Protein AF-A0A1F8QD53-F1 (afdb_monomer)

Secondary structure (DSSP, 8-state):
-PPP------TTTHHHHHHHHHHHHHHHHHHHHHHHHS-TTT-HHHHHHHHHHHHHHHHHHHHHTSSS--GGGHHHHHHHHHHHHHHHHHHHHHHS-TTS---BHHHHHHHHHHHHHHTT--GGG---HHHHHHHHTTT-B--BBTTS-B--S--S-SHHHHHHHHHHTTT---HHHHHHHHHHHHHHHHHHHS-TTTHHHHTSHHHH-HHHHHHHHTT--HHHHHHHHHHHHHTTTSHHHHHHHHHHHHHH-SGGGGGHHHHHHHHHTSSS-HHHHHHHHHHHHHHHHHHHHHHHHHHHHH-HHHHHHHHHGGGTSPPBS---STHHHHHTTSS---HHHHHHHHHHHHHHHHHHHHH-HHHHTTGGGHHHHHHHHSSTT--HHHHHTTHHHHHHHHHH-SSS---PPP---S--HHHHHHHHHHHHHHHHHHHHHHHHHTT-PPPEEEE-PPP-PBPSSS-EE-EEEEEEE--SSS-B-EEEEEESSTTSPPEE-EEEES-S-B-TT-EEEEEEE-SSGGG-EETTT-EEEEEEETT--TTSEEEEEE---GGG--SS----TT-----TT-SS-TTPEEEESSSS--EEEEEEETTEEEEEEEE-TT-S-EEEEEEEE--SEEEEEEE-----S-GGGEEEEEEEE-SS-EEEEEEESSTTSPPPSSSEEEEEE--TTS-EEEEEEHHHHHHHTTPPPPPSEEE-TTS-EEE--EEEEEEEEEE--SS-EEEEEEEEEE---TT-HHHHHHHHHH-HHHHHHHHHHHHHHTT-HHHHHHHHHHHHHH-TT-HHHHHHHHHHHHHTT-HHHHHHHHHHHHHTT-S-HHHHHHHHHHHHHHTT-HHHHHHHHHHHHHH-TT-HHHHHHHHHHHHHTT-HHHHHHHHHHHHHH-TT-HHHHHHHHHHHHHSPP-----

Radius of gyration: 37.76 Å; Cα contacts (8 Å, |Δi|>4): 1613; chains: 1; bounding box: 95×82×130 Å

Solvent-accessible surface area (backbone atoms only — not comparable to full-atom values): 48159 Å² total; per-residue (Å²): 135,84,78,80,79,77,80,71,76,53,74,78,46,46,42,45,32,52,17,24,41,54,39,14,55,49,24,39,52,47,18,52,51,34,46,74,72,40,47,37,91,84,30,63,65,35,39,53,50,19,54,49,30,37,55,50,14,51,52,31,42,56,58,46,68,49,87,73,77,60,72,74,57,36,54,57,32,51,50,46,50,53,53,44,43,50,50,53,40,48,52,51,50,70,70,44,41,92,86,54,52,57,47,27,44,69,40,52,48,46,51,51,32,29,56,29,46,79,70,76,38,70,42,45,75,48,72,41,54,72,60,51,54,66,42,43,74,55,58,38,46,68,54,43,24,48,38,67,48,57,74,36,59,46,54,52,42,46,44,53,43,52,52,46,42,59,35,38,78,73,75,44,84,48,62,33,57,58,20,48,52,28,42,52,49,30,52,52,49,53,42,71,50,34,54,74,67,47,30,25,49,70,57,49,67,71,57,74,43,56,61,70,49,49,37,16,65,58,40,43,53,58,38,46,40,30,31,28,43,35,49,16,58,77,34,55,91,39,65,66,55,24,14,39,27,46,10,49,17,42,22,41,33,70,74,57,56,63,47,47,68,58,50,52,52,52,49,62,69,47,90,72,54,73,67,54,32,51,50,53,49,50,52,31,50,51,42,15,50,48,43,28,42,72,61,34,40,67,51,38,72,73,37,51,64,37,39,47,53,20,45,45,32,83,80,70,55,68,50,44,49,57,32,35,53,62,20,29,41,39,73,68,45,76,43,61,62,40,68,64,57,28,52,51,52,26,52,49,48,50,52,48,53,52,52,48,43,68,75,36,46,77,76,43,62,62,59,60,50,50,50,50,27,52,42,41,34,39,23,52,61,8,46,64,64,60,42,57,48,36,45,59,38,32,52,44,42,67,64,57,38,102,57,97,73,74,68,74,69,74,84,63,75,87,75,45,76,68,46,55,56,49,51,49,50,49,50,51,47,50,49,55,48,50,53,55,46,53,62,56,57,77,72,54,48,47,33,47,63,46,84,47,81,60,88,76,68,61,91,65,84,42,55,36,46,45,57,45,24,37,37,40,34,32,60,24,92,53,77,38,30,76,31,47,24,43,20,50,48,97,88,52,64,40,42,77,38,46,75,78,44,57,67,72,62,36,50,55,69,32,71,42,60,31,33,36,30,47,86,44,77,91,67,41,26,44,40,34,70,12,32,34,41,38,39,24,18,45,85,58,47,58,32,43,33,29,56,40,78,43,70,50,38,62,94,44,57,67,82,88,60,65,75,54,91,66,58,54,64,82,58,98,92,55,70,65,44,70,65,54,47,80,48,62,79,44,101,61,89,62,51,57,43,68,45,78,52,96,94,37,68,28,41,35,44,40,35,51,55,74,27,64,43,32,35,43,32,33,80,36,69,70,60,61,34,36,26,36,32,39,30,48,55,82,79,64,99,53,63,52,52,29,35,40,36,39,39,40,34,60,87,86,53,39,42,37,41,34,55,31,84,56,90,58,45,30,84,75,86,86,62,48,82,44,79,43,85,31,57,69,74,37,84,37,78,46,79,44,54,46,52,60,51,33,57,75,71,71,45,81,77,80,62,64,55,47,70,46,99,85,72,50,70,41,82,31,50,69,20,35,42,26,48,38,45,26,31,75,35,94,50,71,41,64,41,37,36,37,65,44,44,62,68,70,57,94,80,47,62,71,63,53,44,55,46,35,70,78,37,45,29,60,38,24,33,52,52,11,50,51,28,42,74,70,66,39,30,69,64,9,29,56,25,12,55,51,9,37,74,72,35,78,69,45,19,64,26,30,39,49,32,12,53,24,28,43,80,70,66,38,32,69,62,12,39,53,26,26,52,52,8,52,75,51,64,33,94,56,55,24,60,39,29,32,52,35,13,54,27,30,43,77,70,69,37,43,73,60,13,45,54,27,18,53,49,10,34,75,64,33,81,74,48,27,70,29,30,28,46,41,15,53,42,24,47,78,70,70,34,43,82,71,10,45,65,30,18,54,50,12,36,66,66,34,76,77,49,65,68,25,57,51,51,43,53,56,39,56,72,70,48,78,82,82,79,84,80,128

Sequence (918 aa):
MNRPTETHLDWQDLPLRIGLLSTAMILFYAGVNLWNQGQPFSQPLSLLVSFGTWLFGMALAVLATLPRLKARLAWLVLVGVVVTQLVYAGLSWLSYSPLTASHSDNEMIAQFAVQALERGQNPYTWNFSDVLRVYRDRGLNLTPFLDGSTQNRVTYPALPTLMLLALDTFGIDQVRVMSLLFQIVLLILIFKGTPEHLRALVVIPLFILRDIVVAPVGGVQDAVWSALLVAMVLAWKRPWARAVLFGLAGSFRQQPWFVLPFLLIYLWNQPGTLRDRLQQIAQFVAISVGTFLLINLPFIVWDPMAWFLGVFEPAYAAFNMYSHGLGALSQFGIVPFPREFYSALQFSFLILALVVHWRHPHVIGQAFWIFPGIFFWLYYRGLANYWIYWLPPLLIALTRGFGKDVQLPQASPFFNRRWISTLGIAAALVAANLIFQVQLLQHAAPVQANLRLPINTLDYGEPMVHRLRISVTNQSDAVLTPRFAVQRDPGIQALPWNIDSGQQVLQPRESGDYVISASVPSRFFPASTGGQVVVTDAGGNYALRAVLTIPPDETFAKPDLILNPTYAFWRAGENAPEGWSLQTNSRTIASAEIREFAGRVALGIHSPPGSFVTRLEQDITFPDSFSIWVYPTSSATDPSENAYGVEIDDGERRLWILFGESDKWGKLDNGAFVYLNAPLNMWSKQNIDLRGLYAQLGWPLPVSSLRGRNGLEVAAPQAQISLLVAGNTKTDTVQWFGPIEQTINPGDPSVLLAQVFAHPDSYYVTRGDEYRRARNYQLAEESYQRALRYNDLNAAAYFGIAESRFWRGDYSGAIEAYNTSLAFSYPSAGSAQKGIAWSEYNLGRFAQAQHHFEQAIRANPELADAYNGLGWTAIQQHDCPAALPNLEIASRFDPTLANAKTGLQLCQSAVPPVSSSR

pLDDT: mean 78.0, std 16.45, range [31.23, 98.62]

Foldseek 3Di:
DDDPPPLPQDPLCVLVLCLLQLLLVLLLVLLVLLVVQVPCVVPVVSVVLSVVSNVLSVVSNVQSPDSDDDLVCLVSSLVSLLSSLVSLLVSLVSVQDPQQNQAEPLFVLLLVCLVCVVVVHQQLVDFQQVVVVVCVLSNHHFFAFLLRDTDGGQAAFQLSSVVCNVCVVVVNNGLLVQQSVLLSLLLVLLLVLFDSSNSSPRCSVCRVPSCNSCVSSNNDRLSNLLSLLSVLLVCVVPLLSVLLSLLSSVNGAVLSVLCLLLVLLLLCPDDDDPVNSVVSSCSSCCSSVVNNCVRRVVSCVVPVVSSCCRNCVVVDPGFGLAAAAPLVCLNQVVDLDFQVLLVLVLVLLSVLLSLCCNLCVLQCPLVSLQSSLVSLNSHNNRDPSSNVSSVSSSSSCVRNVPDPDPPPPPCDPCDDPSNVVSVVSNVVSVVVSVVVRVVRVVQFDEKDKDWDADDDFDDDLFGWDFKTKMKIFQQHQDKAQKWKFKFQDVNDRTHTWAWPDKDRIAHHGGMMMTMTGDSHPVRIHGLQQWIKMKIHGSVSRSSHIDIDTNHHFNVRDDPDAPDPAQLDQDDPPDAGRPRKDKDWPDPDDWGWGWDQDPNATKIKTKDAAQTQKIKTKHWYADAQKKKWKWAAAPPDPDQLQKFFFKWKAQPPAIETETEEQDPNHYDDPGHHYDYDYDDHRDIDMDIGRVNVVCVVVVHDDRDQWDQGPVRDTDGDDTIMMIGMIGGNDNGMDIIIIHGMGGPDPVPDVVVLVVCCVVQVLVSLLVVLVVCVVVVVLVSSLVSLVSSCVVPVLPLSSLQSNLSSCVSVLVLVSSLVSLVSSVVSPPVQNLVSLQSNLVSCVSVVNLVSSLVSLVVSCVSPVLPLSSLLSQLVSCVSVVNLVRNQVSLVSSCVSPVPPPSSVVSNVVSVVVDPDDPDDD

Nearest PDB structures (foldseek):
  7kdt-assembly1_A  TM=7.016E-01  e=2.820E-03  Homo sapiens
  5a31-assembly1_C  TM=6.140E-01  e=1.467E-03  Homo sapiens
  7dhg-assembly1_C  TM=5.883E-01  e=2.119E-03  Homo sapiens
  4hnw-assembly1_A  TM=7.060E-01  e=1.447E-02  Saccharomyces cerevisiae S288C
  6qdl-assembly1_A  TM=9.080E-01  e=1.212E-01  Caenorhabditis elegans

Mean predicted aligned error: 18.85 Å

Structure (mmCIF, N/CA/C/O backbone):
data_AF-A0A1F8QD53-F1
#
_entry.id   AF-A0A1F8QD53-F1
#
loop_
_atom_site.group_PDB
_atom_site.id
_atom_site.type_symbol
_atom_site.label_atom_id
_atom_site.label_alt_id
_atom_site.label_comp_id
_atom_site.label_asym_id
_atom_site.label_entity_id
_atom_site.label_seq_id
_atom_site.pdbx_PDB_ins_code
_atom_site.Cartn_x
_atom_site.Cartn_y
_atom_site.Cartn_z
_atom_site.occupancy
_atom_site.B_iso_or_equiv
_atom_site.auth_seq_id
_atom_site.auth_comp_id
_atom_site.auth_asym_id
_atom_site.auth_atom_id
_atom_site.pdbx_PDB_model_num
ATOM 1 N N . MET A 1 1 ? 18.073 44.159 49.680 1.00 38.97 1 MET A N 1
ATOM 2 C CA . MET A 1 1 ? 18.541 42.907 49.047 1.00 38.97 1 MET A CA 1
ATOM 3 C C . MET A 1 1 ? 17.354 42.249 48.361 1.00 38.97 1 MET A C 1
ATOM 5 O O . MET A 1 1 ? 16.484 41.721 49.042 1.00 38.97 1 MET A O 1
ATOM 9 N N . ASN A 1 2 ? 17.281 42.370 47.034 1.00 41.22 2 ASN A N 1
ATOM 10 C CA . ASN A 1 2 ? 16.282 41.699 46.202 1.00 41.22 2 ASN A CA 1
ATOM 11 C C . ASN A 1 2 ? 16.566 40.193 46.216 1.00 41.22 2 ASN A C 1
ATOM 13 O O . ASN A 1 2 ? 17.652 39.781 45.815 1.00 41.22 2 ASN A O 1
ATOM 17 N N . ARG A 1 3 ? 15.614 39.376 46.682 1.00 39.75 3 ARG A N 1
ATOM 18 C CA . ARG A 1 3 ? 15.672 37.927 46.448 1.00 39.75 3 ARG A CA 1
ATOM 19 C C . ARG A 1 3 ? 15.496 37.686 44.943 1.00 39.75 3 ARG A C 1
ATOM 21 O O . ARG A 1 3 ? 14.566 38.261 44.374 1.00 39.75 3 ARG A O 1
ATOM 28 N N . PRO A 1 4 ? 16.346 36.877 44.293 1.00 46.50 4 PRO A N 1
ATOM 29 C CA . PRO A 1 4 ? 16.109 36.478 42.917 1.00 46.50 4 PRO A CA 1
ATOM 30 C C . PRO A 1 4 ? 14.819 35.654 42.888 1.00 46.50 4 PRO A C 1
ATOM 32 O O . PRO A 1 4 ? 14.661 34.694 43.640 1.00 46.50 4 PRO A O 1
ATOM 35 N N . THR A 1 5 ? 13.863 36.065 42.062 1.00 46.47 5 THR A N 1
ATOM 36 C CA . THR A 1 5 ? 12.703 35.249 41.708 1.00 46.47 5 THR A CA 1
ATOM 37 C C . THR A 1 5 ? 13.214 34.027 40.959 1.00 46.47 5 THR A C 1
ATOM 39 O O . THR A 1 5 ? 13.490 34.114 39.762 1.00 46.47 5 THR A O 1
ATOM 42 N N . GLU A 1 6 ? 13.383 32.911 41.664 1.00 49.91 6 GLU A N 1
ATOM 43 C CA . GLU A 1 6 ? 13.547 31.606 41.034 1.00 49.91 6 GLU A CA 1
ATOM 44 C C . GLU A 1 6 ? 12.356 31.391 40.096 1.00 49.91 6 GLU A C 1
ATOM 46 O O . GLU A 1 6 ? 11.194 31.318 40.506 1.00 49.91 6 GLU A O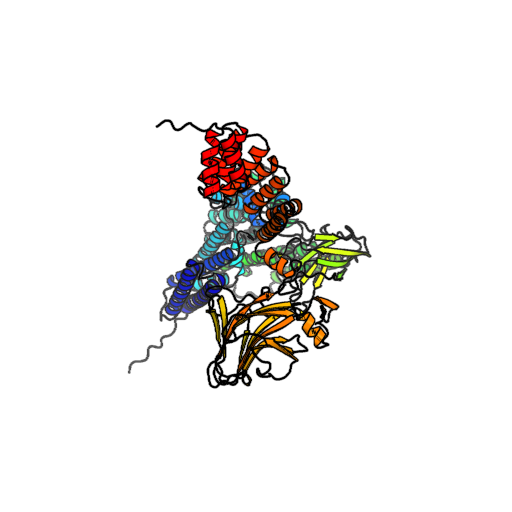 1
ATOM 51 N N . THR A 1 7 ? 12.644 31.382 38.799 1.00 51.84 7 THR A N 1
ATOM 52 C CA . THR A 1 7 ? 11.697 31.079 37.732 1.00 51.84 7 THR A CA 1
ATOM 53 C C . THR A 1 7 ? 11.434 29.579 37.759 1.00 51.84 7 THR A C 1
ATOM 55 O O . THR A 1 7 ? 11.949 28.820 36.945 1.00 51.84 7 THR A O 1
ATOM 58 N N . HIS A 1 8 ? 10.655 29.120 38.739 1.00 56.47 8 HIS A N 1
ATOM 59 C CA . HIS A 1 8 ? 10.190 27.740 38.755 1.00 56.47 8 HIS A CA 1
ATOM 60 C C . HIS A 1 8 ? 9.318 27.501 37.519 1.00 56.47 8 HIS A C 1
ATOM 62 O O . HIS A 1 8 ? 8.250 28.096 37.367 1.00 56.47 8 HIS A O 1
ATOM 68 N N . LEU A 1 9 ? 9.802 26.638 36.626 1.00 58.75 9 LEU A N 1
ATOM 69 C CA . LEU A 1 9 ? 9.001 26.027 35.573 1.00 58.75 9 LEU A CA 1
ATOM 70 C C . LEU A 1 9 ? 7.789 25.357 36.225 1.00 58.75 9 LEU A C 1
ATOM 72 O O . LEU A 1 9 ? 7.941 24.438 37.028 1.00 58.75 9 LEU A O 1
ATOM 76 N N . ASP A 1 10 ? 6.592 25.839 35.896 1.00 66.88 10 ASP A N 1
ATOM 77 C CA . ASP A 1 10 ? 5.355 25.235 36.374 1.00 66.88 10 ASP A CA 1
ATOM 78 C C . ASP A 1 10 ? 5.211 23.836 35.759 1.00 66.88 10 ASP A C 1
ATOM 80 O O . ASP A 1 10 ? 5.129 23.682 34.536 1.00 66.88 10 ASP A O 1
ATOM 84 N N . TRP A 1 11 ? 5.179 22.807 36.608 1.00 70.81 11 TRP A N 1
ATOM 85 C CA . TRP A 1 11 ? 4.978 21.417 36.194 1.00 70.81 11 TRP A CA 1
ATOM 86 C C . TRP A 1 11 ? 3.663 21.220 35.422 1.00 70.81 11 TRP A C 1
ATOM 88 O O . TRP A 1 11 ? 3.557 20.276 34.640 1.00 70.81 11 TRP A O 1
ATOM 98 N N . GLN A 1 12 ? 2.686 22.121 35.578 1.00 75.69 12 GLN A N 1
ATOM 99 C CA . GLN A 1 12 ? 1.434 22.103 34.816 1.00 75.69 12 GLN A CA 1
ATOM 100 C C . GLN A 1 12 ? 1.624 22.454 33.330 1.00 75.69 12 GLN A C 1
ATOM 102 O O . GLN A 1 12 ? 0.876 21.956 32.488 1.00 75.69 12 GLN A O 1
ATOM 107 N N . ASP A 1 13 ? 2.645 23.249 32.989 1.00 84.56 13 ASP A N 1
ATOM 108 C CA . ASP A 1 13 ? 2.956 23.643 31.608 1.00 84.56 13 ASP A CA 1
ATOM 109 C C . ASP A 1 13 ? 3.849 22.621 30.888 1.00 84.56 13 ASP A C 1
ATOM 111 O O . ASP A 1 13 ? 3.978 22.661 29.660 1.00 84.56 13 ASP A O 1
ATOM 115 N N . LEU A 1 14 ? 4.477 21.701 31.627 1.00 87.94 14 LEU A N 1
ATOM 116 C CA . LEU A 1 14 ? 5.452 20.754 31.085 1.00 87.94 14 LEU A CA 1
ATOM 117 C C . LEU A 1 14 ? 4.904 19.908 29.915 1.00 87.94 14 LEU A C 1
ATOM 119 O O . LEU A 1 14 ? 5.586 19.842 28.889 1.00 87.94 14 LEU A O 1
ATOM 123 N N . PRO A 1 15 ? 3.685 19.328 29.971 1.00 90.25 15 PRO A N 1
ATOM 124 C CA . PRO A 1 15 ? 3.120 18.590 28.838 1.00 90.25 15 PRO A CA 1
ATOM 125 C C . PRO A 1 15 ? 2.989 19.432 27.565 1.00 90.25 15 PRO A C 1
ATOM 127 O O . PRO A 1 15 ? 3.236 18.947 26.462 1.00 90.25 15 PRO A O 1
ATOM 130 N N . LEU A 1 16 ? 2.614 20.705 27.710 1.00 92.00 16 LEU A N 1
ATOM 131 C CA . LEU A 1 16 ? 2.462 21.623 26.587 1.00 92.00 16 LEU A CA 1
ATOM 132 C C . LEU A 1 16 ? 3.823 22.048 26.023 1.00 92.00 16 LEU A C 1
ATOM 134 O O . LEU A 1 16 ? 3.962 22.132 24.806 1.00 92.00 16 LEU A O 1
ATOM 138 N N . ARG A 1 17 ? 4.836 22.253 26.876 1.00 92.50 17 ARG A N 1
ATOM 139 C CA . ARG A 1 17 ? 6.222 22.523 26.448 1.00 92.50 17 ARG A CA 1
ATOM 140 C C . ARG A 1 17 ? 6.792 21.371 25.635 1.00 92.50 17 ARG A C 1
ATOM 142 O O . ARG A 1 17 ? 7.282 21.601 24.534 1.00 92.50 17 ARG A O 1
ATOM 149 N N . ILE A 1 18 ? 6.674 20.146 26.153 1.00 92.44 18 ILE A N 1
ATOM 150 C CA . ILE A 1 18 ? 7.078 18.928 25.439 1.00 92.44 18 ILE A CA 1
ATOM 151 C C . ILE A 1 18 ? 6.311 18.843 24.116 1.00 92.44 18 ILE A C 1
ATOM 153 O O . ILE A 1 18 ? 6.920 18.686 23.065 1.00 92.44 18 ILE A O 1
ATOM 157 N N . GLY A 1 19 ? 4.996 19.072 24.159 1.00 92.12 19 GLY A N 1
ATOM 158 C CA . GLY A 1 19 ? 4.125 19.182 22.993 1.00 92.12 19 GLY A CA 1
ATOM 159 C C . GLY A 1 19 ? 4.672 20.072 21.872 1.00 92.12 19 GLY A C 1
ATOM 160 O O . GLY A 1 19 ? 4.820 19.645 20.725 1.00 92.12 19 GLY A O 1
ATOM 161 N N . LEU A 1 20 ? 4.976 21.324 22.217 1.00 94.00 20 LEU A N 1
ATOM 162 C CA . LEU A 1 20 ? 5.485 22.340 21.296 1.00 94.00 20 LEU A CA 1
ATOM 163 C C . LEU A 1 20 ? 6.870 21.976 20.748 1.00 94.00 20 LEU A C 1
ATOM 165 O O . LEU A 1 20 ? 7.076 22.073 19.541 1.00 94.00 20 LEU A O 1
ATOM 169 N N . LEU A 1 21 ? 7.792 21.523 21.604 1.00 94.19 21 LEU A N 1
ATOM 170 C CA . LEU A 1 21 ? 9.155 21.159 21.201 1.00 94.19 21 LEU A CA 1
ATOM 171 C C . LEU A 1 21 ? 9.182 19.924 20.299 1.00 94.19 21 LEU A C 1
ATOM 173 O O . LEU A 1 21 ? 9.833 19.945 19.258 1.00 94.19 21 LEU A O 1
ATOM 177 N N . SER A 1 22 ? 8.436 18.871 20.643 1.00 92.62 22 SER A N 1
ATOM 178 C CA . SER A 1 22 ? 8.328 17.682 19.795 1.00 92.62 22 SER A CA 1
ATOM 179 C C . SER A 1 22 ? 7.724 18.028 18.435 1.00 92.62 22 SER A C 1
ATOM 181 O O . SER A 1 22 ? 8.233 17.589 17.409 1.00 92.62 22 SER A O 1
ATOM 183 N N . THR A 1 23 ? 6.688 18.871 18.405 1.00 91.69 23 THR A N 1
ATOM 184 C CA . THR A 1 23 ? 6.082 19.322 17.142 1.00 91.69 23 THR A CA 1
ATOM 185 C C . THR A 1 23 ? 7.050 20.168 16.320 1.00 91.69 23 THR A C 1
ATOM 187 O O . THR A 1 23 ? 7.124 19.996 15.106 1.00 91.69 23 THR A O 1
ATOM 190 N N . ALA A 1 24 ? 7.829 21.042 16.965 1.00 94.50 24 ALA A N 1
ATOM 191 C CA . ALA A 1 24 ? 8.873 21.811 16.301 1.00 94.50 24 ALA A CA 1
ATOM 192 C C . ALA A 1 24 ? 9.892 20.887 15.621 1.00 94.50 24 ALA A C 1
ATOM 194 O O . ALA A 1 24 ? 10.123 21.023 14.422 1.00 94.50 24 ALA A O 1
ATOM 195 N N . MET A 1 25 ? 10.438 19.905 16.351 1.00 92.19 25 MET A N 1
ATOM 196 C CA . MET A 1 25 ? 11.386 18.923 15.804 1.00 92.19 25 MET A CA 1
ATOM 197 C C . MET A 1 25 ? 10.808 18.173 14.598 1.00 92.19 25 MET A C 1
ATOM 199 O O . MET A 1 25 ? 11.486 18.008 13.585 1.00 92.19 25 MET A O 1
ATOM 203 N N . ILE A 1 26 ? 9.543 17.757 14.684 1.00 89.19 26 ILE A N 1
ATOM 204 C CA . ILE A 1 26 ? 8.860 17.039 13.605 1.00 89.19 26 ILE A CA 1
ATOM 205 C C . ILE A 1 26 ? 8.666 17.931 12.370 1.00 89.19 26 ILE A C 1
ATOM 207 O O . ILE A 1 26 ? 8.901 17.473 11.253 1.00 89.19 26 ILE A O 1
ATOM 211 N N . LEU A 1 27 ? 8.271 19.196 12.545 1.00 91.81 27 LEU A N 1
ATOM 212 C CA . LEU A 1 27 ? 8.131 20.152 11.440 1.00 91.81 27 LEU A CA 1
ATOM 213 C C . LEU A 1 27 ? 9.470 20.430 10.753 1.00 91.81 27 LEU A C 1
ATOM 215 O O . LEU A 1 27 ? 9.514 20.496 9.527 1.00 91.81 27 LEU A O 1
ATOM 219 N N . PHE A 1 28 ? 10.563 20.529 11.517 1.00 92.94 28 PHE A N 1
ATOM 220 C CA . PHE A 1 28 ? 11.905 20.642 10.946 1.00 92.94 28 PHE A CA 1
ATOM 221 C C . PHE A 1 28 ? 12.264 19.434 10.085 1.00 92.94 28 PHE A C 1
ATOM 223 O O . PHE A 1 28 ? 12.663 19.602 8.933 1.00 92.94 28 PHE A O 1
ATOM 230 N N . TYR A 1 29 ? 12.067 18.228 10.620 1.00 89.88 29 TYR A N 1
ATOM 231 C CA . TYR A 1 29 ? 12.344 16.989 9.898 1.00 89.88 29 TYR A CA 1
ATOM 232 C C . TYR A 1 29 ? 11.475 16.846 8.637 1.00 89.88 29 TYR A C 1
ATOM 234 O O . TYR A 1 29 ? 11.984 16.514 7.568 1.00 89.88 29 TYR A O 1
ATOM 242 N N . ALA A 1 30 ? 10.182 17.173 8.723 1.00 88.25 30 ALA A N 1
ATOM 243 C CA . ALA A 1 30 ? 9.274 17.169 7.577 1.00 88.25 30 ALA A CA 1
ATOM 244 C C . ALA A 1 30 ? 9.700 18.174 6.493 1.00 88.25 30 ALA A C 1
ATOM 246 O O . ALA A 1 30 ? 9.693 17.828 5.315 1.00 88.25 30 ALA A O 1
ATOM 247 N N . GLY A 1 31 ? 10.119 19.383 6.883 1.00 90.12 31 GLY A N 1
ATOM 248 C CA . GLY A 1 31 ? 10.626 20.390 5.951 1.00 90.12 31 GLY A CA 1
ATOM 249 C C . GLY A 1 31 ? 11.930 19.974 5.268 1.00 90.12 31 GLY A C 1
ATOM 250 O O . GLY A 1 31 ? 12.081 20.198 4.074 1.00 90.12 31 GLY A O 1
ATOM 251 N N . VAL A 1 32 ? 12.846 19.301 5.979 1.00 89.62 32 VAL A N 1
ATOM 252 C CA . VAL A 1 32 ? 14.077 18.742 5.378 1.00 89.62 32 VAL A CA 1
ATOM 253 C C . VAL A 1 32 ? 13.749 17.631 4.382 1.00 89.62 32 VAL A C 1
ATOM 255 O O . VAL A 1 32 ? 14.287 17.620 3.279 1.00 89.62 32 VAL A O 1
ATOM 258 N N . ASN A 1 33 ? 12.836 16.720 4.726 1.00 85.50 33 ASN A N 1
ATOM 259 C CA . ASN A 1 33 ? 12.394 15.687 3.788 1.00 85.50 33 ASN A CA 1
ATOM 260 C C . ASN A 1 33 ? 11.738 16.295 2.543 1.00 85.50 33 ASN A C 1
ATOM 262 O O . ASN A 1 33 ? 12.018 15.847 1.433 1.00 85.50 33 ASN A O 1
ATOM 266 N N . LEU A 1 34 ? 10.907 17.330 2.716 1.00 84.56 34 LEU A N 1
ATOM 267 C CA . LEU A 1 34 ? 10.281 18.033 1.599 1.00 84.56 34 LEU A CA 1
ATOM 268 C C . LEU A 1 34 ? 11.302 18.756 0.725 1.00 84.56 34 LEU A C 1
ATOM 270 O O . LEU A 1 34 ? 11.196 18.697 -0.494 1.00 84.56 34 LEU A O 1
ATOM 274 N N . TRP A 1 35 ? 12.312 19.371 1.331 1.00 85.06 35 TRP A N 1
ATOM 275 C CA . TRP A 1 35 ? 13.422 19.976 0.608 1.00 85.06 35 TRP A CA 1
ATOM 276 C C . TRP A 1 35 ? 14.189 18.943 -0.224 1.00 85.06 35 TRP A C 1
ATOM 278 O O . TRP A 1 35 ? 14.432 19.157 -1.407 1.00 85.06 35 TRP A O 1
ATOM 288 N N . ASN A 1 36 ? 14.534 17.804 0.379 1.00 82.44 36 ASN A N 1
ATOM 289 C CA . ASN A 1 36 ? 15.345 16.779 -0.275 1.00 82.44 36 ASN A CA 1
ATOM 290 C C . ASN A 1 36 ? 14.585 16.051 -1.395 1.00 82.44 36 ASN A C 1
ATOM 292 O O . ASN A 1 36 ? 15.167 15.747 -2.429 1.00 82.44 36 ASN A O 1
ATOM 296 N N . GLN A 1 37 ? 13.295 15.760 -1.199 1.00 77.56 37 GLN A N 1
ATOM 297 C CA . GLN A 1 37 ? 12.506 14.934 -2.127 1.00 77.56 37 GLN A CA 1
ATOM 298 C C . GLN A 1 37 ? 11.601 15.752 -3.059 1.00 77.56 37 GLN A C 1
ATOM 300 O O . GLN A 1 37 ? 11.231 15.285 -4.131 1.00 77.56 37 GLN A O 1
ATOM 305 N N . GLY A 1 38 ? 11.229 16.972 -2.675 1.00 69.00 38 GLY A N 1
ATOM 306 C CA . GLY A 1 38 ? 10.242 17.796 -3.378 1.00 69.00 38 GLY A CA 1
ATOM 307 C C . GLY A 1 38 ? 10.786 18.602 -4.556 1.00 69.00 38 GLY A C 1
ATOM 308 O O . GLY A 1 38 ? 10.061 19.453 -5.061 1.00 69.00 38 GLY A O 1
ATOM 309 N N . GLN A 1 39 ? 12.042 18.382 -4.964 1.00 74.06 39 GLN A N 1
ATOM 310 C CA . GLN A 1 39 ? 12.712 19.074 -6.076 1.00 74.06 39 GLN A CA 1
ATOM 311 C C . GLN A 1 39 ? 12.486 20.607 -6.070 1.00 74.06 39 GLN A C 1
ATOM 313 O O . GLN A 1 39 ? 11.863 21.159 -6.978 1.00 74.06 39 GLN A O 1
ATOM 318 N N . PRO A 1 40 ? 12.973 21.332 -5.049 1.00 69.00 40 PRO A N 1
ATOM 319 C CA . PRO A 1 40 ? 12.609 22.731 -4.793 1.00 69.00 40 PRO A CA 1
ATOM 320 C C . PRO A 1 40 ? 12.934 23.707 -5.933 1.00 69.00 40 PRO A C 1
ATOM 322 O O . PRO A 1 40 ? 12.314 24.765 -6.029 1.00 69.00 40 PRO A O 1
ATOM 325 N N . PHE A 1 41 ? 13.875 23.353 -6.811 1.00 71.88 41 PHE A N 1
ATOM 326 C CA . PHE A 1 41 ? 14.251 24.161 -7.973 1.00 71.88 41 PHE A CA 1
ATOM 327 C C . PHE A 1 41 ? 13.296 24.007 -9.163 1.00 71.88 41 PHE A C 1
ATOM 329 O O . PHE A 1 41 ? 13.143 24.946 -9.938 1.00 71.88 41 PHE A O 1
ATOM 336 N N . SER A 1 42 ? 12.630 22.856 -9.301 1.00 72.62 42 SER A N 1
ATOM 337 C CA . SER A 1 42 ? 11.615 22.620 -10.336 1.00 72.62 42 SER A CA 1
ATOM 338 C C . SER A 1 42 ? 10.192 22.851 -9.817 1.00 72.62 42 SER A C 1
ATOM 340 O O . SER A 1 42 ? 9.291 23.145 -10.602 1.00 72.62 42 SER A O 1
ATOM 342 N N . GLN A 1 43 ? 9.979 22.772 -8.498 1.00 77.44 43 GLN A N 1
ATOM 343 C CA . GLN A 1 43 ? 8.679 22.956 -7.852 1.00 77.44 43 GLN A CA 1
ATOM 344 C C . GLN A 1 43 ? 8.721 24.069 -6.792 1.00 77.44 43 GLN A C 1
ATOM 346 O O . GLN A 1 43 ? 8.909 23.799 -5.606 1.00 77.44 43 GLN A O 1
ATOM 351 N N . PRO A 1 44 ? 8.462 25.339 -7.156 1.00 81.75 44 PRO A N 1
ATOM 352 C CA . PRO A 1 44 ? 8.550 26.462 -6.214 1.00 81.75 44 PRO A CA 1
ATOM 353 C C . PRO A 1 44 ? 7.587 26.345 -5.017 1.00 81.75 44 PRO A C 1
ATOM 355 O O . PRO A 1 44 ? 7.829 26.931 -3.961 1.00 81.75 44 PRO A O 1
ATOM 358 N N . LEU A 1 45 ? 6.510 25.560 -5.138 1.00 81.12 45 LEU A N 1
ATOM 359 C CA . LEU A 1 45 ? 5.614 25.271 -4.019 1.00 81.12 45 LEU A CA 1
ATOM 360 C C . LEU A 1 45 ? 6.299 24.436 -2.923 1.00 81.12 45 LEU A C 1
ATOM 362 O O . LEU A 1 45 ? 6.090 24.719 -1.744 1.00 81.12 45 LEU A O 1
ATOM 366 N N . SER A 1 46 ? 7.131 23.447 -3.270 1.00 83.25 46 SER A N 1
ATOM 367 C CA . SER A 1 46 ? 7.825 22.623 -2.270 1.00 83.25 46 SER A CA 1
ATOM 368 C C . SER A 1 46 ? 8.863 23.444 -1.503 1.00 83.25 46 SER A C 1
ATOM 370 O O . SER A 1 46 ? 8.980 23.295 -0.285 1.00 83.25 46 SER A O 1
ATOM 372 N N . LEU A 1 47 ? 9.521 24.396 -2.175 1.00 85.25 47 LEU A N 1
ATOM 373 C CA . LEU A 1 47 ? 10.389 25.399 -1.558 1.00 85.25 47 LEU A CA 1
ATOM 374 C C . LEU A 1 47 ? 9.621 26.229 -0.513 1.00 85.25 47 LEU A C 1
ATOM 376 O O . LEU A 1 47 ? 10.009 26.276 0.656 1.00 85.25 47 LEU A O 1
ATOM 380 N N . LEU A 1 48 ? 8.504 26.850 -0.917 1.00 89.19 48 LEU A N 1
ATOM 381 C CA . LEU A 1 48 ? 7.682 27.694 -0.040 1.00 89.19 48 LEU A CA 1
ATOM 382 C C . LEU A 1 48 ? 7.153 26.926 1.175 1.00 89.19 48 LEU A C 1
ATOM 384 O O . LEU A 1 48 ? 7.206 27.428 2.300 1.00 89.19 48 LEU A O 1
ATOM 388 N N . VAL A 1 49 ? 6.668 25.700 0.966 1.00 89.75 49 VAL A N 1
ATOM 389 C CA . VAL A 1 49 ? 6.151 24.855 2.048 1.00 89.75 49 VAL A CA 1
ATOM 390 C C . VAL A 1 49 ? 7.281 24.422 2.987 1.00 89.75 49 VAL A C 1
ATOM 392 O O . VAL A 1 49 ? 7.090 24.466 4.201 1.00 89.75 49 VAL A O 1
ATOM 395 N N . SER A 1 50 ? 8.473 24.102 2.473 1.00 90.12 50 SER A N 1
ATOM 396 C CA . SER A 1 50 ? 9.635 23.745 3.304 1.00 90.12 50 SER A CA 1
ATOM 397 C C . SER A 1 50 ? 10.020 24.893 4.241 1.00 90.12 50 SER A C 1
ATOM 399 O O . SER A 1 50 ? 10.033 24.715 5.462 1.00 90.12 50 SER A O 1
ATOM 401 N N . PHE A 1 51 ? 10.199 26.109 3.712 1.00 93.44 51 PHE A N 1
ATOM 402 C CA . PHE A 1 51 ? 10.468 27.288 4.544 1.00 93.44 51 PHE A CA 1
ATOM 403 C C . PHE A 1 51 ? 9.331 27.584 5.525 1.00 93.44 51 PHE A C 1
ATOM 405 O O . PHE A 1 51 ? 9.590 27.874 6.694 1.00 93.44 51 PHE A O 1
ATOM 412 N N . GLY A 1 52 ? 8.076 27.464 5.086 1.00 94.56 52 GLY A N 1
ATOM 413 C CA . GLY A 1 52 ? 6.908 27.630 5.950 1.00 94.56 52 GLY A CA 1
ATOM 414 C C . GLY A 1 52 ? 6.911 26.663 7.137 1.00 94.56 52 GLY A C 1
ATOM 415 O O . GLY A 1 52 ? 6.676 27.081 8.272 1.00 94.56 52 GLY A O 1
ATOM 416 N N . THR A 1 53 ? 7.240 25.387 6.909 1.00 93.56 53 THR A N 1
ATOM 417 C CA . THR A 1 53 ? 7.339 24.389 7.987 1.00 93.56 53 THR A CA 1
ATOM 418 C C . THR A 1 53 ? 8.477 24.676 8.962 1.00 93.56 53 THR A C 1
ATOM 420 O O . THR A 1 53 ? 8.266 24.570 10.170 1.00 93.56 53 THR A O 1
ATOM 423 N N . TRP A 1 54 ? 9.646 25.114 8.482 1.00 96.88 54 TRP A N 1
ATOM 424 C CA . TRP A 1 54 ? 10.768 25.500 9.344 1.00 96.88 54 TRP A CA 1
ATOM 425 C C . TRP A 1 54 ? 10.461 26.736 10.182 1.00 96.88 54 TRP A C 1
ATOM 427 O O . TRP A 1 54 ? 10.668 26.716 11.394 1.00 96.88 54 TRP A O 1
ATOM 437 N N . LEU A 1 55 ? 9.909 27.788 9.570 1.00 97.38 55 LEU A N 1
ATOM 438 C CA . LEU A 1 55 ? 9.504 29.001 10.284 1.00 97.38 55 LEU A CA 1
ATOM 439 C C . LEU A 1 55 ? 8.443 28.693 11.341 1.00 97.38 55 LEU A C 1
ATOM 441 O O . LEU A 1 55 ? 8.508 29.209 12.460 1.00 97.38 55 LEU A O 1
ATOM 445 N N . PHE A 1 56 ? 7.492 27.813 11.022 1.00 97.25 56 PHE A N 1
ATOM 446 C CA . PHE A 1 56 ? 6.498 27.385 11.993 1.00 97.25 56 PHE A CA 1
ATOM 447 C C . PHE A 1 56 ? 7.133 26.587 13.141 1.00 97.25 56 PHE A C 1
ATOM 449 O O . PHE A 1 56 ? 6.867 26.885 14.305 1.00 97.25 56 PHE A O 1
ATOM 456 N N . GLY A 1 57 ? 8.034 25.647 12.839 1.00 96.06 57 GLY A N 1
ATOM 457 C CA . GLY A 1 57 ? 8.800 24.906 13.843 1.00 96.06 57 GLY A CA 1
ATOM 458 C C . GLY A 1 57 ? 9.617 25.821 14.764 1.00 96.06 57 GLY A C 1
ATOM 459 O O . GLY A 1 57 ? 9.539 25.686 15.986 1.00 96.06 57 GLY A O 1
ATOM 460 N N . MET A 1 58 ? 10.322 26.813 14.206 1.00 97.38 58 MET A N 1
ATOM 461 C CA . MET A 1 58 ? 11.040 27.845 14.968 1.00 97.38 58 MET A CA 1
ATOM 462 C C . MET A 1 58 ? 10.108 28.605 15.912 1.00 97.38 58 MET A C 1
ATOM 464 O O . MET A 1 58 ? 10.418 28.762 17.094 1.00 97.38 58 MET A O 1
ATOM 468 N N . ALA A 1 59 ? 8.945 29.041 15.420 1.00 97.12 59 ALA A N 1
ATOM 469 C CA . ALA A 1 59 ? 7.971 29.758 16.233 1.00 97.12 59 ALA A CA 1
ATOM 470 C C . ALA A 1 59 ? 7.475 28.908 17.416 1.00 97.12 59 ALA A C 1
ATOM 472 O O . ALA A 1 59 ? 7.385 29.415 18.535 1.00 97.12 59 ALA A O 1
ATOM 473 N N . LEU A 1 60 ? 7.203 27.612 17.209 1.00 96.38 60 LEU A N 1
ATOM 474 C CA . LEU A 1 60 ? 6.812 26.701 18.292 1.00 96.38 60 LEU A CA 1
ATOM 475 C C . LEU A 1 60 ? 7.933 26.505 19.321 1.00 96.38 60 LEU A C 1
ATOM 477 O O . LEU A 1 60 ? 7.659 26.522 20.523 1.00 96.38 60 LEU A O 1
ATOM 481 N N . ALA A 1 61 ? 9.183 26.366 18.869 1.00 96.44 61 ALA A N 1
ATOM 482 C CA . ALA A 1 61 ? 10.341 26.235 19.750 1.00 96.44 61 ALA A CA 1
ATOM 483 C C . ALA A 1 61 ? 10.541 27.490 20.615 1.00 96.44 61 ALA A C 1
ATOM 485 O O . ALA A 1 61 ? 10.714 27.378 21.828 1.00 96.44 61 ALA A O 1
ATOM 486 N N . VAL A 1 62 ? 10.426 28.685 20.024 1.00 96.00 62 VAL A N 1
ATOM 487 C CA . VAL A 1 62 ? 10.486 29.957 20.764 1.00 96.00 62 VAL A CA 1
ATOM 488 C C . VAL A 1 62 ? 9.336 30.054 21.765 1.00 96.00 62 VAL A C 1
ATOM 490 O O . VAL A 1 62 ? 9.571 30.364 22.934 1.00 96.00 62 VAL A O 1
ATOM 493 N N . LEU A 1 63 ? 8.102 29.731 21.358 1.00 94.31 63 LEU A N 1
ATOM 494 C CA . LEU A 1 63 ? 6.942 29.745 22.254 1.00 94.31 63 LEU A CA 1
ATOM 495 C C . LEU A 1 63 ? 7.147 28.835 23.469 1.00 94.31 63 LEU A C 1
ATOM 497 O O . LEU A 1 63 ? 6.775 29.221 24.574 1.00 94.31 63 LEU A O 1
ATOM 501 N N . ALA A 1 64 ? 7.777 27.671 23.296 1.00 92.50 64 ALA A N 1
ATOM 502 C CA . ALA A 1 64 ? 8.052 26.738 24.386 1.00 92.50 64 ALA A CA 1
ATOM 503 C C . ALA A 1 64 ? 9.003 27.293 25.466 1.00 92.50 64 ALA A C 1
ATOM 505 O O . ALA A 1 64 ? 9.014 26.764 26.580 1.00 92.50 64 ALA A O 1
ATOM 506 N N . THR A 1 65 ? 9.758 28.363 25.180 1.00 91.19 65 THR A N 1
ATOM 507 C CA . THR A 1 65 ? 10.661 29.022 26.147 1.00 91.19 65 THR A CA 1
ATOM 508 C C . THR A 1 65 ? 9.962 30.054 27.037 1.00 91.19 65 THR A C 1
ATOM 510 O O . THR A 1 65 ? 10.528 30.482 28.042 1.00 91.19 65 THR A O 1
ATOM 513 N N . LEU A 1 66 ? 8.717 30.439 26.724 1.00 89.88 66 LEU A N 1
ATOM 514 C CA . LEU A 1 66 ? 7.998 31.455 27.494 1.00 89.88 66 LEU A CA 1
ATOM 515 C C . LEU A 1 66 ? 7.785 31.011 28.950 1.00 89.88 66 LEU A C 1
ATOM 517 O O . LEU A 1 66 ? 7.456 29.850 29.192 1.00 89.88 66 LEU A O 1
ATOM 521 N N . PRO A 1 67 ? 7.891 31.912 29.940 1.00 83.25 67 PRO A N 1
ATOM 522 C CA . PRO A 1 67 ? 7.810 31.545 31.356 1.00 83.25 67 PRO A CA 1
ATOM 523 C C . PRO A 1 67 ? 6.431 31.016 31.779 1.00 83.25 67 PRO A C 1
ATOM 525 O O . PRO A 1 67 ? 6.343 30.250 32.732 1.00 83.25 67 PRO A O 1
ATOM 528 N N . ARG A 1 68 ? 5.360 31.369 31.058 1.00 84.69 68 ARG A N 1
ATOM 529 C CA . ARG A 1 68 ? 4.002 30.839 31.261 1.00 84.69 68 ARG A CA 1
ATOM 530 C C . ARG A 1 68 ? 3.340 30.551 29.925 1.00 84.69 68 ARG A C 1
ATOM 532 O O . ARG A 1 68 ? 3.359 31.411 29.039 1.00 84.69 68 ARG A O 1
ATOM 539 N N . LEU A 1 69 ? 2.708 29.390 29.798 1.00 88.56 69 LEU A N 1
ATOM 540 C CA . LEU A 1 69 ? 1.978 29.007 28.595 1.00 88.56 69 LEU A CA 1
ATOM 541 C C . LEU A 1 69 ? 0.470 29.053 28.823 1.00 88.56 69 LEU A C 1
ATOM 543 O O . LEU A 1 69 ? -0.052 28.767 29.892 1.00 88.56 69 LEU A O 1
ATOM 547 N N . LYS A 1 70 ? -0.270 29.434 27.779 1.00 90.00 70 LYS A N 1
ATOM 548 C CA . LYS A 1 70 ? -1.733 29.333 27.788 1.00 90.00 70 LYS A CA 1
ATOM 549 C C . LYS A 1 70 ? -2.122 27.984 27.197 1.00 90.00 70 LYS A C 1
ATOM 551 O O . LYS A 1 70 ? -1.689 27.684 26.088 1.00 90.00 70 LYS A O 1
ATOM 556 N N . ALA A 1 71 ? -3.029 27.248 27.843 1.00 86.12 71 ALA A N 1
ATOM 557 C CA . ALA A 1 71 ? -3.523 25.950 27.358 1.00 86.12 71 ALA A CA 1
ATOM 558 C C . ALA A 1 71 ? -4.012 25.979 25.892 1.00 86.12 71 ALA A C 1
ATOM 560 O O . ALA A 1 71 ? -3.848 25.011 25.152 1.00 86.12 71 ALA A O 1
ATOM 561 N N . ARG A 1 72 ? -4.536 27.124 25.422 1.00 90.69 72 ARG A N 1
ATOM 562 C CA . ARG A 1 72 ? -4.938 27.327 24.017 1.00 90.69 72 ARG A CA 1
ATOM 563 C C . ARG A 1 72 ? -3.801 27.146 23.000 1.00 90.69 72 ARG A C 1
ATOM 565 O O . ARG A 1 72 ? -4.087 26.883 21.840 1.00 90.69 72 ARG A O 1
ATOM 572 N N . LEU A 1 73 ? -2.534 27.273 23.402 1.00 92.31 73 LEU A N 1
ATOM 573 C CA . LEU A 1 73 ? -1.385 27.048 22.516 1.00 92.31 73 LEU A CA 1
ATOM 574 C C . LEU A 1 73 ? -1.265 25.578 22.084 1.00 92.31 73 LEU A C 1
ATOM 576 O O . LEU A 1 73 ? -0.639 25.307 21.066 1.00 92.31 73 LEU A O 1
ATOM 580 N N . ALA A 1 74 ? -1.938 24.642 22.767 1.00 90.81 74 ALA A N 1
ATOM 581 C CA . ALA A 1 74 ? -2.043 23.254 22.315 1.00 90.81 74 ALA A CA 1
ATOM 582 C C . ALA A 1 74 ? -2.680 23.135 20.915 1.00 90.81 74 ALA A C 1
ATOM 584 O O . ALA A 1 74 ? -2.419 22.171 20.204 1.00 90.81 74 ALA A O 1
ATOM 585 N N . TRP A 1 75 ? -3.490 24.109 20.479 1.00 93.25 75 TRP A N 1
ATOM 586 C CA . TRP A 1 75 ? -4.024 24.122 19.113 1.00 93.25 75 TRP A CA 1
ATOM 587 C C . TRP A 1 75 ? -2.931 24.283 18.056 1.00 93.25 75 TRP A C 1
ATOM 589 O O . TRP A 1 75 ? -3.059 23.722 16.975 1.00 93.25 75 TRP A O 1
ATOM 599 N N . LEU A 1 76 ? -1.842 24.992 18.369 1.00 93.62 76 LEU A N 1
ATOM 600 C CA . LEU A 1 76 ? -0.708 25.119 17.454 1.00 93.62 76 LEU A CA 1
ATOM 601 C C . LEU A 1 76 ? 0.031 23.787 17.289 1.00 93.62 76 LEU A C 1
ATOM 603 O O . LEU A 1 76 ? 0.485 23.487 16.191 1.00 93.62 76 LEU A O 1
ATOM 607 N N . VAL A 1 77 ? 0.071 22.960 18.342 1.00 92.44 77 VAL A N 1
ATOM 608 C CA . VAL A 1 77 ? 0.547 21.571 18.251 1.00 92.44 77 VAL A CA 1
ATOM 609 C C . VAL A 1 77 ? -0.325 20.784 17.273 1.00 92.44 77 VAL A C 1
ATOM 611 O O . VAL A 1 77 ? 0.208 20.179 16.351 1.00 92.44 77 VAL A O 1
ATOM 614 N N . LEU A 1 78 ? -1.658 20.864 17.393 1.00 92.12 78 LEU A N 1
ATOM 615 C CA . LEU A 1 78 ? -2.569 20.205 16.448 1.00 92.12 78 LEU A CA 1
ATOM 616 C C . LEU A 1 78 ? -2.365 20.675 15.000 1.00 92.12 78 LEU A C 1
ATOM 618 O O . LEU A 1 78 ? -2.325 19.852 14.091 1.00 92.12 78 LEU A O 1
ATOM 622 N N . VAL A 1 79 ? -2.226 21.985 14.782 1.00 92.69 79 VAL A N 1
ATOM 623 C CA . VAL A 1 79 ? -1.963 22.544 13.447 1.00 92.69 79 VAL A CA 1
ATOM 624 C C . VAL A 1 79 ? -0.633 22.027 12.900 1.00 92.69 79 VAL A C 1
ATOM 626 O O . VAL A 1 79 ? -0.592 21.603 11.750 1.00 92.69 79 VAL A O 1
ATOM 629 N N . GLY A 1 80 ? 0.419 21.976 13.723 1.00 90.31 80 GLY A N 1
ATOM 630 C CA . GLY A 1 80 ? 1.688 21.342 13.360 1.00 90.31 80 GLY A CA 1
ATOM 631 C C . GLY A 1 80 ? 1.510 19.890 12.922 1.00 90.31 80 GLY A C 1
ATOM 632 O O . GLY A 1 80 ? 2.065 19.504 11.898 1.00 90.31 80 GLY A O 1
ATOM 633 N N . VAL A 1 81 ? 0.647 19.130 13.613 1.00 87.50 81 VAL A N 1
ATOM 634 C CA . VAL A 1 81 ? 0.267 17.762 13.205 1.00 87.50 81 VAL A CA 1
ATOM 635 C C . VAL A 1 81 ? -0.293 17.705 11.814 1.00 87.50 81 VAL A C 1
ATOM 637 O O . VAL A 1 81 ? 0.195 16.951 10.973 1.00 87.50 81 VAL A O 1
ATOM 640 N N . VAL A 1 82 ? -1.323 18.499 11.575 1.00 88.25 82 VAL A N 1
ATOM 641 C CA . VAL A 1 82 ? -2.024 18.476 10.301 1.00 88.25 82 VAL A CA 1
ATOM 642 C C . VAL A 1 82 ? -1.086 18.910 9.176 1.00 88.25 82 VAL A C 1
ATOM 644 O O . VAL A 1 82 ? -1.040 18.244 8.148 1.00 88.25 82 VAL A O 1
ATOM 647 N N . VAL A 1 83 ? -0.279 19.955 9.385 1.00 89.12 83 VAL A N 1
ATOM 648 C CA . VAL A 1 83 ? 0.696 20.428 8.392 1.00 89.12 83 VAL A CA 1
ATOM 649 C C . VAL A 1 83 ? 1.703 19.335 8.042 1.00 89.12 83 VAL A C 1
ATOM 651 O O . VAL A 1 83 ? 1.895 19.048 6.865 1.00 89.12 83 VAL A O 1
ATOM 654 N N . THR A 1 84 ? 2.304 18.672 9.030 1.00 86.12 84 THR A N 1
ATOM 655 C CA . THR A 1 84 ? 3.245 17.576 8.764 1.00 86.12 84 THR A CA 1
ATOM 656 C C . THR A 1 84 ? 2.594 16.419 8.003 1.00 86.12 84 THR A C 1
ATOM 658 O O . THR A 1 84 ? 3.196 15.894 7.070 1.00 86.12 84 THR A O 1
ATOM 661 N N . GLN A 1 85 ? 1.374 16.022 8.375 1.00 83.56 85 GLN A N 1
ATOM 662 C CA . GLN A 1 85 ? 0.641 14.950 7.690 1.00 83.56 85 GLN A CA 1
ATOM 663 C C . GLN A 1 85 ? 0.386 15.309 6.220 1.00 83.56 85 GLN A C 1
ATOM 665 O O . GLN A 1 85 ? 0.606 14.482 5.339 1.00 83.56 85 GLN A O 1
ATOM 670 N N . LEU A 1 86 ? -0.008 16.557 5.946 1.00 84.88 86 LEU A N 1
ATOM 671 C CA . LEU A 1 86 ? -0.207 17.057 4.584 1.00 84.88 86 LEU A CA 1
ATOM 672 C C . LEU A 1 86 ? 1.101 17.111 3.787 1.00 84.88 86 LEU A C 1
ATOM 674 O O . LEU A 1 86 ? 1.094 16.774 2.607 1.00 84.88 86 LEU A O 1
ATOM 678 N N . VAL A 1 87 ? 2.222 17.474 4.418 1.00 85.31 87 VAL A N 1
ATOM 679 C CA . VAL A 1 87 ? 3.547 17.451 3.776 1.00 85.31 87 VAL A CA 1
ATOM 680 C C . VAL A 1 87 ? 3.939 16.034 3.376 1.00 85.31 87 VAL A C 1
ATOM 682 O O . VAL A 1 87 ? 4.309 15.814 2.228 1.00 85.31 87 VAL A O 1
ATOM 685 N N . TYR A 1 88 ? 3.813 15.055 4.276 1.00 81.69 88 TYR A N 1
ATOM 686 C CA . TYR A 1 88 ? 4.110 13.660 3.940 1.00 81.69 88 TYR A CA 1
ATOM 687 C C . TYR A 1 88 ? 3.146 13.082 2.905 1.00 81.69 88 TYR A C 1
ATOM 689 O O . TYR A 1 88 ? 3.573 12.309 2.046 1.00 81.69 88 TYR A O 1
ATOM 697 N N . ALA A 1 89 ? 1.868 13.466 2.951 1.00 79.44 89 ALA A N 1
ATOM 698 C CA . ALA A 1 89 ? 0.902 13.083 1.932 1.00 79.44 89 ALA A CA 1
ATOM 699 C C . ALA A 1 89 ? 1.269 13.667 0.561 1.00 79.44 89 ALA A C 1
ATOM 701 O O . ALA A 1 89 ? 1.274 12.935 -0.425 1.00 79.44 89 ALA A O 1
ATOM 702 N N . GLY A 1 90 ? 1.656 14.945 0.511 1.00 78.00 90 GLY A N 1
ATOM 703 C CA . GLY A 1 90 ? 2.143 15.607 -0.698 1.00 78.00 90 GLY A CA 1
ATOM 704 C C . GLY A 1 90 ? 3.435 14.988 -1.233 1.00 78.00 90 GLY A C 1
ATOM 705 O O . GLY A 1 90 ? 3.524 14.706 -2.419 1.00 78.00 90 GLY A O 1
ATOM 706 N N . LEU A 1 91 ? 4.406 14.688 -0.368 1.00 75.56 91 LEU A N 1
ATOM 707 C CA . LEU A 1 91 ? 5.638 13.983 -0.744 1.00 75.56 91 LEU A CA 1
ATOM 708 C C . LEU A 1 91 ? 5.381 12.595 -1.316 1.00 75.56 91 LEU A C 1
ATOM 710 O O . LEU A 1 91 ? 5.984 12.208 -2.315 1.00 75.56 91 LEU A O 1
ATOM 714 N N . SER A 1 92 ? 4.468 11.860 -0.683 1.00 73.31 92 SER A N 1
ATOM 715 C CA . SER A 1 92 ? 4.048 10.552 -1.171 1.00 73.31 92 SER A CA 1
ATOM 716 C C . SER A 1 92 ? 3.403 10.708 -2.546 1.00 73.31 92 SE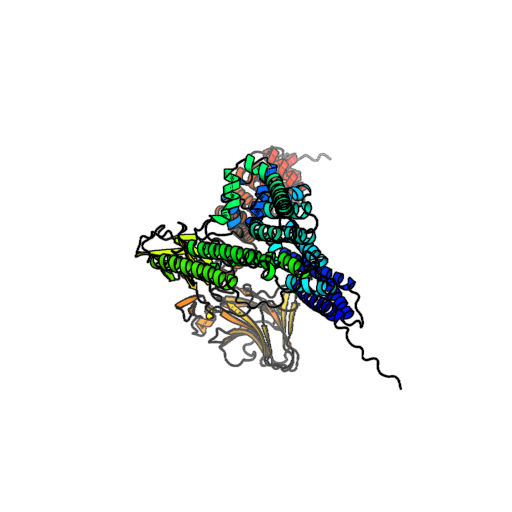R A C 1
ATOM 718 O O . SER A 1 92 ? 3.765 9.993 -3.468 1.00 73.31 92 SER A O 1
ATOM 720 N N . TRP A 1 93 ? 2.524 11.696 -2.720 1.00 71.44 93 TRP A N 1
ATOM 721 C CA . TRP A 1 93 ? 1.885 11.998 -3.999 1.00 71.44 93 TRP A CA 1
ATOM 722 C C . TRP A 1 93 ? 2.882 12.357 -5.105 1.00 71.44 93 TRP A C 1
ATOM 724 O O . TRP A 1 93 ? 2.774 11.836 -6.206 1.00 71.44 93 TRP A O 1
ATOM 734 N N . LEU A 1 94 ? 3.869 13.207 -4.812 1.00 64.94 94 LEU A N 1
ATOM 735 C CA . LEU A 1 94 ? 4.921 13.594 -5.758 1.00 64.94 94 LEU A CA 1
ATOM 736 C C . LEU A 1 94 ? 5.817 12.410 -6.141 1.00 64.94 94 LEU A C 1
ATOM 738 O O . LEU A 1 94 ? 6.239 12.304 -7.289 1.00 64.94 94 LEU A O 1
ATOM 742 N N . SER A 1 95 ? 6.072 11.507 -5.192 1.00 59.00 95 SER A N 1
ATOM 743 C CA . SER A 1 95 ? 6.812 10.263 -5.432 1.00 59.00 95 SER A CA 1
ATOM 744 C C . SER A 1 95 ? 6.022 9.247 -6.275 1.00 59.00 95 SER A C 1
ATOM 746 O O . SER A 1 95 ? 6.621 8.369 -6.894 1.00 59.00 95 SER A O 1
ATOM 748 N N . TYR A 1 96 ? 4.690 9.352 -6.337 1.00 56.66 96 TYR A N 1
ATOM 749 C CA . TYR A 1 96 ? 3.839 8.516 -7.187 1.00 56.66 96 TYR A CA 1
ATOM 750 C C . TYR A 1 96 ? 3.626 9.191 -8.556 1.00 56.66 96 TYR A C 1
ATOM 752 O O . TYR A 1 96 ? 2.667 9.930 -8.759 1.00 56.66 96 TYR A O 1
ATOM 760 N N . SER A 1 97 ? 4.520 8.932 -9.518 1.00 42.34 97 SER A N 1
ATOM 761 C CA . SER A 1 97 ? 4.375 9.412 -10.906 1.00 42.34 97 SER A CA 1
ATOM 762 C C . SER A 1 97 ? 3.058 8.927 -11.551 1.00 42.34 97 SER A C 1
ATOM 764 O O . SER A 1 97 ? 2.681 7.772 -11.339 1.00 42.34 97 SER A O 1
ATOM 766 N N . PRO A 1 98 ? 2.384 9.733 -12.403 1.00 38.34 98 PRO A N 1
ATOM 767 C CA . PRO A 1 98 ? 1.186 9.325 -13.151 1.00 38.34 98 PRO A CA 1
ATOM 768 C C . PRO A 1 98 ? 1.376 8.070 -14.022 1.00 38.34 98 PRO A C 1
ATOM 770 O O . PRO A 1 98 ? 0.409 7.373 -14.313 1.00 38.34 98 PRO A O 1
ATOM 773 N N . LEU A 1 99 ? 2.616 7.763 -14.419 1.00 35.25 99 LEU A N 1
ATOM 774 C CA . LEU A 1 99 ? 2.964 6.597 -15.244 1.00 35.25 99 LEU A CA 1
ATOM 775 C C . LEU A 1 99 ? 3.283 5.336 -14.417 1.00 35.25 99 LEU A C 1
ATOM 777 O O . LEU A 1 99 ? 3.313 4.238 -14.962 1.00 35.25 99 LEU A O 1
ATOM 781 N N . THR A 1 100 ? 3.486 5.478 -13.103 1.00 41.31 100 THR A N 1
ATOM 782 C CA . THR A 1 100 ? 3.788 4.385 -12.158 1.00 41.31 100 THR A CA 1
ATOM 783 C C . THR A 1 100 ? 2.867 4.419 -10.940 1.00 41.31 100 THR A C 1
ATOM 785 O O . THR A 1 100 ? 3.241 3.925 -9.873 1.00 41.31 100 THR A O 1
ATOM 788 N N . ALA A 1 101 ? 1.699 5.058 -11.059 1.00 43.62 101 ALA A N 1
ATOM 789 C CA . ALA A 1 101 ? 0.765 5.232 -9.961 1.00 43.62 101 ALA A CA 1
ATOM 790 C C . ALA A 1 101 ? 0.309 3.847 -9.494 1.00 43.62 101 ALA A C 1
ATOM 792 O O . ALA A 1 101 ? -0.577 3.218 -10.077 1.00 43.62 101 ALA A O 1
ATOM 793 N N . SER A 1 102 ? 0.964 3.365 -8.444 1.00 50.31 102 SER A N 1
ATOM 794 C CA . SER A 1 102 ? 0.638 2.148 -7.722 1.00 50.31 102 SER A CA 1
ATOM 795 C C . SER A 1 102 ? -0.650 2.409 -6.962 1.00 50.31 102 SER A C 1
ATOM 797 O O . SER A 1 102 ? -0.684 2.700 -5.767 1.00 50.31 102 SER A O 1
ATOM 799 N N . HIS A 1 103 ? -1.745 2.357 -7.706 1.00 60.97 103 HIS A N 1
ATOM 800 C CA . HIS A 1 103 ? -3.059 2.198 -7.130 1.00 60.97 103 HIS A CA 1
ATOM 801 C C . HIS A 1 103 ? -3.048 0.863 -6.371 1.00 60.97 103 HIS A C 1
ATOM 803 O O . HIS A 1 103 ? -2.413 -0.114 -6.790 1.00 60.97 103 HIS A O 1
ATOM 809 N N . SER A 1 104 ? -3.682 0.830 -5.204 1.00 72.25 104 SER A N 1
ATOM 810 C CA . SER A 1 104 ? -3.978 -0.450 -4.571 1.00 72.25 104 SER A CA 1
ATOM 811 C C . SER A 1 104 ? -5.190 -1.061 -5.264 1.00 72.25 104 SER A C 1
ATOM 813 O O . SER A 1 104 ? -6.082 -0.350 -5.737 1.00 72.25 104 SER A O 1
ATOM 815 N N . ASP A 1 105 ? -5.254 -2.387 -5.312 1.00 77.00 105 ASP A N 1
ATOM 816 C CA . ASP A 1 105 ? -6.476 -3.086 -5.714 1.00 77.00 105 ASP A CA 1
ATOM 817 C C . ASP A 1 105 ? -7.704 -2.615 -4.917 1.00 77.00 105 ASP A C 1
ATOM 819 O O . ASP A 1 105 ? -8.778 -2.440 -5.485 1.00 77.00 105 ASP A O 1
ATOM 823 N N . ASN A 1 106 ? -7.532 -2.310 -3.630 1.00 79.56 106 ASN A N 1
ATOM 824 C CA . ASN A 1 106 ? -8.565 -1.755 -2.763 1.00 79.56 106 ASN A CA 1
ATOM 825 C C . ASN A 1 106 ? -9.107 -0.400 -3.257 1.00 79.56 106 ASN A C 1
ATOM 827 O O . ASN A 1 106 ? -10.315 -0.172 -3.206 1.00 79.56 106 ASN A O 1
ATOM 831 N N . GLU A 1 107 ? -8.235 0.494 -3.731 1.00 78.31 107 GLU A N 1
ATOM 832 C CA . GLU A 1 107 ? -8.627 1.784 -4.313 1.00 78.31 107 GLU A CA 1
ATOM 833 C C . GLU A 1 107 ? -9.405 1.587 -5.619 1.00 78.31 107 GLU A C 1
ATOM 835 O O . GLU A 1 107 ? -10.505 2.124 -5.764 1.00 78.31 107 GLU A O 1
ATOM 840 N N . MET A 1 108 ? -8.889 0.749 -6.523 1.00 80.50 108 MET A N 1
ATOM 841 C CA . MET A 1 108 ? -9.540 0.478 -7.806 1.00 80.50 108 MET A CA 1
ATOM 842 C C . MET A 1 108 ? -10.899 -0.204 -7.638 1.00 80.50 108 MET A C 1
ATOM 844 O O . MET A 1 108 ? -11.878 0.217 -8.246 1.00 80.50 108 MET A O 1
ATOM 848 N N . ILE A 1 109 ? -10.990 -1.239 -6.796 1.00 86.31 109 ILE A N 1
ATOM 849 C CA . ILE A 1 109 ? -12.250 -1.947 -6.522 1.00 86.31 109 ILE A CA 1
ATOM 850 C C . ILE A 1 109 ? -13.293 -0.975 -5.958 1.00 86.31 109 ILE A C 1
ATOM 852 O O . ILE A 1 109 ? -14.460 -1.039 -6.342 1.00 86.31 109 ILE A O 1
ATOM 856 N N . ALA A 1 110 ? -12.890 -0.059 -5.072 1.00 85.12 110 ALA A N 1
ATOM 857 C CA . ALA A 1 110 ? -13.798 0.932 -4.508 1.00 85.12 110 ALA A CA 1
ATOM 858 C C . ALA A 1 110 ? -14.319 1.917 -5.571 1.00 85.12 110 ALA A C 1
ATOM 860 O O . ALA A 1 110 ? -15.517 2.191 -5.594 1.00 85.12 110 ALA A O 1
ATOM 861 N N . GLN A 1 111 ? -13.457 2.395 -6.475 1.00 83.06 111 GLN A N 1
ATOM 862 C CA . GLN A 1 111 ? -13.859 3.259 -7.593 1.00 83.06 111 GLN A CA 1
ATOM 863 C C . GLN A 1 111 ? -14.771 2.529 -8.587 1.00 83.06 111 GLN A C 1
ATOM 865 O O . GLN A 1 111 ? -15.819 3.050 -8.964 1.00 83.06 111 GLN A O 1
ATOM 870 N N . PHE A 1 112 ? -14.444 1.291 -8.963 1.00 86.12 112 PHE A N 1
ATOM 871 C CA . PHE A 1 112 ? -15.313 0.510 -9.844 1.00 86.12 112 PHE A CA 1
ATOM 872 C C . PHE A 1 112 ? -16.667 0.193 -9.207 1.00 86.12 112 PHE A C 1
ATOM 874 O O . PHE A 1 112 ? -17.674 0.146 -9.911 1.00 86.12 112 PHE A O 1
ATOM 881 N N . ALA A 1 113 ? -16.725 0.010 -7.887 1.00 89.81 113 ALA A N 1
ATOM 882 C CA . ALA A 1 113 ? -17.9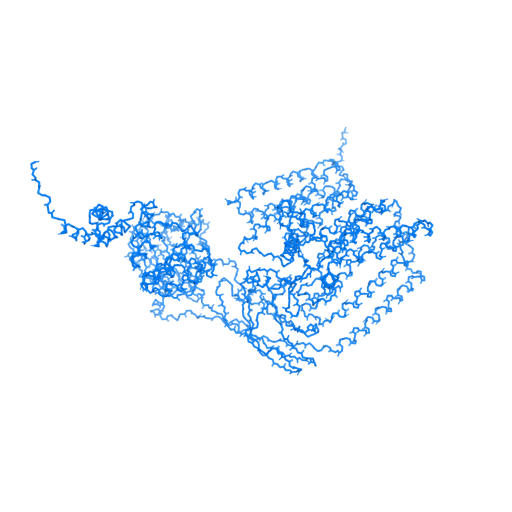88 -0.160 -7.179 1.00 89.81 113 ALA A CA 1
ATOM 883 C C . ALA A 1 113 ? -18.883 1.091 -7.272 1.00 89.81 113 ALA A C 1
ATOM 885 O O . ALA A 1 113 ? -20.100 0.951 -7.396 1.00 89.81 113 ALA A O 1
ATOM 886 N N . VAL A 1 114 ? -18.299 2.296 -7.248 1.00 90.12 114 VAL A N 1
ATOM 887 C CA . VAL A 1 114 ? -19.030 3.555 -7.482 1.00 90.12 114 VAL A CA 1
ATOM 888 C C . VAL A 1 114 ? -19.561 3.598 -8.914 1.00 90.12 114 VAL A C 1
ATOM 890 O O . VAL A 1 114 ? -20.767 3.724 -9.101 1.00 90.12 114 VAL A O 1
ATOM 893 N N . GLN A 1 115 ? -18.705 3.358 -9.910 1.00 87.75 115 GLN A N 1
ATOM 894 C CA . GLN A 1 115 ? -19.108 3.353 -11.324 1.00 87.75 115 GLN A CA 1
ATOM 895 C C . GLN A 1 115 ? -20.194 2.310 -11.634 1.00 87.75 115 GLN A C 1
ATOM 897 O O . GLN A 1 115 ? -21.080 2.546 -12.456 1.00 87.75 115 GLN A O 1
ATOM 902 N N . ALA A 1 116 ? -20.145 1.142 -10.984 1.00 90.19 116 ALA A N 1
ATOM 903 C CA . ALA A 1 116 ? -21.196 0.135 -11.095 1.00 90.19 116 ALA A CA 1
ATOM 904 C C . ALA A 1 116 ? -22.539 0.689 -10.592 1.00 90.19 116 ALA A C 1
ATOM 906 O O . ALA A 1 116 ? -23.551 0.558 -11.282 1.00 90.19 116 ALA A O 1
ATOM 907 N N . LEU A 1 117 ? -22.549 1.367 -9.440 1.00 92.62 117 LEU A N 1
ATOM 908 C CA . LEU A 1 117 ? -23.761 1.981 -8.896 1.00 92.62 117 LEU A CA 1
ATOM 909 C C . LEU A 1 117 ? -24.317 3.095 -9.779 1.00 92.62 117 LEU A C 1
ATOM 911 O O . LEU A 1 117 ? -25.528 3.135 -9.990 1.00 92.62 117 LEU A O 1
ATOM 915 N N . GLU A 1 118 ? -23.464 3.953 -10.336 1.00 90.44 118 GLU A N 1
ATOM 916 C CA . GLU A 1 118 ? -23.886 5.004 -11.274 1.00 90.44 118 GLU A CA 1
ATOM 917 C C . GLU A 1 118 ? -24.579 4.433 -12.518 1.00 90.44 118 GLU A C 1
ATOM 919 O O . GLU A 1 118 ? -25.508 5.030 -13.059 1.00 90.44 118 GLU A O 1
ATOM 924 N N . ARG A 1 119 ? -24.174 3.231 -12.943 1.00 92.56 119 ARG A N 1
ATOM 925 C CA . ARG A 1 119 ? -24.781 2.488 -14.059 1.00 92.56 119 ARG A CA 1
ATOM 926 C C . ARG A 1 119 ? -25.996 1.653 -13.647 1.00 92.56 119 ARG A C 1
ATOM 928 O O . ARG A 1 119 ? -26.502 0.879 -14.459 1.00 92.56 119 ARG A O 1
ATOM 935 N N . GLY A 1 120 ? -26.455 1.768 -12.401 1.00 93.56 120 GLY A N 1
ATOM 936 C CA . GLY A 1 120 ? -27.573 0.987 -11.873 1.00 93.56 120 GLY A CA 1
ATOM 937 C C . GLY A 1 120 ? -27.256 -0.504 -11.725 1.00 93.56 120 GLY A C 1
ATOM 938 O O . GLY A 1 120 ? -28.152 -1.336 -11.848 1.00 93.56 120 GLY A O 1
ATOM 939 N N . GLN A 1 121 ? -25.991 -0.857 -11.493 1.00 93.38 121 GLN A N 1
ATOM 940 C CA . GLN A 1 121 ? -25.525 -2.233 -11.325 1.00 93.38 121 GLN A CA 1
ATOM 941 C C . GLN A 1 121 ? -25.129 -2.497 -9.870 1.00 93.38 121 GLN A C 1
ATOM 943 O O . GLN A 1 121 ? -24.588 -1.629 -9.186 1.00 93.38 121 GLN A O 1
ATOM 948 N N . ASN A 1 122 ? -25.365 -3.722 -9.396 1.00 92.75 122 ASN A N 1
ATOM 949 C CA . ASN A 1 122 ? -24.989 -4.112 -8.041 1.00 92.75 122 ASN A CA 1
ATOM 950 C C . ASN A 1 122 ? -23.459 -4.278 -7.947 1.00 92.75 122 ASN A C 1
ATOM 952 O O . ASN A 1 122 ? -22.912 -5.155 -8.613 1.00 92.75 122 ASN A O 1
ATOM 956 N N . PRO A 1 123 ? -22.740 -3.508 -7.110 1.00 93.44 123 PRO A N 1
ATOM 957 C CA . PRO A 1 123 ? -21.284 -3.608 -7.021 1.00 93.44 123 PRO A CA 1
ATOM 958 C C . PRO A 1 123 ? -20.794 -4.955 -6.466 1.00 93.44 123 PRO A C 1
ATOM 960 O O . PRO A 1 123 ? -19.681 -5.372 -6.774 1.00 93.44 123 PRO A O 1
ATOM 963 N N . TYR A 1 124 ? -21.611 -5.670 -5.684 1.00 94.06 124 TYR A N 1
ATOM 964 C CA . TYR A 1 124 ? -21.221 -6.943 -5.065 1.00 94.06 124 TYR A CA 1
ATOM 965 C C . TYR A 1 124 ? -21.237 -8.135 -6.033 1.00 94.06 124 TYR A C 1
ATOM 967 O O . TYR A 1 124 ? -20.646 -9.172 -5.731 1.00 94.06 124 TYR A O 1
ATOM 975 N N . THR A 1 125 ? -21.883 -8.014 -7.199 1.00 91.88 125 THR A N 1
ATOM 976 C CA . THR A 1 125 ? -21.930 -9.090 -8.207 1.00 91.88 125 THR A CA 1
ATOM 977 C C . THR A 1 125 ? -20.712 -9.094 -9.132 1.00 91.88 125 THR A C 1
ATOM 979 O O . THR A 1 125 ? -20.522 -10.039 -9.896 1.00 91.88 125 THR A O 1
ATOM 982 N N . TRP A 1 126 ? -19.882 -8.050 -9.083 1.00 86.62 126 TRP A N 1
ATOM 983 C CA . TRP A 1 126 ? -18.718 -7.909 -9.952 1.00 86.62 126 TRP A CA 1
ATOM 984 C C . TRP A 1 126 ? -17.512 -8.703 -9.451 1.00 86.62 126 TRP A C 1
ATOM 986 O O . TRP A 1 126 ? -17.191 -8.724 -8.263 1.00 86.62 126 TRP A O 1
ATOM 996 N N . ASN A 1 127 ? -16.808 -9.321 -10.400 1.00 86.12 127 ASN A N 1
ATOM 997 C CA . ASN A 1 127 ? -15.478 -9.880 -10.203 1.00 86.12 127 ASN A CA 1
ATOM 998 C C . ASN A 1 127 ? -14.485 -9.030 -11.003 1.00 86.12 127 ASN A C 1
ATOM 1000 O O . ASN A 1 127 ? -14.505 -9.029 -12.230 1.00 86.12 127 ASN A O 1
ATOM 1004 N N . PHE A 1 128 ? -13.610 -8.318 -10.304 1.00 83.19 128 PHE A N 1
ATOM 1005 C CA . PHE A 1 128 ? -12.663 -7.372 -10.887 1.00 83.19 128 PHE A CA 1
ATOM 1006 C C . PHE A 1 128 ? -11.364 -8.027 -11.375 1.00 83.19 128 PHE A C 1
ATOM 1008 O O . PHE A 1 128 ? -10.439 -7.318 -11.750 1.00 83.19 128 PHE A O 1
ATOM 1015 N N . SER A 1 129 ? -11.266 -9.361 -11.396 1.00 77.88 129 SER A N 1
ATOM 1016 C CA . SER A 1 129 ? -10.037 -10.075 -11.783 1.00 77.88 129 SER A CA 1
ATOM 1017 C C . SER A 1 129 ? -9.525 -9.718 -13.181 1.00 77.88 129 SER A C 1
ATOM 1019 O O . SER A 1 129 ? -8.331 -9.461 -13.326 1.00 77.88 129 SER A O 1
ATOM 1021 N N . ASP A 1 130 ? -10.396 -9.650 -14.193 1.00 68.88 130 ASP A N 1
ATOM 1022 C CA . ASP A 1 130 ? -9.987 -9.301 -15.561 1.00 68.88 130 ASP A CA 1
ATOM 1023 C C . ASP A 1 130 ? -9.472 -7.865 -15.662 1.00 68.88 130 ASP A C 1
ATOM 1025 O O . ASP A 1 130 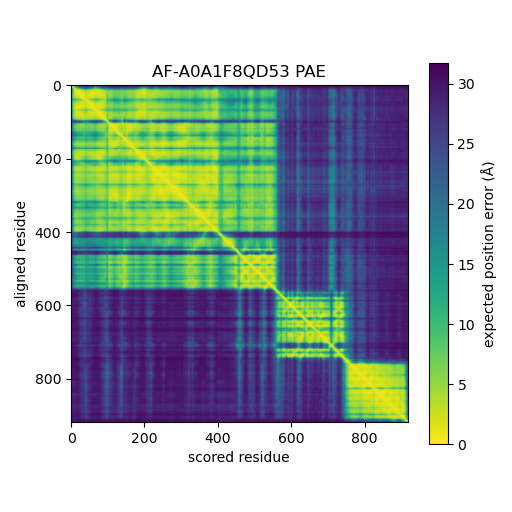? -8.474 -7.610 -16.335 1.00 68.88 130 ASP A O 1
ATOM 1029 N N . VAL A 1 131 ? -10.109 -6.938 -14.945 1.00 68.19 131 VAL A N 1
ATOM 1030 C CA . VAL A 1 131 ? -9.705 -5.530 -14.916 1.00 68.19 131 VAL A CA 1
ATOM 1031 C C . VAL A 1 131 ? -8.376 -5.384 -14.182 1.00 68.19 131 VAL A C 1
ATOM 1033 O O . VAL A 1 131 ? -7.422 -4.833 -14.722 1.00 68.19 131 VAL A O 1
ATOM 1036 N N . LEU A 1 132 ? -8.268 -5.962 -12.985 1.00 71.25 132 LEU A N 1
ATOM 1037 C CA . LEU A 1 132 ? -7.047 -5.951 -12.184 1.00 71.25 132 LEU A CA 1
ATOM 1038 C C . LEU A 1 132 ? -5.875 -6.621 -12.914 1.00 71.25 132 LEU A C 1
ATOM 1040 O O . LEU A 1 132 ? -4.741 -6.183 -12.738 1.00 71.25 132 LEU A O 1
ATOM 1044 N N . ARG A 1 133 ? -6.120 -7.619 -13.780 1.00 66.62 133 ARG A N 1
ATOM 1045 C CA . ARG A 1 133 ? -5.086 -8.223 -14.640 1.00 66.62 133 ARG A CA 1
ATOM 1046 C C . ARG A 1 133 ? -4.489 -7.211 -15.621 1.00 66.62 133 ARG A C 1
ATOM 1048 O O . ARG A 1 133 ? -3.277 -7.204 -15.782 1.00 66.62 133 ARG A O 1
ATOM 1055 N N . VAL A 1 134 ? -5.297 -6.342 -16.232 1.00 63.34 134 VAL A N 1
ATOM 1056 C CA . VAL A 1 134 ? -4.802 -5.311 -17.169 1.00 63.34 134 VAL A CA 1
ATOM 1057 C C . VAL A 1 134 ? -3.885 -4.310 -16.461 1.00 63.34 134 VAL A C 1
ATOM 1059 O O . VAL A 1 134 ? -2.851 -3.917 -16.999 1.00 63.34 134 VAL A O 1
ATOM 1062 N N . TYR A 1 135 ? -4.231 -3.919 -15.234 1.00 60.47 135 TYR A N 1
ATOM 1063 C CA . TYR A 1 135 ? -3.430 -2.973 -14.451 1.00 60.47 135 TYR A CA 1
ATOM 1064 C C . TYR A 1 135 ? -2.258 -3.640 -13.714 1.00 60.47 135 TYR A C 1
ATOM 1066 O O . TYR A 1 135 ? -1.262 -2.976 -13.422 1.00 60.47 135 TYR A O 1
ATOM 1074 N N . ARG A 1 136 ? -2.316 -4.958 -13.470 1.00 61.34 136 ARG A N 1
ATOM 1075 C CA . ARG A 1 136 ? -1.226 -5.758 -12.883 1.00 61.34 136 ARG A CA 1
ATOM 1076 C C . ARG A 1 136 ? 0.091 -5.555 -13.624 1.00 61.34 136 ARG A C 1
ATOM 1078 O O . ARG A 1 136 ? 1.121 -5.347 -12.985 1.00 61.34 136 ARG A O 1
ATOM 1085 N N . ASP A 1 137 ? 0.042 -5.599 -14.952 1.00 54.91 137 ASP A N 1
ATOM 1086 C CA . ASP A 1 137 ? 1.225 -5.493 -15.813 1.00 54.91 137 ASP A CA 1
ATOM 1087 C C . ASP A 1 137 ? 1.739 -4.047 -15.929 1.00 54.91 137 ASP A C 1
ATOM 1089 O O . ASP A 1 137 ? 2.819 -3.804 -16.460 1.00 54.91 137 ASP A O 1
ATOM 1093 N N . ARG A 1 138 ? 1.003 -3.084 -15.356 1.00 54.22 138 ARG A N 1
ATOM 1094 C CA . ARG A 1 138 ? 1.368 -1.664 -15.247 1.00 54.22 138 ARG A CA 1
ATOM 1095 C C . ARG A 1 138 ? 1.845 -1.267 -13.842 1.00 54.22 138 ARG A C 1
ATOM 1097 O O . ARG A 1 138 ? 1.914 -0.085 -13.528 1.00 54.22 138 ARG A O 1
ATOM 1104 N N . GLY A 1 139 ? 2.173 -2.241 -12.987 1.00 55.09 139 GLY A N 1
ATOM 1105 C CA . GLY A 1 139 ? 2.731 -1.985 -11.652 1.00 55.09 139 GLY A CA 1
ATOM 1106 C C . GLY A 1 139 ? 1.699 -1.781 -10.537 1.00 55.09 139 GLY A C 1
ATOM 1107 O O . GLY A 1 139 ? 2.040 -1.220 -9.498 1.00 55.09 139 GLY A O 1
ATOM 1108 N N . LEU A 1 140 ? 0.456 -2.243 -10.722 1.00 65.75 140 LEU A N 1
ATOM 1109 C CA . LEU A 1 140 ? -0.568 -2.227 -9.672 1.00 65.75 140 LEU A CA 1
ATOM 1110 C C . LEU A 1 140 ? -0.170 -3.098 -8.467 1.00 65.75 140 LEU A C 1
ATOM 1112 O O . LEU A 1 140 ? 0.218 -4.263 -8.628 1.00 65.75 140 LEU A O 1
ATOM 1116 N N . ASN A 1 141 ? -0.350 -2.558 -7.258 1.00 70.31 141 ASN A N 1
ATOM 1117 C CA . ASN A 1 141 ? -0.174 -3.300 -6.013 1.00 70.31 141 ASN A CA 1
ATOM 1118 C C . ASN A 1 141 ? -1.425 -4.141 -5.740 1.00 70.31 141 ASN A C 1
ATOM 1120 O O . ASN A 1 141 ? -2.409 -3.671 -5.168 1.00 70.31 141 ASN A O 1
ATOM 1124 N N . LEU A 1 142 ? -1.382 -5.391 -6.195 1.00 75.44 142 LEU A N 1
ATOM 1125 C CA . LEU A 1 142 ? -2.389 -6.397 -5.871 1.00 75.44 142 LEU A CA 1
ATOM 1126 C C . LEU A 1 142 ? -2.147 -6.944 -4.466 1.00 75.44 142 LEU A C 1
ATOM 1128 O O . LEU A 1 142 ? -1.000 -7.062 -4.044 1.00 75.44 142 LEU A O 1
ATOM 1132 N N . THR A 1 143 ? -3.219 -7.365 -3.807 1.00 79.25 143 THR A N 1
ATOM 1133 C CA . THR A 1 143 ? -3.222 -8.135 -2.566 1.00 79.25 143 THR A CA 1
ATOM 1134 C C . THR A 1 143 ? -3.277 -9.627 -2.923 1.00 79.25 143 THR A C 1
ATOM 1136 O O . THR A 1 143 ? -4.373 -10.172 -3.102 1.00 79.25 143 THR A O 1
ATOM 1139 N N . PRO A 1 144 ? -2.127 -10.312 -3.091 1.00 77.69 144 PRO A N 1
ATOM 1140 C CA . PRO A 1 144 ? -2.078 -11.744 -3.342 1.00 77.69 144 PRO A CA 1
ATOM 1141 C C . PRO A 1 144 ? -2.479 -12.572 -2.128 1.00 77.69 144 PRO A C 1
ATOM 1143 O O . PRO A 1 144 ? -2.097 -12.304 -0.981 1.00 77.69 144 PRO A O 1
ATOM 1146 N N . PHE A 1 145 ? -3.191 -13.648 -2.424 1.00 79.69 145 PHE A N 1
ATOM 1147 C CA . PHE A 1 145 ? -3.471 -14.726 -1.501 1.00 79.69 145 PHE A CA 1
ATOM 1148 C C . PHE A 1 145 ? -2.488 -15.887 -1.688 1.00 79.69 145 PHE A C 1
ATOM 1150 O O . PHE A 1 145 ? -1.898 -16.050 -2.756 1.00 79.69 145 PHE A O 1
ATOM 1157 N N . LEU A 1 146 ? -2.312 -16.715 -0.648 1.00 74.62 146 LEU A N 1
ATOM 1158 C CA . LEU A 1 146 ? -1.395 -17.867 -0.675 1.00 74.62 146 LEU A CA 1
ATOM 1159 C C . LEU A 1 146 ? -1.725 -18.888 -1.778 1.00 74.62 146 LEU A C 1
ATOM 1161 O O . LEU A 1 146 ? -0.824 -19.589 -2.225 1.00 74.62 146 LEU A O 1
ATOM 1165 N N . ASP A 1 147 ? -2.967 -18.953 -2.252 1.00 77.06 147 ASP A N 1
ATOM 1166 C CA . ASP A 1 147 ? -3.383 -19.835 -3.353 1.00 77.06 147 ASP A CA 1
ATOM 1167 C C . ASP A 1 147 ? -2.998 -19.303 -4.756 1.00 77.06 147 ASP A C 1
ATOM 1169 O O . ASP A 1 147 ? -3.227 -19.961 -5.777 1.00 77.06 147 ASP A O 1
ATOM 1173 N N . GLY A 1 148 ? -2.381 -18.117 -4.819 1.00 73.75 148 GLY A N 1
ATOM 1174 C CA . GLY A 1 148 ? -1.985 -17.431 -6.049 1.00 73.75 148 GLY A CA 1
ATOM 1175 C C . GLY A 1 148 ? -3.087 -16.569 -6.671 1.00 73.75 148 GLY A C 1
ATOM 1176 O O . GLY A 1 148 ? -2.837 -15.917 -7.687 1.00 73.75 148 GLY A O 1
ATOM 1177 N N . SER A 1 149 ? -4.285 -16.542 -6.082 1.00 78.75 149 SER A N 1
ATOM 1178 C CA . SER A 1 149 ? -5.336 -15.596 -6.453 1.00 78.75 149 SER A CA 1
ATOM 1179 C C . SER A 1 149 ? -5.103 -14.226 -5.800 1.00 78.75 149 SER A C 1
ATOM 1181 O O . SER A 1 149 ? -4.145 -14.022 -5.052 1.00 78.75 149 SER A O 1
ATOM 1183 N N . THR A 1 150 ? -5.933 -13.240 -6.132 1.00 80.88 150 THR A N 1
ATOM 1184 C CA . THR A 1 150 ? -5.822 -11.870 -5.612 1.00 80.88 150 THR A CA 1
ATOM 1185 C C . THR A 1 150 ? -7.188 -11.350 -5.203 1.00 80.88 150 THR A C 1
ATOM 1187 O O . THR A 1 150 ? -8.203 -11.768 -5.768 1.00 80.88 150 THR A O 1
ATOM 1190 N N . GLN A 1 151 ? -7.211 -10.389 -4.279 1.00 85.31 151 GLN A N 1
ATOM 1191 C CA . GLN A 1 151 ? -8.426 -9.659 -3.920 1.00 85.31 151 GLN A CA 1
ATOM 1192 C C . GLN A 1 151 ? -9.072 -9.063 -5.181 1.00 85.31 151 GLN A C 1
ATOM 1194 O O . GLN A 1 151 ? -8.431 -8.334 -5.934 1.00 85.31 151 GLN A O 1
ATOM 1199 N N . ASN A 1 152 ? -10.331 -9.416 -5.450 1.00 86.25 152 ASN A N 1
ATOM 1200 C CA . ASN A 1 152 ? -10.996 -9.081 -6.716 1.00 86.25 152 ASN A CA 1
ATOM 1201 C C . ASN A 1 152 ? -12.490 -8.757 -6.578 1.00 86.25 152 ASN A C 1
ATOM 1203 O O . ASN A 1 152 ? -13.197 -8.688 -7.580 1.00 86.25 152 ASN A O 1
ATOM 1207 N N . ARG A 1 153 ? -12.991 -8.570 -5.356 1.00 88.44 153 ARG A N 1
ATOM 1208 C CA . ARG A 1 153 ? -14.398 -8.260 -5.060 1.00 88.44 153 ARG A CA 1
ATOM 1209 C C . ARG A 1 153 ? -14.505 -7.160 -4.016 1.00 88.44 153 ARG A C 1
ATOM 1211 O O . ARG A 1 153 ? -13.547 -6.891 -3.290 1.00 88.44 153 ARG A O 1
ATOM 1218 N N . VAL A 1 154 ? -15.690 -6.556 -3.926 1.00 90.75 154 VAL A N 1
ATOM 1219 C CA . VAL A 1 154 ? -16.039 -5.626 -2.845 1.00 90.75 154 VAL A CA 1
ATOM 1220 C C . VAL A 1 154 ? -16.184 -6.398 -1.536 1.00 90.75 154 VAL A C 1
ATOM 1222 O O . VAL A 1 154 ? -17.076 -7.233 -1.402 1.00 90.75 154 VAL A O 1
ATOM 1225 N N . THR A 1 155 ? -15.336 -6.083 -0.555 1.00 90.31 155 THR A N 1
ATOM 1226 C CA . THR A 1 155 ? -15.272 -6.814 0.723 1.00 90.31 155 THR A CA 1
ATOM 1227 C C . THR A 1 155 ? -15.856 -6.094 1.918 1.00 90.31 155 THR A C 1
ATOM 1229 O O . THR A 1 155 ? -15.750 -6.583 3.039 1.00 90.31 155 THR A O 1
ATOM 1232 N N . TYR A 1 156 ? -16.406 -4.899 1.737 1.00 92.56 156 TYR A N 1
ATOM 1233 C CA . TYR A 1 156 ? -16.882 -4.075 2.847 1.00 92.56 156 TYR A CA 1
ATOM 1234 C C . TYR A 1 156 ? -18.390 -3.875 2.766 1.00 92.56 156 TYR A C 1
ATOM 1236 O O . TYR A 1 156 ? -18.954 -3.984 1.674 1.00 92.56 156 TYR A O 1
ATOM 1244 N N . PRO A 1 157 ? -19.064 -3.588 3.897 1.00 96.12 157 PRO A N 1
ATOM 1245 C CA . PRO A 1 157 ? -20.461 -3.174 3.862 1.00 96.12 157 PRO A CA 1
ATOM 1246 C C . PRO A 1 157 ? -20.607 -1.845 3.097 1.00 96.12 157 PRO A C 1
ATOM 1248 O O . PRO A 1 157 ? -19.617 -1.248 2.694 1.00 96.12 157 PRO A O 1
ATOM 1251 N N . ALA A 1 158 ? -21.830 -1.391 2.840 1.00 96.38 158 ALA A N 1
ATOM 1252 C CA . ALA A 1 158 ? -22.100 -0.431 1.767 1.00 96.38 158 ALA A CA 1
ATOM 1253 C C . ALA A 1 158 ? -21.637 1.018 2.028 1.00 96.38 158 ALA A C 1
ATOM 1255 O O . ALA A 1 158 ? -21.544 1.810 1.088 1.00 96.38 158 ALA A O 1
ATOM 1256 N N . LEU A 1 159 ? -21.348 1.403 3.278 1.00 95.75 159 LEU A N 1
ATOM 1257 C CA . LEU A 1 159 ? -21.070 2.806 3.614 1.00 95.75 159 LEU A CA 1
ATOM 1258 C C . LEU A 1 159 ? -19.845 3.409 2.896 1.00 95.75 159 LEU A C 1
ATOM 1260 O O . LEU A 1 159 ? -19.975 4.540 2.437 1.00 95.75 159 LEU A O 1
ATOM 1264 N N . PRO A 1 160 ? -18.684 2.733 2.755 1.00 93.06 160 PRO A N 1
ATOM 1265 C CA . PRO A 1 160 ? -17.540 3.286 2.036 1.00 93.06 160 PRO A CA 1
ATOM 1266 C C . PRO A 1 160 ? -17.888 3.591 0.577 1.00 93.06 160 PRO A C 1
ATOM 1268 O O . PRO A 1 160 ? -17.586 4.679 0.104 1.00 93.06 160 PRO A O 1
ATOM 1271 N N . THR A 1 161 ? -18.584 2.681 -0.115 1.00 92.31 161 THR A N 1
ATOM 1272 C CA . THR A 1 161 ? -19.010 2.891 -1.506 1.00 92.31 161 THR A CA 1
ATOM 1273 C C . THR A 1 161 ? -19.984 4.062 -1.621 1.00 92.31 161 THR A C 1
ATOM 1275 O O . THR A 1 161 ? -19.822 4.897 -2.500 1.00 92.31 161 THR A O 1
ATOM 1278 N N . LEU A 1 162 ? -20.952 4.182 -0.707 1.00 93.62 162 LEU A N 1
ATOM 1279 C CA . LEU A 1 162 ? -21.899 5.304 -0.700 1.00 93.62 162 LEU A CA 1
ATOM 1280 C C . LEU A 1 162 ? -21.235 6.648 -0.371 1.00 93.62 162 LEU A C 1
ATOM 1282 O O . LEU A 1 162 ? -21.610 7.673 -0.934 1.00 93.62 162 LEU A O 1
ATOM 1286 N N . MET A 1 163 ? -20.253 6.662 0.533 1.00 92.38 163 MET A N 1
ATOM 1287 C CA . MET A 1 163 ? -19.477 7.866 0.840 1.00 92.38 163 MET A CA 1
ATOM 1288 C C . MET A 1 163 ? -18.641 8.311 -0.360 1.00 92.38 163 MET A C 1
ATOM 1290 O O . MET A 1 163 ? -18.572 9.506 -0.634 1.00 92.38 163 MET A O 1
ATOM 1294 N N . LEU A 1 164 ? -18.032 7.365 -1.076 1.00 90.25 164 LEU A N 1
ATOM 1295 C CA . LEU A 1 164 ? -17.283 7.659 -2.295 1.00 90.25 164 LEU A CA 1
ATOM 1296 C C . LEU A 1 164 ? -18.204 8.130 -3.415 1.00 90.25 164 LEU A C 1
ATOM 1298 O O . LEU A 1 164 ? -17.902 9.144 -4.022 1.00 90.25 164 LEU A O 1
ATOM 1302 N N . LEU A 1 165 ? -19.357 7.485 -3.611 1.00 91.56 165 LEU A N 1
ATOM 1303 C CA . LEU A 1 165 ? -20.382 7.946 -4.549 1.00 91.56 165 LEU A CA 1
ATOM 1304 C C . LEU A 1 165 ? -20.806 9.389 -4.240 1.00 91.56 165 LEU A C 1
ATOM 1306 O O . LEU A 1 165 ? -20.898 10.214 -5.139 1.00 91.56 165 LEU A O 1
ATOM 1310 N N . ALA A 1 166 ? -21.010 9.730 -2.964 1.00 90.56 166 ALA A N 1
ATOM 1311 C CA . ALA A 1 166 ? -21.323 11.102 -2.579 1.00 90.56 166 ALA A CA 1
ATOM 1312 C C . ALA A 1 166 ? -20.188 12.081 -2.927 1.00 90.56 166 ALA A C 1
ATOM 1314 O O . ALA A 1 166 ? -20.469 13.170 -3.410 1.00 90.56 166 ALA A O 1
ATOM 1315 N N . LEU A 1 167 ? -18.920 11.720 -2.713 1.00 87.88 167 LEU A N 1
ATOM 1316 C CA . LEU A 1 167 ? -17.777 12.564 -3.089 1.00 87.88 167 LEU A CA 1
ATOM 1317 C C . LEU A 1 167 ? -17.638 12.718 -4.609 1.00 87.88 167 LEU A C 1
ATOM 1319 O O . LEU A 1 167 ? -17.367 13.820 -5.088 1.00 87.88 167 LEU A O 1
ATOM 1323 N N . ASP A 1 168 ? -17.902 11.649 -5.350 1.00 84.88 168 ASP A N 1
ATOM 1324 C CA . ASP A 1 168 ? -17.848 11.617 -6.807 1.00 84.88 168 ASP A CA 1
ATOM 1325 C C . ASP A 1 168 ? -18.885 12.566 -7.430 1.00 84.88 168 ASP A C 1
ATOM 1327 O O . ASP A 1 168 ? -18.568 13.318 -8.349 1.00 84.88 168 ASP A O 1
ATOM 1331 N N . THR A 1 169 ? -20.076 12.699 -6.821 1.00 84.81 169 THR A N 1
ATOM 1332 C CA . THR A 1 169 ? -21.070 13.712 -7.246 1.00 84.81 169 THR A CA 1
ATOM 1333 C C . THR A 1 169 ? -20.589 15.165 -7.117 1.00 84.81 169 THR A C 1
ATOM 1335 O O . THR A 1 169 ? -21.156 16.055 -7.750 1.00 84.81 169 THR A O 1
ATOM 1338 N N . PHE A 1 170 ? -19.537 15.423 -6.331 1.00 83.75 170 PHE A N 1
ATOM 1339 C CA . PHE A 1 170 ? -18.874 16.729 -6.225 1.00 83.75 170 PHE A CA 1
ATOM 1340 C C . PHE A 1 170 ? -17.586 16.820 -7.063 1.00 83.75 170 PHE A C 1
ATOM 1342 O O . PHE A 1 170 ? -16.845 17.794 -6.925 1.00 83.75 170 PHE A O 1
ATOM 1349 N N . GLY A 1 171 ? -17.304 15.828 -7.914 1.00 77.75 171 GLY A N 1
ATOM 1350 C CA . GLY A 1 171 ? -16.088 15.750 -8.728 1.00 77.75 171 GLY A CA 1
ATOM 1351 C C . GLY A 1 171 ? -14.835 15.371 -7.934 1.00 77.75 171 GLY A C 1
ATOM 1352 O O . GLY A 1 171 ? -13.732 15.748 -8.323 1.00 77.75 171 GLY A O 1
ATOM 1353 N N . ILE A 1 172 ? -14.993 14.685 -6.795 1.00 75.31 172 ILE A N 1
ATOM 1354 C CA . ILE A 1 172 ? -13.890 14.201 -5.956 1.00 75.31 172 ILE A CA 1
ATOM 1355 C C . ILE A 1 172 ? -13.846 12.670 -6.065 1.00 75.31 172 ILE A C 1
ATOM 1357 O O . ILE A 1 172 ? -14.409 11.957 -5.237 1.00 75.31 172 ILE A O 1
ATOM 1361 N N . ASP A 1 173 ? -13.139 12.162 -7.071 1.00 59.81 173 ASP A N 1
ATOM 1362 C CA . ASP A 1 173 ? -13.095 10.744 -7.471 1.00 59.81 173 ASP A CA 1
ATOM 1363 C C . ASP A 1 173 ? -12.076 9.890 -6.678 1.00 59.81 173 ASP A C 1
ATOM 1365 O O . ASP A 1 173 ? -11.734 8.760 -7.046 1.00 59.81 173 ASP A O 1
ATOM 1369 N N . GLN A 1 174 ? -11.567 10.410 -5.552 1.00 71.38 174 GLN A N 1
ATOM 1370 C CA . GLN A 1 174 ? -10.383 9.860 -4.890 1.00 71.38 174 GLN A CA 1
ATOM 1371 C C . GLN A 1 174 ? -10.619 9.334 -3.473 1.00 71.38 174 GLN A C 1
ATOM 1373 O O . GLN A 1 174 ? -10.817 10.083 -2.509 1.00 71.38 174 GLN A O 1
ATOM 1378 N N . VAL A 1 175 ? -10.420 8.022 -3.314 1.00 74.75 175 VAL A N 1
ATOM 1379 C CA . VAL A 1 175 ? -10.405 7.315 -2.020 1.00 74.75 175 VAL A CA 1
ATOM 1380 C C . VAL A 1 175 ? -9.421 7.937 -1.022 1.00 74.75 175 VAL A C 1
ATOM 1382 O O . VAL A 1 175 ? -9.670 7.973 0.191 1.00 74.75 175 VAL A O 1
ATOM 1385 N N . ARG A 1 176 ? -8.302 8.453 -1.533 1.00 79.06 176 ARG A N 1
ATOM 1386 C CA . ARG A 1 176 ? -7.232 9.085 -0.752 1.00 79.06 176 ARG A CA 1
ATOM 1387 C C . ARG A 1 176 ? -7.727 10.334 -0.031 1.00 79.06 176 ARG A C 1
ATOM 1389 O O . ARG A 1 176 ? -7.426 10.518 1.146 1.00 79.06 176 ARG A O 1
ATOM 1396 N N . VAL A 1 177 ? -8.553 11.148 -0.694 1.00 79.62 177 VAL A N 1
ATOM 1397 C CA . VAL A 1 177 ? -9.111 12.380 -0.115 1.00 79.62 177 VAL A CA 1
ATOM 1398 C C . VAL A 1 177 ? -10.020 12.047 1.062 1.00 79.62 177 VAL A C 1
ATOM 1400 O O . VAL A 1 177 ? -9.840 12.603 2.144 1.00 79.62 177 VAL A O 1
ATOM 1403 N N . MET A 1 178 ? -10.932 11.081 0.903 1.00 85.94 178 MET A N 1
ATOM 1404 C CA . MET A 1 178 ? -11.787 10.618 2.003 1.00 85.94 178 MET A CA 1
ATOM 1405 C C . MET A 1 178 ? -10.953 10.156 3.207 1.00 85.94 178 MET A C 1
ATOM 1407 O O . MET A 1 178 ? -11.230 10.537 4.347 1.00 85.94 178 MET A O 1
ATOM 1411 N N . SER A 1 179 ? -9.916 9.357 2.949 1.00 84.00 179 SER A N 1
ATOM 1412 C CA . SER A 1 179 ? -9.060 8.779 3.989 1.00 84.00 179 SER A CA 1
ATOM 1413 C C . SER A 1 179 ? -8.273 9.861 4.739 1.00 84.00 179 SER A C 1
ATOM 1415 O O . SER A 1 179 ? -8.261 9.869 5.971 1.00 84.00 179 SER A O 1
ATOM 1417 N N . LEU A 1 180 ? -7.693 10.829 4.019 1.00 83.56 180 LEU A N 1
ATOM 1418 C CA . LEU A 1 180 ? -6.980 11.973 4.598 1.00 83.56 180 LEU A CA 1
ATOM 1419 C C . LEU A 1 180 ? -7.910 12.896 5.399 1.00 83.56 180 LEU A C 1
ATOM 1421 O O . LEU A 1 180 ? -7.567 13.307 6.510 1.00 83.56 180 LEU A O 1
ATOM 1425 N N . LEU A 1 181 ? -9.109 13.185 4.886 1.00 87.12 181 LEU A N 1
ATOM 1426 C CA . LEU A 1 181 ? -10.101 13.998 5.594 1.00 87.12 181 LEU A CA 1
ATOM 1427 C C . LEU A 1 181 ? -10.484 13.357 6.930 1.00 87.12 181 LEU A C 1
ATOM 1429 O O . LEU A 1 181 ? -10.451 14.019 7.970 1.00 87.12 181 LEU A O 1
ATOM 1433 N N . PHE A 1 182 ? -10.801 12.061 6.932 1.00 89.94 182 PHE A N 1
ATOM 1434 C CA . PHE A 1 182 ? -11.164 11.366 8.165 1.00 89.94 182 PHE A CA 1
ATOM 1435 C C . PHE A 1 182 ? -9.984 11.163 9.115 1.00 89.94 182 PHE A C 1
ATOM 1437 O O . PHE A 1 182 ? -10.193 11.157 10.327 1.00 89.94 182 PHE A O 1
ATOM 1444 N N . GLN A 1 183 ? -8.751 11.090 8.610 1.00 87.56 183 GLN A N 1
ATOM 1445 C CA . GLN A 1 183 ? -7.550 11.128 9.443 1.00 87.56 183 GLN A CA 1
ATOM 1446 C C . GLN A 1 183 ? -7.445 12.462 10.204 1.00 87.56 183 GLN A C 1
ATOM 1448 O O . GLN A 1 183 ? -7.212 12.471 11.414 1.00 87.56 183 GLN A O 1
ATOM 1453 N N . ILE A 1 184 ? -7.700 13.596 9.541 1.00 88.31 184 ILE A N 1
ATOM 1454 C CA . ILE A 1 184 ? -7.734 14.917 10.192 1.00 88.31 184 ILE A CA 1
ATOM 1455 C C . ILE A 1 184 ? -8.894 15.004 11.195 1.00 88.31 184 ILE A C 1
ATOM 1457 O O . ILE A 1 184 ? -8.710 15.480 12.319 1.00 88.31 184 ILE A O 1
ATOM 1461 N N . VAL A 1 185 ? -10.082 14.507 10.834 1.00 92.56 185 VAL A N 1
ATOM 1462 C CA . VAL A 1 185 ? -11.236 14.447 11.748 1.00 92.56 185 VAL A CA 1
ATOM 1463 C C . VAL A 1 185 ? -10.898 13.623 12.990 1.00 92.56 185 VAL A C 1
ATOM 1465 O O . VAL A 1 185 ? -11.157 14.078 14.104 1.00 92.56 185 VAL A O 1
ATOM 1468 N N . LEU A 1 186 ? -10.276 12.454 12.827 1.00 91.38 186 LEU A N 1
ATOM 1469 C CA . LEU A 1 186 ? -9.835 11.601 13.928 1.00 91.38 186 LEU A CA 1
ATOM 1470 C C . LEU A 1 186 ? -8.897 12.362 14.876 1.00 91.38 186 LEU A C 1
ATOM 1472 O O . LEU A 1 186 ? -9.137 12.372 16.084 1.00 91.38 186 LEU A O 1
ATOM 1476 N N . LEU A 1 187 ? -7.895 13.071 14.344 1.00 89.62 187 LEU A N 1
ATOM 1477 C CA . LEU A 1 187 ? -6.980 13.898 15.140 1.00 89.62 187 LEU A CA 1
ATOM 1478 C C . LEU A 1 187 ? -7.719 14.992 15.924 1.00 89.62 187 LEU A C 1
ATOM 1480 O O . LEU A 1 187 ? -7.482 15.163 17.121 1.00 89.62 187 LEU A O 1
ATOM 1484 N N . ILE A 1 188 ? -8.657 15.700 15.287 1.00 92.12 188 ILE A N 1
ATOM 1485 C CA . ILE A 1 188 ? -9.467 16.739 15.942 1.00 92.12 188 ILE A CA 1
ATOM 1486 C C . ILE A 1 188 ? -10.325 16.140 17.063 1.00 92.12 188 ILE A C 1
ATOM 1488 O O . ILE A 1 188 ? -10.436 16.733 18.141 1.00 92.12 188 ILE A O 1
ATOM 1492 N N . LEU A 1 189 ? -10.941 14.979 16.828 1.00 92.69 189 LEU A N 1
ATOM 1493 C CA . LEU A 1 189 ? -11.770 14.297 17.820 1.00 92.69 189 LEU A CA 1
ATOM 1494 C C . LEU A 1 189 ? -10.937 13.835 19.016 1.00 92.69 189 LEU A C 1
ATOM 1496 O O . LEU A 1 189 ? -11.333 14.088 20.153 1.00 92.69 189 LEU A O 1
ATOM 1500 N N . ILE A 1 190 ? -9.770 13.233 18.781 1.00 90.75 190 ILE A N 1
ATOM 1501 C CA . ILE A 1 190 ? -8.836 12.825 19.839 1.00 90.75 190 ILE A CA 1
ATOM 1502 C C . ILE A 1 190 ? -8.390 14.046 20.654 1.00 90.75 190 ILE A C 1
ATOM 1504 O O . ILE A 1 190 ? -8.456 14.046 21.887 1.00 90.75 190 ILE A O 1
ATOM 1508 N N . PHE A 1 191 ? -8.009 15.126 19.970 1.00 90.94 191 PHE A N 1
ATOM 1509 C CA . PHE A 1 191 ? -7.563 16.366 20.596 1.00 90.94 191 PHE A CA 1
ATOM 1510 C C . PHE A 1 191 ? -8.661 17.008 21.460 1.00 90.94 191 PHE A C 1
ATOM 1512 O O . PHE A 1 191 ? -8.435 17.326 22.627 1.00 90.94 191 PHE A O 1
ATOM 1519 N N . LYS A 1 192 ? -9.887 17.153 20.936 1.00 89.56 192 LYS A N 1
ATOM 1520 C CA . LYS A 1 192 ? -11.035 17.676 21.706 1.00 89.56 192 LYS A CA 1
ATOM 1521 C C . LYS A 1 192 ? -11.491 16.718 22.809 1.00 89.56 192 LYS A C 1
ATOM 1523 O O . LYS A 1 192 ? -12.045 17.148 23.826 1.00 89.56 192 LYS A O 1
ATOM 1528 N N . GLY A 1 193 ? -11.296 15.422 22.595 1.00 87.38 193 GLY A N 1
ATOM 1529 C CA . GLY A 1 193 ? -11.623 14.364 23.536 1.00 87.38 193 GLY A CA 1
ATOM 1530 C C . GLY A 1 193 ? -10.746 14.369 24.775 1.00 87.38 193 GLY A C 1
ATOM 1531 O O . GLY A 1 193 ? -11.237 14.112 25.870 1.00 87.38 193 GLY A O 1
ATOM 1532 N N . THR A 1 194 ? -9.488 14.747 24.619 1.00 87.62 194 THR A N 1
ATOM 1533 C CA . THR A 1 194 ? -8.479 14.658 25.673 1.00 87.62 194 THR A CA 1
ATOM 1534 C C . THR A 1 194 ? -8.540 15.858 26.639 1.00 87.62 194 THR A C 1
ATOM 1536 O O . THR A 1 194 ? -8.818 16.985 26.199 1.00 87.62 194 THR A O 1
ATOM 1539 N N . PRO A 1 195 ? -8.290 15.658 27.955 1.00 85.88 195 PRO A N 1
ATOM 1540 C CA . PRO A 1 195 ? -8.162 16.746 28.929 1.00 85.88 195 PRO A CA 1
ATOM 1541 C C . PRO A 1 195 ? -7.151 17.814 28.496 1.00 85.88 195 PRO A C 1
ATOM 1543 O O . PRO A 1 195 ? -6.111 17.484 27.931 1.00 85.88 195 PRO A O 1
ATOM 1546 N N . GLU A 1 196 ? -7.434 19.093 28.782 1.00 84.69 196 GLU A N 1
ATOM 1547 C CA . GLU A 1 196 ? -6.696 20.232 28.199 1.00 84.69 196 GLU A CA 1
ATOM 1548 C C . GLU A 1 196 ? -5.180 20.170 28.418 1.00 84.69 196 GLU A C 1
ATOM 1550 O O . GLU A 1 196 ? -4.422 20.458 27.496 1.00 84.69 196 GLU A O 1
ATOM 1555 N N . HIS A 1 197 ? -4.753 19.728 29.602 1.00 83.62 197 HIS A N 1
ATOM 1556 C CA . HIS A 1 197 ? -3.345 19.613 29.981 1.00 83.62 197 HIS A CA 1
ATOM 1557 C C . HIS A 1 197 ? -2.608 18.454 29.284 1.00 83.62 197 HIS A C 1
ATOM 1559 O O . HIS A 1 197 ? -1.386 18.462 29.249 1.00 83.62 197 HIS A O 1
ATOM 1565 N N . LEU A 1 198 ? -3.313 17.477 28.695 1.00 86.25 198 LEU A N 1
ATOM 1566 C CA . LEU A 1 198 ? -2.708 16.337 27.981 1.00 86.25 198 LEU A CA 1
ATOM 1567 C C . LEU A 1 198 ? -2.829 16.433 26.457 1.00 86.25 198 LEU A C 1
ATOM 1569 O O . LEU A 1 198 ? -2.180 15.666 25.745 1.00 86.25 198 LEU A O 1
ATOM 1573 N N . ARG A 1 199 ? -3.640 17.366 25.937 1.00 88.56 199 ARG A N 1
ATOM 1574 C CA . ARG A 1 199 ? -3.935 17.479 24.496 1.00 88.56 199 ARG A CA 1
ATOM 1575 C C . ARG A 1 199 ? -2.684 17.518 23.624 1.00 88.56 199 ARG A C 1
ATOM 1577 O O . ARG A 1 199 ? -2.658 16.890 22.571 1.00 88.56 199 ARG A O 1
ATOM 1584 N N . ALA A 1 200 ? -1.665 18.246 24.073 1.00 87.00 200 ALA A N 1
ATOM 1585 C CA . ALA A 1 200 ? -0.427 18.440 23.331 1.00 87.00 200 ALA A CA 1
ATOM 1586 C C . ALA A 1 200 ? 0.439 17.169 23.246 1.00 87.00 200 ALA A C 1
ATOM 1588 O O . ALA A 1 200 ? 1.174 17.010 22.281 1.00 87.00 200 ALA A O 1
ATOM 1589 N N . LEU A 1 201 ? 0.326 16.250 24.212 1.00 85.12 201 LEU A N 1
ATOM 1590 C CA . LEU A 1 201 ? 1.076 14.991 24.215 1.00 85.12 201 LEU A CA 1
ATOM 1591 C C . LEU A 1 201 ? 0.375 13.896 23.416 1.00 85.12 201 LEU A C 1
ATOM 1593 O O . LEU A 1 201 ? 1.020 13.106 22.738 1.00 85.12 201 LEU A O 1
ATOM 1597 N N . VAL A 1 202 ? -0.953 13.847 23.488 1.00 83.25 202 VAL A N 1
ATOM 1598 C CA . VAL A 1 202 ? -1.721 12.703 22.986 1.00 83.25 202 VAL A CA 1
ATOM 1599 C C . VAL A 1 202 ? -1.663 12.551 21.464 1.00 83.25 202 VAL A C 1
ATOM 1601 O O . VAL A 1 202 ? -1.799 11.446 20.944 1.00 83.25 202 VAL A O 1
ATOM 1604 N N . VAL A 1 203 ? -1.476 13.661 20.748 1.00 79.25 203 VAL A N 1
ATOM 1605 C CA . VAL A 1 203 ? -1.417 13.673 19.283 1.00 79.25 203 VAL A CA 1
ATOM 1606 C C . VAL A 1 203 ? -0.017 13.360 18.749 1.00 79.25 203 VAL A C 1
ATOM 1608 O O . VAL A 1 203 ? 0.096 13.003 17.584 1.00 79.25 203 VAL A O 1
ATOM 1611 N N . ILE A 1 204 ? 1.034 13.425 19.583 1.00 74.81 204 ILE A N 1
ATOM 1612 C CA . ILE A 1 204 ? 2.431 13.203 19.164 1.00 74.81 204 ILE A CA 1
ATOM 1613 C C . ILE A 1 204 ? 2.691 11.760 18.705 1.00 74.81 204 ILE A C 1
ATOM 1615 O O . ILE A 1 204 ? 3.229 11.590 17.613 1.00 74.81 204 ILE A O 1
ATOM 1619 N N . PRO A 1 205 ? 2.302 10.699 19.442 1.00 69.75 205 PRO A N 1
ATOM 1620 C CA . PRO A 1 205 ? 2.521 9.325 18.979 1.00 69.75 205 PRO A CA 1
ATOM 1621 C C . PRO A 1 205 ? 1.849 9.017 17.634 1.00 69.75 205 PRO A C 1
ATOM 1623 O O . PRO A 1 205 ? 2.345 8.194 16.870 1.00 69.75 205 PRO A O 1
ATOM 1626 N N . LEU A 1 206 ? 0.755 9.720 17.315 1.00 63.88 206 LEU A N 1
ATOM 1627 C CA . LEU A 1 206 ? 0.035 9.595 16.043 1.00 63.88 206 LEU A CA 1
ATOM 1628 C C . LEU A 1 206 ? 0.771 10.260 14.859 1.00 63.88 206 LEU A C 1
ATOM 1630 O O . LEU A 1 206 ? 0.339 10.095 13.721 1.00 63.88 206 LEU A O 1
ATOM 1634 N N . PHE A 1 207 ? 1.875 10.978 15.108 1.00 62.12 207 PHE A N 1
ATOM 1635 C CA . PHE A 1 207 ? 2.830 11.425 14.083 1.00 62.12 207 PHE A CA 1
ATOM 1636 C C . PHE A 1 207 ? 3.996 10.470 13.854 1.00 62.12 207 PHE A C 1
ATOM 1638 O O . PHE A 1 207 ? 4.476 10.377 12.730 1.00 62.12 207 PHE A O 1
ATOM 1645 N N . ILE A 1 208 ? 4.535 9.870 14.924 1.00 58.34 208 ILE A N 1
ATOM 1646 C CA . ILE A 1 208 ? 5.819 9.143 14.859 1.00 58.34 208 ILE A CA 1
ATOM 1647 C C . ILE A 1 208 ? 5.681 7.902 13.976 1.00 58.34 208 ILE A C 1
ATOM 1649 O O . ILE A 1 208 ? 6.618 7.486 13.299 1.00 58.34 208 ILE A O 1
ATOM 1653 N N . LEU A 1 209 ? 4.482 7.332 13.942 1.00 64.50 209 LEU A N 1
ATOM 1654 C CA . LEU A 1 209 ? 4.164 6.196 13.101 1.00 64.50 209 LEU A CA 1
ATOM 1655 C C . LEU A 1 209 ? 3.916 6.690 11.671 1.00 64.50 209 LEU A C 1
ATOM 1657 O O . LEU A 1 209 ? 2.770 6.908 11.280 1.00 64.50 209 LEU A O 1
ATOM 1661 N N . ARG A 1 210 ? 5.001 6.862 10.901 1.00 63.81 210 ARG A N 1
ATOM 1662 C CA . ARG A 1 210 ? 5.001 7.174 9.456 1.00 63.81 210 ARG A CA 1
ATOM 1663 C C . ARG A 1 210 ? 3.909 6.405 8.704 1.00 63.81 210 ARG A C 1
ATOM 1665 O O . ARG A 1 210 ? 3.223 6.979 7.865 1.00 63.81 210 ARG A O 1
ATOM 1672 N N . ASP A 1 211 ? 3.689 5.145 9.060 1.00 63.03 211 ASP A N 1
ATOM 1673 C CA . ASP A 1 211 ? 2.708 4.275 8.408 1.00 63.03 211 ASP A CA 1
ATOM 1674 C C . ASP A 1 211 ? 1.256 4.734 8.604 1.00 63.03 211 ASP A C 1
ATOM 1676 O O . ASP A 1 211 ? 0.449 4.565 7.700 1.00 63.03 211 ASP A O 1
ATOM 1680 N N . ILE A 1 212 ? 0.907 5.392 9.718 1.00 66.62 212 ILE A N 1
ATOM 1681 C CA . ILE A 1 212 ? -0.429 5.995 9.918 1.00 66.62 212 ILE A CA 1
ATOM 1682 C C . ILE A 1 212 ? -0.662 7.158 8.948 1.00 66.62 212 ILE A C 1
ATOM 1684 O O . ILE A 1 212 ? -1.799 7.441 8.577 1.00 66.62 212 ILE A O 1
ATOM 1688 N N . VAL A 1 213 ? 0.412 7.844 8.559 1.00 66.06 213 VAL A N 1
ATOM 1689 C CA . VAL A 1 213 ? 0.377 9.018 7.678 1.00 66.06 213 VAL A CA 1
ATOM 1690 C C . VAL A 1 213 ? 0.364 8.602 6.212 1.00 66.06 213 VAL A C 1
ATOM 1692 O O . VAL A 1 213 ? -0.378 9.159 5.407 1.00 66.06 213 VAL A O 1
ATOM 1695 N N . VAL A 1 214 ? 1.172 7.599 5.866 1.00 65.75 214 VAL A N 1
ATOM 1696 C CA . VAL A 1 214 ? 1.339 7.122 4.488 1.00 65.75 214 VAL A CA 1
ATOM 1697 C C . VAL A 1 214 ? 0.219 6.159 4.082 1.00 65.75 214 VAL A C 1
ATOM 1699 O O . VAL A 1 214 ? -0.214 6.183 2.931 1.00 65.75 214 VAL A O 1
ATOM 1702 N N . ALA A 1 215 ? -0.320 5.352 5.003 1.00 70.81 215 ALA A N 1
ATOM 1703 C CA . ALA A 1 215 ? -1.363 4.377 4.676 1.00 70.81 215 ALA A CA 1
ATOM 1704 C C . ALA A 1 215 ? -2.644 5.003 4.073 1.00 70.81 215 ALA A C 1
ATOM 1706 O O . ALA A 1 215 ? -3.127 4.470 3.071 1.00 70.81 215 ALA A O 1
ATOM 1707 N N . PRO A 1 216 ? -3.181 6.140 4.571 1.00 73.44 216 PRO A N 1
ATOM 1708 C CA . PRO A 1 216 ? -4.301 6.836 3.930 1.00 73.44 216 PRO A CA 1
ATOM 1709 C C . PRO A 1 216 ? -4.023 7.260 2.484 1.00 73.44 216 PRO A C 1
ATOM 1711 O O . PRO A 1 216 ? -4.925 7.206 1.648 1.00 73.44 216 PRO A O 1
ATOM 1714 N N . VAL A 1 217 ? -2.775 7.631 2.172 1.00 68.62 217 VAL A N 1
ATOM 1715 C CA . VAL A 1 217 ? -2.346 7.958 0.801 1.00 68.62 217 VAL A CA 1
ATOM 1716 C C . VAL A 1 217 ? -2.347 6.711 -0.085 1.00 68.62 217 VAL A C 1
ATOM 1718 O O . VAL A 1 217 ? -2.679 6.803 -1.259 1.00 68.62 217 VAL A O 1
ATOM 1721 N N . GLY A 1 218 ? -2.045 5.540 0.483 1.00 66.56 218 GLY A N 1
ATOM 1722 C CA . GLY A 1 218 ? -2.162 4.235 -0.183 1.00 66.56 218 GLY A CA 1
ATOM 1723 C C . GLY A 1 218 ? -3.593 3.680 -0.274 1.00 66.56 218 GLY A C 1
ATOM 1724 O O . GLY A 1 218 ? -3.782 2.541 -0.704 1.00 66.56 218 GLY A O 1
ATOM 1725 N N . GLY A 1 219 ? -4.608 4.446 0.145 1.00 72.12 219 GLY A N 1
ATOM 1726 C CA . GLY A 1 219 ? -6.016 4.042 0.089 1.00 72.12 219 GLY A CA 1
ATOM 1727 C C . GLY A 1 219 ? -6.512 3.244 1.302 1.00 72.12 219 GLY A C 1
ATOM 1728 O O . GLY A 1 219 ? -7.570 2.614 1.230 1.00 72.12 219 GLY A O 1
ATOM 1729 N N . VAL A 1 220 ? -5.781 3.257 2.423 1.00 79.44 220 VAL A N 1
ATOM 1730 C CA . VAL A 1 220 ? -6.217 2.639 3.687 1.00 79.44 220 VAL A CA 1
ATOM 1731 C C . VAL A 1 220 ? -7.211 3.552 4.409 1.00 79.44 220 VAL A C 1
ATOM 1733 O O . VAL A 1 220 ? -6.900 4.679 4.779 1.00 79.44 220 VAL A O 1
ATOM 1736 N N . GLN A 1 221 ? -8.420 3.045 4.651 1.00 86.62 221 GLN A N 1
ATOM 1737 C CA . GLN A 1 221 ? -9.563 3.848 5.107 1.00 86.62 221 GLN A CA 1
ATOM 1738 C C . GLN A 1 221 ? -9.890 3.692 6.608 1.00 86.62 221 GLN A C 1
ATOM 1740 O O . GLN A 1 221 ? -10.957 4.111 7.063 1.00 86.62 221 GLN A O 1
ATOM 1745 N N . ASP A 1 222 ? -9.021 3.064 7.406 1.00 88.62 222 ASP A N 1
ATOM 1746 C CA . ASP A 1 222 ? -9.334 2.702 8.800 1.00 88.62 222 ASP A CA 1
ATOM 1747 C C . ASP A 1 222 ? -9.566 3.900 9.736 1.00 88.62 222 ASP A C 1
ATOM 1749 O O . ASP A 1 222 ? -10.272 3.793 10.745 1.00 88.62 222 ASP A O 1
ATOM 1753 N N . ALA A 1 223 ? -9.057 5.074 9.358 1.00 89.75 223 ALA A N 1
ATOM 1754 C CA . ALA A 1 223 ? -9.321 6.328 10.053 1.00 89.75 223 ALA A CA 1
ATOM 1755 C C . ALA A 1 223 ? -10.822 6.635 10.176 1.00 89.75 223 ALA A C 1
ATOM 1757 O O . ALA A 1 223 ? -11.245 7.219 11.173 1.00 89.75 223 ALA A O 1
ATOM 1758 N N . VAL A 1 224 ? -11.636 6.213 9.200 1.00 93.06 224 VAL A N 1
ATOM 1759 C CA . VAL A 1 224 ? -13.074 6.509 9.158 1.00 93.06 224 VAL A CA 1
ATOM 1760 C C . VAL A 1 224 ? -13.818 5.802 10.289 1.00 93.06 224 VAL A C 1
ATOM 1762 O O . VAL A 1 224 ? -14.465 6.454 11.111 1.00 93.06 224 VAL A O 1
ATOM 1765 N N . TRP A 1 225 ? -13.709 4.472 10.385 1.00 94.88 225 TRP A N 1
ATOM 1766 C CA . TRP A 1 225 ? -14.402 3.727 11.440 1.00 94.88 225 TRP A CA 1
ATOM 1767 C C . TRP A 1 225 ? -13.830 4.046 12.823 1.00 94.88 225 TRP A C 1
ATOM 1769 O O . TRP A 1 225 ? -14.589 4.129 13.790 1.00 94.88 225 TRP A O 1
ATOM 1779 N N . SER A 1 226 ? -12.520 4.298 12.926 1.00 94.00 226 SER A N 1
ATOM 1780 C CA . SER A 1 226 ? -11.894 4.713 14.184 1.00 94.00 226 SER A CA 1
ATOM 1781 C C . SER A 1 226 ? -12.422 6.077 14.643 1.00 94.00 226 SER A C 1
ATOM 1783 O O . SER A 1 226 ? -12.810 6.228 15.803 1.00 94.00 226 SER A O 1
ATOM 1785 N N . ALA A 1 227 ? -12.560 7.049 13.731 1.00 95.00 227 ALA A N 1
ATOM 1786 C CA . ALA A 1 227 ? -13.161 8.352 14.023 1.00 95.00 227 ALA A CA 1
ATOM 1787 C C . ALA A 1 227 ? -14.617 8.226 14.478 1.00 95.00 227 ALA A C 1
ATOM 1789 O O . ALA A 1 227 ? -15.011 8.884 15.441 1.00 95.00 227 ALA A O 1
ATOM 1790 N N . LEU A 1 228 ? -15.406 7.356 13.840 1.00 97.50 228 LEU A N 1
ATOM 1791 C CA . LEU A 1 228 ? -16.792 7.089 14.236 1.00 97.50 228 LEU A CA 1
ATOM 1792 C C . LEU A 1 228 ? -16.877 6.487 15.646 1.00 97.50 228 LEU A C 1
ATOM 1794 O O . LEU A 1 228 ? -17.719 6.908 16.441 1.00 97.50 228 LEU A O 1
ATOM 1798 N N . LEU A 1 229 ? -15.974 5.570 16.006 1.00 96.19 229 LEU A N 1
ATOM 1799 C CA . LEU A 1 229 ? -15.915 5.010 17.359 1.00 96.19 229 LEU A CA 1
ATOM 1800 C C . LEU A 1 229 ? -15.411 6.014 18.398 1.00 96.19 229 LEU A C 1
ATOM 1802 O O . LEU A 1 229 ? -15.964 6.069 19.495 1.00 96.19 229 LEU A O 1
ATOM 1806 N N . VAL A 1 230 ? -14.427 6.855 18.068 1.00 94.75 230 VAL A N 1
ATOM 1807 C CA . VAL A 1 230 ? -14.014 7.964 18.940 1.00 94.75 230 VAL A CA 1
ATOM 1808 C C . VAL A 1 230 ? -15.171 8.946 19.126 1.00 94.75 230 VAL A C 1
ATOM 1810 O O . VAL A 1 230 ? -15.454 9.349 20.251 1.00 94.75 230 VAL A O 1
ATOM 1813 N N . ALA A 1 231 ? -15.897 9.302 18.066 1.00 96.19 231 ALA A N 1
ATOM 1814 C CA . ALA A 1 231 ? -17.082 10.147 18.163 1.00 96.19 231 ALA A CA 1
ATOM 1815 C C . ALA A 1 231 ? -18.172 9.496 19.030 1.00 96.19 231 ALA A C 1
ATOM 1817 O O . ALA A 1 231 ? -18.780 10.182 19.853 1.00 96.19 231 ALA A O 1
ATOM 1818 N N . MET A 1 232 ? -18.391 8.182 18.898 1.00 95.44 232 MET A N 1
ATOM 1819 C CA . MET A 1 232 ? -19.331 7.415 19.724 1.00 95.44 232 MET A CA 1
ATOM 1820 C C . MET A 1 232 ? -18.974 7.526 21.204 1.00 95.44 232 MET A C 1
ATOM 1822 O O . MET A 1 232 ? -19.825 7.839 22.038 1.00 95.44 232 MET A O 1
ATOM 1826 N N . VAL A 1 233 ? -17.701 7.286 21.503 1.00 92.31 233 VAL A N 1
ATOM 1827 C CA . VAL A 1 233 ? -17.060 7.469 22.800 1.00 92.31 233 VAL A CA 1
ATOM 1828 C C . VAL A 1 233 ? -17.348 8.909 23.268 1.00 92.31 233 VAL A C 1
ATOM 1830 O O . VAL A 1 233 ? -18.054 9.106 24.247 1.00 92.31 233 VAL A O 1
ATOM 1833 N N . LEU A 1 234 ? -17.005 9.960 22.528 1.00 91.56 234 LEU A N 1
ATOM 1834 C CA . LEU A 1 234 ? -17.289 11.349 22.938 1.00 91.56 234 LEU A CA 1
ATOM 1835 C C . LEU A 1 234 ? -18.780 11.672 23.153 1.00 91.56 234 LEU A C 1
ATOM 1837 O O . LEU A 1 234 ? -19.106 12.510 24.000 1.00 91.56 234 LEU A O 1
ATOM 1841 N N . ALA A 1 235 ? -19.673 11.008 22.422 1.00 92.69 235 ALA A N 1
ATOM 1842 C CA . ALA A 1 235 ? -21.121 11.160 22.499 1.00 92.69 235 ALA A CA 1
ATOM 1843 C C . ALA A 1 235 ? -21.800 10.183 23.478 1.00 92.69 235 ALA A C 1
ATOM 1845 O O . ALA A 1 235 ? -23.029 10.128 23.511 1.00 92.69 235 ALA A O 1
ATOM 1846 N N . TRP A 1 236 ? -21.049 9.451 24.311 1.00 90.50 236 TRP A N 1
ATOM 1847 C CA . TRP A 1 236 ? -21.557 8.340 25.132 1.00 90.50 236 TRP A CA 1
ATOM 1848 C C . TRP A 1 236 ? -22.791 8.661 25.988 1.00 90.50 236 TRP A C 1
ATOM 1850 O O . TRP A 1 236 ? -23.655 7.808 26.193 1.00 90.50 236 TRP A O 1
ATOM 1860 N N . LYS A 1 237 ? -22.898 9.905 26.477 1.00 89.00 237 LYS A N 1
ATOM 1861 C CA . LYS A 1 237 ? -24.032 10.376 27.291 1.00 89.00 237 LYS A CA 1
ATOM 1862 C C . LYS A 1 237 ? -25.343 10.522 26.510 1.00 89.00 237 LYS A C 1
ATOM 1864 O O . LYS A 1 237 ? -26.385 10.682 27.132 1.00 89.00 237 LYS A O 1
ATOM 1869 N N . ARG A 1 238 ? -25.307 10.513 25.174 1.00 93.38 238 ARG A N 1
ATOM 1870 C CA . ARG A 1 238 ? -26.474 10.623 24.288 1.00 93.38 238 ARG A CA 1
ATOM 1871 C C . ARG A 1 238 ? -26.807 9.224 23.745 1.00 93.38 238 ARG A C 1
ATOM 1873 O O . ARG A 1 238 ? -26.143 8.788 22.804 1.00 93.38 238 ARG A O 1
ATOM 1880 N N . PRO A 1 239 ? -27.815 8.514 24.297 1.00 91.75 239 PRO A N 1
ATOM 1881 C CA . PRO A 1 239 ? -28.046 7.096 23.998 1.00 91.75 239 PRO A CA 1
ATOM 1882 C C . PRO A 1 239 ? -28.280 6.794 22.516 1.00 91.75 239 PRO A C 1
ATOM 1884 O O . PRO A 1 239 ? -27.769 5.799 22.009 1.00 91.75 239 PRO A O 1
ATOM 1887 N N . TRP A 1 240 ? -29.001 7.671 21.816 1.00 95.19 240 TRP A N 1
ATOM 1888 C CA . TRP A 1 240 ? -29.243 7.531 20.381 1.00 95.19 240 TRP A CA 1
ATOM 1889 C C . TRP A 1 240 ? -27.972 7.785 19.561 1.00 95.19 240 TRP A C 1
ATOM 1891 O O . TRP A 1 240 ? -27.657 7.004 18.671 1.00 95.19 240 TRP A O 1
ATOM 1901 N N . ALA A 1 241 ? -27.197 8.824 19.893 1.00 96.56 241 ALA A N 1
ATOM 1902 C CA . ALA A 1 241 ? -26.023 9.216 19.114 1.00 96.56 241 ALA A CA 1
ATOM 1903 C C . ALA A 1 241 ? -24.926 8.150 19.178 1.00 96.56 241 ALA A C 1
ATOM 1905 O O . ALA A 1 241 ? -24.344 7.816 18.150 1.00 96.56 241 ALA A O 1
ATOM 1906 N N . ARG A 1 242 ? -24.680 7.562 20.362 1.00 94.88 242 ARG A N 1
ATOM 1907 C CA . ARG A 1 242 ? -23.716 6.456 20.484 1.00 94.88 242 ARG A CA 1
ATOM 1908 C C . ARG A 1 242 ? -24.131 5.235 19.652 1.00 94.88 242 ARG A C 1
ATOM 1910 O O . ARG A 1 242 ? -23.283 4.592 19.051 1.00 94.88 242 ARG A O 1
ATOM 1917 N N . ALA A 1 243 ? -25.425 4.934 19.578 1.00 97.75 243 ALA A N 1
ATOM 1918 C CA . ALA A 1 243 ? -25.912 3.794 18.811 1.00 97.75 243 ALA A CA 1
ATOM 1919 C C . ALA A 1 243 ? -25.832 4.043 17.294 1.00 97.75 243 ALA A C 1
ATOM 1921 O O . ALA A 1 243 ? -25.346 3.191 16.559 1.00 97.75 243 ALA A O 1
ATOM 1922 N N . VAL A 1 244 ? -26.204 5.242 16.826 1.00 98.62 244 VAL A N 1
ATOM 1923 C CA . VAL A 1 244 ? -26.056 5.629 15.409 1.00 98.62 244 VAL A CA 1
ATOM 1924 C C . VAL A 1 244 ? -24.589 5.587 14.980 1.00 98.62 244 VAL A C 1
ATOM 1926 O O . VAL A 1 244 ? -24.265 4.998 13.955 1.00 98.62 244 VAL A O 1
ATOM 1929 N N . LEU A 1 245 ? -23.681 6.163 15.773 1.00 98.38 245 LEU A N 1
ATOM 1930 C CA . LEU A 1 245 ? -22.248 6.178 15.456 1.00 98.38 245 LEU A CA 1
ATOM 1931 C C . LEU A 1 245 ? -21.646 4.767 15.432 1.00 98.38 245 LEU A C 1
ATOM 1933 O O . LEU A 1 245 ? -20.812 4.479 14.574 1.00 98.38 245 LEU A O 1
ATOM 1937 N N . PHE A 1 246 ? -22.104 3.872 16.314 1.00 98.25 246 PHE A N 1
ATOM 1938 C CA . PHE A 1 246 ? -21.728 2.460 16.267 1.00 98.25 246 PHE A CA 1
ATOM 1939 C C . PHE A 1 246 ? -22.241 1.767 14.996 1.00 98.25 246 PHE A C 1
ATOM 1941 O O . PHE A 1 246 ? -21.472 1.095 14.311 1.00 98.25 246 PHE A O 1
ATOM 1948 N N . GLY A 1 247 ? -23.517 1.967 14.648 1.00 98.31 247 GLY A N 1
ATOM 1949 C CA . GLY A 1 247 ? -24.118 1.422 13.428 1.00 98.31 247 GLY A CA 1
ATOM 1950 C C . GLY A 1 247 ? -23.436 1.921 12.149 1.00 98.31 247 GLY A C 1
ATOM 1951 O O . GLY A 1 247 ? -23.194 1.130 11.239 1.00 98.31 247 GLY A O 1
ATOM 1952 N N . LEU A 1 248 ? -23.046 3.200 12.101 1.00 98.44 248 LEU A N 1
ATOM 1953 C CA . LEU A 1 248 ? -22.246 3.772 11.011 1.00 98.44 248 LEU A CA 1
ATOM 1954 C C . LEU A 1 248 ? -20.863 3.120 10.930 1.00 98.44 248 LEU A C 1
ATOM 1956 O O . LEU A 1 248 ? -20.465 2.680 9.856 1.00 98.44 248 LEU A O 1
ATOM 1960 N N . ALA A 1 249 ? -20.154 2.993 12.058 1.00 98.06 249 ALA A N 1
ATOM 1961 C CA . ALA A 1 249 ? -18.844 2.343 12.085 1.00 98.06 249 ALA A CA 1
ATOM 1962 C C . ALA A 1 249 ? -18.935 0.897 11.569 1.00 98.06 249 ALA A C 1
ATOM 1964 O O . ALA A 1 249 ? -18.151 0.495 10.710 1.00 98.06 249 ALA A O 1
ATOM 1965 N N . GLY A 1 250 ? -19.941 0.144 12.026 1.00 97.44 250 GLY A N 1
ATOM 1966 C CA . GLY A 1 250 ? -20.205 -1.218 11.565 1.00 97.44 250 GLY A CA 1
ATOM 1967 C C . GLY A 1 250 ? -20.667 -1.314 10.107 1.00 97.44 250 GLY A C 1
ATOM 1968 O O . GLY A 1 250 ? -20.491 -2.361 9.498 1.00 97.44 250 GLY A O 1
ATOM 1969 N N . SER A 1 251 ? -21.231 -0.248 9.534 1.00 98.06 251 SER A N 1
ATOM 1970 C CA . SER A 1 251 ? -21.591 -0.183 8.107 1.00 98.06 251 SER A CA 1
ATOM 1971 C C . SER A 1 251 ? -20.411 0.196 7.219 1.00 98.06 251 SER A C 1
ATOM 1973 O O . SER A 1 251 ? -20.476 0.018 6.007 1.00 98.06 251 SER A O 1
ATOM 1975 N N . PHE A 1 252 ? -19.346 0.738 7.809 1.00 95.75 252 PHE A N 1
ATOM 1976 C CA . PHE A 1 252 ? -18.114 1.062 7.107 1.00 95.75 252 PHE A CA 1
ATOM 1977 C C . PHE A 1 252 ? -17.215 -0.169 6.964 1.00 95.75 252 PHE A C 1
ATOM 1979 O O . PHE A 1 252 ? -16.669 -0.432 5.897 1.00 95.75 252 PHE A O 1
ATOM 1986 N N . ARG A 1 253 ? -17.052 -0.922 8.056 1.00 93.19 253 ARG A N 1
ATOM 1987 C CA . ARG A 1 253 ? -16.084 -2.017 8.194 1.00 93.19 253 ARG A CA 1
ATOM 1988 C C . ARG A 1 253 ? -16.572 -3.045 9.219 1.00 93.19 253 ARG A C 1
ATOM 1990 O O . ARG A 1 253 ? -17.402 -2.735 10.069 1.00 93.19 253 ARG A O 1
ATOM 1997 N N . GLN A 1 254 ? -16.021 -4.255 9.172 1.00 92.88 254 GLN A N 1
ATOM 1998 C CA . GLN A 1 254 ? -16.366 -5.366 10.067 1.00 92.88 254 GLN A CA 1
ATOM 1999 C C . GLN A 1 254 ? -15.696 -5.252 11.444 1.00 92.88 254 GLN A C 1
ATOM 2001 O O . GLN A 1 254 ? -16.206 -5.760 12.440 1.00 92.88 254 GLN A O 1
ATOM 2006 N N . GLN A 1 255 ? -14.548 -4.575 11.528 1.00 92.25 255 GLN A N 1
ATOM 2007 C CA . GLN A 1 255 ? -13.732 -4.458 12.739 1.00 92.25 255 GLN A CA 1
ATOM 2008 C C . GLN A 1 255 ? -14.525 -3.939 13.957 1.00 92.25 255 GLN A C 1
ATOM 2010 O O . GLN A 1 255 ? -14.410 -4.538 15.031 1.00 92.25 255 GLN A O 1
ATOM 2015 N N . PRO A 1 256 ? -15.386 -2.907 13.833 1.00 95.69 256 PRO A N 1
ATOM 2016 C CA . PRO A 1 256 ? -16.233 -2.440 14.930 1.00 95.69 256 PRO A CA 1
ATOM 2017 C C . PRO A 1 256 ? -17.196 -3.491 15.497 1.00 95.69 256 PRO A C 1
ATOM 2019 O O . PRO A 1 256 ? -17.573 -3.392 16.663 1.00 95.69 256 PRO A O 1
ATOM 2022 N N . TRP A 1 257 ? -17.588 -4.523 14.741 1.00 94.94 257 TRP A N 1
ATOM 2023 C CA . TRP A 1 257 ? -18.523 -5.544 15.235 1.00 94.94 257 TRP A CA 1
ATOM 2024 C C . TRP A 1 257 ? -17.965 -6.292 16.450 1.00 94.94 257 TRP A C 1
ATOM 2026 O O . TRP A 1 257 ? -18.712 -6.670 17.351 1.00 94.94 257 TRP A O 1
ATOM 2036 N N . PHE A 1 258 ? -16.641 -6.435 16.525 1.00 93.19 258 PHE A N 1
ATOM 2037 C CA . PHE A 1 258 ? -15.965 -7.193 17.576 1.00 93.19 258 PHE A CA 1
ATOM 2038 C C . PHE A 1 258 ? -15.957 -6.496 18.936 1.00 93.19 258 PHE A C 1
ATOM 2040 O O . PHE A 1 258 ? -15.754 -7.162 19.949 1.00 93.19 258 PHE A O 1
ATOM 2047 N N . VAL A 1 259 ? -16.226 -5.186 18.999 1.00 95.25 259 VAL A N 1
ATOM 2048 C CA . VAL A 1 259 ? -16.382 -4.502 20.291 1.00 95.25 259 VAL A CA 1
ATOM 2049 C C . VAL A 1 259 ? -17.809 -4.601 20.845 1.00 95.25 259 VAL A C 1
ATOM 2051 O O . VAL A 1 259 ? -18.010 -4.400 22.043 1.00 95.25 259 VAL A O 1
ATOM 2054 N N . LEU A 1 260 ? -18.801 -4.971 20.019 1.00 96.00 260 LEU A N 1
ATOM 2055 C CA . LEU A 1 260 ? -20.211 -5.032 20.422 1.00 96.00 260 LEU A CA 1
ATOM 2056 C C . LEU A 1 260 ? -20.438 -5.885 21.680 1.00 96.00 260 LEU A C 1
ATOM 2058 O O . LEU A 1 260 ? -21.023 -5.358 22.626 1.00 96.00 260 LEU A O 1
ATOM 2062 N N . PRO A 1 261 ? -19.959 -7.142 21.777 1.00 95.69 261 PRO A N 1
ATOM 2063 C CA . PRO A 1 261 ? -20.223 -7.958 22.961 1.00 95.69 261 PRO A CA 1
ATOM 2064 C C . PRO A 1 261 ? -19.667 -7.323 24.244 1.00 95.69 261 PRO A C 1
ATOM 2066 O O . PRO A 1 261 ? -20.315 -7.350 25.288 1.00 95.69 261 PRO A O 1
ATOM 2069 N N . PHE A 1 262 ? -18.506 -6.668 24.162 1.00 94.56 262 PHE A N 1
ATOM 2070 C CA . PHE A 1 262 ? -17.899 -5.975 25.298 1.00 94.56 262 PHE A CA 1
ATOM 2071 C C . PHE A 1 262 ? -18.675 -4.718 25.702 1.00 94.56 262 PHE A C 1
ATOM 2073 O O . PHE A 1 262 ? -18.827 -4.455 26.898 1.00 94.56 262 PHE A O 1
ATOM 2080 N N . LEU A 1 263 ? -19.221 -3.978 24.729 1.00 93.38 263 LEU A N 1
ATOM 2081 C CA . LEU A 1 263 ? -20.115 -2.844 24.978 1.00 93.38 263 LEU A CA 1
ATOM 2082 C C . LEU A 1 263 ? -21.414 -3.291 25.650 1.00 93.38 263 LEU A C 1
ATOM 2084 O O . LEU A 1 263 ? -21.871 -2.628 26.578 1.00 93.38 263 LEU A O 1
ATOM 2088 N N . LEU A 1 264 ? -21.992 -4.420 25.233 1.00 94.50 264 LEU A N 1
ATOM 2089 C CA . LEU A 1 264 ? -23.210 -4.959 25.844 1.00 94.50 264 LEU A CA 1
ATOM 2090 C C . LEU A 1 264 ? -22.972 -5.384 27.297 1.00 94.50 264 LEU A C 1
ATOM 2092 O O . LEU A 1 264 ? -23.758 -5.020 28.170 1.00 94.50 264 LEU A O 1
ATOM 2096 N N . ILE A 1 265 ? -21.859 -6.071 27.580 1.00 92.75 265 ILE A N 1
ATOM 2097 C CA . ILE A 1 265 ? -21.446 -6.406 28.955 1.00 92.75 265 ILE A CA 1
ATOM 2098 C C . ILE A 1 265 ? -21.207 -5.130 29.772 1.00 92.75 265 ILE A C 1
ATOM 2100 O O . ILE A 1 265 ? -21.584 -5.050 30.941 1.00 92.75 265 ILE A O 1
ATOM 2104 N N . TYR A 1 266 ? -20.604 -4.108 29.168 1.00 89.81 266 TYR A N 1
ATOM 2105 C CA . TYR A 1 266 ? -20.375 -2.832 29.837 1.00 89.81 266 TYR A CA 1
ATOM 2106 C C . TYR A 1 266 ? -21.693 -2.113 30.175 1.00 89.81 266 TYR A C 1
ATOM 2108 O O . TYR A 1 266 ? -21.854 -1.647 31.301 1.00 89.81 266 TYR A O 1
ATOM 2116 N N . LEU A 1 267 ? -22.659 -2.068 29.249 1.00 89.81 267 LEU A N 1
ATOM 2117 C CA . LEU A 1 267 ? -23.997 -1.507 29.481 1.00 89.81 267 LEU A CA 1
ATOM 2118 C C . LEU A 1 267 ? -24.787 -2.305 30.529 1.00 89.81 267 LEU A C 1
ATOM 2120 O O . LEU A 1 267 ? -25.470 -1.713 31.361 1.00 89.81 267 LEU A O 1
ATOM 2124 N N . TRP A 1 268 ? -24.652 -3.632 30.535 1.00 90.94 268 TRP A N 1
ATOM 2125 C CA . TRP A 1 268 ? -25.269 -4.511 31.532 1.00 90.94 268 TRP A CA 1
ATOM 2126 C C . TRP A 1 268 ? -24.794 -4.220 32.963 1.00 90.94 268 TRP A C 1
ATOM 2128 O O . TRP A 1 268 ? -25.557 -4.342 33.925 1.00 90.94 268 TRP A O 1
ATOM 2138 N N . ASN A 1 269 ? -23.534 -3.811 33.105 1.00 87.31 269 ASN A N 1
ATOM 2139 C CA . ASN A 1 269 ? -22.910 -3.513 34.392 1.00 87.31 269 ASN A CA 1
ATOM 2140 C C . ASN A 1 269 ? -23.060 -2.044 34.829 1.00 87.31 269 ASN A C 1
ATOM 2142 O O . ASN A 1 269 ? -22.521 -1.666 35.868 1.00 87.31 269 ASN A O 1
ATOM 2146 N N . GLN A 1 270 ? -23.802 -1.220 34.081 1.00 84.00 270 GLN A N 1
ATOM 2147 C CA . GLN A 1 270 ? -24.110 0.149 34.500 1.00 84.00 270 GLN A CA 1
ATOM 2148 C C . GLN A 1 270 ? -25.026 0.165 35.739 1.00 84.00 270 GLN A C 1
ATOM 2150 O O . GLN A 1 270 ? -25.884 -0.713 35.893 1.00 84.00 270 GLN A O 1
ATOM 2155 N N . PRO A 1 271 ? -24.882 1.168 36.626 1.00 81.94 271 PRO A N 1
ATOM 2156 C CA . PRO A 1 271 ? -25.800 1.356 37.741 1.00 81.94 271 PRO A CA 1
ATOM 2157 C C . PRO A 1 271 ? -27.221 1.644 37.227 1.00 81.94 271 PRO A C 1
ATOM 2159 O O . PRO A 1 271 ? -27.409 2.375 36.256 1.00 81.94 271 PRO A O 1
ATOM 2162 N N . GLY A 1 272 ? -28.226 1.054 37.877 1.00 86.69 272 GLY A N 1
ATOM 2163 C CA . GLY A 1 272 ? -29.637 1.150 37.482 1.00 86.69 272 GLY A CA 1
ATOM 2164 C C . GLY A 1 272 ? -30.410 -0.145 37.731 1.00 86.69 272 GLY A C 1
ATOM 2165 O O . GLY A 1 272 ? -29.809 -1.182 38.056 1.00 86.69 272 GLY A O 1
ATOM 2166 N N . THR A 1 273 ? -31.736 -0.091 37.578 1.00 93.88 273 THR A N 1
ATOM 2167 C CA . THR A 1 273 ? -32.609 -1.267 37.714 1.00 93.88 273 THR A CA 1
ATOM 2168 C C . THR A 1 273 ? -32.417 -2.238 36.544 1.00 93.88 273 THR A C 1
ATOM 2170 O O . THR A 1 273 ? -31.872 -1.878 35.498 1.00 93.88 273 THR A O 1
ATOM 2173 N N . LEU A 1 274 ? -32.885 -3.484 36.686 1.00 93.06 274 LEU A N 1
ATOM 2174 C CA . LEU A 1 274 ? -32.863 -4.462 35.589 1.00 93.06 274 LEU A CA 1
ATOM 2175 C C . LEU A 1 274 ? -33.574 -3.923 34.336 1.00 93.06 274 LEU A C 1
ATOM 2177 O O . LEU A 1 274 ? -33.071 -4.081 33.224 1.00 93.06 274 LEU A O 1
ATOM 2181 N N . ARG A 1 275 ? -34.717 -3.251 34.525 1.00 94.62 275 ARG A N 1
ATOM 2182 C CA . ARG A 1 275 ? -35.494 -2.646 33.439 1.00 94.62 275 ARG A CA 1
ATOM 2183 C C . ARG A 1 275 ? -34.692 -1.569 32.713 1.00 94.62 275 ARG A C 1
ATOM 2185 O O . ARG A 1 275 ? -34.662 -1.586 31.487 1.00 94.62 275 ARG A O 1
ATOM 2192 N N . ASP A 1 276 ? -34.003 -0.696 33.448 1.00 91.06 276 ASP A N 1
ATOM 2193 C CA . ASP A 1 276 ? -33.192 0.375 32.853 1.00 91.06 276 ASP A CA 1
ATOM 2194 C C . ASP A 1 276 ? -32.048 -0.195 32.011 1.00 91.06 276 ASP A C 1
ATOM 2196 O O . ASP A 1 276 ? -31.809 0.257 30.892 1.00 91.06 276 ASP A O 1
ATOM 2200 N N . ARG A 1 277 ? -31.360 -1.224 32.523 1.00 91.81 277 ARG A N 1
ATOM 2201 C CA . ARG A 1 277 ? -30.259 -1.892 31.811 1.00 91.81 277 ARG A CA 1
ATOM 2202 C C . ARG A 1 277 ? -30.749 -2.551 30.526 1.00 91.81 277 ARG A C 1
ATOM 2204 O O . ARG A 1 277 ? -30.160 -2.341 29.468 1.00 91.81 277 ARG A O 1
ATOM 2211 N N . LEU A 1 278 ? -31.848 -3.305 30.605 1.00 95.56 278 LEU A N 1
ATOM 2212 C CA . LEU A 1 278 ? -32.457 -3.953 29.442 1.00 95.56 278 LEU A CA 1
ATOM 2213 C C . LEU A 1 278 ? -32.935 -2.930 28.412 1.00 95.56 278 LEU A C 1
ATOM 2215 O O . LEU A 1 278 ? -32.680 -3.108 27.225 1.00 95.56 278 LEU A O 1
ATOM 2219 N N . GLN A 1 279 ? -33.565 -1.837 28.847 1.00 95.00 279 GLN A N 1
ATOM 2220 C CA . GLN A 1 279 ? -34.016 -0.775 27.953 1.00 95.00 279 GLN A CA 1
ATOM 2221 C C . GLN A 1 279 ? -32.839 -0.081 27.258 1.00 95.00 279 GLN A C 1
ATOM 2223 O O . GLN A 1 279 ? -32.898 0.149 26.053 1.00 95.00 279 GLN A O 1
ATOM 2228 N N . GLN A 1 280 ? -31.753 0.214 27.978 1.00 93.12 280 GLN A N 1
ATOM 2229 C CA . GLN A 1 280 ? -30.553 0.809 27.384 1.00 93.12 280 GLN A CA 1
ATOM 2230 C C . GLN A 1 280 ? -29.894 -0.111 26.354 1.00 93.12 280 GLN A C 1
ATOM 2232 O O . GLN A 1 280 ? -29.484 0.364 25.294 1.00 93.12 280 GLN A O 1
ATOM 2237 N N . ILE A 1 281 ? -29.797 -1.409 26.655 1.00 96.44 281 ILE A N 1
ATOM 2238 C CA . ILE A 1 281 ? -29.262 -2.415 25.731 1.00 96.44 281 ILE A CA 1
ATOM 2239 C C . ILE A 1 281 ? -30.165 -2.539 24.504 1.00 96.44 281 ILE A C 1
ATOM 2241 O O . ILE A 1 281 ? -29.676 -2.428 23.384 1.00 96.44 281 ILE A O 1
ATOM 2245 N N . ALA A 1 282 ? -31.475 -2.702 24.700 1.00 96.75 282 ALA A N 1
ATOM 2246 C CA . ALA A 1 282 ? -32.439 -2.826 23.613 1.00 96.75 282 ALA A CA 1
ATOM 2247 C C . ALA A 1 282 ? -32.431 -1.586 22.713 1.00 96.75 282 ALA A C 1
ATOM 2249 O O . ALA A 1 282 ? -32.377 -1.719 21.495 1.00 96.75 282 ALA A O 1
ATOM 2250 N N . GLN A 1 283 ? -32.403 -0.383 23.294 1.00 96.38 283 GLN A N 1
ATOM 2251 C CA . GLN A 1 283 ? -32.308 0.865 22.541 1.00 96.38 283 GLN A CA 1
ATOM 2252 C C . GLN A 1 283 ? -30.993 0.954 21.757 1.00 96.38 283 GLN A C 1
ATOM 2254 O O . GLN A 1 283 ? -31.004 1.324 20.585 1.00 96.38 283 GLN A O 1
ATOM 2259 N N . PHE A 1 284 ? -29.863 0.611 22.385 1.00 97.62 284 PHE A N 1
ATOM 2260 C CA . PHE A 1 284 ? -28.563 0.635 21.720 1.00 97.62 284 PHE A CA 1
ATOM 2261 C C . PHE A 1 284 ? -28.522 -0.337 20.537 1.00 97.62 284 PHE A C 1
ATOM 2263 O O . PHE A 1 284 ? -28.129 0.059 19.441 1.00 97.62 284 PHE A O 1
ATOM 2270 N N . VAL A 1 285 ? -28.971 -1.578 20.737 1.00 97.94 285 VAL A N 1
ATOM 2271 C CA . VAL A 1 285 ? -29.014 -2.606 19.691 1.00 97.94 285 VAL A CA 1
ATOM 2272 C C . VAL A 1 285 ? -29.985 -2.211 18.582 1.00 97.94 285 VAL A C 1
ATOM 2274 O O . VAL A 1 285 ? -29.586 -2.201 17.424 1.00 97.94 285 VAL A O 1
ATOM 2277 N N . ALA A 1 286 ? -31.219 -1.821 18.912 1.00 98.12 286 ALA A N 1
ATOM 2278 C CA . ALA A 1 286 ? -32.237 -1.476 17.922 1.00 98.12 286 ALA A CA 1
ATOM 2279 C C . ALA A 1 286 ? -31.808 -0.304 17.030 1.00 98.12 286 ALA A C 1
ATOM 2281 O O . ALA A 1 286 ? -31.939 -0.387 15.813 1.00 98.12 286 ALA A O 1
ATOM 2282 N N . ILE A 1 287 ? -31.248 0.763 17.611 1.00 98.50 287 ILE A N 1
ATOM 2283 C CA . ILE A 1 287 ? -30.777 1.914 16.830 1.00 98.50 287 ILE A CA 1
ATOM 2284 C C . ILE A 1 287 ? -29.537 1.537 16.011 1.00 98.50 287 ILE A C 1
ATOM 2286 O O . ILE A 1 287 ? -29.481 1.871 14.833 1.00 98.50 287 ILE A O 1
ATOM 2290 N N . SER A 1 288 ? -28.572 0.812 16.588 1.00 98.31 288 SER A N 1
ATOM 2291 C CA . SER A 1 288 ? -27.350 0.423 15.866 1.00 98.31 288 SER A CA 1
ATOM 2292 C C . SER A 1 288 ? -27.648 -0.495 14.680 1.00 98.31 288 SER A C 1
ATOM 2294 O O . SER A 1 288 ? -27.157 -0.260 13.577 1.00 98.31 288 SER A O 1
ATOM 2296 N N . VAL A 1 289 ? -28.482 -1.518 14.894 1.00 98.06 289 VAL A N 1
ATOM 2297 C CA . VAL A 1 289 ? -28.940 -2.441 13.847 1.00 98.06 289 VAL A CA 1
ATOM 2298 C C . VAL A 1 289 ? -29.806 -1.700 12.835 1.00 98.06 289 VAL A C 1
ATOM 2300 O O . VAL A 1 289 ? -29.623 -1.889 11.639 1.00 98.06 289 VAL A O 1
ATOM 2303 N N . GLY A 1 290 ? -30.692 -0.807 13.284 1.00 98.44 290 GLY A N 1
ATOM 2304 C CA . GLY A 1 290 ? -31.497 0.036 12.401 1.00 98.44 290 GLY A CA 1
ATOM 2305 C C . GLY A 1 290 ? -30.643 0.916 11.487 1.00 98.44 290 GLY A C 1
ATOM 2306 O O . GLY A 1 290 ? -30.889 0.959 10.289 1.00 98.44 290 GLY A O 1
ATOM 2307 N N . THR A 1 291 ? -29.597 1.560 12.015 1.00 98.56 291 THR A N 1
ATOM 2308 C CA . THR A 1 291 ? -28.627 2.322 11.210 1.00 98.56 291 THR A CA 1
ATOM 2309 C C . THR A 1 291 ? -27.871 1.420 10.234 1.00 98.56 291 THR A C 1
ATOM 2311 O O . THR A 1 291 ? -27.732 1.778 9.068 1.00 98.56 291 THR A O 1
ATOM 2314 N N . PHE A 1 292 ? -27.425 0.242 10.679 1.00 98.38 292 PHE A N 1
ATOM 2315 C CA . PHE A 1 292 ? -26.733 -0.711 9.811 1.00 98.38 292 PHE A CA 1
ATOM 2316 C C . PHE A 1 292 ? -27.610 -1.188 8.651 1.00 98.38 292 PHE A C 1
ATOM 2318 O O . PHE A 1 292 ? -27.180 -1.172 7.497 1.00 98.38 292 PHE A O 1
ATOM 2325 N N . LEU A 1 293 ? -28.853 -1.573 8.945 1.00 98.12 293 LEU A N 1
ATOM 2326 C CA . LEU A 1 293 ? -29.815 -2.013 7.942 1.00 98.12 293 LEU A CA 1
ATOM 2327 C C . LEU A 1 293 ? -30.223 -0.866 7.023 1.00 98.12 293 LEU A C 1
ATOM 2329 O O . LEU A 1 293 ? -30.281 -1.076 5.824 1.00 98.12 293 LEU A O 1
ATOM 2333 N N . LEU A 1 294 ? -30.423 0.354 7.520 1.00 98.06 294 LEU A N 1
ATOM 2334 C CA . LEU A 1 294 ? -30.755 1.494 6.660 1.00 98.06 294 LEU A CA 1
ATOM 2335 C C . LEU A 1 294 ? -29.735 1.686 5.523 1.00 98.06 294 LEU A C 1
ATOM 2337 O O . LEU A 1 294 ? -30.111 2.043 4.412 1.00 98.06 294 LEU A O 1
ATOM 2341 N N . ILE A 1 295 ? -28.459 1.417 5.801 1.00 98.19 295 ILE A N 1
ATOM 2342 C CA . ILE A 1 295 ? -27.361 1.571 4.843 1.00 98.19 295 ILE A CA 1
ATOM 2343 C C . ILE A 1 295 ? -27.193 0.329 3.958 1.00 98.19 295 ILE A C 1
ATOM 2345 O O . ILE A 1 295 ? -26.978 0.451 2.755 1.00 98.19 295 ILE A O 1
ATOM 2349 N N . ASN A 1 296 ? -27.274 -0.869 4.541 1.00 98.19 296 ASN A N 1
ATOM 2350 C CA . ASN A 1 296 ? -26.921 -2.113 3.848 1.00 98.19 296 ASN A CA 1
ATOM 2351 C C . ASN A 1 296 ? -28.121 -2.845 3.237 1.00 98.19 296 ASN A C 1
ATOM 2353 O O . ASN A 1 296 ? -27.948 -3.584 2.272 1.00 98.19 296 ASN A O 1
ATOM 2357 N N . LEU A 1 297 ? -29.332 -2.649 3.765 1.00 97.50 297 LEU A N 1
ATOM 2358 C CA . LEU A 1 297 ? -30.532 -3.368 3.337 1.00 97.50 297 LEU A CA 1
ATOM 2359 C C . LEU A 1 297 ? -30.832 -3.215 1.840 1.00 97.50 297 LEU A C 1
ATOM 2361 O O . LEU A 1 297 ? -31.183 -4.232 1.252 1.00 97.50 297 LEU A O 1
ATOM 2365 N N . PRO A 1 298 ? -30.648 -2.046 1.187 1.00 97.19 298 PRO A N 1
ATOM 2366 C CA . PRO A 1 298 ? -30.838 -1.950 -0.261 1.00 97.19 298 PRO A CA 1
ATOM 2367 C C . PRO A 1 298 ? -29.977 -2.950 -1.043 1.00 97.19 298 PRO A C 1
ATOM 2369 O O . PRO A 1 298 ? -30.467 -3.591 -1.963 1.00 97.19 298 PRO A O 1
ATOM 2372 N N . PHE A 1 299 ? -28.725 -3.151 -0.630 1.00 97.25 299 PHE A N 1
ATOM 2373 C CA . PHE A 1 299 ? -27.783 -4.071 -1.275 1.00 97.25 299 PHE A CA 1
ATOM 2374 C C . PHE A 1 299 ? -28.058 -5.532 -0.910 1.00 97.25 299 PHE A C 1
ATOM 2376 O O . PHE A 1 299 ? -27.962 -6.405 -1.768 1.00 97.25 299 PHE A O 1
ATOM 2383 N N . ILE A 1 300 ? -28.454 -5.785 0.343 1.00 97.38 300 ILE A N 1
ATOM 2384 C CA . ILE A 1 300 ? -28.881 -7.112 0.807 1.00 97.38 300 ILE A CA 1
ATOM 2385 C C . ILE A 1 300 ? -30.132 -7.563 0.049 1.00 97.38 300 ILE A C 1
ATOM 2387 O O . ILE A 1 300 ? -30.213 -8.716 -0.345 1.00 97.38 300 ILE A O 1
ATOM 2391 N N . VAL A 1 301 ? -31.109 -6.678 -0.162 1.00 97.75 301 VAL A N 1
ATOM 2392 C CA . VAL A 1 301 ? -32.329 -6.994 -0.922 1.00 97.75 301 VAL A CA 1
ATOM 2393 C C . VAL A 1 301 ? -32.019 -7.168 -2.408 1.00 97.75 301 VAL A C 1
ATOM 2395 O O . VAL A 1 301 ? -32.631 -8.019 -3.047 1.00 97.75 301 VAL A O 1
ATOM 2398 N N . TRP A 1 302 ? -31.072 -6.394 -2.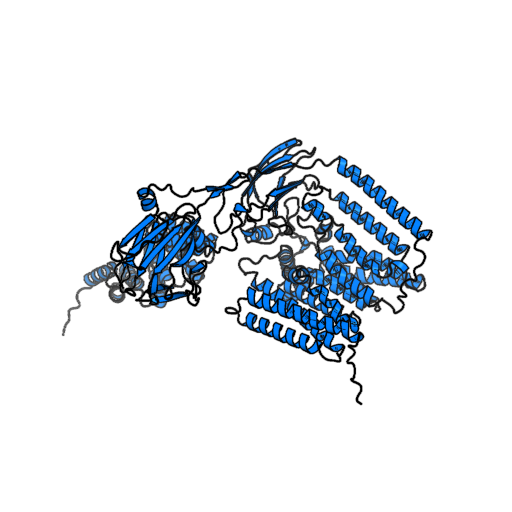950 1.00 97.44 302 TRP A N 1
ATOM 2399 C CA . TRP A 1 302 ? -30.676 -6.490 -4.355 1.00 97.44 302 TRP A CA 1
ATOM 2400 C C . TRP A 1 302 ? -30.077 -7.861 -4.689 1.00 97.44 302 TRP A C 1
ATOM 2402 O O . TRP A 1 302 ? -30.504 -8.492 -5.652 1.00 97.44 302 TRP A O 1
ATOM 2412 N N . ASP A 1 303 ? -29.119 -8.335 -3.892 1.00 97.31 303 ASP A N 1
ATOM 2413 C CA . ASP A 1 303 ? -28.607 -9.707 -3.971 1.00 97.31 303 ASP A CA 1
ATOM 2414 C C . ASP A 1 303 ? -28.031 -10.133 -2.603 1.00 97.31 303 ASP A C 1
ATOM 2416 O O . ASP A 1 303 ? -26.902 -9.755 -2.257 1.00 97.31 303 ASP A O 1
ATOM 2420 N N . PRO A 1 304 ? -28.779 -10.931 -1.813 1.00 96.75 304 PRO A N 1
ATOM 2421 C CA . PRO A 1 304 ? -28.355 -11.319 -0.472 1.00 96.75 304 PRO A CA 1
ATOM 2422 C C . PRO A 1 304 ? -27.067 -12.142 -0.470 1.00 96.75 304 PRO A C 1
ATOM 2424 O O . PRO A 1 304 ? -26.249 -12.009 0.442 1.00 96.75 304 PRO A O 1
ATOM 2427 N N . MET A 1 305 ? -26.890 -13.003 -1.476 1.00 96.31 305 MET A N 1
ATOM 2428 C CA . MET A 1 305 ? -25.757 -13.918 -1.538 1.00 96.31 305 MET A CA 1
ATOM 2429 C C . MET A 1 305 ? -24.497 -13.175 -1.969 1.00 96.31 305 MET A C 1
ATOM 2431 O O . MET A 1 305 ? -23.453 -13.348 -1.344 1.00 96.31 305 MET A O 1
ATOM 2435 N N . ALA A 1 306 ? -24.586 -12.309 -2.980 1.00 94.56 306 ALA A N 1
ATOM 2436 C CA . ALA A 1 306 ? -23.449 -11.504 -3.417 1.00 94.56 306 ALA A CA 1
ATOM 2437 C C . ALA A 1 306 ? -22.958 -10.569 -2.302 1.00 94.56 306 ALA A C 1
ATOM 2439 O O . ALA A 1 306 ? -21.756 -10.518 -2.030 1.00 94.56 306 ALA A O 1
ATOM 2440 N N . TRP A 1 307 ? -23.878 -9.890 -1.603 1.00 96.00 307 TRP A N 1
ATOM 2441 C CA . TRP A 1 307 ? -23.527 -9.049 -0.455 1.00 96.00 307 TRP A CA 1
ATOM 2442 C C . TRP A 1 307 ? -22.875 -9.869 0.664 1.00 96.00 307 TRP A C 1
ATOM 2444 O O . TRP A 1 307 ? -21.832 -9.477 1.184 1.00 96.00 307 TRP A O 1
ATOM 2454 N N . PHE A 1 308 ? -23.444 -11.031 1.009 1.00 95.06 308 PHE A N 1
ATOM 2455 C CA . PHE A 1 308 ? -22.896 -11.897 2.054 1.00 95.06 308 PHE A CA 1
ATOM 2456 C C . PHE A 1 308 ? -21.492 -12.399 1.703 1.00 95.06 308 PHE A C 1
ATOM 2458 O O . PHE A 1 308 ? -20.576 -12.261 2.512 1.00 95.06 308 PHE A O 1
ATOM 2465 N N . LEU A 1 309 ? -21.302 -12.938 0.496 1.00 91.31 309 LEU A N 1
ATOM 2466 C CA . LEU A 1 309 ? -20.005 -13.435 0.039 1.00 91.31 309 LEU A CA 1
ATOM 2467 C C . LEU A 1 309 ? -18.963 -12.311 -0.010 1.00 91.31 309 LEU A C 1
ATOM 2469 O O . LEU A 1 309 ? -17.851 -12.502 0.463 1.00 91.31 309 LEU A O 1
ATOM 2473 N N . GLY A 1 310 ? -19.319 -11.117 -0.488 1.00 91.88 310 GLY A N 1
ATOM 2474 C CA . GLY A 1 310 ? -18.412 -9.968 -0.456 1.00 91.88 310 GLY A CA 1
ATOM 2475 C C . GLY A 1 310 ? -18.033 -9.568 0.973 1.00 91.88 310 GLY A C 1
ATOM 2476 O O . GLY A 1 310 ? -16.869 -9.623 1.367 1.00 91.88 310 GLY A O 1
ATOM 2477 N N . VAL A 1 311 ? -19.018 -9.216 1.801 1.00 94.00 311 VAL A N 1
ATOM 2478 C CA . VAL A 1 311 ? -18.779 -8.676 3.151 1.00 94.00 311 VAL A CA 1
ATOM 2479 C C . VAL A 1 311 ? -18.123 -9.691 4.094 1.00 94.00 311 VAL A C 1
ATOM 2481 O O . VAL A 1 311 ? -17.362 -9.299 4.978 1.00 94.00 311 VAL A O 1
ATOM 2484 N N . PHE A 1 312 ? -18.373 -10.990 3.932 1.00 91.94 312 PHE A N 1
ATOM 2485 C CA . PHE A 1 312 ? -17.754 -12.028 4.761 1.00 91.94 312 PHE A CA 1
ATOM 2486 C C . PHE A 1 312 ? -16.532 -12.685 4.112 1.00 91.94 312 PHE A C 1
ATOM 2488 O O . PHE A 1 312 ? -15.928 -13.548 4.748 1.00 91.94 312 PHE A O 1
ATOM 2495 N N . GLU A 1 313 ? -16.099 -12.242 2.925 1.00 87.38 313 GLU A N 1
ATOM 2496 C CA . GLU A 1 313 ? -14.896 -12.751 2.254 1.00 87.38 313 GLU A CA 1
ATOM 2497 C C . GLU A 1 313 ? -13.673 -12.803 3.183 1.00 87.38 313 GLU A C 1
ATOM 2499 O O . GLU A 1 313 ? -13.027 -13.853 3.244 1.00 87.38 313 GLU A O 1
ATOM 2504 N N . PRO A 1 314 ? -13.368 -11.766 3.999 1.00 84.06 314 PRO A N 1
ATOM 2505 C CA . PRO A 1 314 ? -12.232 -11.829 4.915 1.00 84.06 314 PRO A CA 1
ATOM 2506 C C . PRO A 1 314 ? -12.278 -13.043 5.852 1.00 84.06 314 PRO A C 1
ATOM 2508 O O . PRO A 1 314 ? -11.241 -13.616 6.179 1.00 84.06 314 PRO A O 1
ATOM 2511 N N . ALA A 1 315 ? -13.477 -13.479 6.242 1.00 80.50 315 ALA A N 1
ATOM 2512 C CA . ALA A 1 315 ? -13.678 -14.596 7.150 1.00 80.50 315 ALA A CA 1
ATOM 2513 C C . ALA A 1 315 ? -13.480 -15.970 6.500 1.00 80.50 315 ALA A C 1
ATOM 2515 O O . ALA A 1 315 ? -13.418 -16.942 7.246 1.00 80.50 315 ALA A O 1
ATOM 2516 N N . TYR A 1 316 ? -13.384 -16.101 5.171 1.00 79.81 316 TYR A N 1
ATOM 2517 C CA . TYR A 1 316 ? -13.202 -17.406 4.521 1.00 79.81 316 TYR A CA 1
ATOM 2518 C C . TYR A 1 316 ? -12.163 -17.453 3.394 1.00 79.81 316 TYR A C 1
ATOM 2520 O O . TYR A 1 316 ? -11.660 -18.547 3.143 1.00 79.81 316 TYR A O 1
ATOM 2528 N N . ALA A 1 317 ? -11.805 -16.329 2.765 1.00 76.25 317 ALA A N 1
ATOM 2529 C CA . ALA A 1 317 ? -10.793 -16.281 1.712 1.00 76.25 317 ALA A CA 1
ATOM 2530 C C . ALA A 1 317 ? -9.404 -16.710 2.194 1.00 76.25 317 ALA A C 1
ATOM 2532 O O . ALA A 1 317 ? -9.098 -16.724 3.399 1.00 76.25 317 ALA A O 1
ATOM 2533 N N . ALA A 1 318 ? -8.573 -17.047 1.209 1.00 73.00 318 ALA A N 1
ATOM 2534 C CA . ALA A 1 318 ? -7.218 -17.505 1.414 1.00 73.00 318 ALA A CA 1
ATOM 2535 C C . ALA A 1 318 ? -6.350 -16.482 2.166 1.00 73.00 318 ALA A C 1
ATOM 2537 O O . ALA A 1 318 ? -6.638 -15.285 2.246 1.00 73.00 318 ALA A O 1
ATOM 2538 N N . PHE A 1 319 ? -5.301 -16.990 2.811 1.00 69.69 319 PHE A N 1
ATOM 2539 C CA . PHE A 1 319 ? -4.344 -16.190 3.574 1.00 69.69 319 PHE A CA 1
ATOM 2540 C C . PHE A 1 319 ? -3.763 -15.063 2.721 1.00 69.69 319 PHE A C 1
ATOM 2542 O O . PHE A 1 319 ? -3.287 -15.310 1.618 1.00 69.69 319 PHE A O 1
ATOM 2549 N N . ASN A 1 320 ? -3.714 -13.856 3.277 1.00 72.94 320 ASN A N 1
ATOM 2550 C CA . ASN A 1 320 ? -2.955 -12.763 2.687 1.00 72.94 320 ASN A CA 1
ATOM 2551 C C . ASN A 1 320 ? -1.452 -13.069 2.813 1.00 72.94 320 ASN A C 1
ATOM 2553 O O . ASN A 1 320 ? -0.993 -13.387 3.910 1.00 72.94 320 ASN A O 1
ATOM 2557 N N . MET A 1 321 ? -0.684 -12.918 1.728 1.00 68.81 321 MET A N 1
ATOM 2558 C CA . MET A 1 321 ? 0.791 -13.009 1.742 1.00 68.81 321 MET A CA 1
ATOM 2559 C C . MET A 1 321 ? 1.471 -11.831 2.476 1.00 68.81 321 MET A C 1
ATOM 2561 O O . MET A 1 321 ? 2.687 -11.658 2.407 1.00 68.81 321 MET A O 1
ATOM 2565 N N . TYR A 1 322 ? 0.681 -11.014 3.171 1.00 72.69 322 TYR A N 1
ATOM 2566 C CA . TYR A 1 322 ? 1.099 -9.899 4.004 1.00 72.69 322 TYR A CA 1
ATOM 2567 C C . TYR A 1 322 ? 0.323 -9.936 5.325 1.00 72.69 322 TYR A C 1
ATOM 2569 O O . TYR A 1 322 ? -0.844 -9.542 5.388 1.00 72.69 322 TYR A O 1
ATOM 2577 N N . SER A 1 323 ? 0.952 -10.456 6.378 1.00 74.56 323 SER A N 1
ATOM 2578 C CA . SER A 1 323 ? 0.399 -10.518 7.727 1.00 74.56 323 SER A CA 1
ATOM 2579 C C . SER A 1 323 ? 1.368 -9.940 8.756 1.00 74.56 323 SER A C 1
ATOM 2581 O O . SER A 1 323 ? 2.551 -10.259 8.799 1.00 74.56 323 SER A O 1
ATOM 2583 N N . HIS A 1 324 ? 0.820 -9.116 9.642 1.00 75.56 324 HIS A N 1
ATOM 2584 C CA . HIS A 1 324 ? 1.446 -8.605 10.849 1.00 75.56 324 HIS A CA 1
ATOM 2585 C C . HIS A 1 324 ? 0.838 -9.296 12.077 1.00 75.56 324 HIS A C 1
ATOM 2587 O O . HIS A 1 324 ? -0.383 -9.422 12.184 1.00 75.56 324 HIS A O 1
ATOM 2593 N N . GLY A 1 325 ? 1.681 -9.710 13.025 1.00 77.75 325 GLY A N 1
ATOM 2594 C CA . GLY A 1 325 ? 1.270 -10.450 14.225 1.00 77.75 325 GLY A CA 1
ATOM 2595 C C . GLY A 1 325 ? 1.701 -11.913 14.178 1.00 77.75 325 GLY A C 1
ATOM 2596 O O . GLY A 1 325 ? 2.725 -12.232 13.577 1.00 77.75 325 GLY A O 1
ATOM 2597 N N . LEU A 1 326 ? 0.941 -12.825 14.795 1.00 78.69 326 LEU A N 1
ATOM 2598 C CA . LEU A 1 326 ? 1.322 -14.249 14.806 1.00 78.69 326 LEU A CA 1
ATOM 2599 C C . LEU A 1 326 ? 1.250 -14.904 13.419 1.00 78.69 326 LEU A C 1
ATOM 2601 O O . LEU A 1 326 ? 1.941 -15.897 13.177 1.00 78.69 326 LEU A O 1
ATOM 2605 N N . GLY A 1 327 ? 0.438 -14.364 12.504 1.00 76.69 327 GLY A N 1
ATOM 2606 C CA . GLY A 1 327 ? 0.390 -14.802 11.106 1.00 76.69 327 GLY A CA 1
ATOM 2607 C C . GLY A 1 327 ? 1.719 -14.600 10.368 1.00 76.69 327 GLY A C 1
ATOM 2608 O O . GLY A 1 327 ? 2.042 -15.377 9.473 1.00 76.69 327 GLY A O 1
ATOM 2609 N N . ALA A 1 328 ? 2.555 -13.650 10.805 1.00 76.75 328 ALA A N 1
ATOM 2610 C CA . ALA A 1 328 ? 3.878 -13.419 10.224 1.00 76.75 328 ALA A CA 1
ATOM 2611 C C . ALA A 1 328 ? 4.804 -14.638 10.382 1.00 76.75 328 ALA A C 1
ATOM 2613 O O . ALA A 1 328 ? 5.553 -14.964 9.466 1.00 76.75 328 ALA A O 1
ATOM 2614 N N . LEU A 1 329 ? 4.703 -15.377 11.498 1.00 76.06 329 LEU A N 1
ATOM 2615 C CA . LEU A 1 329 ? 5.455 -16.628 11.699 1.00 76.06 329 LEU A CA 1
ATOM 2616 C C . LEU A 1 329 ? 5.159 -17.643 10.595 1.00 76.06 329 LEU A C 1
ATOM 2618 O O . LEU A 1 329 ? 6.032 -18.414 10.196 1.00 76.06 329 LEU A O 1
ATOM 2622 N N . SER A 1 330 ? 3.916 -17.617 10.110 1.00 73.19 330 SER A N 1
ATOM 2623 C CA . SER A 1 330 ? 3.486 -18.450 9.007 1.00 73.19 330 SER A CA 1
ATOM 2624 C C . SER A 1 330 ? 3.994 -17.957 7.662 1.00 73.19 330 SER A C 1
ATOM 2626 O O . SER A 1 330 ? 4.524 -18.751 6.887 1.00 73.19 330 SER A O 1
ATOM 2628 N N . GLN A 1 331 ? 3.862 -16.654 7.416 1.00 72.62 331 GLN A N 1
ATOM 2629 C CA . GLN A 1 331 ? 4.324 -15.995 6.196 1.00 72.62 331 GLN A CA 1
ATOM 2630 C C . GLN A 1 331 ? 5.825 -16.209 5.956 1.00 72.62 331 GLN A C 1
ATOM 2632 O O . GLN A 1 331 ? 6.212 -16.569 4.851 1.00 72.62 331 GLN A O 1
ATOM 2637 N N . PHE A 1 332 ? 6.656 -16.040 6.987 1.00 68.19 332 PHE A N 1
ATOM 2638 C CA . PHE A 1 332 ? 8.115 -16.178 6.894 1.00 68.19 332 PHE A CA 1
ATOM 2639 C C . PHE A 1 332 ? 8.606 -17.630 6.979 1.00 68.19 332 PHE A C 1
ATOM 2641 O O . PHE A 1 332 ? 9.805 -17.872 7.076 1.00 68.19 332 PHE A O 1
ATOM 2648 N N . GLY A 1 333 ? 7.695 -18.610 6.988 1.00 64.94 333 GLY A N 1
ATOM 2649 C CA . GLY A 1 333 ? 8.062 -20.026 7.031 1.00 64.94 333 GLY A CA 1
ATOM 2650 C C . GLY A 1 333 ? 8.757 -20.460 8.322 1.00 64.94 333 GLY A C 1
ATOM 2651 O O . GLY A 1 333 ? 9.317 -21.550 8.353 1.00 64.94 333 GLY A O 1
ATOM 2652 N N . ILE A 1 334 ? 8.700 -19.646 9.386 1.00 70.06 334 ILE A N 1
ATOM 2653 C CA . ILE A 1 334 ? 9.283 -19.975 10.696 1.00 70.06 334 ILE A CA 1
ATOM 2654 C C . ILE A 1 334 ? 8.533 -21.166 11.294 1.00 70.06 334 ILE A C 1
ATOM 2656 O O . ILE A 1 334 ? 9.152 -22.118 11.759 1.00 70.06 334 ILE A O 1
ATOM 2660 N N . VAL A 1 335 ? 7.194 -21.125 11.265 1.00 72.06 335 VAL A N 1
ATOM 2661 C CA . VAL A 1 335 ? 6.360 -22.260 11.681 1.00 72.06 335 VAL A CA 1
ATOM 2662 C C . VAL A 1 335 ? 5.185 -22.439 10.718 1.00 72.06 335 VAL A C 1
ATOM 2664 O O . VAL A 1 335 ? 4.417 -21.489 10.549 1.00 72.06 335 VAL A O 1
ATOM 2667 N N . PRO A 1 336 ? 5.002 -23.621 10.086 1.00 70.62 336 PRO A N 1
ATOM 2668 C CA . PRO A 1 336 ? 3.983 -23.896 9.076 1.00 70.62 336 PRO A CA 1
ATOM 2669 C C . PRO A 1 336 ? 2.536 -24.038 9.623 1.00 70.62 336 PRO A C 1
ATOM 2671 O O . PRO A 1 336 ? 1.815 -24.947 9.226 1.00 70.62 336 PRO A O 1
ATOM 2674 N N . PHE A 1 337 ? 2.087 -23.193 10.564 1.00 75.88 337 PHE A N 1
ATOM 2675 C CA . PHE A 1 337 ? 0.767 -23.370 11.180 1.00 75.88 337 PHE A CA 1
ATOM 2676 C C . PHE A 1 337 ? -0.389 -23.287 10.161 1.00 75.88 337 PHE A C 1
ATOM 2678 O O . PHE A 1 337 ? -0.397 -22.384 9.309 1.00 75.88 337 PHE A O 1
ATOM 2685 N N . PRO A 1 338 ? -1.383 -24.190 10.270 1.00 76.12 338 PRO A N 1
ATOM 2686 C CA . PRO A 1 338 ? -2.592 -24.150 9.460 1.00 76.12 338 PRO A CA 1
ATOM 2687 C C . PRO A 1 338 ? -3.540 -23.040 9.945 1.00 76.12 338 PRO A C 1
ATOM 2689 O O . PRO A 1 338 ? -3.395 -22.503 11.044 1.00 76.12 338 PRO A O 1
ATOM 2692 N N . ARG A 1 339 ? -4.538 -22.673 9.140 1.00 78.69 339 ARG A N 1
ATOM 2693 C CA . ARG A 1 339 ? -5.483 -21.589 9.464 1.00 78.69 339 ARG A CA 1
ATOM 2694 C C . ARG A 1 339 ? -6.242 -21.845 10.767 1.00 78.69 339 ARG A C 1
ATOM 2696 O O . ARG A 1 339 ? -6.462 -20.933 11.565 1.00 78.69 339 ARG A O 1
ATOM 2703 N N . GLU A 1 340 ? -6.620 -23.096 10.976 1.00 81.38 340 GLU A N 1
ATOM 2704 C CA . GLU A 1 340 ? -7.408 -23.594 12.097 1.00 81.38 340 GLU A CA 1
ATOM 2705 C C . GLU A 1 340 ? -6.702 -23.323 13.426 1.00 81.38 340 GLU A C 1
ATOM 2707 O O . GLU A 1 340 ? -7.362 -22.999 14.412 1.00 81.38 340 GLU A O 1
ATOM 2712 N N . PHE A 1 341 ? -5.364 -23.367 13.440 1.00 82.50 341 PHE A N 1
ATOM 2713 C CA . PHE A 1 341 ? -4.544 -23.004 14.597 1.00 82.50 341 PHE A CA 1
ATOM 2714 C C . PHE A 1 341 ? -4.835 -21.569 15.051 1.00 82.50 341 PHE A C 1
ATOM 2716 O O . PHE A 1 341 ? -5.166 -21.319 16.212 1.00 82.50 341 PHE A O 1
ATOM 2723 N N . TYR A 1 342 ? -4.757 -20.621 14.115 1.00 82.75 342 TYR A N 1
ATOM 2724 C CA . TYR A 1 342 ? -4.973 -19.204 14.388 1.00 82.75 342 TYR A CA 1
ATOM 2725 C C . TYR A 1 342 ? -6.418 -18.916 14.769 1.00 82.75 342 TYR A C 1
ATOM 2727 O O . TYR A 1 342 ? -6.670 -18.186 15.727 1.00 82.75 342 TYR A O 1
ATOM 2735 N N . SER A 1 343 ? -7.374 -19.517 14.056 1.00 84.50 343 SER A N 1
ATOM 2736 C CA . SER A 1 343 ? -8.793 -19.382 14.376 1.00 84.50 343 SER A CA 1
ATOM 2737 C C . SER A 1 343 ? -9.099 -19.913 15.776 1.00 84.50 343 SER A C 1
ATOM 2739 O O . SER A 1 343 ? -9.729 -19.209 16.565 1.00 84.50 343 SER A O 1
ATOM 2741 N N . ALA A 1 344 ? -8.601 -21.100 16.136 1.00 86.12 344 ALA A N 1
ATOM 2742 C CA . ALA A 1 344 ? -8.787 -21.656 17.472 1.00 86.12 344 ALA A CA 1
ATOM 2743 C C . ALA A 1 344 ? -8.204 -20.732 18.549 1.00 86.12 344 ALA A C 1
ATOM 2745 O O . ALA A 1 344 ? -8.876 -20.452 19.544 1.00 86.12 344 ALA A O 1
ATOM 2746 N N . LEU A 1 345 ? -6.987 -20.216 18.351 1.00 87.06 345 LEU A N 1
ATOM 2747 C CA . LEU A 1 345 ? -6.341 -19.291 19.285 1.00 87.06 345 LEU A CA 1
ATOM 2748 C C . LEU A 1 345 ? -7.144 -17.994 19.459 1.00 87.06 345 LEU A C 1
ATOM 2750 O O . LEU A 1 345 ? -7.413 -17.566 20.582 1.00 87.06 345 LEU A O 1
ATOM 2754 N N . GLN A 1 346 ? -7.584 -17.407 18.350 1.00 89.06 346 GLN A N 1
ATOM 2755 C CA . GLN A 1 346 ? -8.358 -16.174 18.311 1.00 89.06 346 GLN A CA 1
ATOM 2756 C C . GLN A 1 346 ? -9.724 -16.315 19.011 1.00 89.06 346 GLN A C 1
ATOM 2758 O O . GLN A 1 346 ? -10.085 -15.471 19.836 1.00 89.06 346 GLN A O 1
ATOM 2763 N N . PHE A 1 347 ? -10.473 -17.390 18.742 1.00 88.88 347 PHE A N 1
ATOM 2764 C CA . PHE A 1 347 ? -11.752 -17.649 19.413 1.00 88.88 347 PHE A CA 1
ATOM 2765 C C . PHE A 1 347 ? -11.569 -17.989 20.894 1.00 88.88 347 PHE A C 1
ATOM 2767 O O . PHE A 1 347 ? -12.336 -17.507 21.728 1.00 88.88 347 PHE A O 1
ATOM 2774 N N . SER A 1 348 ? -10.529 -18.754 21.241 1.00 88.81 348 SER A N 1
ATOM 2775 C CA . SER A 1 348 ? -10.194 -19.054 22.642 1.00 88.81 348 SER A CA 1
ATOM 2776 C C . SER A 1 348 ? -9.907 -17.771 23.423 1.00 88.81 348 SER A C 1
ATOM 2778 O O . SER A 1 348 ? -10.431 -17.579 24.523 1.00 88.81 348 SER A O 1
ATOM 2780 N N . PHE A 1 349 ? -9.133 -16.858 22.828 1.00 91.69 349 PHE A N 1
ATOM 2781 C CA . PHE A 1 349 ? -8.875 -15.537 23.392 1.00 91.69 349 PHE A CA 1
ATOM 2782 C C . PHE A 1 349 ? -10.161 -14.715 23.530 1.00 91.69 349 PHE A C 1
ATOM 2784 O O . PHE A 1 349 ? -10.395 -14.146 24.594 1.00 91.69 349 PHE A O 1
ATOM 2791 N N . LEU A 1 350 ? -11.014 -14.671 22.500 1.00 92.38 350 LEU A N 1
ATOM 2792 C CA . LEU A 1 350 ? -12.275 -13.926 22.547 1.00 92.38 350 LEU A CA 1
ATOM 2793 C C . LEU A 1 350 ? -13.173 -14.414 23.690 1.00 92.38 350 LEU A C 1
ATOM 2795 O O . LEU A 1 350 ? -13.671 -13.601 24.469 1.00 92.38 350 LEU A O 1
ATOM 2799 N N . ILE A 1 351 ? -13.345 -15.732 23.826 1.00 91.69 351 ILE A N 1
ATOM 2800 C CA . ILE A 1 351 ? -14.126 -16.340 24.911 1.00 91.69 351 ILE A CA 1
ATOM 2801 C C . ILE A 1 351 ? -13.530 -15.953 26.265 1.00 91.69 351 ILE A C 1
ATOM 2803 O O . ILE A 1 351 ? -14.259 -15.492 27.145 1.00 91.69 351 ILE A O 1
ATOM 2807 N N . LEU A 1 352 ? -12.212 -16.090 26.433 1.00 91.00 352 LEU A N 1
ATOM 2808 C CA . LEU A 1 352 ? -11.540 -15.726 27.678 1.00 91.00 352 LEU A CA 1
ATOM 2809 C C . LEU A 1 352 ? -11.722 -14.239 28.006 1.00 91.00 352 LEU A C 1
ATOM 2811 O O . LEU A 1 352 ? -12.087 -13.908 29.132 1.00 91.00 352 LEU A O 1
ATOM 2815 N N . ALA A 1 353 ? -11.528 -13.351 27.032 1.00 92.19 353 ALA A N 1
ATOM 2816 C CA . ALA A 1 353 ? -11.697 -11.912 27.197 1.00 92.19 353 ALA A CA 1
ATOM 2817 C C . ALA A 1 353 ? -13.132 -11.554 27.615 1.00 92.19 353 ALA A C 1
ATOM 2819 O O . ALA A 1 353 ? -13.327 -10.745 28.523 1.00 92.19 353 ALA A O 1
ATOM 2820 N N . LEU A 1 354 ? -14.142 -12.196 27.016 1.00 93.56 354 LEU A N 1
ATOM 2821 C CA . LEU A 1 354 ? -15.547 -12.009 27.391 1.00 93.56 354 LEU A CA 1
ATOM 2822 C C . LEU A 1 354 ? -15.837 -12.517 28.805 1.00 93.56 354 LEU A C 1
ATOM 2824 O O . LEU A 1 354 ? -16.492 -11.820 29.577 1.00 93.56 354 LEU A O 1
ATOM 2828 N N . VAL A 1 355 ? -15.322 -13.693 29.176 1.00 91.44 355 VAL A N 1
ATOM 2829 C CA . VAL A 1 355 ? -15.478 -14.254 30.528 1.00 91.44 355 VAL A CA 1
ATOM 2830 C C . VAL A 1 355 ? -14.810 -13.362 31.573 1.00 91.44 355 VAL A C 1
ATOM 2832 O O . VAL A 1 355 ? -15.404 -13.100 32.621 1.00 91.44 355 VAL A O 1
ATOM 2835 N N . VAL A 1 356 ? -13.597 -12.878 31.296 1.00 89.06 356 VAL A N 1
ATOM 2836 C CA . VAL A 1 356 ? -12.850 -11.976 32.180 1.00 89.06 356 VAL A CA 1
ATOM 2837 C C . VAL A 1 356 ? -13.607 -10.659 32.354 1.00 89.06 356 VAL A C 1
ATOM 2839 O O . VAL A 1 356 ? -13.828 -10.238 33.489 1.00 89.06 356 VAL A O 1
ATOM 2842 N N . HIS A 1 357 ? -14.077 -10.051 31.261 1.00 90.00 357 HIS A N 1
ATOM 2843 C CA . HIS A 1 357 ? -14.855 -8.809 31.304 1.00 90.00 357 HIS A CA 1
ATOM 2844 C C . HIS A 1 357 ? -16.194 -8.977 32.033 1.00 90.00 357 HIS A C 1
ATOM 2846 O O . HIS A 1 357 ? -16.575 -8.135 32.842 1.00 90.00 357 HIS A O 1
ATOM 2852 N N . TRP A 1 358 ? -16.887 -10.097 31.812 1.00 89.69 358 TRP A N 1
ATOM 2853 C CA . TRP A 1 358 ? -18.145 -10.420 32.487 1.00 89.69 358 TRP A CA 1
ATOM 2854 C C . TRP A 1 358 ? -17.974 -10.636 33.995 1.00 89.69 358 TRP A C 1
ATOM 2856 O O . TRP A 1 358 ? -18.794 -10.172 34.787 1.00 89.69 358 TRP A O 1
ATOM 2866 N N . ARG A 1 359 ? -16.923 -11.355 34.414 1.00 88.19 359 ARG A N 1
ATOM 2867 C CA . ARG A 1 359 ? -16.704 -11.712 35.827 1.00 88.19 359 ARG A CA 1
ATOM 2868 C C . ARG A 1 359 ? -16.042 -10.611 36.643 1.00 88.19 359 ARG A C 1
ATOM 2870 O O . ARG A 1 359 ? -16.304 -10.531 37.846 1.00 88.19 359 ARG A O 1
ATOM 2877 N N . HIS A 1 360 ? -15.211 -9.789 36.005 1.00 84.19 360 HIS A N 1
ATOM 2878 C CA . HIS A 1 360 ? -14.404 -8.755 36.657 1.00 84.19 360 HIS A CA 1
ATOM 2879 C C . HIS A 1 360 ? -14.591 -7.369 36.013 1.00 84.19 360 HIS A C 1
ATOM 2881 O O . HIS A 1 360 ? -13.603 -6.700 35.697 1.00 84.19 360 HIS A O 1
ATOM 2887 N N . PRO A 1 361 ? -15.838 -6.882 35.848 1.00 80.19 361 PRO A N 1
ATOM 2888 C CA . PRO A 1 361 ? -16.112 -5.648 35.110 1.00 80.19 361 PRO A CA 1
ATOM 2889 C C . PRO A 1 361 ? -15.501 -4.409 35.773 1.00 80.19 361 PRO A C 1
ATOM 2891 O O . PRO A 1 361 ? -15.116 -3.474 35.081 1.00 80.19 361 PRO A O 1
ATOM 2894 N N . HIS A 1 362 ? -15.358 -4.402 37.101 1.00 77.19 362 HIS A N 1
ATOM 2895 C CA . HIS A 1 362 ? -14.731 -3.296 37.834 1.00 77.19 362 HIS A CA 1
ATOM 2896 C C . HIS A 1 362 ? -13.206 -3.251 37.675 1.00 77.19 362 HIS A C 1
ATOM 2898 O O . HIS A 1 362 ? -12.622 -2.180 37.785 1.00 77.19 362 HIS A O 1
ATOM 2904 N N . VAL A 1 363 ? -12.565 -4.398 37.416 1.00 75.62 363 VAL A N 1
ATOM 2905 C CA . VAL A 1 363 ? -11.111 -4.475 37.203 1.00 75.62 363 VAL A CA 1
ATOM 2906 C C . VAL A 1 363 ? -10.776 -4.102 35.765 1.00 75.62 363 VAL A C 1
ATOM 2908 O O . VAL A 1 363 ? -9.881 -3.299 35.529 1.00 75.62 363 VAL A O 1
ATOM 2911 N N . ILE A 1 364 ? -11.515 -4.665 34.805 1.00 79.44 364 ILE A N 1
ATOM 2912 C CA . ILE A 1 364 ? -11.311 -4.374 33.383 1.00 79.44 364 ILE A CA 1
ATOM 2913 C C . ILE A 1 364 ? -11.785 -2.960 33.043 1.00 79.44 364 ILE A C 1
ATOM 2915 O O . ILE A 1 364 ? -11.125 -2.256 32.282 1.00 79.44 364 ILE A O 1
ATOM 2919 N N . GLY A 1 365 ? -12.906 -2.513 33.611 1.00 78.69 365 GLY A N 1
ATOM 2920 C CA . GLY A 1 365 ? -13.421 -1.160 33.434 1.00 78.69 365 GLY A CA 1
ATOM 2921 C C . GLY A 1 365 ? -13.593 -0.804 31.959 1.00 78.69 365 GLY A C 1
ATOM 2922 O O . GLY A 1 365 ? -14.442 -1.365 31.275 1.00 78.69 365 GLY A O 1
ATOM 2923 N N . GLN A 1 366 ? -12.788 0.142 31.476 1.00 81.56 366 GLN A N 1
ATOM 2924 C CA . GLN A 1 366 ? -12.757 0.590 30.076 1.00 81.56 366 GLN A CA 1
ATOM 2925 C C . GLN A 1 366 ? -11.587 0.003 29.280 1.00 81.56 366 GLN A C 1
ATOM 2927 O O . GLN A 1 366 ? -11.489 0.231 28.078 1.00 81.56 366 GLN A O 1
ATOM 2932 N N . ALA A 1 367 ? -10.719 -0.788 29.909 1.00 82.31 367 ALA A N 1
ATOM 2933 C CA . ALA A 1 367 ? -9.611 -1.435 29.221 1.00 82.31 367 ALA A CA 1
ATOM 2934 C C . ALA A 1 367 ? -10.082 -2.484 28.199 1.00 82.31 367 ALA A C 1
ATOM 2936 O O . ALA A 1 367 ? -9.297 -2.865 27.340 1.00 82.31 367 ALA A O 1
ATOM 2937 N N . PHE A 1 368 ? -11.358 -2.907 28.214 1.00 88.50 368 PHE A N 1
ATOM 2938 C CA . PHE A 1 368 ? -11.892 -3.877 27.244 1.00 88.50 368 PHE A CA 1
ATOM 2939 C C . PHE A 1 368 ? -11.733 -3.443 25.780 1.00 88.50 368 PHE A C 1
ATOM 2941 O O . PHE A 1 368 ? -11.726 -4.297 24.896 1.00 88.50 368 PHE A O 1
ATOM 2948 N N . TRP A 1 369 ? -11.580 -2.140 25.512 1.00 89.06 369 TRP A N 1
ATOM 2949 C CA . TRP A 1 369 ? -11.304 -1.612 24.173 1.00 89.06 369 TRP A CA 1
ATOM 2950 C C . TRP A 1 369 ? -10.014 -2.177 23.555 1.00 89.06 369 TRP A C 1
ATOM 2952 O O . TRP A 1 369 ? -9.878 -2.159 22.335 1.00 89.06 369 TRP A O 1
ATOM 2962 N N . ILE A 1 370 ? -9.095 -2.730 24.359 1.00 88.88 370 ILE A N 1
ATOM 2963 C CA . ILE A 1 370 ? -7.885 -3.396 23.858 1.00 88.88 370 ILE A CA 1
ATOM 2964 C C . ILE A 1 370 ? -8.161 -4.793 23.280 1.00 88.88 370 ILE A C 1
ATOM 2966 O O . ILE A 1 370 ? -7.406 -5.267 22.431 1.00 88.88 370 ILE A O 1
ATOM 2970 N N . PHE A 1 371 ? -9.228 -5.475 23.718 1.00 92.31 371 PHE A N 1
ATOM 2971 C CA . PHE A 1 371 ? -9.450 -6.881 23.369 1.00 92.31 371 PHE A CA 1
ATOM 2972 C C . PHE A 1 371 ? -9.674 -7.106 21.867 1.00 92.31 371 PHE A C 1
ATOM 2974 O O . PHE A 1 371 ? -9.036 -8.012 21.333 1.00 92.31 371 PHE A O 1
ATOM 2981 N N . PRO A 1 372 ? -10.476 -6.296 21.143 1.00 92.31 372 PRO A N 1
ATOM 2982 C CA . PRO A 1 372 ? -10.559 -6.406 19.687 1.00 92.31 372 PRO A CA 1
ATOM 2983 C C . PRO A 1 372 ? -9.202 -6.237 18.988 1.00 92.31 372 PRO A C 1
ATOM 2985 O O . PRO A 1 372 ? -8.911 -6.962 18.042 1.00 92.31 372 PRO A O 1
ATOM 2988 N N . GLY A 1 373 ? -8.334 -5.344 19.478 1.00 89.81 373 GLY A N 1
ATOM 2989 C CA . GLY A 1 373 ? -6.971 -5.203 18.959 1.00 89.81 373 GLY A CA 1
ATOM 2990 C C . GLY A 1 373 ? -6.179 -6.507 19.077 1.00 89.81 373 GLY A C 1
ATOM 2991 O O . GLY A 1 373 ? -5.624 -6.986 18.088 1.00 89.81 373 GLY A O 1
ATOM 2992 N N . ILE A 1 374 ? -6.179 -7.131 20.262 1.00 89.88 374 ILE A N 1
ATOM 2993 C CA . ILE A 1 374 ? -5.436 -8.384 20.508 1.00 89.88 374 ILE A CA 1
ATOM 2994 C C . ILE A 1 374 ? -6.014 -9.515 19.656 1.00 89.88 374 ILE A C 1
ATOM 2996 O O . ILE A 1 374 ? -5.269 -10.280 19.047 1.00 89.88 374 ILE A O 1
ATOM 3000 N N . PHE A 1 375 ? -7.341 -9.573 19.545 1.00 91.06 375 PHE A N 1
ATOM 3001 C CA . PHE A 1 375 ? -8.039 -10.513 18.676 1.00 91.06 375 PHE A CA 1
ATOM 3002 C C . PHE A 1 375 ? -7.546 -10.435 17.221 1.00 91.06 375 PHE A C 1
ATOM 3004 O O . PHE A 1 375 ? -7.334 -11.476 16.601 1.00 91.06 375 PHE A O 1
ATOM 3011 N N . PHE A 1 376 ? -7.321 -9.232 16.681 1.00 88.25 376 PHE A N 1
ATOM 3012 C CA . PHE A 1 376 ? -6.797 -9.053 15.322 1.00 88.25 376 PHE A CA 1
ATOM 3013 C C . PHE A 1 376 ? -5.287 -9.287 15.197 1.00 88.25 376 PHE A C 1
ATOM 3015 O O . PHE A 1 376 ? -4.829 -9.642 14.117 1.00 88.25 376 PHE A O 1
ATOM 3022 N N . TRP A 1 377 ? -4.512 -9.153 16.274 1.00 87.25 377 TRP A N 1
ATOM 3023 C CA . TRP A 1 377 ? -3.085 -9.504 16.274 1.00 87.25 377 TRP A CA 1
ATOM 3024 C C . TRP A 1 377 ? -2.846 -11.027 16.250 1.00 87.25 377 TRP A C 1
ATOM 3026 O O . TRP A 1 377 ? -1.877 -11.506 15.658 1.00 87.25 377 TRP A O 1
ATOM 3036 N N . LEU A 1 378 ? -3.762 -11.798 16.850 1.00 87.44 378 LEU A N 1
ATOM 3037 C CA . LEU A 1 378 ? -3.788 -13.268 16.783 1.00 87.44 378 LEU A CA 1
ATOM 3038 C C . LEU A 1 378 ? -4.332 -13.798 15.444 1.00 87.44 378 LEU A C 1
ATOM 3040 O O . LEU A 1 378 ? -4.259 -14.997 15.176 1.00 87.44 378 LEU A O 1
ATOM 3044 N N . TYR A 1 379 ? -4.912 -12.923 14.622 1.00 84.44 379 TYR A N 1
ATOM 3045 C CA . TYR A 1 379 ? -5.554 -13.292 13.371 1.00 84.44 379 TYR A CA 1
ATOM 3046 C C . TYR A 1 379 ? -4.529 -13.657 12.297 1.00 84.44 379 TYR A C 1
ATOM 3048 O O . TYR A 1 379 ? -3.498 -13.007 12.138 1.00 84.44 379 TYR A O 1
ATOM 3056 N N . TYR A 1 380 ? -4.860 -14.661 11.492 1.00 77.69 380 TYR A N 1
ATOM 3057 C CA . TYR A 1 380 ? -3.972 -15.171 10.453 1.00 77.69 380 TYR A CA 1
ATOM 3058 C C . TYR A 1 380 ? -3.783 -14.217 9.260 1.00 77.69 380 TYR A C 1
ATOM 3060 O O . TYR A 1 380 ? -2.790 -14.317 8.549 1.00 77.69 380 TYR A O 1
ATOM 3068 N N . ARG A 1 381 ? -4.710 -13.265 9.066 1.00 78.00 381 ARG A N 1
ATOM 3069 C CA . ARG A 1 381 ? -4.561 -12.114 8.150 1.00 78.00 381 ARG A CA 1
ATOM 3070 C C . ARG A 1 381 ? -4.436 -10.804 8.931 1.00 78.00 381 ARG A C 1
ATOM 3072 O O . ARG A 1 381 ? -4.931 -9.773 8.483 1.00 78.00 381 ARG A O 1
ATOM 3079 N N . GLY A 1 382 ? -3.871 -10.847 10.140 1.00 78.62 382 GLY A N 1
ATOM 3080 C CA . GLY A 1 382 ? -3.664 -9.651 10.953 1.00 78.62 382 GLY A CA 1
ATOM 3081 C C . GLY A 1 382 ? -2.863 -8.618 10.168 1.00 78.62 382 GLY A C 1
ATOM 3082 O O . GLY A 1 382 ? -1.903 -8.975 9.493 1.00 78.62 382 GLY A O 1
ATOM 3083 N N . LEU A 1 383 ? -3.271 -7.353 10.212 1.00 79.62 383 LEU A N 1
ATOM 3084 C CA . LEU A 1 383 ? -2.532 -6.236 9.632 1.00 79.62 383 LEU A CA 1
ATOM 3085 C C . LEU A 1 383 ? -2.270 -5.193 10.724 1.00 79.62 383 LEU A C 1
ATOM 3087 O O . LEU A 1 383 ? -3.074 -5.032 11.645 1.00 79.62 383 LEU A O 1
ATOM 3091 N N . ALA A 1 384 ? -1.146 -4.477 10.632 1.00 79.12 384 ALA A N 1
ATOM 3092 C CA . ALA A 1 384 ? -0.720 -3.533 11.665 1.00 79.12 384 ALA A CA 1
ATOM 3093 C C . ALA A 1 384 ? -1.742 -2.402 11.892 1.00 79.12 384 ALA A C 1
ATOM 3095 O O . ALA A 1 384 ? -2.007 -2.019 13.034 1.00 79.12 384 ALA A O 1
ATOM 3096 N N . ASN A 1 385 ? -2.384 -1.920 10.824 1.00 81.06 385 ASN A N 1
ATOM 3097 C CA . ASN A 1 385 ? -3.447 -0.913 10.882 1.00 81.06 385 ASN A CA 1
ATOM 3098 C C . ASN A 1 385 ? -4.628 -1.346 11.768 1.00 81.06 385 ASN A C 1
ATOM 3100 O O . ASN A 1 385 ? -5.189 -0.501 12.462 1.00 81.06 385 ASN A O 1
ATOM 3104 N N . TYR A 1 386 ? -4.979 -2.636 11.829 1.00 85.06 386 TYR A N 1
ATOM 3105 C CA . TYR A 1 386 ? -6.078 -3.101 12.687 1.00 85.06 386 TYR A CA 1
ATOM 3106 C C . TYR A 1 386 ? -5.786 -2.855 14.169 1.00 85.06 386 TYR A C 1
ATOM 3108 O O . TYR A 1 386 ? -6.675 -2.450 14.914 1.00 85.06 386 TYR A O 1
ATOM 3116 N N . TRP A 1 387 ? -4.538 -3.063 14.596 1.00 83.94 387 TRP A N 1
ATOM 3117 C CA . TRP A 1 387 ? -4.101 -2.774 15.961 1.00 83.94 387 TRP A CA 1
ATOM 3118 C C . TRP A 1 387 ? -4.029 -1.268 16.215 1.00 83.94 387 TRP A C 1
ATOM 3120 O O . TRP A 1 387 ? -4.556 -0.758 17.203 1.00 83.94 387 TRP A O 1
ATOM 3130 N N . ILE A 1 388 ? -3.398 -0.545 15.293 1.00 83.44 388 ILE A N 1
ATOM 3131 C CA . ILE A 1 388 ? -3.101 0.875 15.448 1.00 83.44 388 ILE A CA 1
ATOM 3132 C C . ILE A 1 388 ? -4.380 1.717 15.533 1.00 83.44 388 ILE A C 1
ATOM 3134 O O . ILE A 1 388 ? -4.518 2.528 16.448 1.00 83.44 388 ILE A O 1
ATOM 3138 N N . TYR A 1 389 ? -5.347 1.497 14.638 1.00 87.12 389 TYR A N 1
ATOM 3139 C CA . TYR A 1 389 ? -6.602 2.256 14.621 1.00 87.12 389 TYR A CA 1
ATOM 3140 C C . TYR A 1 389 ? -7.580 1.854 15.737 1.00 87.12 389 TYR A C 1
ATOM 3142 O O . TYR A 1 389 ? -8.586 2.539 15.945 1.00 87.12 389 TYR A O 1
ATOM 3150 N N . TRP A 1 390 ? -7.251 0.822 16.522 1.00 88.94 390 TRP A N 1
ATOM 3151 C CA . TRP A 1 390 ? -7.940 0.503 17.773 1.00 88.94 390 TRP A CA 1
ATOM 3152 C C . TRP A 1 390 ? -7.456 1.325 18.977 1.00 88.94 390 TRP A C 1
ATOM 3154 O O . TRP A 1 390 ? -8.197 1.486 19.950 1.00 88.94 390 TRP A O 1
ATOM 3164 N N . LEU A 1 391 ? -6.252 1.900 18.919 1.00 86.69 391 LEU A N 1
ATOM 3165 C CA . LEU A 1 391 ? -5.699 2.690 20.023 1.00 86.69 391 LEU A CA 1
ATOM 3166 C C . LEU A 1 391 ? -6.444 4.017 20.271 1.00 86.69 391 LEU A C 1
ATOM 3168 O O . LEU A 1 391 ? -6.667 4.333 21.440 1.00 86.69 391 LEU A O 1
ATOM 3172 N N . PRO A 1 392 ? -6.887 4.791 19.256 1.00 89.25 392 PRO A N 1
ATOM 3173 C CA . PRO A 1 392 ? -7.630 6.031 19.479 1.00 89.25 392 PRO A CA 1
ATOM 3174 C C . PRO A 1 392 ? -8.900 5.917 20.341 1.00 89.25 392 PRO A C 1
ATOM 3176 O O . PRO A 1 392 ? -9.016 6.674 21.311 1.00 89.25 392 PRO A O 1
ATOM 3179 N N . PRO A 1 393 ? -9.861 5.009 20.069 1.00 90.00 393 PRO A N 1
ATOM 3180 C CA . PRO A 1 393 ? -11.038 4.878 20.928 1.00 90.00 393 PRO A CA 1
ATOM 3181 C C . PRO A 1 393 ? -10.679 4.395 22.341 1.00 90.00 393 PRO A C 1
ATOM 3183 O O . PRO A 1 393 ? -11.269 4.896 23.298 1.00 90.00 393 PRO A O 1
ATOM 3186 N N . LEU A 1 394 ? -9.682 3.510 22.501 1.00 88.62 394 LEU A N 1
ATOM 3187 C CA . LEU A 1 394 ? -9.164 3.094 23.814 1.00 88.62 394 LEU A CA 1
ATOM 3188 C C . LEU A 1 394 ? -8.589 4.286 24.593 1.00 88.62 394 LEU A C 1
ATOM 3190 O O . LEU A 1 394 ? -8.948 4.509 25.747 1.00 88.62 394 LEU A O 1
ATOM 3194 N N . LEU A 1 395 ? -7.731 5.078 23.951 1.00 86.25 395 LEU A N 1
ATOM 3195 C CA . LEU A 1 395 ? -7.101 6.262 24.528 1.00 86.25 395 LEU A CA 1
ATOM 3196 C C . LEU A 1 395 ? -8.146 7.264 25.035 1.00 86.25 395 LEU A C 1
ATOM 3198 O O . LEU A 1 395 ? -8.052 7.759 26.161 1.00 86.25 395 LEU A O 1
ATOM 3202 N N . ILE A 1 396 ? -9.164 7.558 24.224 1.00 86.88 396 ILE A N 1
ATOM 3203 C CA . ILE A 1 396 ? -10.216 8.500 24.618 1.00 86.88 396 ILE A CA 1
ATOM 3204 C C . ILE A 1 396 ? -11.136 7.905 25.682 1.00 86.88 396 ILE A C 1
ATOM 3206 O O . ILE A 1 396 ? -11.548 8.634 26.584 1.00 86.88 396 ILE A O 1
ATOM 3210 N N . ALA A 1 397 ? -11.415 6.601 25.641 1.00 84.69 397 ALA A N 1
ATOM 3211 C CA . ALA A 1 397 ? -12.140 5.941 26.719 1.00 84.69 397 ALA A CA 1
ATOM 3212 C C . ALA A 1 397 ? -11.402 6.125 28.058 1.00 84.69 397 ALA A C 1
ATOM 3214 O O . ALA A 1 397 ? -11.975 6.701 28.981 1.00 84.69 397 ALA A O 1
ATOM 3215 N N . LEU A 1 398 ? -10.115 5.762 28.121 1.00 80.38 398 LEU A N 1
ATOM 3216 C CA . LEU A 1 398 ? -9.300 5.835 29.340 1.00 80.38 398 LEU A CA 1
ATOM 3217 C C . LEU A 1 398 ? -9.105 7.264 29.868 1.00 80.38 398 LEU A C 1
ATOM 3219 O O . LEU A 1 398 ? -9.130 7.480 31.076 1.00 80.38 398 LEU A O 1
ATOM 3223 N N . THR A 1 399 ? -8.913 8.248 28.985 1.00 76.88 399 THR A N 1
ATOM 3224 C CA . THR A 1 399 ? -8.645 9.639 29.398 1.00 76.88 399 THR A CA 1
ATOM 3225 C C . THR A 1 399 ? -9.894 10.409 29.809 1.00 76.88 399 THR A C 1
ATOM 3227 O O . THR A 1 399 ? -9.787 11.358 30.587 1.00 76.88 399 THR A O 1
ATOM 3230 N N . ARG A 1 400 ? -11.079 10.040 29.303 1.00 71.56 400 ARG A N 1
ATOM 3231 C CA . ARG A 1 400 ? -12.326 10.707 29.693 1.00 71.56 400 ARG A CA 1
ATOM 3232 C C . ARG A 1 400 ? -13.047 10.048 30.843 1.00 71.56 400 ARG A C 1
ATOM 3234 O O . ARG A 1 400 ? -13.705 10.800 31.553 1.00 71.56 400 ARG A O 1
ATOM 3241 N N . GLY A 1 401 ? -12.967 8.723 30.996 1.00 63.03 401 GLY A N 1
ATOM 3242 C CA . GLY A 1 401 ? -13.740 7.974 31.983 1.00 63.03 401 GLY A CA 1
ATOM 3243 C C . GLY A 1 401 ? -15.237 8.280 31.855 1.00 63.03 401 GLY A C 1
ATOM 3244 O O . GLY A 1 401 ? -15.699 9.298 32.345 1.00 63.03 401 GLY A O 1
ATOM 3245 N N . PHE A 1 402 ? -16.027 7.460 31.161 1.00 55.50 402 PHE A N 1
ATOM 3246 C CA . PHE A 1 402 ? -17.445 7.736 30.870 1.00 55.50 402 PHE A CA 1
ATOM 3247 C C . PHE A 1 402 ? -18.389 7.922 32.083 1.00 55.50 402 PHE A C 1
ATOM 3249 O O . PHE A 1 402 ? -19.266 7.102 32.324 1.00 55.50 402 PHE A O 1
ATOM 3256 N N . GLY A 1 403 ? -18.271 9.052 32.790 1.00 48.47 403 GLY A N 1
ATOM 3257 C CA . GLY A 1 403 ? -18.881 9.340 34.092 1.00 48.47 403 GLY A CA 1
ATOM 3258 C C . GLY A 1 403 ? -17.795 9.489 35.165 1.00 48.47 403 GLY A C 1
ATOM 3259 O O . GLY A 1 403 ? -16.875 8.686 35.215 1.00 48.47 403 GLY A O 1
ATOM 3260 N N . LYS A 1 404 ? -17.880 10.530 36.000 1.00 43.09 404 LYS A N 1
ATOM 3261 C CA . LYS A 1 404 ? -16.832 11.048 36.908 1.00 43.09 404 LYS A CA 1
ATOM 3262 C C . LYS A 1 404 ? -16.350 10.106 38.037 1.00 43.09 404 LYS A C 1
ATOM 3264 O O . LYS A 1 404 ? -15.617 10.568 38.901 1.00 43.09 404 LYS A O 1
ATOM 3269 N N . ASP A 1 405 ? -16.659 8.815 38.009 1.00 44.03 405 ASP A N 1
ATOM 3270 C CA . ASP A 1 405 ? -16.415 7.893 39.127 1.00 44.03 405 ASP A CA 1
ATOM 3271 C C . ASP A 1 405 ? -15.507 6.716 38.741 1.00 44.03 405 ASP A C 1
ATOM 3273 O O . ASP A 1 405 ? -15.769 5.566 39.088 1.00 44.03 405 ASP A O 1
ATOM 3277 N N . VAL A 1 406 ? -14.409 6.975 38.023 1.00 43.50 406 VAL A N 1
ATOM 3278 C CA . VAL A 1 406 ? -13.309 6.000 37.972 1.00 43.50 406 VAL A CA 1
ATOM 3279 C C . VAL A 1 406 ? -12.469 6.196 39.232 1.00 43.50 406 VAL A C 1
ATOM 3281 O O . VAL A 1 406 ? -11.417 6.830 39.210 1.00 43.50 406 VAL A O 1
ATOM 3284 N N . GLN A 1 407 ? -12.941 5.659 40.359 1.00 41.62 407 GLN A N 1
ATOM 3285 C CA . GLN A 1 407 ? -11.999 5.252 41.395 1.00 41.62 407 GLN A CA 1
ATOM 3286 C C . GLN A 1 407 ? -11.169 4.130 40.772 1.00 41.62 407 GLN A C 1
ATOM 3288 O O . GLN A 1 407 ? -11.711 3.071 40.449 1.00 41.62 407 GLN A O 1
ATOM 3293 N N . LEU A 1 408 ? -9.872 4.377 40.545 1.00 42.81 408 LEU A N 1
ATOM 3294 C CA . LEU A 1 408 ? -8.928 3.289 40.292 1.00 42.81 408 LEU A CA 1
ATOM 3295 C C . LEU A 1 408 ? -9.204 2.224 41.359 1.00 42.81 408 LEU A C 1
ATOM 3297 O O . LEU A 1 408 ? -9.284 2.598 42.535 1.00 42.81 408 LEU A O 1
ATOM 3301 N N . PRO A 1 409 ? -9.420 0.950 40.986 1.00 44.44 409 PRO A N 1
ATOM 3302 C CA . PRO A 1 409 ? -9.736 -0.074 41.963 1.00 44.44 409 PRO A CA 1
ATOM 3303 C C . PRO A 1 409 ? -8.673 -0.019 43.057 1.00 44.44 409 PRO A C 1
ATOM 3305 O O . PRO A 1 409 ? -7.488 -0.201 42.766 1.00 44.44 409 PRO A O 1
ATOM 3308 N N . GLN A 1 410 ? -9.065 0.254 44.308 1.00 45.94 410 GLN A N 1
ATOM 3309 C CA . GLN A 1 410 ? -8.187 -0.090 45.421 1.00 45.94 410 GLN A CA 1
ATOM 3310 C C . GLN A 1 410 ? -7.845 -1.560 45.222 1.00 45.94 410 GLN A C 1
ATOM 3312 O O . GLN A 1 410 ? -8.755 -2.348 44.957 1.00 45.94 410 GLN A O 1
ATOM 3317 N N . ALA A 1 411 ? -6.553 -1.894 45.244 1.00 45.25 411 ALA A N 1
ATOM 3318 C CA . ALA A 1 411 ? -6.057 -3.228 44.950 1.00 45.25 411 ALA A CA 1
ATOM 3319 C C . ALA A 1 411 ? -6.757 -4.254 45.855 1.00 45.25 411 ALA A C 1
ATOM 3321 O O . ALA A 1 411 ? -6.317 -4.535 46.965 1.00 45.25 411 ALA A O 1
ATOM 3322 N N . SER A 1 412 ? -7.888 -4.798 45.400 1.00 53.38 412 SER A N 1
ATOM 3323 C CA . SER A 1 412 ? -8.513 -5.933 46.056 1.00 53.38 412 SER A CA 1
ATOM 3324 C C . SER A 1 412 ? -7.550 -7.099 45.863 1.00 53.38 412 SER A C 1
ATOM 3326 O O . SER A 1 412 ? -6.963 -7.196 44.777 1.00 53.38 412 SER A O 1
ATOM 3328 N N . PRO A 1 413 ? -7.371 -7.979 46.857 1.00 51.78 413 PRO A N 1
ATOM 3329 C CA . PRO A 1 413 ? -6.416 -9.064 46.741 1.00 51.78 413 PRO A CA 1
ATOM 3330 C C . PRO A 1 413 ? -6.744 -9.858 45.475 1.00 51.78 413 PRO A C 1
ATOM 3332 O O . PRO A 1 413 ? -7.853 -10.372 45.323 1.00 51.78 413 PRO A O 1
ATOM 3335 N N . PHE A 1 414 ? -5.773 -9.929 44.561 1.00 53.97 414 PHE A N 1
ATOM 3336 C CA . PHE A 1 414 ? -5.837 -10.550 43.228 1.00 53.97 414 PHE A CA 1
ATOM 3337 C C . PHE A 1 414 ? -6.255 -12.045 43.239 1.00 53.97 414 PHE A C 1
ATOM 3339 O O . PHE A 1 414 ? -6.330 -12.687 42.197 1.00 53.97 414 PHE A O 1
ATOM 3346 N N . PHE A 1 415 ? -6.574 -12.605 44.408 1.00 56.59 415 PHE A N 1
ATOM 3347 C CA . PHE A 1 415 ? -6.824 -14.017 44.678 1.00 56.59 415 PHE A CA 1
ATOM 3348 C C . PHE A 1 415 ? -8.128 -14.245 45.458 1.00 56.59 415 PHE A C 1
ATOM 3350 O O . PHE A 1 415 ? -8.138 -14.832 46.537 1.00 56.59 415 PHE A O 1
ATOM 3357 N N . ASN A 1 416 ? -9.269 -13.811 44.916 1.00 67.06 416 ASN A N 1
ATOM 3358 C CA . ASN A 1 416 ? -10.563 -14.318 45.387 1.00 67.06 416 ASN A CA 1
ATOM 3359 C C . ASN A 1 416 ? -10.975 -15.587 44.606 1.00 67.06 416 ASN A C 1
ATOM 3361 O O . ASN A 1 416 ? -10.450 -15.888 43.531 1.00 67.06 416 ASN A O 1
ATOM 3365 N N . ARG A 1 417 ? -11.970 -16.328 45.109 1.00 72.25 417 ARG A N 1
ATOM 3366 C CA . ARG A 1 417 ? -12.464 -17.572 44.482 1.00 72.25 417 ARG A CA 1
ATOM 3367 C C . ARG A 1 417 ? -12.944 -17.390 43.028 1.00 72.25 417 ARG A C 1
ATOM 3369 O O . ARG A 1 417 ? -12.893 -18.344 42.253 1.00 72.25 417 ARG A O 1
ATOM 3376 N N . ARG A 1 418 ? -13.384 -16.184 42.632 1.00 74.50 418 ARG A N 1
ATOM 3377 C CA . ARG A 1 418 ? -13.765 -15.869 41.238 1.00 74.50 418 ARG A CA 1
ATOM 3378 C C . ARG A 1 418 ? -12.548 -15.742 40.320 1.00 74.50 418 ARG A C 1
ATOM 3380 O O . ARG A 1 418 ? -12.641 -16.125 39.157 1.00 74.50 418 ARG A O 1
ATOM 3387 N N . TRP A 1 419 ? -11.417 -15.235 40.810 1.00 80.31 419 TRP A N 1
ATOM 3388 C CA . TRP A 1 419 ? -10.160 -15.225 40.053 1.00 80.31 419 TRP A CA 1
ATOM 3389 C C . TRP A 1 419 ? -9.630 -16.638 39.837 1.00 80.31 419 TRP A C 1
ATOM 3391 O O . TRP A 1 419 ? -9.329 -16.991 38.703 1.00 80.31 419 TRP A O 1
ATOM 3401 N N . ILE A 1 420 ? -9.649 -17.483 40.872 1.00 77.81 420 ILE A N 1
ATOM 3402 C CA . ILE A 1 420 ? -9.235 -18.893 40.768 1.00 77.81 420 ILE A CA 1
ATOM 3403 C C . ILE A 1 420 ? -10.067 -19.639 39.711 1.00 77.81 420 ILE A C 1
ATOM 3405 O O . ILE A 1 420 ? -9.511 -20.326 38.860 1.00 77.81 420 ILE A O 1
ATOM 3409 N N . SER A 1 421 ? -11.393 -19.463 39.692 1.00 80.38 421 SER A N 1
ATOM 3410 C CA . SER A 1 421 ? -12.237 -20.101 38.669 1.00 80.38 421 SER A CA 1
ATOM 3411 C C . SER A 1 421 ? -12.065 -19.502 37.268 1.00 80.38 421 SER A C 1
ATOM 3413 O O . SER A 1 421 ? -12.294 -20.190 36.277 1.00 80.38 421 SER A O 1
ATOM 3415 N N . THR A 1 422 ? -11.662 -18.234 37.159 1.00 82.56 422 THR A N 1
ATOM 3416 C CA . THR A 1 422 ? -11.342 -17.596 35.870 1.00 82.56 422 THR A CA 1
ATOM 3417 C C . THR A 1 422 ? -10.008 -18.107 35.327 1.00 82.56 422 THR A C 1
ATOM 3419 O O . THR A 1 422 ? -9.931 -18.447 34.151 1.00 82.56 422 THR A O 1
ATOM 3422 N N . LEU A 1 423 ? -8.999 -18.260 36.190 1.00 82.38 423 LEU A N 1
ATOM 3423 C CA . LEU A 1 423 ? -7.731 -18.917 35.865 1.00 82.38 423 LEU A CA 1
ATOM 3424 C C . LEU A 1 423 ? -7.942 -20.385 35.483 1.00 82.38 423 LEU A C 1
ATOM 3426 O O . LEU A 1 423 ? -7.317 -20.853 34.542 1.00 82.38 423 LEU A O 1
ATOM 3430 N N . GLY A 1 424 ? -8.869 -21.089 36.140 1.00 82.94 424 GLY A N 1
ATOM 3431 C CA . GLY A 1 424 ? -9.267 -22.444 35.752 1.00 82.94 424 GLY A CA 1
ATOM 3432 C C . GLY A 1 424 ? -9.853 -22.519 34.336 1.00 82.94 424 GLY A C 1
ATOM 3433 O O . GLY A 1 424 ? -9.478 -23.402 33.573 1.00 82.94 424 GLY A O 1
ATOM 3434 N N . ILE A 1 425 ? -10.715 -21.567 33.946 1.00 83.44 425 ILE A N 1
ATOM 3435 C CA . ILE A 1 425 ? -11.222 -21.472 32.563 1.00 83.44 425 ILE A CA 1
ATOM 3436 C C . ILE A 1 425 ? -10.093 -21.140 31.587 1.00 83.44 425 ILE A C 1
ATOM 3438 O O . ILE A 1 425 ? -10.017 -21.754 30.529 1.00 83.44 425 ILE A O 1
ATOM 3442 N N . ALA A 1 426 ? -9.211 -20.199 31.936 1.00 82.88 426 ALA A N 1
ATOM 3443 C CA . ALA A 1 426 ? -8.057 -19.860 31.108 1.00 82.88 426 ALA A CA 1
ATOM 3444 C C . ALA A 1 426 ? -7.155 -21.084 30.888 1.00 82.88 426 ALA A C 1
ATOM 3446 O O . ALA A 1 426 ? -6.817 -21.392 29.752 1.00 82.88 426 ALA A O 1
ATOM 3447 N N . ALA A 1 427 ? -6.839 -21.826 31.952 1.00 81.38 427 ALA A N 1
ATOM 3448 C CA . ALA A 1 427 ? -6.047 -23.049 31.886 1.00 81.38 427 ALA A CA 1
ATOM 3449 C C . ALA A 1 427 ? -6.739 -24.140 31.058 1.00 81.38 427 ALA A C 1
ATOM 3451 O O . ALA A 1 427 ? -6.083 -24.782 30.246 1.00 81.38 427 ALA A O 1
ATOM 3452 N N . ALA A 1 428 ? -8.056 -24.319 31.205 1.00 84.44 428 ALA A N 1
ATOM 3453 C CA . ALA A 1 428 ? -8.821 -25.274 30.405 1.00 84.44 428 ALA A CA 1
ATOM 3454 C C . ALA A 1 428 ? -8.845 -24.896 28.916 1.00 84.44 428 ALA A C 1
ATOM 3456 O O . ALA A 1 428 ? -8.656 -25.763 28.069 1.00 84.44 428 ALA A O 1
ATOM 3457 N N . LEU A 1 429 ? -9.026 -23.610 28.593 1.00 83.69 429 LEU A N 1
ATOM 3458 C CA . LEU A 1 429 ? -8.956 -23.112 27.218 1.00 83.69 429 LEU A CA 1
ATOM 3459 C C . LEU A 1 429 ? -7.557 -23.305 26.636 1.00 83.69 429 LEU A C 1
ATOM 3461 O O . LEU A 1 429 ? -7.444 -23.811 25.528 1.00 83.69 429 LEU A O 1
ATOM 3465 N N . VAL A 1 430 ? -6.501 -22.967 27.382 1.00 82.94 430 VAL A N 1
ATOM 3466 C CA . VAL A 1 430 ? -5.110 -23.184 26.956 1.00 82.94 430 VAL A CA 1
ATOM 3467 C C . VAL A 1 430 ? -4.828 -24.670 26.749 1.00 82.94 430 VAL A C 1
ATOM 3469 O O . VAL A 1 430 ? -4.257 -25.027 25.728 1.00 82.94 430 VAL A O 1
ATOM 3472 N N . ALA A 1 431 ? -5.261 -25.544 27.660 1.00 81.00 431 ALA A N 1
ATOM 3473 C CA . ALA A 1 431 ? -5.069 -26.987 27.538 1.00 81.00 431 ALA A CA 1
ATOM 3474 C C . ALA A 1 431 ? -5.829 -27.570 26.337 1.00 81.00 431 ALA A C 1
ATOM 3476 O O . ALA A 1 431 ? -5.245 -28.310 25.552 1.00 81.00 431 ALA A O 1
ATOM 3477 N N . ALA A 1 432 ? -7.101 -27.204 26.151 1.00 81.50 432 ALA A N 1
ATOM 3478 C CA . ALA A 1 432 ? -7.891 -27.626 24.994 1.00 81.50 432 ALA A CA 1
ATOM 3479 C C . ALA A 1 432 ? -7.265 -27.137 23.680 1.00 81.50 432 ALA A C 1
ATOM 3481 O O . ALA A 1 432 ? -7.188 -27.890 22.710 1.00 81.50 432 ALA A O 1
ATOM 3482 N N . ASN A 1 433 ? -6.771 -25.897 23.673 1.00 82.88 433 ASN A N 1
ATOM 3483 C CA . ASN A 1 433 ? -6.083 -25.316 22.532 1.00 82.88 433 ASN A CA 1
ATOM 3484 C C . ASN A 1 433 ? -4.776 -26.070 22.245 1.00 82.88 433 ASN A C 1
ATOM 3486 O O . ASN A 1 433 ? -4.584 -26.520 21.125 1.00 82.88 433 ASN A O 1
ATOM 3490 N N . LEU A 1 434 ? -3.945 -26.326 23.258 1.00 80.25 434 LEU A N 1
ATOM 3491 C CA . LEU A 1 434 ? -2.701 -27.087 23.123 1.00 80.25 434 LEU A CA 1
ATOM 3492 C C . LEU A 1 434 ? -2.951 -28.508 22.588 1.00 80.25 434 LEU A C 1
ATOM 3494 O O . LEU A 1 434 ? -2.251 -28.950 21.685 1.00 80.25 434 LEU A O 1
ATOM 3498 N N . ILE A 1 435 ? -3.967 -29.213 23.100 1.00 82.38 435 ILE A N 1
ATOM 3499 C CA . ILE A 1 435 ? -4.334 -30.561 22.632 1.00 82.38 435 ILE A CA 1
ATOM 3500 C C . ILE A 1 435 ? -4.733 -30.526 21.152 1.00 82.38 435 ILE A C 1
ATOM 3502 O O . ILE A 1 435 ? -4.214 -31.311 20.358 1.00 82.38 435 ILE A O 1
ATOM 3506 N N . PHE A 1 436 ? -5.612 -29.596 20.773 1.00 78.88 436 PHE A N 1
ATOM 3507 C CA . PHE A 1 436 ? -6.032 -29.409 19.383 1.00 78.88 436 PHE A CA 1
ATOM 3508 C C . PHE A 1 436 ? -4.842 -29.073 18.468 1.00 78.88 436 PHE A C 1
ATOM 3510 O O . PHE A 1 436 ? -4.711 -29.618 17.373 1.00 78.88 436 PHE A O 1
ATOM 3517 N N . GLN A 1 437 ? -3.927 -28.226 18.940 1.00 75.69 437 GLN A N 1
ATOM 3518 C CA . GLN A 1 437 ? -2.723 -27.839 18.206 1.00 75.69 437 GLN A CA 1
ATOM 3519 C C . GLN A 1 437 ? -1.742 -29.004 18.015 1.00 75.69 437 GLN A C 1
ATOM 3521 O O . GLN A 1 437 ? -1.202 -29.164 16.923 1.00 75.69 437 GLN A O 1
ATOM 3526 N N . VAL A 1 438 ? -1.525 -29.839 19.038 1.00 77.62 438 VAL A N 1
ATOM 3527 C CA . VAL A 1 438 ? -0.670 -31.035 18.929 1.00 77.62 438 VAL A CA 1
ATOM 3528 C C . VAL A 1 438 ? -1.225 -32.004 17.881 1.00 77.62 438 VAL A C 1
ATOM 3530 O O . VAL A 1 438 ? -0.458 -32.525 17.076 1.00 77.62 438 VAL A O 1
ATOM 3533 N N . GLN A 1 439 ? -2.547 -32.195 17.830 1.00 71.38 439 GLN A N 1
ATOM 3534 C CA . GLN A 1 439 ? -3.192 -33.035 16.811 1.00 71.38 439 GLN A CA 1
ATOM 3535 C C . GLN A 1 439 ? -2.997 -32.486 15.388 1.00 71.38 439 GLN A C 1
ATOM 3537 O O . GLN A 1 439 ? -2.696 -33.250 14.471 1.00 71.38 439 GLN A O 1
ATOM 3542 N N . LEU A 1 440 ? -3.109 -31.165 15.207 1.00 68.81 440 LEU A N 1
ATOM 3543 C CA . LEU A 1 440 ? -2.870 -30.500 13.919 1.00 68.81 440 LEU A CA 1
ATOM 3544 C C . LEU A 1 440 ? -1.421 -30.660 13.436 1.00 68.81 440 LEU A C 1
ATOM 3546 O O . LEU A 1 440 ? -1.190 -30.919 12.257 1.00 68.81 440 LEU A O 1
ATOM 3550 N N . LEU A 1 441 ? -0.442 -30.532 14.336 1.00 65.94 441 LEU A N 1
ATOM 3551 C CA . LEU A 1 441 ? 0.982 -30.598 13.986 1.00 65.94 441 LEU A CA 1
ATOM 3552 C C . LEU A 1 441 ? 1.463 -32.011 13.631 1.00 65.94 441 LEU A C 1
ATOM 3554 O O . LEU A 1 441 ? 2.404 -32.148 12.856 1.00 65.94 441 LEU A O 1
ATOM 3558 N N . GLN A 1 442 ? 0.810 -33.059 14.140 1.00 63.47 442 GLN A N 1
ATOM 3559 C CA . GLN A 1 442 ? 1.157 -34.450 13.819 1.00 63.47 442 GLN A CA 1
ATOM 3560 C C . GLN A 1 442 ? 0.925 -34.827 12.343 1.00 63.47 442 GLN A C 1
ATOM 3562 O O . GLN A 1 442 ? 1.438 -35.851 11.902 1.00 63.47 442 GLN A O 1
ATOM 3567 N N . HIS A 1 443 ? 0.191 -34.010 11.579 1.00 55.53 443 HIS A N 1
ATOM 3568 C CA . HIS A 1 443 ? -0.229 -34.313 10.203 1.00 55.53 443 HIS A CA 1
ATOM 3569 C C . HIS A 1 443 ? 0.427 -33.417 9.133 1.00 55.53 443 HIS A C 1
ATOM 3571 O O . HIS A 1 443 ? 0.167 -33.595 7.945 1.00 55.53 443 HIS A O 1
ATOM 3577 N N . ALA A 1 444 ? 1.271 -32.454 9.517 1.00 54.91 444 ALA A N 1
ATOM 3578 C CA . ALA A 1 444 ? 1.847 -31.472 8.598 1.00 54.91 444 ALA A CA 1
ATOM 3579 C C . ALA A 1 444 ? 3.342 -31.739 8.353 1.00 54.91 444 ALA A C 1
ATOM 3581 O O . ALA A 1 444 ? 4.199 -31.182 9.037 1.00 54.91 444 ALA A O 1
ATOM 3582 N N . ALA A 1 445 ? 3.672 -32.576 7.366 1.00 60.41 445 ALA A N 1
ATOM 3583 C CA . ALA A 1 445 ? 5.028 -32.590 6.818 1.00 60.41 445 ALA A CA 1
ATOM 3584 C C . ALA A 1 445 ? 5.189 -31.390 5.858 1.00 60.41 445 ALA A C 1
ATOM 3586 O O . ALA A 1 445 ? 4.371 -31.243 4.944 1.00 60.41 445 ALA A O 1
ATOM 3587 N N . PRO A 1 446 ? 6.187 -30.511 6.063 1.00 69.62 446 PRO A N 1
ATOM 3588 C CA . PRO A 1 446 ? 6.358 -29.312 5.250 1.00 69.62 446 PRO A CA 1
ATOM 3589 C C . PRO A 1 446 ? 6.811 -29.658 3.828 1.00 69.62 446 PRO A C 1
ATOM 3591 O O . PRO A 1 446 ? 7.362 -30.724 3.563 1.00 69.62 446 PRO A O 1
ATOM 3594 N N . VAL A 1 447 ? 6.620 -28.724 2.901 1.00 78.38 447 VAL A N 1
ATOM 3595 C CA . VAL A 1 447 ? 7.244 -28.813 1.577 1.00 78.38 447 VAL A CA 1
ATOM 3596 C C . VAL A 1 447 ? 8.728 -28.476 1.732 1.00 78.38 447 VAL A C 1
ATOM 3598 O O . VAL A 1 447 ? 9.086 -27.595 2.514 1.00 78.38 447 VAL A O 1
ATOM 3601 N N . GLN A 1 448 ? 9.603 -29.147 0.982 1.00 80.75 448 GLN A N 1
ATOM 3602 C CA . GLN A 1 448 ? 11.007 -28.752 0.882 1.00 80.75 448 GLN A CA 1
ATOM 3603 C C . GLN A 1 448 ? 11.242 -28.088 -0.474 1.00 80.75 448 GLN A C 1
ATOM 3605 O O . GLN A 1 448 ? 10.873 -28.640 -1.506 1.00 80.75 448 GLN A O 1
ATOM 3610 N N . ALA A 1 449 ? 11.885 -26.924 -0.487 1.00 76.00 449 ALA A N 1
ATOM 3611 C CA . ALA A 1 449 ? 12.292 -26.246 -1.712 1.00 76.00 449 ALA A CA 1
ATOM 3612 C C . ALA A 1 449 ? 13.795 -25.952 -1.670 1.00 76.00 449 ALA A C 1
ATOM 3614 O O . ALA A 1 449 ? 14.311 -25.509 -0.648 1.00 76.00 449 ALA A O 1
ATOM 3615 N N . ASN A 1 450 ? 14.488 -26.198 -2.780 1.00 76.31 450 ASN A N 1
ATOM 3616 C CA . ASN A 1 450 ? 15.918 -25.961 -2.948 1.00 76.31 450 ASN A CA 1
ATOM 3617 C C . ASN A 1 450 ? 16.156 -25.105 -4.199 1.00 76.31 450 ASN A C 1
ATOM 3619 O O . ASN A 1 450 ? 15.535 -25.322 -5.240 1.00 76.31 450 ASN A O 1
ATOM 3623 N N . LEU A 1 451 ? 17.081 -24.149 -4.124 1.00 63.94 451 LEU A N 1
ATOM 3624 C CA . LEU A 1 451 ? 17.408 -23.276 -5.252 1.00 63.94 451 LEU A CA 1
ATOM 3625 C C . LEU A 1 451 ? 18.354 -23.977 -6.236 1.00 63.94 451 LEU A C 1
ATOM 3627 O O . LEU A 1 451 ? 19.325 -24.610 -5.824 1.00 63.94 451 LEU A O 1
ATOM 3631 N N . ARG A 1 452 ? 18.116 -23.808 -7.539 1.00 59.94 452 ARG A N 1
ATOM 3632 C CA . ARG A 1 452 ? 19.056 -24.162 -8.612 1.00 59.94 452 ARG A CA 1
ATOM 3633 C C . ARG A 1 452 ? 19.122 -22.988 -9.582 1.00 59.94 452 ARG A C 1
ATOM 3635 O O . ARG A 1 452 ? 18.287 -22.888 -10.464 1.00 59.94 452 ARG A O 1
ATOM 3642 N N . LEU A 1 453 ? 20.058 -22.065 -9.399 1.00 49.00 453 LEU A N 1
ATOM 3643 C CA . LEU A 1 453 ? 20.076 -20.800 -10.142 1.00 49.00 453 LEU A CA 1
ATOM 3644 C C . LEU A 1 453 ? 20.376 -20.993 -11.646 1.00 49.00 453 LEU A C 1
ATOM 3646 O O . LEU A 1 453 ? 21.377 -21.624 -11.982 1.00 49.00 453 LEU A O 1
ATOM 3650 N N . PRO A 1 454 ? 19.567 -20.431 -12.562 1.00 40.25 454 PRO A N 1
ATOM 3651 C CA . PRO A 1 454 ? 19.962 -20.169 -13.935 1.00 40.25 454 PRO A CA 1
ATOM 3652 C C . PRO A 1 454 ? 20.574 -18.762 -14.016 1.00 40.25 454 PRO A C 1
ATOM 3654 O O . PRO A 1 454 ? 19.989 -17.791 -13.538 1.00 40.25 454 PRO A O 1
ATOM 3657 N N . ILE A 1 455 ? 21.753 -18.658 -14.623 1.00 36.53 455 ILE A N 1
ATOM 3658 C CA . ILE A 1 455 ? 22.427 -17.387 -14.911 1.00 36.53 455 ILE A CA 1
ATOM 3659 C C . ILE A 1 455 ? 21.586 -16.641 -15.949 1.00 36.53 455 ILE A C 1
ATOM 3661 O O . ILE A 1 455 ? 21.284 -17.231 -16.982 1.00 36.53 455 ILE A O 1
ATOM 3665 N N . ASN A 1 456 ? 21.168 -15.407 -15.647 1.00 41.03 456 ASN A N 1
ATOM 3666 C CA . ASN A 1 456 ? 20.871 -14.324 -16.597 1.00 41.03 456 ASN A CA 1
ATOM 3667 C C . ASN A 1 456 ? 20.502 -13.061 -15.801 1.00 41.03 456 ASN A C 1
ATOM 3669 O O . ASN A 1 456 ? 19.419 -12.973 -15.222 1.00 41.03 456 ASN A O 1
ATOM 3673 N N . THR A 1 457 ? 21.408 -12.088 -15.767 1.00 38.03 457 THR A N 1
ATOM 3674 C CA . THR A 1 457 ? 21.208 -10.750 -15.194 1.00 38.03 457 THR A CA 1
ATOM 3675 C C . THR A 1 457 ? 20.984 -9.749 -16.327 1.00 38.03 457 THR A C 1
ATOM 3677 O O . THR A 1 457 ? 21.648 -9.829 -17.356 1.00 38.03 457 THR A O 1
ATOM 3680 N N . LEU A 1 458 ? 20.044 -8.818 -16.152 1.00 34.75 458 LEU A N 1
ATOM 3681 C CA . LEU A 1 458 ? 19.979 -7.594 -16.955 1.00 34.75 458 LEU A CA 1
ATOM 3682 C C . LEU A 1 458 ? 20.762 -6.524 -16.188 1.00 34.75 458 LEU A C 1
ATOM 3684 O O . LEU A 1 458 ? 20.452 -6.270 -15.023 1.00 34.75 458 LEU A O 1
ATOM 3688 N N . ASP A 1 459 ? 21.800 -5.986 -16.831 1.00 41.00 459 ASP A N 1
ATOM 3689 C CA . ASP A 1 459 ? 22.643 -4.886 -16.352 1.00 41.00 459 ASP A CA 1
ATOM 3690 C C . ASP A 1 459 ? 21.802 -3.699 -15.885 1.00 41.00 459 ASP A C 1
ATOM 3692 O O . ASP A 1 459 ? 20.902 -3.315 -16.620 1.00 41.00 459 ASP A O 1
ATOM 3696 N N . TYR A 1 460 ? 22.094 -3.161 -14.690 1.00 36.97 460 TYR A N 1
ATOM 3697 C CA . TYR A 1 460 ? 22.338 -1.737 -14.369 1.00 36.97 460 TYR A CA 1
ATOM 3698 C C . TYR A 1 460 ? 22.642 -1.598 -12.869 1.00 36.97 460 TYR A C 1
ATOM 3700 O O . TYR A 1 460 ? 21.761 -1.843 -12.052 1.00 36.97 460 TYR A O 1
ATOM 3708 N N . GLY A 1 461 ? 23.851 -1.146 -12.507 1.00 42.19 461 GLY A N 1
ATOM 3709 C CA . GLY A 1 461 ? 24.225 -0.665 -11.159 1.00 42.19 461 GLY A CA 1
ATOM 3710 C C . GLY A 1 461 ? 24.331 -1.727 -10.053 1.00 42.19 461 GLY A C 1
ATOM 3711 O O . GLY A 1 461 ? 25.348 -1.793 -9.373 1.00 42.19 461 GLY A O 1
ATOM 3712 N N . GLU A 1 462 ? 23.330 -2.598 -9.929 1.00 49.78 462 GLU A N 1
ATOM 3713 C CA . GLU A 1 462 ? 23.304 -3.806 -9.103 1.00 49.78 462 GLU A CA 1
ATOM 3714 C C . GLU A 1 462 ? 22.674 -4.957 -9.919 1.00 49.78 462 GLU A C 1
ATOM 3716 O O . GLU A 1 462 ? 21.694 -4.740 -10.636 1.00 49.78 462 GLU A O 1
ATOM 3721 N N . PRO A 1 463 ? 23.178 -6.201 -9.843 1.00 56.19 463 PRO A N 1
ATOM 3722 C CA . PRO A 1 463 ? 22.561 -7.331 -10.532 1.00 56.19 463 PRO A CA 1
ATOM 3723 C C . PRO A 1 463 ? 21.154 -7.607 -9.979 1.00 56.19 463 PRO A C 1
ATOM 3725 O O . PRO A 1 463 ? 20.989 -8.057 -8.845 1.00 56.19 463 PRO A O 1
ATOM 3728 N N . MET A 1 464 ? 20.130 -7.360 -10.801 1.00 64.75 464 MET A N 1
ATOM 3729 C CA . MET A 1 464 ? 18.723 -7.572 -10.447 1.00 64.75 464 MET A CA 1
ATOM 3730 C C . MET A 1 464 ? 18.245 -8.977 -10.831 1.00 64.75 464 MET A C 1
ATOM 3732 O O . MET A 1 464 ? 18.319 -9.406 -11.990 1.00 64.75 464 MET A O 1
ATOM 3736 N N . VAL A 1 465 ? 17.670 -9.686 -9.863 1.00 71.56 465 VAL A N 1
ATOM 3737 C CA . VAL A 1 465 ? 17.105 -11.023 -10.039 1.00 71.56 465 VAL A CA 1
ATOM 3738 C C . VAL A 1 465 ? 15.645 -10.924 -10.482 1.00 71.56 465 VAL A C 1
ATOM 3740 O O . VAL A 1 465 ? 14.795 -10.366 -9.787 1.00 71.56 465 VAL A O 1
ATOM 3743 N N . HIS A 1 466 ? 15.347 -11.501 -11.646 1.00 74.62 466 HIS A N 1
ATOM 3744 C CA . HIS A 1 466 ? 14.018 -11.482 -12.276 1.00 74.62 466 HIS A CA 1
ATOM 3745 C C . HIS A 1 466 ? 13.541 -12.866 -12.745 1.00 74.62 466 HIS A C 1
ATOM 3747 O O . HIS A 1 466 ? 12.390 -13.021 -13.153 1.00 74.62 466 HIS A O 1
ATOM 3753 N N . ARG A 1 467 ? 14.411 -13.880 -12.694 1.00 78.62 467 ARG A N 1
ATOM 3754 C CA . ARG A 1 467 ? 14.109 -15.272 -13.035 1.00 78.62 467 ARG A CA 1
ATOM 3755 C C . ARG A 1 467 ? 14.898 -16.208 -12.123 1.00 78.62 467 ARG A C 1
ATOM 3757 O O . ARG A 1 467 ? 16.050 -15.939 -11.807 1.00 78.62 467 ARG A O 1
ATOM 3764 N N . LEU A 1 468 ? 14.275 -17.303 -11.697 1.00 79.19 468 LEU A N 1
ATOM 3765 C CA . LEU A 1 468 ? 14.855 -18.298 -10.795 1.00 79.19 468 LEU A CA 1
ATOM 3766 C C . LEU A 1 468 ? 14.504 -19.704 -11.271 1.00 79.19 468 LEU A C 1
ATOM 3768 O O . LEU A 1 468 ? 13.460 -19.915 -11.884 1.00 79.19 468 LEU A O 1
ATOM 3772 N N . ARG A 1 469 ? 15.349 -20.681 -10.944 1.00 82.25 469 ARG A N 1
ATOM 3773 C CA . ARG A 1 469 ? 15.026 -22.100 -11.082 1.00 82.25 469 ARG A CA 1
ATOM 3774 C C . ARG A 1 469 ? 15.077 -22.763 -9.710 1.00 82.25 469 ARG A C 1
ATOM 3776 O O . ARG A 1 469 ? 15.947 -22.486 -8.884 1.00 82.25 469 ARG A O 1
ATOM 3783 N N . ILE A 1 470 ? 14.047 -23.546 -9.424 1.00 86.19 470 ILE A N 1
ATOM 3784 C CA . ILE A 1 470 ? 13.709 -24.006 -8.078 1.00 86.19 470 ILE A CA 1
ATOM 3785 C C . ILE A 1 470 ? 13.322 -25.470 -8.163 1.00 86.19 470 ILE A C 1
ATOM 3787 O O . ILE A 1 470 ? 12.479 -25.839 -8.970 1.00 86.19 470 ILE A O 1
ATOM 3791 N N . SER A 1 471 ? 13.926 -26.291 -7.317 1.00 88.69 471 SER A N 1
ATOM 3792 C CA . SER A 1 471 ? 13.539 -27.681 -7.129 1.00 88.69 471 SER A CA 1
ATOM 3793 C C . SER A 1 471 ? 12.603 -27.765 -5.930 1.00 88.69 471 SER A C 1
ATOM 3795 O O . SER A 1 471 ? 12.973 -27.348 -4.832 1.00 88.69 471 SER A O 1
ATOM 3797 N N . VAL A 1 472 ? 11.388 -28.265 -6.123 1.00 91.06 472 VAL A N 1
ATOM 3798 C CA . VAL A 1 472 ? 10.382 -28.421 -5.067 1.00 91.06 472 VAL A CA 1
ATOM 3799 C C . VAL A 1 472 ? 10.131 -29.904 -4.852 1.00 91.06 472 VAL A C 1
ATOM 3801 O O . VAL A 1 472 ? 9.803 -30.613 -5.795 1.00 91.06 472 VAL A O 1
ATOM 3804 N N . THR A 1 473 ? 10.255 -30.362 -3.610 1.00 90.00 473 THR A N 1
ATOM 3805 C CA . THR A 1 473 ? 9.946 -31.728 -3.183 1.00 90.00 473 THR A CA 1
ATOM 3806 C C . THR A 1 473 ? 8.744 -31.706 -2.252 1.00 90.00 473 THR A C 1
ATOM 3808 O O . THR A 1 473 ? 8.788 -31.128 -1.160 1.00 90.00 473 THR A O 1
ATOM 3811 N N . ASN A 1 474 ? 7.670 -32.374 -2.662 1.00 91.12 474 ASN A N 1
ATOM 3812 C CA . ASN A 1 474 ? 6.488 -32.559 -1.839 1.00 91.12 474 ASN A CA 1
ATOM 3813 C C . ASN A 1 474 ? 6.742 -33.667 -0.806 1.00 91.12 474 ASN A C 1
ATOM 3815 O O . ASN A 1 474 ? 6.561 -34.843 -1.095 1.00 91.12 474 ASN A O 1
ATOM 3819 N N . GLN A 1 475 ? 7.165 -33.321 0.411 1.00 86.06 475 GLN A N 1
ATOM 3820 C CA . GLN A 1 475 ? 7.374 -34.320 1.472 1.00 86.06 475 GLN A CA 1
ATOM 3821 C C . GLN A 1 475 ? 6.082 -34.725 2.195 1.00 86.06 475 GLN A C 1
ATOM 3823 O O . GLN A 1 475 ? 6.130 -35.559 3.101 1.00 86.06 475 GLN A O 1
ATOM 3828 N N . SER A 1 476 ? 4.949 -34.129 1.828 1.00 83.38 476 SER A N 1
ATOM 3829 C CA . SER A 1 476 ? 3.664 -34.401 2.457 1.00 83.38 476 SER A CA 1
ATOM 3830 C C . SER A 1 476 ? 2.973 -35.624 1.861 1.00 83.38 476 SER A C 1
ATOM 3832 O O . SER A 1 476 ? 3.368 -36.136 0.811 1.00 83.38 476 SER A O 1
ATOM 3834 N N . ASP A 1 477 ? 1.909 -36.060 2.533 1.00 85.44 477 ASP A N 1
ATOM 3835 C CA . ASP A 1 477 ? 1.019 -37.117 2.049 1.00 85.44 477 ASP A CA 1
ATOM 3836 C C . ASP A 1 477 ? -0.165 -36.549 1.234 1.00 85.44 477 ASP A C 1
ATOM 3838 O O . ASP A 1 477 ? -1.051 -37.287 0.807 1.00 85.44 477 ASP A O 1
ATOM 3842 N N . ALA A 1 478 ? -0.183 -35.231 1.000 1.00 85.69 478 ALA A N 1
ATOM 3843 C CA . ALA A 1 478 ? -1.185 -34.534 0.204 1.00 85.69 478 ALA A CA 1
ATOM 3844 C C . ALA A 1 478 ? -0.635 -34.169 -1.181 1.00 85.69 478 ALA A C 1
ATOM 3846 O O . ALA A 1 478 ? 0.568 -34.014 -1.377 1.00 85.69 478 ALA A O 1
ATOM 3847 N N . VAL A 1 479 ? -1.529 -34.009 -2.155 1.00 89.75 479 VAL A N 1
ATOM 3848 C CA . VAL A 1 479 ? -1.180 -33.487 -3.482 1.00 89.75 479 VAL A CA 1
ATOM 3849 C C . VAL A 1 479 ? -0.863 -31.994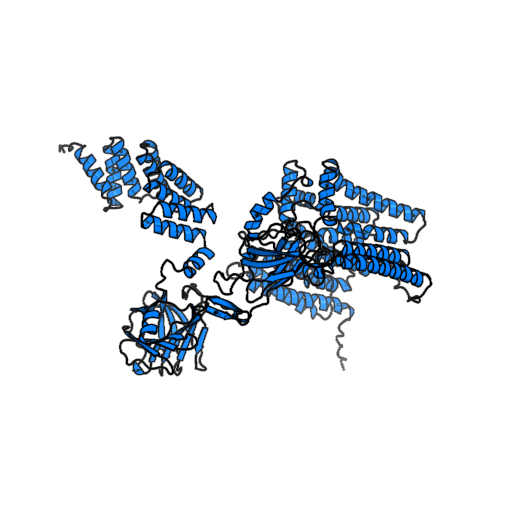 -3.367 1.00 89.75 479 VAL A C 1
ATOM 3851 O O . VAL A 1 479 ? -1.605 -31.262 -2.716 1.00 89.75 479 VAL A O 1
ATOM 3854 N N . LEU A 1 480 ? 0.217 -31.545 -4.008 1.00 89.44 480 LEU A N 1
ATOM 3855 C CA . LEU A 1 480 ? 0.660 -30.151 -4.009 1.00 89.44 480 LEU A CA 1
ATOM 3856 C C . LEU A 1 480 ? 0.495 -29.546 -5.407 1.00 89.44 480 LEU A C 1
ATOM 3858 O O . LEU A 1 480 ? 0.977 -30.112 -6.384 1.00 89.44 480 LEU A O 1
ATOM 3862 N N . THR A 1 481 ? -0.123 -28.369 -5.503 1.00 92.69 481 THR A N 1
ATOM 3863 C CA . THR A 1 481 ? -0.158 -27.547 -6.726 1.00 92.69 481 THR A CA 1
ATOM 3864 C C . THR A 1 481 ? 0.687 -26.288 -6.502 1.00 92.69 481 THR A C 1
ATOM 3866 O O . THR A 1 481 ? 0.168 -25.313 -5.952 1.00 92.69 481 THR A O 1
ATOM 3869 N N . PRO A 1 482 ? 1.983 -26.276 -6.875 1.00 91.44 482 PRO A N 1
ATOM 3870 C CA . PRO A 1 482 ? 2.896 -25.213 -6.465 1.00 91.44 482 PRO A CA 1
ATOM 3871 C C . PRO A 1 482 ? 2.532 -23.834 -7.017 1.00 91.44 482 PRO A C 1
ATOM 3873 O O . PRO A 1 482 ? 2.266 -23.651 -8.208 1.00 91.44 482 PRO A O 1
ATOM 3876 N N . ARG A 1 483 ? 2.603 -22.836 -6.141 1.00 89.62 483 ARG A N 1
ATOM 3877 C CA . ARG A 1 483 ? 2.576 -21.406 -6.451 1.00 89.62 483 ARG A CA 1
ATOM 3878 C C . ARG A 1 483 ? 3.817 -20.749 -5.875 1.00 89.62 483 ARG A C 1
ATOM 3880 O O . ARG A 1 483 ? 4.337 -21.193 -4.856 1.00 89.62 483 ARG A O 1
ATOM 3887 N N . PHE A 1 484 ? 4.279 -19.695 -6.539 1.00 88.06 484 PHE A N 1
ATOM 3888 C CA . PHE A 1 484 ? 5.511 -19.007 -6.179 1.00 88.06 484 PHE A CA 1
ATOM 3889 C C . PHE A 1 484 ? 5.250 -17.520 -5.995 1.00 88.06 484 PHE A C 1
ATOM 3891 O O . PHE A 1 484 ? 4.678 -16.860 -6.866 1.00 88.06 484 PHE A O 1
ATOM 3898 N N . ALA A 1 485 ? 5.715 -16.994 -4.871 1.00 86.12 485 ALA A N 1
ATOM 3899 C CA . ALA A 1 485 ? 5.820 -15.568 -4.632 1.00 86.12 485 ALA A CA 1
ATOM 3900 C C . ALA A 1 485 ? 7.227 -15.229 -4.152 1.00 86.12 485 ALA A C 1
ATOM 3902 O O . ALA A 1 485 ? 7.872 -16.036 -3.489 1.00 86.12 485 ALA A O 1
ATOM 3903 N N . VAL A 1 486 ? 7.705 -14.039 -4.495 1.00 84.12 486 VAL A N 1
ATOM 3904 C CA . VAL A 1 486 ? 9.033 -13.568 -4.109 1.00 84.12 486 VAL A CA 1
ATOM 3905 C C . VAL A 1 486 ? 8.899 -12.276 -3.322 1.00 84.12 486 VAL A C 1
ATOM 3907 O O . VAL A 1 486 ? 8.188 -11.352 -3.721 1.00 84.12 486 VAL A O 1
ATOM 3910 N N . GLN A 1 487 ? 9.572 -12.236 -2.182 1.00 83.38 487 GLN A N 1
ATOM 3911 C CA . GLN A 1 487 ? 9.710 -11.081 -1.315 1.00 83.38 487 GLN A CA 1
ATOM 3912 C C . GLN A 1 487 ? 11.110 -10.498 -1.503 1.00 83.38 487 GLN A C 1
ATOM 3914 O O . GLN A 1 487 ? 12.103 -11.192 -1.295 1.00 83.38 487 GLN A O 1
ATOM 3919 N N . ARG A 1 488 ? 11.172 -9.226 -1.902 1.00 76.44 488 ARG A N 1
ATOM 3920 C CA . ARG A 1 488 ? 12.424 -8.490 -2.115 1.00 76.44 488 ARG A CA 1
ATOM 3921 C C . ARG A 1 488 ? 13.104 -8.117 -0.798 1.00 76.44 488 ARG A C 1
ATOM 3923 O O . ARG A 1 488 ? 14.272 -8.417 -0.625 1.00 76.44 488 ARG A O 1
ATOM 3930 N N . ASP A 1 489 ? 12.355 -7.517 0.127 1.00 68.88 489 ASP A N 1
ATOM 3931 C CA . ASP A 1 489 ? 12.883 -7.016 1.400 1.00 68.88 489 ASP A CA 1
ATOM 3932 C C . ASP A 1 489 ? 12.092 -7.568 2.595 1.00 68.88 489 ASP A C 1
ATOM 3934 O O . ASP A 1 489 ? 10.861 -7.717 2.505 1.00 68.88 489 ASP A O 1
ATOM 3938 N N . PRO A 1 490 ? 12.750 -7.809 3.746 1.00 58.62 490 PRO A N 1
ATOM 3939 C CA . PRO A 1 490 ? 12.067 -8.126 4.993 1.00 58.62 490 PRO A CA 1
ATOM 3940 C C . PRO A 1 490 ? 11.063 -7.019 5.352 1.00 58.62 490 PRO A C 1
ATOM 3942 O O . PRO A 1 490 ? 11.440 -5.889 5.649 1.00 58.62 490 PRO A O 1
ATOM 3945 N N . GLY A 1 491 ? 9.768 -7.341 5.319 1.00 57.72 491 GLY A N 1
ATOM 3946 C CA . GLY A 1 491 ? 8.684 -6.402 5.648 1.00 57.72 491 GLY A CA 1
ATOM 3947 C C . GLY A 1 491 ? 7.883 -5.871 4.454 1.00 57.72 491 GLY A C 1
ATOM 3948 O O . GLY A 1 491 ? 6.839 -5.256 4.666 1.00 57.72 491 GLY A O 1
ATOM 3949 N N . ILE A 1 492 ? 8.294 -6.159 3.216 1.00 67.50 492 ILE A N 1
ATOM 3950 C CA . ILE A 1 492 ? 7.472 -5.924 2.016 1.00 67.50 492 ILE A CA 1
ATOM 3951 C C . ILE A 1 492 ? 6.644 -7.179 1.707 1.00 67.50 492 ILE A C 1
ATOM 3953 O O . ILE A 1 492 ? 7.070 -8.293 1.994 1.00 67.50 492 ILE A O 1
ATOM 3957 N N . GLN A 1 493 ? 5.443 -7.031 1.149 1.00 74.31 493 GLN A N 1
ATOM 3958 C CA . GLN A 1 493 ? 4.614 -8.165 0.731 1.00 74.31 493 GLN A CA 1
ATOM 3959 C C . GLN A 1 493 ? 5.322 -9.040 -0.317 1.00 74.31 493 GLN A C 1
ATOM 3961 O O . GLN A 1 493 ? 5.903 -8.523 -1.270 1.00 74.31 493 GLN A O 1
ATOM 3966 N N . ALA A 1 494 ? 5.240 -10.368 -0.169 1.00 79.50 494 ALA A N 1
ATOM 3967 C CA . ALA A 1 494 ? 5.677 -11.291 -1.214 1.00 79.50 494 ALA A CA 1
ATOM 3968 C C . ALA A 1 494 ? 4.733 -11.184 -2.421 1.00 79.50 494 ALA A C 1
ATOM 3970 O O . ALA A 1 494 ? 3.512 -11.251 -2.265 1.00 79.50 494 ALA A O 1
ATOM 3971 N N . LEU A 1 495 ? 5.288 -11.021 -3.623 1.00 79.44 495 LEU A N 1
ATOM 3972 C CA . LEU A 1 495 ? 4.511 -10.825 -4.846 1.00 79.44 495 LEU A CA 1
ATOM 3973 C C . LEU A 1 495 ? 4.582 -12.057 -5.753 1.00 79.44 495 LEU A C 1
ATOM 3975 O O . LEU A 1 495 ? 5.653 -12.645 -5.895 1.00 79.44 495 LEU A O 1
ATOM 3979 N N . PRO A 1 496 ? 3.474 -12.440 -6.414 1.00 81.00 496 PRO A N 1
ATOM 3980 C CA . PRO A 1 496 ? 3.426 -13.653 -7.218 1.00 81.00 496 PRO A CA 1
ATOM 3981 C C . PRO A 1 496 ? 4.335 -13.546 -8.445 1.00 81.00 496 PRO A C 1
ATOM 3983 O O . PRO A 1 496 ? 4.343 -12.523 -9.143 1.00 81.00 496 PRO A O 1
ATOM 3986 N N . TRP A 1 497 ? 5.074 -14.619 -8.715 1.00 84.25 497 TRP A N 1
ATOM 3987 C CA . TRP A 1 497 ? 5.893 -14.806 -9.912 1.00 84.25 497 TRP A CA 1
ATOM 3988 C C . TRP A 1 497 ? 5.254 -15.859 -10.821 1.00 84.25 497 TRP A C 1
ATOM 3990 O O . TRP A 1 497 ? 4.531 -16.748 -10.367 1.00 84.25 497 TRP A O 1
ATOM 4000 N N . ASN A 1 498 ? 5.480 -15.728 -12.124 1.00 84.75 498 ASN A N 1
ATOM 4001 C CA . ASN A 1 498 ? 4.939 -16.638 -13.123 1.00 84.75 498 ASN A CA 1
ATOM 4002 C C . ASN A 1 498 ? 5.768 -17.922 -13.170 1.00 84.75 498 ASN A C 1
ATOM 4004 O O . ASN A 1 498 ? 6.974 -17.884 -12.951 1.00 84.75 498 ASN A O 1
ATOM 4008 N N . ILE A 1 499 ? 5.123 -19.047 -13.475 1.00 88.88 499 ILE A N 1
ATOM 4009 C CA . ILE A 1 499 ? 5.802 -20.317 -13.746 1.00 88.88 499 ILE A CA 1
ATOM 4010 C C . ILE A 1 499 ? 6.029 -20.392 -15.256 1.00 88.88 499 ILE A C 1
ATOM 4012 O O . ILE A 1 499 ? 5.074 -20.554 -16.011 1.00 88.88 499 ILE A O 1
ATOM 4016 N N . ASP A 1 500 ? 7.283 -20.271 -15.684 1.00 84.62 500 ASP A N 1
ATOM 4017 C CA . ASP A 1 500 ? 7.687 -20.380 -17.089 1.00 84.62 500 ASP A CA 1
ATOM 4018 C C . ASP A 1 500 ? 7.730 -21.853 -17.530 1.00 84.62 500 ASP A C 1
ATOM 4020 O O . ASP A 1 500 ? 7.382 -22.189 -18.660 1.00 84.62 500 ASP A O 1
ATOM 4024 N N . SER A 1 501 ? 8.172 -22.746 -16.637 1.00 88.88 501 SER A N 1
ATOM 4025 C CA . SER A 1 501 ? 8.172 -24.200 -16.849 1.00 88.88 501 SER A CA 1
ATOM 4026 C C . SER A 1 501 ? 8.164 -24.957 -15.518 1.00 88.88 501 SER A C 1
ATOM 4028 O O . SER A 1 501 ? 8.642 -24.436 -14.511 1.00 88.88 501 SER A O 1
ATOM 4030 N N . GLY A 1 502 ? 7.614 -26.172 -15.510 1.00 89.81 502 GLY A N 1
ATOM 4031 C CA . GLY A 1 502 ? 7.509 -27.039 -14.331 1.00 89.81 502 GLY A CA 1
ATOM 4032 C C . GLY A 1 502 ? 6.201 -27.836 -14.314 1.00 89.81 502 GLY A C 1
ATOM 4033 O O . GLY A 1 502 ? 5.296 -27.584 -15.112 1.00 89.81 502 GLY A O 1
ATOM 4034 N N . GLN A 1 503 ? 6.093 -28.817 -13.417 1.00 90.88 503 GLN A N 1
ATOM 4035 C CA . GLN A 1 503 ? 4.890 -29.647 -13.280 1.00 90.88 503 GLN A CA 1
ATOM 4036 C C . GLN A 1 503 ? 3.767 -28.859 -12.596 1.00 90.88 503 GLN A C 1
ATOM 4038 O O . GLN A 1 503 ? 3.987 -28.232 -11.565 1.00 90.88 503 GLN A O 1
ATOM 4043 N N . GLN A 1 504 ? 2.540 -28.911 -13.114 1.00 90.81 504 GLN A N 1
ATOM 4044 C CA . GLN A 1 504 ? 1.420 -28.211 -12.467 1.00 90.81 504 GLN A CA 1
ATOM 4045 C C . GLN A 1 504 ? 1.072 -28.795 -11.092 1.00 90.81 504 GLN A C 1
ATOM 4047 O O . GLN A 1 504 ? 0.633 -28.061 -10.213 1.00 90.81 504 GLN A O 1
ATOM 4052 N N . VAL A 1 505 ? 1.277 -30.101 -10.916 1.00 93.12 505 VAL A N 1
ATOM 4053 C CA . VAL A 1 505 ? 0.911 -30.860 -9.720 1.00 93.12 505 VAL A CA 1
ATOM 4054 C C . VAL A 1 505 ? 2.066 -31.788 -9.346 1.00 93.12 505 VAL A C 1
ATOM 4056 O O . VAL A 1 505 ? 2.655 -32.402 -10.232 1.00 93.12 505 VAL A O 1
ATOM 4059 N N . LEU A 1 506 ? 2.354 -31.895 -8.049 1.00 92.81 506 LEU A N 1
ATOM 4060 C CA . LEU A 1 506 ? 3.295 -32.844 -7.456 1.00 92.81 506 LEU A CA 1
ATOM 4061 C C . LEU A 1 506 ? 2.541 -33.822 -6.555 1.00 92.81 506 LEU A C 1
ATOM 4063 O O . LEU A 1 506 ? 1.872 -33.420 -5.596 1.00 92.81 506 LEU A O 1
ATOM 4067 N N . GLN A 1 507 ? 2.675 -35.112 -6.842 1.00 94.06 507 GLN A N 1
ATOM 4068 C CA . GLN A 1 507 ? 2.160 -36.180 -5.992 1.00 94.06 507 GLN A CA 1
ATOM 4069 C C . GLN A 1 507 ? 2.928 -36.249 -4.661 1.00 94.06 507 GLN A C 1
ATOM 4071 O O . GLN A 1 507 ? 4.021 -35.681 -4.537 1.00 94.06 507 GLN A O 1
ATOM 4076 N N . PRO A 1 508 ? 2.378 -36.927 -3.637 1.00 91.50 508 PRO A N 1
ATOM 4077 C CA . PRO A 1 508 ? 3.112 -37.214 -2.412 1.00 91.50 508 PRO A CA 1
ATOM 4078 C C . PRO A 1 508 ? 4.494 -37.810 -2.700 1.00 91.50 508 PRO A C 1
ATOM 4080 O O . PRO A 1 508 ? 4.617 -38.767 -3.464 1.00 91.50 508 PRO A O 1
ATOM 4083 N N . ARG A 1 509 ? 5.531 -37.259 -2.062 1.00 90.06 509 ARG A N 1
ATOM 4084 C CA . ARG A 1 509 ? 6.949 -37.654 -2.201 1.00 90.06 509 ARG A CA 1
ATOM 4085 C C . ARG A 1 509 ? 7.578 -37.402 -3.576 1.00 90.06 509 ARG A C 1
ATOM 4087 O O . ARG A 1 509 ? 8.702 -37.844 -3.806 1.00 90.06 509 ARG A O 1
ATOM 4094 N N . GLU A 1 510 ? 6.909 -36.673 -4.464 1.00 92.62 510 GLU A N 1
ATOM 4095 C CA . GLU A 1 510 ? 7.441 -36.296 -5.776 1.00 92.62 510 GLU A CA 1
ATOM 4096 C C . GLU A 1 510 ? 8.287 -35.012 -5.709 1.00 92.62 510 GLU A C 1
ATOM 4098 O O . GLU A 1 510 ? 8.049 -34.127 -4.879 1.00 92.62 510 GLU A O 1
ATOM 4103 N N . SER A 1 511 ? 9.265 -34.897 -6.610 1.00 92.06 511 SER A N 1
ATOM 4104 C CA . SER A 1 511 ? 10.067 -33.689 -6.820 1.00 92.06 511 SER A CA 1
ATOM 4105 C C . SER A 1 511 ? 9.874 -33.142 -8.231 1.00 92.06 511 SER A C 1
ATOM 4107 O O . SER A 1 511 ? 9.868 -33.914 -9.187 1.00 92.06 511 SER A O 1
ATOM 4109 N N . GLY A 1 512 ? 9.817 -31.818 -8.362 1.00 91.06 512 GLY A N 1
ATOM 4110 C CA . GLY A 1 512 ? 9.755 -31.117 -9.642 1.00 91.06 512 GLY A CA 1
ATOM 4111 C C . GLY A 1 512 ? 10.724 -29.944 -9.717 1.00 91.06 512 GLY A C 1
ATOM 4112 O O . GLY A 1 512 ? 10.943 -29.242 -8.731 1.00 91.06 512 GLY A O 1
ATOM 4113 N N . ASP A 1 513 ? 11.286 -29.711 -10.902 1.00 90.75 513 ASP A N 1
ATOM 4114 C CA . ASP A 1 513 ? 12.089 -28.524 -11.195 1.00 90.75 513 ASP A CA 1
ATOM 4115 C C . ASP A 1 513 ? 11.236 -27.476 -11.923 1.00 90.75 513 ASP A C 1
ATOM 4117 O O . ASP A 1 513 ? 10.582 -27.762 -12.926 1.00 90.75 513 ASP A O 1
ATOM 4121 N N . TYR A 1 514 ? 11.289 -26.244 -11.429 1.00 88.44 514 TYR A N 1
ATOM 4122 C CA . TYR A 1 514 ? 10.506 -25.105 -11.890 1.00 88.44 514 TYR A CA 1
ATOM 4123 C C . TYR A 1 514 ? 11.422 -23.993 -12.371 1.00 88.44 514 TYR A C 1
ATOM 4125 O O . TYR A 1 514 ? 12.449 -23.738 -11.749 1.00 88.44 514 TYR A O 1
ATOM 4133 N N . VAL A 1 515 ? 11.029 -23.290 -13.429 1.00 85.38 515 VAL A N 1
ATOM 4134 C CA . VAL A 1 515 ? 11.579 -21.979 -13.791 1.00 85.38 515 VAL A CA 1
ATOM 4135 C C . VAL A 1 515 ? 10.487 -20.953 -13.548 1.00 85.38 515 VAL A C 1
ATOM 4137 O O . VAL A 1 515 ? 9.389 -21.099 -14.080 1.00 85.38 515 VAL A O 1
ATOM 4140 N N . ILE A 1 516 ? 10.780 -19.935 -12.744 1.00 86.88 516 ILE A N 1
ATOM 4141 C CA . ILE A 1 516 ? 9.842 -18.869 -12.399 1.00 86.88 516 ILE A CA 1
ATOM 4142 C C . ILE A 1 516 ? 10.400 -17.502 -12.778 1.00 86.88 516 ILE A C 1
ATOM 4144 O O . ILE A 1 516 ? 11.612 -17.300 -12.714 1.00 86.88 516 ILE A O 1
ATOM 4148 N N . SER A 1 517 ? 9.534 -16.556 -13.136 1.00 81.19 517 SER A N 1
ATOM 4149 C CA . SER A 1 517 ? 9.937 -15.208 -13.545 1.00 81.19 517 SER A CA 1
ATOM 4150 C C . SER A 1 517 ? 9.008 -14.107 -13.029 1.00 81.19 517 SER A C 1
ATOM 4152 O O . SER A 1 517 ? 7.811 -14.307 -12.802 1.00 81.19 517 SER A O 1
ATOM 4154 N N . ALA A 1 518 ? 9.567 -12.917 -12.837 1.00 75.88 518 ALA A N 1
ATOM 4155 C CA . ALA A 1 518 ? 8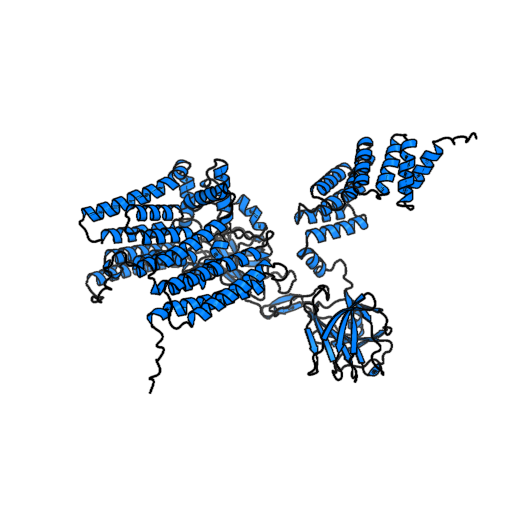.815 -11.705 -12.555 1.00 75.88 518 ALA A CA 1
ATOM 4156 C C . ALA A 1 518 ? 8.177 -11.155 -13.841 1.00 75.88 518 ALA A C 1
ATOM 4158 O O . ALA A 1 518 ? 8.834 -11.033 -14.871 1.00 75.88 518 ALA A O 1
ATOM 4159 N N . SER A 1 519 ? 6.901 -10.765 -13.770 1.00 65.50 519 SER A N 1
ATOM 4160 C CA . SER A 1 519 ? 6.162 -10.222 -14.920 1.00 65.50 519 SER A CA 1
ATOM 4161 C C . SER A 1 519 ? 6.478 -8.756 -15.232 1.00 65.50 519 SER A C 1
ATOM 4163 O O . SER A 1 519 ? 6.214 -8.304 -16.340 1.00 65.50 519 SER A O 1
ATOM 4165 N N . VAL A 1 520 ? 6.999 -8.004 -14.256 1.00 61.38 520 VAL A N 1
ATOM 4166 C CA . VAL A 1 520 ? 7.280 -6.565 -14.368 1.00 61.38 520 VAL A CA 1
ATOM 4167 C C . VAL A 1 520 ? 8.541 -6.186 -13.578 1.00 61.38 520 VAL A C 1
ATOM 4169 O O . VAL A 1 520 ? 8.793 -6.802 -12.536 1.00 61.38 520 VAL A O 1
ATOM 4172 N N . PRO A 1 521 ? 9.289 -5.146 -13.999 1.00 59.28 521 PRO A N 1
ATOM 4173 C CA . PRO A 1 521 ? 10.528 -4.723 -13.338 1.00 59.28 521 PRO A CA 1
ATOM 4174 C C . PRO A 1 521 ? 10.403 -4.359 -11.858 1.00 59.28 521 PRO A C 1
ATOM 4176 O O . PRO A 1 521 ? 11.317 -4.612 -11.079 1.00 59.28 521 PRO A O 1
ATOM 4179 N N . SER A 1 522 ? 9.253 -3.833 -11.424 1.00 61.50 522 SER A N 1
ATOM 4180 C CA . SER A 1 522 ? 9.021 -3.487 -10.013 1.00 61.50 522 SER A CA 1
ATOM 4181 C C . SER A 1 522 ? 9.046 -4.690 -9.060 1.00 61.50 522 SER A C 1
ATOM 4183 O O . SER A 1 522 ? 9.121 -4.505 -7.849 1.00 61.50 522 SER A O 1
ATOM 4185 N N . ARG A 1 523 ? 8.990 -5.922 -9.587 1.00 71.62 523 ARG A N 1
ATOM 4186 C CA . ARG A 1 523 ? 9.060 -7.173 -8.811 1.00 71.62 523 ARG A CA 1
ATOM 4187 C C . ARG A 1 523 ? 10.458 -7.782 -8.765 1.00 71.62 523 ARG A C 1
ATOM 4189 O O . ARG A 1 523 ? 10.621 -8.850 -8.178 1.00 71.62 523 ARG A O 1
ATOM 4196 N N . PHE A 1 524 ? 11.436 -7.149 -9.405 1.00 74.44 524 PHE A N 1
ATOM 4197 C CA . PHE A 1 524 ? 12.822 -7.596 -9.364 1.00 74.44 524 PHE A CA 1
ATOM 4198 C C . PHE A 1 524 ? 13.422 -7.247 -7.998 1.00 74.44 524 PHE A C 1
ATOM 4200 O O . PHE A 1 524 ? 13.000 -6.278 -7.357 1.00 74.44 524 PHE A O 1
ATOM 4207 N N . PHE A 1 525 ? 14.415 -8.014 -7.556 1.00 73.88 525 PHE A N 1
ATOM 4208 C CA . PHE A 1 525 ? 15.148 -7.728 -6.322 1.00 73.88 525 PHE A CA 1
ATOM 4209 C C . PHE A 1 525 ? 16.662 -7.718 -6.566 1.00 73.88 525 PHE A C 1
ATOM 4211 O O . PHE A 1 525 ? 17.133 -8.511 -7.386 1.00 73.88 525 PHE A O 1
ATOM 4218 N N . PRO A 1 526 ? 17.426 -6.846 -5.889 1.00 71.00 526 PRO A N 1
ATOM 4219 C CA . PRO A 1 526 ? 18.880 -6.848 -5.988 1.00 71.00 526 PRO A CA 1
ATOM 4220 C C . PRO A 1 526 ? 19.482 -8.141 -5.435 1.00 71.00 526 PRO A C 1
ATOM 4222 O O . PRO A 1 526 ? 19.104 -8.611 -4.361 1.00 71.00 526 PRO A O 1
ATOM 4225 N N . ALA A 1 527 ? 20.467 -8.712 -6.129 1.00 71.62 527 ALA A N 1
ATOM 4226 C CA . ALA A 1 527 ? 21.229 -9.836 -5.584 1.00 71.62 527 ALA A CA 1
ATOM 4227 C C . ALA A 1 527 ? 22.071 -9.421 -4.359 1.00 71.62 527 ALA A C 1
ATOM 4229 O O . ALA A 1 527 ? 22.326 -10.251 -3.488 1.00 71.62 527 ALA A O 1
ATOM 4230 N N . SER A 1 528 ? 22.444 -8.138 -4.263 1.00 66.12 528 SER A N 1
ATOM 4231 C CA . SER A 1 528 ? 23.168 -7.553 -3.126 1.00 66.12 528 SER A CA 1
ATOM 4232 C C . SER A 1 528 ? 22.363 -7.604 -1.825 1.00 66.12 528 SER A C 1
ATOM 4234 O O . SER A 1 528 ? 22.927 -7.857 -0.765 1.00 66.12 528 SER A O 1
ATOM 4236 N N . THR A 1 529 ? 21.040 -7.427 -1.894 1.00 73.62 529 THR A N 1
ATOM 4237 C CA . THR A 1 529 ? 20.137 -7.508 -0.733 1.00 73.62 529 THR A CA 1
ATOM 4238 C C . THR A 1 529 ? 19.595 -8.916 -0.499 1.00 73.62 529 THR A C 1
ATOM 4240 O O . THR A 1 529 ? 19.151 -9.235 0.605 1.00 73.62 529 THR A O 1
ATOM 4243 N N . GLY A 1 530 ? 19.637 -9.774 -1.522 1.00 78.38 530 GLY A N 1
ATOM 4244 C CA . GLY A 1 530 ? 18.994 -11.081 -1.491 1.00 78.38 530 GLY A CA 1
ATOM 4245 C C . GLY A 1 530 ? 17.467 -10.964 -1.543 1.00 78.38 530 GLY A C 1
ATOM 4246 O O . GLY A 1 530 ? 16.913 -9.928 -1.906 1.00 78.38 530 GLY A O 1
ATOM 4247 N N . GLY A 1 531 ? 16.775 -12.050 -1.206 1.00 83.38 531 GLY A N 1
ATOM 4248 C CA . GLY A 1 531 ? 15.312 -12.111 -1.228 1.00 83.38 531 GLY A CA 1
ATOM 4249 C C . GLY A 1 531 ? 14.776 -13.389 -0.590 1.00 83.38 531 GLY A C 1
ATOM 4250 O O . GLY A 1 531 ? 15.536 -14.224 -0.107 1.00 83.38 531 GLY A O 1
ATOM 4251 N N . GLN A 1 532 ? 13.461 -13.581 -0.576 1.00 85.94 532 GLN A N 1
ATOM 4252 C CA . GLN A 1 532 ? 12.840 -14.827 -0.115 1.00 85.94 532 GLN A CA 1
ATOM 4253 C C . GLN A 1 532 ? 11.842 -15.338 -1.143 1.00 85.94 532 GLN A C 1
ATOM 4255 O O . GLN A 1 532 ? 10.995 -14.587 -1.621 1.00 85.94 532 GLN A O 1
ATOM 4260 N N . VAL A 1 533 ? 11.912 -16.628 -1.459 1.00 86.25 533 VAL A N 1
ATOM 4261 C CA . VAL A 1 533 ? 10.900 -17.306 -2.267 1.00 86.25 533 VAL A CA 1
ATOM 4262 C C . VAL A 1 533 ? 9.965 -18.072 -1.352 1.00 86.25 533 VAL A C 1
ATOM 4264 O O . VAL A 1 533 ? 10.395 -18.895 -0.547 1.00 86.25 533 VAL A O 1
ATOM 4267 N N . VAL A 1 534 ? 8.675 -17.824 -1.512 1.00 85.00 534 VAL A N 1
ATOM 4268 C CA . VAL A 1 534 ? 7.595 -18.505 -0.812 1.00 85.00 534 VAL A CA 1
ATOM 4269 C C . VAL A 1 534 ? 6.926 -19.458 -1.797 1.00 85.00 534 VAL A C 1
ATOM 4271 O O . VAL A 1 534 ? 6.417 -19.031 -2.836 1.00 85.00 534 VAL A O 1
ATOM 4274 N N . VAL A 1 535 ? 6.945 -20.750 -1.471 1.00 87.56 535 VAL A N 1
ATOM 4275 C CA . VAL A 1 535 ? 6.255 -21.814 -2.209 1.00 87.56 535 VAL A CA 1
ATOM 4276 C C . VAL A 1 535 ? 5.011 -22.216 -1.434 1.00 87.56 535 VAL A C 1
ATOM 4278 O O . VAL A 1 535 ? 5.104 -22.516 -0.242 1.00 87.56 535 VAL A O 1
ATOM 4281 N N . THR A 1 536 ? 3.860 -22.231 -2.096 1.00 85.19 536 THR A N 1
ATOM 4282 C CA . THR A 1 536 ? 2.556 -22.539 -1.489 1.00 85.19 536 THR A CA 1
ATOM 4283 C C . THR A 1 536 ? 1.729 -23.473 -2.360 1.00 85.19 536 THR A C 1
ATOM 4285 O O . THR A 1 536 ? 2.051 -23.706 -3.524 1.00 85.19 536 THR A O 1
ATOM 4288 N N . ASP A 1 537 ? 0.650 -24.005 -1.790 1.00 86.38 537 ASP A N 1
ATOM 4289 C CA . ASP A 1 537 ? -0.342 -24.803 -2.502 1.00 86.38 537 ASP A CA 1
ATOM 4290 C C . ASP A 1 537 ? -1.516 -23.956 -3.029 1.00 86.38 537 ASP A C 1
ATOM 4292 O O . ASP A 1 537 ? -2.146 -23.200 -2.285 1.00 86.38 537 ASP A O 1
ATOM 4296 N N . ALA A 1 538 ? -1.862 -24.135 -4.306 1.00 85.44 538 ALA A N 1
ATOM 4297 C CA . ALA A 1 538 ? -3.017 -23.493 -4.936 1.00 85.44 538 ALA A CA 1
ATOM 4298 C C . ALA A 1 538 ? -4.368 -23.999 -4.399 1.00 85.44 538 ALA A C 1
ATOM 4300 O O . ALA A 1 538 ? -5.372 -23.304 -4.530 1.00 85.44 538 ALA A O 1
ATOM 4301 N N . GLY A 1 539 ? -4.416 -25.200 -3.813 1.00 77.19 539 GLY A N 1
ATOM 4302 C CA . GLY A 1 539 ? -5.613 -25.755 -3.175 1.00 77.19 539 GLY A CA 1
ATOM 4303 C C . GLY A 1 539 ? -5.947 -25.113 -1.825 1.00 77.19 539 GLY A C 1
ATOM 4304 O O . GLY A 1 539 ? -6.958 -25.460 -1.215 1.00 77.19 539 GLY A O 1
ATOM 4305 N N . GLY A 1 540 ? -5.121 -24.175 -1.349 1.00 69.88 540 GLY A N 1
ATOM 4306 C CA . GLY A 1 540 ? -5.327 -23.490 -0.077 1.00 69.88 540 GLY A CA 1
ATOM 4307 C C . GLY A 1 540 ? -4.940 -24.333 1.137 1.00 69.88 540 GLY A C 1
ATOM 4308 O O . GLY A 1 540 ? -5.312 -23.980 2.257 1.00 69.88 540 GLY A O 1
ATOM 4309 N N . ASN A 1 541 ? -4.187 -25.428 0.961 1.00 74.62 541 ASN A N 1
ATOM 4310 C CA . ASN A 1 541 ? -3.639 -26.170 2.091 1.00 74.62 541 ASN A CA 1
ATOM 4311 C C . ASN A 1 541 ? -2.448 -25.414 2.698 1.00 74.62 541 ASN A C 1
ATOM 4313 O O . ASN A 1 541 ? -1.299 -25.564 2.289 1.00 74.62 541 ASN A O 1
ATOM 4317 N N . TYR A 1 542 ? -2.727 -24.595 3.711 1.00 71.06 542 TYR A N 1
ATOM 4318 C CA . TYR A 1 542 ? -1.754 -23.675 4.310 1.00 71.06 542 TYR A CA 1
ATOM 4319 C C . TYR A 1 542 ? -0.557 -24.351 4.987 1.00 71.06 542 TYR A C 1
ATOM 4321 O O . TYR A 1 542 ? 0.457 -23.684 5.212 1.00 71.06 542 TYR A O 1
ATOM 4329 N N . ALA A 1 543 ? -0.667 -25.640 5.322 1.00 71.25 543 ALA A N 1
ATOM 4330 C CA . ALA A 1 543 ? 0.439 -26.424 5.863 1.00 71.25 543 ALA A CA 1
ATOM 4331 C C . ALA A 1 543 ? 1.466 -26.803 4.779 1.00 71.25 543 ALA A C 1
ATOM 4333 O O . ALA A 1 543 ? 2.643 -26.992 5.088 1.00 71.25 543 ALA A O 1
ATOM 4334 N N . LEU A 1 544 ? 1.048 -26.867 3.507 1.00 79.31 544 LEU A N 1
ATOM 4335 C CA . LEU A 1 544 ? 1.916 -27.167 2.371 1.00 79.31 544 LEU A CA 1
ATOM 4336 C C . LEU A 1 544 ? 2.633 -25.907 1.893 1.00 79.31 544 LEU A C 1
ATOM 4338 O O . LEU A 1 544 ? 2.236 -25.256 0.924 1.00 79.31 544 LEU A O 1
ATOM 4342 N N . ARG A 1 545 ? 3.707 -25.553 2.595 1.00 80.25 545 ARG A N 1
ATOM 4343 C CA . ARG A 1 545 ? 4.543 -24.418 2.215 1.00 80.25 545 ARG A CA 1
ATOM 4344 C C . ARG A 1 545 ? 6.015 -24.626 2.506 1.00 80.25 545 ARG A C 1
ATOM 4346 O O . ARG A 1 545 ? 6.378 -25.406 3.384 1.00 80.25 545 ARG A O 1
ATOM 4353 N N . ALA A 1 546 ? 6.831 -23.867 1.789 1.00 82.88 546 ALA A N 1
ATOM 4354 C CA . ALA A 1 546 ? 8.258 -23.726 2.022 1.00 82.88 546 ALA A CA 1
ATOM 4355 C C . ALA A 1 546 ? 8.650 -22.257 1.849 1.00 82.88 546 ALA A C 1
ATOM 4357 O O . ALA A 1 546 ? 8.135 -21.583 0.957 1.00 82.88 546 ALA A O 1
ATOM 4358 N N . VAL A 1 547 ? 9.574 -21.772 2.675 1.00 81.62 547 VAL A N 1
ATOM 4359 C CA . VAL A 1 547 ? 10.226 -20.477 2.461 1.00 81.62 547 VAL A CA 1
ATOM 4360 C C . VAL A 1 547 ? 11.706 -20.726 2.263 1.00 81.62 547 VAL A C 1
ATOM 4362 O O . VAL A 1 547 ? 12.338 -21.445 3.034 1.00 81.62 547 VAL A O 1
ATOM 4365 N N . LEU A 1 548 ? 12.237 -20.152 1.196 1.00 82.25 548 LEU A N 1
ATOM 4366 C CA . LEU A 1 548 ? 13.616 -20.290 0.781 1.00 82.25 548 LEU A CA 1
ATOM 4367 C C . LEU A 1 548 ? 14.253 -18.907 0.763 1.00 82.25 548 LEU A C 1
ATOM 4369 O O . LEU A 1 548 ? 13.896 -18.064 -0.060 1.00 82.25 548 LEU A O 1
ATOM 4373 N N . THR A 1 549 ? 15.201 -18.679 1.665 1.00 82.31 549 THR A N 1
ATOM 4374 C CA . THR A 1 549 ? 15.976 -17.439 1.694 1.00 82.31 549 THR A CA 1
ATOM 4375 C C . THR A 1 549 ? 17.073 -17.490 0.641 1.00 82.31 549 THR A C 1
ATOM 4377 O O . THR A 1 549 ? 17.878 -18.418 0.607 1.00 82.31 549 THR A O 1
ATOM 4380 N N . ILE A 1 550 ? 17.108 -16.466 -0.199 1.00 79.44 550 ILE A N 1
ATOM 4381 C CA . ILE A 1 550 ? 18.202 -16.152 -1.106 1.00 79.44 550 ILE A CA 1
ATOM 4382 C C . ILE A 1 550 ? 19.112 -15.196 -0.330 1.00 79.44 550 ILE A C 1
ATOM 4384 O O . ILE A 1 550 ? 18.694 -14.065 -0.068 1.00 79.44 550 ILE A O 1
ATOM 4388 N N . PRO A 1 551 ? 20.297 -15.643 0.120 1.00 72.50 551 PRO A N 1
ATOM 4389 C CA . PRO A 1 551 ? 21.171 -14.799 0.918 1.00 72.50 551 PRO A CA 1
ATOM 4390 C C . PRO A 1 551 ? 21.629 -13.583 0.099 1.00 72.50 551 PRO A C 1
ATOM 4392 O O . PRO A 1 551 ? 21.823 -13.727 -1.113 1.00 72.50 551 PRO A O 1
ATOM 4395 N N . PRO A 1 552 ? 21.814 -12.415 0.739 1.00 70.44 552 PRO A N 1
ATOM 4396 C CA . PRO A 1 552 ? 22.509 -11.305 0.105 1.00 70.44 552 PRO A CA 1
ATOM 4397 C C . PRO A 1 552 ? 23.904 -11.764 -0.314 1.00 70.44 552 PRO A C 1
ATOM 4399 O O . PRO A 1 552 ? 24.587 -12.467 0.439 1.00 70.44 552 PRO A O 1
ATOM 4402 N N . ASP A 1 553 ? 24.327 -11.375 -1.508 1.00 62.66 553 ASP A N 1
ATOM 4403 C CA . ASP A 1 553 ? 25.707 -11.552 -1.935 1.00 62.66 553 ASP A CA 1
ATOM 4404 C C . ASP A 1 553 ? 26.383 -10.180 -2.012 1.00 62.66 553 ASP A C 1
ATOM 4406 O O . ASP A 1 553 ? 26.242 -9.429 -2.978 1.00 62.66 553 ASP A O 1
ATOM 4410 N N . GLU A 1 554 ? 27.112 -9.856 -0.939 1.00 54.66 554 GLU A N 1
ATOM 4411 C CA . GLU A 1 554 ? 27.830 -8.590 -0.749 1.00 54.66 554 GLU A CA 1
ATOM 4412 C C . GLU A 1 554 ? 28.903 -8.345 -1.818 1.00 54.66 554 GLU A C 1
ATOM 4414 O O . GLU A 1 554 ? 29.329 -7.208 -1.995 1.00 54.66 554 GLU A O 1
ATOM 4419 N N . THR A 1 555 ? 29.307 -9.367 -2.587 1.00 48.84 555 THR A N 1
ATOM 4420 C CA . THR A 1 555 ? 30.186 -9.155 -3.751 1.00 48.84 555 THR A CA 1
ATOM 4421 C C . THR A 1 555 ? 29.527 -8.306 -4.843 1.00 48.84 555 THR A C 1
ATOM 4423 O O . THR A 1 555 ? 30.225 -7.761 -5.696 1.00 48.84 555 THR A O 1
ATOM 4426 N N . PHE A 1 556 ? 28.202 -8.132 -4.776 1.00 47.69 556 PHE A N 1
ATOM 4427 C CA . PHE A 1 556 ? 27.412 -7.263 -5.647 1.00 47.69 556 PHE A CA 1
ATOM 4428 C C . PHE A 1 556 ? 26.948 -5.966 -4.980 1.00 47.69 556 PHE A C 1
ATOM 4430 O O . PHE A 1 556 ? 26.309 -5.150 -5.640 1.00 47.69 556 PHE A O 1
ATOM 4437 N N . ALA A 1 557 ? 27.254 -5.763 -3.696 1.00 41.47 557 ALA A N 1
ATOM 4438 C CA . ALA A 1 557 ? 26.978 -4.513 -3.002 1.00 41.47 557 ALA A CA 1
ATOM 4439 C C . ALA A 1 557 ? 28.068 -3.495 -3.369 1.00 41.47 557 ALA A C 1
ATOM 4441 O O . ALA A 1 557 ? 29.112 -3.427 -2.719 1.00 41.47 557 ALA A O 1
ATOM 4442 N N . LYS A 1 558 ? 27.855 -2.707 -4.429 1.00 40.78 558 LYS A N 1
ATOM 4443 C CA . LYS A 1 558 ? 28.661 -1.499 -4.642 1.00 40.78 558 LYS A CA 1
ATOM 4444 C C . LYS A 1 558 ? 28.002 -0.309 -3.933 1.00 40.78 558 LYS A C 1
ATOM 4446 O O . LYS A 1 558 ? 26.801 -0.112 -4.093 1.00 40.78 558 LYS A O 1
ATOM 4451 N N . PRO A 1 559 ? 28.760 0.491 -3.162 1.00 33.81 559 PRO A N 1
ATOM 4452 C CA . PRO A 1 559 ? 28.232 1.701 -2.549 1.00 33.81 559 PRO A CA 1
ATOM 4453 C C . PRO A 1 559 ? 27.952 2.745 -3.640 1.00 33.81 559 PRO A C 1
ATOM 4455 O O . PRO A 1 559 ? 28.858 3.115 -4.379 1.00 33.81 559 PRO A O 1
ATOM 4458 N N . ASP A 1 560 ? 26.697 3.185 -3.746 1.00 33.88 560 ASP A N 1
ATOM 4459 C CA . ASP A 1 560 ? 26.253 4.458 -4.340 1.00 33.88 560 ASP A CA 1
ATOM 4460 C C . ASP A 1 560 ? 26.906 4.900 -5.672 1.00 33.88 560 ASP A C 1
ATOM 4462 O O . ASP A 1 560 ? 27.245 6.069 -5.854 1.00 33.88 560 ASP A O 1
ATOM 4466 N N . LEU A 1 561 ? 27.050 3.994 -6.642 1.00 34.00 561 LEU A N 1
ATOM 4467 C CA . LEU A 1 561 ? 27.546 4.325 -7.984 1.00 34.00 561 LEU A CA 1
ATOM 4468 C C . LEU A 1 561 ? 26.388 4.491 -8.975 1.00 34.00 561 LEU A C 1
ATOM 4470 O O . LEU A 1 561 ? 25.852 3.524 -9.518 1.00 34.00 561 LEU A O 1
ATOM 4474 N N . ILE A 1 562 ? 26.029 5.746 -9.255 1.00 34.19 562 ILE A N 1
ATOM 4475 C CA . ILE A 1 562 ? 25.284 6.103 -10.467 1.00 34.19 562 ILE A CA 1
ATOM 4476 C C . ILE A 1 562 ? 26.266 5.962 -11.639 1.00 34.19 562 ILE A C 1
ATOM 4478 O O . ILE A 1 562 ? 27.168 6.779 -11.808 1.00 34.19 562 ILE A O 1
ATOM 4482 N N . LEU A 1 563 ? 26.125 4.893 -12.425 1.00 36.84 563 LEU A N 1
ATOM 4483 C CA . LEU A 1 563 ? 26.915 4.679 -13.639 1.00 36.84 563 LEU A CA 1
ATOM 4484 C C . LEU A 1 563 ? 26.590 5.759 -14.681 1.00 36.84 563 LEU A C 1
ATOM 4486 O O . LEU A 1 563 ? 25.422 6.015 -14.969 1.00 36.84 563 LEU A O 1
ATOM 4490 N N . ASN A 1 564 ? 27.629 6.330 -15.291 1.00 43.59 564 ASN A N 1
ATOM 4491 C CA . ASN A 1 564 ? 27.544 7.229 -16.440 1.00 43.59 564 ASN A CA 1
ATOM 4492 C C . ASN A 1 564 ? 27.968 6.461 -17.716 1.00 43.59 564 ASN A C 1
ATOM 4494 O O . ASN A 1 564 ? 29.133 6.527 -18.117 1.00 43.59 564 ASN A O 1
ATOM 4498 N N . PRO A 1 565 ? 27.062 5.663 -18.327 1.00 41.03 565 PRO A N 1
ATOM 4499 C CA . PRO A 1 565 ? 27.392 4.682 -19.372 1.00 41.03 565 PRO A CA 1
ATOM 4500 C C . PRO A 1 565 ? 27.784 5.317 -20.710 1.00 41.03 565 PRO A C 1
ATOM 4502 O O . PRO A 1 565 ? 28.324 4.650 -21.585 1.00 41.03 565 PRO A O 1
ATOM 4505 N N . THR A 1 566 ? 27.500 6.606 -20.884 1.00 42.69 566 THR A N 1
ATOM 4506 C CA . THR A 1 566 ? 27.829 7.373 -22.088 1.00 42.69 566 THR A CA 1
ATOM 4507 C C . THR A 1 566 ? 29.080 8.230 -21.918 1.00 42.69 566 THR A C 1
ATOM 4509 O O . THR A 1 566 ? 29.374 9.016 -22.814 1.00 42.69 566 THR A O 1
ATOM 4512 N N . TYR A 1 567 ? 29.804 8.105 -20.794 1.00 48.22 567 TYR A N 1
ATOM 4513 C CA . TYR A 1 567 ? 30.995 8.912 -20.481 1.00 48.22 567 TYR A CA 1
ATOM 4514 C C . TYR A 1 567 ? 30.711 10.420 -20.592 1.00 48.22 567 TYR A C 1
ATOM 4516 O O . TYR A 1 567 ? 31.502 11.216 -21.101 1.00 48.22 567 TYR A O 1
ATOM 4524 N N . ALA A 1 568 ? 29.503 10.790 -20.174 1.00 47.72 568 ALA A N 1
ATOM 4525 C CA . ALA A 1 568 ? 28.865 12.058 -20.441 1.00 47.72 568 ALA A CA 1
ATOM 4526 C C . ALA A 1 568 ? 29.111 13.060 -19.321 1.00 47.72 568 ALA A C 1
ATOM 4528 O O . ALA A 1 568 ? 28.574 12.918 -18.232 1.00 47.72 568 ALA A O 1
ATOM 4529 N N . PHE A 1 569 ? 29.839 14.139 -19.578 1.00 46.69 569 PHE A N 1
ATOM 4530 C CA . PHE A 1 569 ? 30.076 15.151 -18.544 1.00 46.69 569 PHE A CA 1
ATOM 4531 C C . PHE A 1 569 ? 28.830 16.011 -18.203 1.00 46.69 569 PHE A C 1
ATOM 4533 O O . PHE A 1 569 ? 28.927 16.899 -17.366 1.00 46.69 569 PHE A O 1
ATOM 4540 N N . TRP A 1 570 ? 27.670 15.832 -18.856 1.00 55.69 570 TRP A N 1
ATOM 4541 C CA . TRP A 1 570 ? 26.664 16.899 -18.999 1.00 55.69 570 TRP A CA 1
ATOM 4542 C C . TRP A 1 570 ? 25.440 16.873 -18.056 1.00 55.69 570 TRP A C 1
ATOM 4544 O O . TRP A 1 570 ? 24.599 15.982 -18.122 1.00 55.69 570 TRP A O 1
ATOM 4554 N N . ARG A 1 571 ? 25.222 18.012 -17.381 1.00 35.03 571 ARG A N 1
ATOM 4555 C CA . ARG A 1 571 ? 23.960 18.786 -17.356 1.00 35.03 571 ARG A CA 1
ATOM 4556 C C . ARG A 1 571 ? 24.309 20.274 -17.458 1.00 35.03 571 ARG A C 1
ATOM 4558 O O . ARG A 1 571 ? 25.186 20.758 -16.749 1.00 35.03 571 ARG A O 1
ATOM 4565 N N . ALA A 1 572 ? 23.660 21.015 -18.359 1.00 31.23 572 ALA A N 1
ATOM 4566 C CA . ALA A 1 572 ? 23.901 22.454 -18.487 1.00 31.23 572 ALA A CA 1
ATOM 4567 C C . ALA A 1 572 ? 23.449 23.178 -17.204 1.00 31.23 572 ALA A C 1
ATOM 4569 O O . ALA A 1 572 ? 22.261 23.179 -16.891 1.00 31.23 572 ALA A O 1
ATOM 4570 N N . GLY A 1 573 ? 24.396 23.784 -16.477 1.00 36.19 573 GLY A N 1
ATOM 4571 C CA . GLY A 1 573 ? 24.143 24.509 -15.224 1.00 36.19 573 GLY A CA 1
ATOM 4572 C C . GLY A 1 573 ? 24.699 23.858 -13.951 1.00 36.19 573 GLY A C 1
ATOM 4573 O O . GLY A 1 573 ? 24.524 24.429 -12.877 1.00 36.19 573 GLY A O 1
ATOM 4574 N N . GLU A 1 574 ? 25.380 22.712 -14.046 1.00 37.94 574 GLU A N 1
ATOM 4575 C CA . GLU A 1 574 ? 26.033 22.051 -12.907 1.00 37.94 574 GLU A CA 1
ATOM 4576 C C . GLU A 1 574 ? 27.568 22.191 -12.979 1.00 37.94 574 GLU A C 1
ATOM 4578 O O . GLU A 1 574 ? 28.163 22.139 -14.054 1.00 37.94 574 GLU A O 1
ATOM 4583 N N . ASN A 1 575 ? 28.219 22.399 -11.826 1.00 40.41 575 ASN A N 1
ATOM 4584 C CA . ASN A 1 575 ? 29.659 22.694 -11.727 1.00 40.41 575 ASN A CA 1
ATOM 4585 C C . ASN A 1 575 ? 30.564 21.440 -11.703 1.00 40.41 575 ASN A C 1
ATOM 4587 O O . ASN A 1 575 ? 31.775 21.589 -11.566 1.00 40.41 575 ASN A O 1
ATOM 4591 N N . ALA A 1 576 ? 30.017 20.221 -11.794 1.00 46.47 576 ALA A N 1
ATOM 4592 C CA . ALA A 1 576 ? 30.792 18.976 -11.760 1.00 46.47 576 ALA A CA 1
ATOM 4593 C C . ALA A 1 576 ? 30.141 17.872 -12.621 1.00 46.47 576 ALA A C 1
ATOM 4595 O O . ALA A 1 576 ? 28.913 17.802 -12.664 1.00 46.47 576 ALA A O 1
ATOM 4596 N N . PRO A 1 577 ? 30.930 17.008 -13.288 1.00 54.84 577 PRO A N 1
ATOM 4597 C CA . PRO A 1 577 ? 30.398 15.874 -14.040 1.00 54.84 577 PRO A CA 1
ATOM 4598 C C . PRO A 1 577 ? 29.820 14.796 -13.106 1.00 54.84 577 PRO A C 1
ATOM 4600 O O . PRO A 1 577 ? 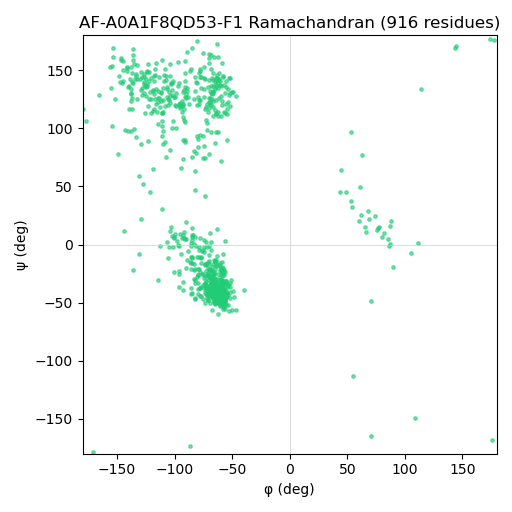30.493 14.319 -12.193 1.00 54.84 577 PRO A O 1
ATOM 4603 N N . GLU A 1 578 ? 28.564 14.410 -13.341 1.00 46.97 578 GLU A N 1
ATOM 4604 C CA . GLU A 1 578 ? 27.840 13.406 -12.550 1.00 46.97 578 GLU A CA 1
ATOM 4605 C C . GLU A 1 578 ? 28.556 12.037 -12.616 1.00 46.97 578 GLU A C 1
ATOM 4607 O O . GLU A 1 578 ? 28.852 11.527 -13.702 1.00 46.97 578 GLU A O 1
ATOM 4612 N N . GLY A 1 579 ? 28.864 11.456 -11.449 1.00 50.28 579 GLY A N 1
ATOM 4613 C CA . GLY A 1 579 ? 29.492 10.132 -11.319 1.00 50.28 579 GLY A CA 1
ATOM 4614 C C . GLY A 1 579 ? 31.028 10.086 -11.359 1.00 50.28 579 GLY A C 1
ATOM 4615 O O . GLY A 1 579 ? 31.582 9.000 -11.227 1.00 50.28 579 GLY A O 1
ATOM 4616 N N . TRP A 1 580 ? 31.722 11.222 -11.501 1.00 57.34 580 TRP A N 1
ATOM 4617 C CA . TRP A 1 580 ? 33.193 11.286 -11.493 1.00 57.34 580 TRP A CA 1
ATOM 4618 C C . TRP A 1 580 ? 33.735 11.801 -10.150 1.00 57.34 580 TRP A C 1
ATOM 4620 O O . TRP A 1 580 ? 33.211 12.774 -9.601 1.00 57.34 580 TRP A O 1
ATOM 4630 N N . SER A 1 581 ? 34.818 11.210 -9.636 1.00 58.25 581 SER A N 1
ATOM 4631 C CA . SER A 1 581 ? 35.524 11.694 -8.438 1.00 58.25 581 SER A CA 1
ATOM 4632 C C . SER A 1 581 ? 36.810 12.437 -8.799 1.00 58.25 581 SER A C 1
ATOM 4634 O O . SER A 1 581 ? 37.615 11.982 -9.607 1.00 58.25 581 SER A O 1
ATOM 4636 N N . LEU A 1 582 ? 37.024 13.610 -8.196 1.00 64.44 582 LEU A N 1
ATOM 4637 C CA . LEU A 1 582 ? 38.258 14.381 -8.363 1.00 64.44 582 LEU A CA 1
ATOM 4638 C C . LEU A 1 582 ? 39.245 14.032 -7.241 1.00 64.44 582 LEU A C 1
ATOM 4640 O O . LEU A 1 582 ? 38.967 14.281 -6.069 1.00 64.44 582 LEU A O 1
ATOM 4644 N N . GLN A 1 583 ? 40.410 13.501 -7.605 1.00 64.81 583 GLN A N 1
ATOM 4645 C CA . GLN A 1 583 ? 41.515 13.172 -6.705 1.00 64.81 583 GLN A CA 1
ATOM 4646 C C . GLN A 1 583 ? 42.690 14.128 -6.928 1.00 64.81 583 GLN A C 1
ATOM 4648 O O . GLN A 1 583 ? 43.115 14.374 -8.059 1.00 64.81 583 GLN A O 1
ATOM 4653 N N . THR A 1 584 ? 43.270 14.626 -5.837 1.00 62.75 584 THR A N 1
ATOM 4654 C CA . THR A 1 584 ? 44.498 15.433 -5.858 1.00 62.75 584 THR A CA 1
ATOM 4655 C C . THR A 1 584 ? 45.458 14.958 -4.778 1.00 62.75 584 THR A C 1
ATOM 4657 O O . THR A 1 584 ? 45.050 14.585 -3.679 1.00 62.75 584 THR A O 1
ATOM 4660 N N . ASN A 1 585 ? 46.754 14.974 -5.084 1.00 59.03 585 ASN A N 1
ATOM 4661 C CA . ASN A 1 585 ? 47.809 14.634 -4.132 1.00 59.03 585 ASN A CA 1
ATOM 4662 C C . ASN A 1 585 ? 48.363 15.844 -3.352 1.00 59.03 585 ASN A C 1
ATOM 4664 O O . ASN A 1 585 ? 49.305 15.679 -2.574 1.00 59.03 585 ASN A O 1
ATOM 4668 N N . SER A 1 586 ? 47.785 17.043 -3.512 1.00 55.41 586 SER A N 1
ATOM 4669 C CA . SER A 1 586 ? 48.183 18.254 -2.778 1.00 55.41 586 SER A CA 1
ATOM 4670 C C . SER A 1 586 ? 47.119 18.714 -1.768 1.00 55.41 586 SER A C 1
ATOM 4672 O O . SER A 1 586 ? 45.942 18.380 -1.868 1.00 55.41 586 SER A O 1
ATOM 4674 N N . ARG A 1 587 ? 47.524 19.505 -0.759 1.00 46.84 587 ARG A N 1
ATOM 4675 C CA . ARG A 1 587 ? 46.607 20.125 0.230 1.00 46.84 587 ARG A CA 1
ATOM 4676 C C . ARG A 1 587 ? 45.777 21.284 -0.351 1.00 46.84 587 ARG A C 1
ATOM 4678 O O . ARG A 1 587 ? 45.046 21.940 0.388 1.00 46.84 587 ARG A O 1
ATOM 4685 N N . THR A 1 588 ? 45.926 21.565 -1.641 1.00 47.72 588 THR A N 1
ATOM 4686 C CA . THR A 1 588 ? 45.276 22.661 -2.368 1.00 47.72 588 THR A CA 1
ATOM 4687 C C . THR A 1 588 ? 44.131 22.096 -3.200 1.00 47.72 588 THR A C 1
ATOM 4689 O O . THR A 1 588 ? 44.264 21.032 -3.798 1.00 47.72 588 THR A O 1
ATOM 4692 N N . ILE A 1 589 ? 42.996 22.795 -3.227 1.00 52.38 589 ILE A N 1
ATOM 4693 C CA . ILE A 1 589 ? 41.776 22.316 -3.886 1.00 52.38 589 ILE A CA 1
ATOM 4694 C C . ILE A 1 589 ? 41.978 22.391 -5.405 1.00 52.38 589 ILE A C 1
ATOM 4696 O O . ILE A 1 589 ? 41.989 23.484 -5.966 1.00 52.38 589 ILE A O 1
ATOM 4700 N N . ALA A 1 590 ? 42.156 21.241 -6.056 1.00 60.00 590 ALA A N 1
ATOM 4701 C CA . ALA A 1 590 ? 42.002 21.123 -7.503 1.00 60.00 590 ALA A CA 1
ATOM 4702 C C . ALA A 1 590 ? 40.523 21.314 -7.876 1.00 60.00 590 ALA A C 1
ATOM 4704 O O . ALA A 1 590 ? 39.636 20.996 -7.079 1.00 60.00 590 ALA A O 1
ATOM 4705 N N . SER A 1 591 ? 40.245 21.816 -9.076 1.00 66.00 591 SER A N 1
ATOM 4706 C CA . SER A 1 591 ? 38.877 22.010 -9.566 1.00 66.00 591 SER A CA 1
ATOM 4707 C C . SER A 1 591 ? 38.716 21.475 -10.985 1.00 66.00 591 SER A C 1
ATOM 4709 O O . SER A 1 591 ? 39.667 21.389 -11.761 1.00 66.00 591 SER A O 1
ATOM 4711 N N . ALA A 1 592 ? 37.487 21.106 -11.323 1.00 69.44 592 ALA A N 1
ATOM 4712 C CA . ALA A 1 592 ? 37.083 20.808 -12.684 1.00 69.44 592 ALA A CA 1
ATOM 4713 C C . ALA A 1 592 ? 35.925 21.739 -13.051 1.00 69.44 592 ALA A C 1
ATOM 4715 O O . ALA A 1 592 ? 35.075 22.020 -12.208 1.00 69.44 592 ALA A O 1
ATOM 4716 N N . GLU A 1 593 ? 35.901 22.240 -14.283 1.00 71.88 593 GLU A N 1
ATOM 4717 C CA . GLU A 1 593 ? 34.816 23.088 -14.781 1.00 71.88 593 GLU A CA 1
ATOM 4718 C C . GLU A 1 593 ? 34.371 22.639 -16.171 1.00 71.88 593 GLU A C 1
ATOM 4720 O O . GLU A 1 593 ? 35.183 22.194 -16.980 1.00 71.88 593 GLU A O 1
ATOM 4725 N N . ILE A 1 594 ? 33.083 22.793 -16.469 1.00 66.88 594 ILE A N 1
ATOM 4726 C CA . ILE A 1 594 ? 32.533 22.538 -17.801 1.00 66.88 594 ILE A CA 1
ATOM 4727 C C . ILE A 1 594 ? 32.100 23.869 -18.392 1.00 66.88 594 ILE A C 1
ATOM 4729 O O . ILE A 1 594 ? 31.280 24.580 -17.812 1.00 66.88 594 ILE A O 1
ATOM 4733 N N . ARG A 1 595 ? 32.640 24.209 -19.562 1.00 71.62 595 ARG A N 1
ATOM 4734 C CA . ARG A 1 595 ? 32.259 25.423 -20.289 1.00 71.62 595 ARG A CA 1
ATOM 4735 C C . ARG A 1 595 ? 32.487 25.274 -21.782 1.00 71.62 595 ARG A C 1
ATOM 4737 O O . ARG A 1 595 ? 33.152 24.349 -22.240 1.00 71.62 595 ARG A O 1
ATOM 4744 N N . GLU A 1 596 ? 31.968 26.219 -22.550 1.00 77.38 596 GLU A N 1
ATOM 4745 C CA . GLU A 1 596 ? 32.367 26.365 -23.943 1.00 77.38 596 GLU A CA 1
ATOM 4746 C C . GLU A 1 596 ? 33.794 26.936 -24.018 1.00 77.38 596 GLU A C 1
ATOM 4748 O O . GLU A 1 596 ? 34.084 28.007 -23.482 1.00 77.38 596 GLU A O 1
ATOM 4753 N N . PHE A 1 597 ? 34.706 26.204 -24.653 1.00 78.69 597 PHE A N 1
ATOM 4754 C CA . PHE A 1 597 ? 36.107 26.564 -24.825 1.00 78.69 597 PHE A CA 1
ATOM 4755 C C . PHE A 1 597 ? 36.569 26.257 -26.256 1.00 78.69 597 PHE A C 1
ATOM 4757 O O . PHE A 1 597 ? 36.419 25.143 -26.759 1.00 78.69 597 PHE A O 1
ATOM 4764 N N . ALA A 1 598 ? 37.123 27.271 -26.930 1.00 82.38 598 ALA A N 1
ATOM 4765 C CA . ALA A 1 598 ? 37.574 27.188 -28.323 1.00 82.38 598 ALA A CA 1
ATOM 4766 C C . ALA A 1 598 ? 36.522 26.559 -29.273 1.00 82.38 598 ALA A C 1
ATOM 4768 O O . ALA A 1 598 ? 36.840 25.694 -30.089 1.00 82.38 598 ALA A O 1
ATOM 4769 N N . GLY A 1 599 ? 35.256 26.984 -29.138 1.00 75.81 599 GLY A N 1
ATOM 4770 C CA . GLY A 1 599 ? 34.137 26.569 -29.996 1.00 75.81 599 GLY A CA 1
ATOM 4771 C C . GLY A 1 599 ? 33.583 25.166 -29.726 1.00 75.81 599 GLY A C 1
ATOM 4772 O O . GLY A 1 599 ? 32.861 24.628 -30.564 1.00 75.81 599 GLY A O 1
ATOM 4773 N N . ARG A 1 600 ? 33.935 24.542 -28.593 1.00 72.31 600 ARG A N 1
ATOM 4774 C CA . ARG A 1 600 ? 33.392 23.249 -28.150 1.00 72.31 600 ARG A CA 1
ATOM 4775 C C . ARG A 1 600 ? 33.072 23.285 -26.666 1.00 72.31 600 ARG A C 1
ATOM 4777 O O . ARG A 1 600 ? 33.779 23.920 -25.896 1.00 72.31 600 ARG A O 1
ATOM 4784 N N . VAL A 1 601 ? 32.042 22.560 -26.247 1.00 67.25 601 VAL A N 1
ATOM 4785 C CA . VAL A 1 601 ? 31.830 22.291 -24.820 1.00 67.25 601 VAL A CA 1
ATOM 4786 C C . VAL A 1 601 ? 32.935 21.351 -24.345 1.00 67.25 601 VAL A C 1
ATOM 4788 O O . VAL A 1 601 ? 33.155 20.300 -24.949 1.00 67.25 601 VAL A O 1
ATOM 4791 N N . ALA A 1 602 ? 33.644 21.751 -23.296 1.00 75.75 602 ALA A N 1
ATOM 4792 C CA . ALA A 1 602 ? 34.830 21.068 -22.811 1.00 75.75 602 ALA A CA 1
ATOM 4793 C C . ALA A 1 602 ? 34.895 21.063 -21.282 1.00 75.75 602 ALA A C 1
ATOM 4795 O O . ALA A 1 602 ? 34.441 21.995 -20.615 1.00 75.75 602 ALA A O 1
ATOM 4796 N N . LEU A 1 603 ? 35.502 20.005 -20.753 1.00 78.25 603 LEU A N 1
ATOM 4797 C CA . LEU A 1 603 ? 35.876 19.839 -19.360 1.00 78.25 603 LEU A CA 1
ATOM 4798 C C . LEU A 1 603 ? 37.308 20.348 -19.166 1.00 78.25 603 LEU A C 1
ATOM 4800 O O . LEU A 1 603 ? 38.249 19.791 -19.732 1.00 78.25 603 LEU A O 1
ATOM 4804 N N . GLY A 1 604 ? 37.469 21.391 -18.361 1.00 81.38 604 GLY A N 1
ATOM 4805 C CA . GLY A 1 604 ? 38.760 21.910 -17.929 1.00 81.38 604 GLY A CA 1
ATOM 4806 C C . GLY A 1 604 ? 39.130 21.327 -16.574 1.00 81.38 604 GLY A C 1
ATOM 4807 O O . GLY A 1 604 ? 38.411 21.551 -15.604 1.00 81.38 604 GLY A O 1
ATOM 4808 N N . ILE A 1 605 ? 40.245 20.604 -16.494 1.00 79.81 605 ILE A N 1
ATOM 4809 C CA . ILE A 1 605 ? 40.814 20.138 -15.223 1.00 79.81 605 ILE A CA 1
ATOM 4810 C C . ILE A 1 605 ? 41.932 21.103 -14.826 1.00 79.81 605 ILE A C 1
ATOM 4812 O O . ILE A 1 605 ? 42.905 21.265 -15.567 1.00 79.81 605 ILE A O 1
ATOM 4816 N N . HIS A 1 606 ? 41.771 21.749 -13.670 1.00 76.75 606 HIS A N 1
ATOM 4817 C CA . HIS A 1 606 ? 42.697 22.738 -13.118 1.00 76.75 606 HIS A CA 1
ATOM 4818 C C . HIS A 1 606 ? 43.646 22.063 -12.128 1.00 76.75 606 HIS A C 1
ATOM 4820 O O . HIS A 1 606 ? 43.211 21.493 -11.123 1.00 76.75 606 HIS A O 1
ATOM 4826 N N . SER A 1 607 ? 44.945 22.136 -12.411 1.00 74.81 607 SER A N 1
ATOM 4827 C CA . SER A 1 607 ? 46.007 21.590 -11.568 1.00 74.81 607 SER A CA 1
ATOM 4828 C C . SER A 1 607 ? 46.827 22.731 -10.949 1.00 74.81 607 SER A C 1
ATOM 4830 O O . SER A 1 607 ? 47.643 23.339 -11.653 1.00 74.81 607 SER A O 1
ATOM 4832 N N . PRO A 1 608 ? 46.659 23.011 -9.640 1.00 70.12 608 PRO A N 1
ATOM 4833 C CA . PRO A 1 608 ? 47.296 24.156 -8.999 1.00 70.12 608 PRO A CA 1
ATOM 4834 C C . PRO A 1 608 ? 48.823 23.988 -8.866 1.00 70.12 608 PRO A C 1
ATOM 4836 O O . PRO A 1 608 ? 49.308 22.851 -8.786 1.00 70.12 608 PRO A O 1
ATOM 4839 N N . PRO A 1 609 ? 49.587 25.100 -8.761 1.00 69.06 609 PRO A N 1
ATOM 4840 C CA . PRO A 1 609 ? 51.049 25.079 -8.677 1.00 69.06 609 PRO A CA 1
ATOM 4841 C C . PRO A 1 609 ? 51.573 24.144 -7.579 1.00 69.06 609 PRO A C 1
ATOM 4843 O O . PRO A 1 609 ? 51.146 24.230 -6.427 1.00 69.06 609 PRO A O 1
ATOM 4846 N N . GLY A 1 610 ? 52.528 23.274 -7.918 1.00 63.53 610 GLY A N 1
ATOM 4847 C CA . GLY A 1 610 ? 53.126 22.316 -6.976 1.00 63.53 610 GLY A CA 1
ATOM 4848 C C . GLY A 1 610 ? 52.309 21.041 -6.710 1.00 63.53 610 GLY A C 1
ATOM 4849 O O . GLY A 1 610 ? 52.702 20.250 -5.853 1.00 63.53 610 GLY A O 1
ATOM 4850 N N . SER A 1 611 ? 51.198 20.819 -7.422 1.00 63.75 611 SER A N 1
ATOM 4851 C CA . SER A 1 611 ? 50.480 19.534 -7.412 1.00 63.75 611 SER A CA 1
ATOM 4852 C C . SER A 1 611 ? 51.124 18.566 -8.398 1.00 63.75 611 SER A C 1
ATOM 4854 O O . SER A 1 611 ? 51.253 18.886 -9.573 1.00 63.75 611 SER A O 1
ATOM 4856 N N . PHE A 1 612 ? 51.511 17.373 -7.944 1.00 64.56 612 PHE A N 1
ATOM 4857 C CA . PHE A 1 612 ? 52.193 16.414 -8.816 1.00 64.56 612 PHE A CA 1
ATOM 4858 C C . PHE A 1 612 ? 51.218 15.710 -9.767 1.00 64.56 612 PHE A C 1
ATOM 4860 O O . PHE A 1 612 ? 51.583 15.422 -10.901 1.00 64.56 612 PHE A O 1
ATOM 4867 N N . VAL A 1 613 ? 49.990 15.413 -9.316 1.00 67.88 613 VAL A N 1
ATOM 4868 C CA . VAL A 1 613 ? 48.976 14.691 -10.100 1.00 67.88 613 VAL A CA 1
ATOM 4869 C C . VAL A 1 613 ? 47.562 15.093 -9.661 1.00 67.88 613 VAL A C 1
ATOM 4871 O O . VAL A 1 613 ? 47.208 14.921 -8.493 1.00 67.88 613 VAL A O 1
ATOM 4874 N N . THR A 1 614 ? 46.748 15.544 -10.616 1.00 69.38 614 THR A N 1
ATOM 4875 C CA . THR A 1 614 ? 45.300 15.748 -10.478 1.00 69.38 614 THR A CA 1
ATOM 4876 C C . THR A 1 614 ? 44.573 14.768 -11.402 1.00 69.38 614 THR A C 1
ATOM 4878 O O . THR A 1 614 ? 44.865 14.711 -12.600 1.00 69.38 614 THR A O 1
ATOM 4881 N N . ARG A 1 615 ? 43.643 13.975 -10.858 1.00 74.94 615 ARG A N 1
ATOM 4882 C CA . ARG A 1 615 ? 42.861 12.976 -11.606 1.00 74.94 615 ARG A CA 1
ATOM 4883 C C . ARG A 1 615 ? 41.378 13.228 -11.437 1.00 74.94 615 ARG A C 1
ATOM 4885 O O . ARG A 1 615 ? 40.928 13.482 -10.326 1.00 74.94 615 ARG A O 1
ATOM 4892 N N . LEU A 1 616 ? 40.632 13.097 -12.520 1.00 70.31 616 LEU A N 1
ATOM 4893 C CA . LEU A 1 616 ? 39.188 12.939 -12.483 1.00 70.31 616 LEU A CA 1
ATOM 4894 C C . LEU A 1 616 ? 38.879 11.508 -12.933 1.00 70.31 616 LEU A C 1
ATOM 4896 O O . LEU A 1 616 ? 39.165 11.163 -14.076 1.00 70.31 616 LEU A O 1
ATOM 4900 N N . GLU A 1 617 ? 38.360 10.676 -12.038 1.00 70.38 617 GLU A N 1
ATOM 4901 C CA . GLU A 1 617 ? 38.236 9.224 -12.231 1.00 70.38 617 GLU A CA 1
ATOM 4902 C C . GLU A 1 617 ? 36.772 8.760 -12.239 1.00 70.38 617 GLU A C 1
ATOM 4904 O O . GLU A 1 617 ? 35.908 9.369 -11.604 1.00 70.38 617 GLU A O 1
ATOM 4909 N N . GLN A 1 618 ? 36.503 7.672 -12.962 1.00 62.72 618 GLN A N 1
ATOM 4910 C CA . GLN A 1 618 ? 35.213 6.989 -12.985 1.00 62.72 618 GLN A CA 1
ATOM 4911 C C . GLN A 1 618 ? 35.409 5.477 -13.188 1.00 62.72 618 GLN A C 1
ATOM 4913 O O . GLN A 1 618 ? 36.206 5.054 -14.027 1.00 62.72 618 GLN A O 1
ATOM 4918 N N . ASP A 1 619 ? 34.626 4.662 -12.478 1.00 57.56 619 ASP A N 1
ATOM 4919 C CA . ASP A 1 619 ? 34.492 3.229 -12.763 1.00 57.56 619 ASP A CA 1
ATOM 4920 C C . ASP A 1 619 ? 33.631 3.005 -14.021 1.00 57.56 619 ASP A C 1
ATOM 4922 O O . ASP A 1 619 ? 32.506 3.512 -14.131 1.00 57.56 619 ASP A O 1
ATOM 4926 N N . ILE A 1 620 ? 34.151 2.237 -14.982 1.00 56.34 620 ILE A N 1
ATOM 4927 C CA . ILE A 1 620 ? 33.537 2.001 -16.295 1.00 56.34 620 ILE A CA 1
ATOM 4928 C C . ILE A 1 620 ? 33.614 0.526 -16.697 1.00 56.34 620 ILE A C 1
ATOM 4930 O O . ILE A 1 620 ? 34.479 -0.214 -16.237 1.00 56.34 620 ILE A O 1
ATOM 4934 N N . THR A 1 621 ? 32.755 0.086 -17.615 1.00 55.72 621 THR A N 1
ATOM 4935 C CA . THR A 1 621 ? 32.966 -1.198 -18.300 1.00 55.72 621 THR A CA 1
ATOM 4936 C C . THR A 1 621 ? 34.182 -1.083 -19.221 1.00 55.72 621 THR A C 1
ATOM 4938 O O . THR A 1 621 ? 34.322 -0.069 -19.908 1.00 55.72 621 THR A O 1
ATOM 4941 N N . PHE A 1 622 ? 35.059 -2.095 -19.243 1.00 66.75 622 PHE A N 1
ATOM 4942 C CA . PHE A 1 622 ? 36.262 -2.083 -20.091 1.00 66.75 622 PHE A CA 1
ATOM 4943 C C . PHE A 1 622 ? 35.887 -1.890 -21.580 1.00 66.75 622 PHE A C 1
ATOM 4945 O O . PHE A 1 622 ? 35.240 -2.775 -22.147 1.00 66.75 622 PHE A O 1
ATOM 4952 N N . PRO A 1 623 ? 36.261 -0.766 -22.228 1.00 64.50 623 PRO A N 1
ATOM 4953 C CA . PRO A 1 623 ? 35.922 -0.521 -23.628 1.00 64.50 623 PRO A CA 1
ATOM 4954 C C . PRO A 1 623 ? 36.828 -1.318 -24.570 1.00 64.50 623 PRO A C 1
ATOM 4956 O O . PRO A 1 623 ? 38.035 -1.390 -24.353 1.00 64.50 623 PRO A O 1
ATOM 4959 N N . ASP A 1 624 ? 36.285 -1.807 -25.688 1.00 71.69 624 ASP A N 1
ATOM 4960 C CA . ASP A 1 624 ? 37.117 -2.309 -26.793 1.00 71.69 624 ASP A CA 1
ATOM 4961 C C . ASP A 1 624 ? 37.890 -1.160 -27.463 1.00 71.69 624 ASP A C 1
ATOM 4963 O O . ASP A 1 624 ? 39.094 -1.264 -27.709 1.00 71.69 624 ASP A O 1
ATOM 4967 N N . SER A 1 625 ? 37.208 -0.038 -27.705 1.00 74.50 625 SER A N 1
ATOM 4968 C CA . SER A 1 625 ? 37.794 1.199 -28.212 1.00 74.50 625 SER A CA 1
ATOM 4969 C C . SER A 1 625 ? 36.963 2.418 -27.812 1.00 74.50 625 SER A C 1
ATOM 4971 O O . SER A 1 625 ? 35.747 2.346 -27.620 1.00 74.50 625 SER A O 1
ATOM 4973 N N . PHE A 1 626 ? 37.609 3.575 -27.720 1.00 77.44 626 PHE A N 1
ATOM 4974 C CA . PHE A 1 626 ? 36.930 4.848 -27.507 1.00 77.44 626 PHE A CA 1
ATOM 4975 C C . PHE A 1 626 ? 37.657 5.979 -28.220 1.00 77.44 626 PHE A C 1
ATOM 4977 O O . PHE A 1 626 ? 38.820 5.864 -28.587 1.00 77.44 626 PHE A O 1
ATOM 4984 N N . SER A 1 627 ? 36.960 7.082 -28.438 1.00 80.50 627 SER A N 1
ATOM 4985 C CA . SER A 1 627 ? 37.523 8.307 -28.987 1.00 80.50 627 SER A CA 1
ATOM 4986 C C . SER A 1 627 ? 37.404 9.415 -27.958 1.00 80.50 627 SER A C 1
ATOM 4988 O O . SER A 1 627 ? 36.429 9.465 -27.219 1.00 80.50 627 SER A O 1
ATOM 4990 N N . ILE A 1 628 ? 38.360 10.329 -27.912 1.00 83.06 628 ILE A N 1
ATOM 4991 C CA . ILE A 1 628 ? 38.308 11.484 -27.018 1.00 83.06 628 ILE A CA 1
ATOM 4992 C C . ILE A 1 628 ? 38.831 12.713 -27.750 1.00 83.06 628 ILE A C 1
ATOM 4994 O O . ILE A 1 628 ? 39.831 12.655 -28.469 1.00 83.06 628 ILE A O 1
ATOM 4998 N N . TRP A 1 629 ? 38.131 13.833 -27.602 1.00 84.25 629 TRP A N 1
ATOM 4999 C CA . TRP A 1 629 ? 38.651 15.122 -28.043 1.00 84.25 629 TRP A CA 1
ATOM 5000 C C . TRP A 1 629 ? 39.589 15.680 -26.982 1.00 84.25 629 TRP A C 1
ATOM 5002 O O . TRP A 1 629 ? 39.236 15.734 -25.809 1.00 84.25 629 TRP A O 1
ATOM 5012 N N . VAL A 1 630 ? 40.765 16.134 -27.391 1.00 87.69 630 VAL A N 1
ATOM 5013 C CA . VAL A 1 630 ? 41.759 16.719 -26.490 1.00 87.69 630 VAL A CA 1
ATOM 5014 C C . VAL A 1 630 ? 42.251 18.045 -27.040 1.00 87.69 630 VAL A C 1
ATOM 5016 O O . VAL A 1 630 ? 42.412 18.207 -28.254 1.00 87.69 630 VAL A O 1
ATOM 5019 N N . TYR A 1 631 ? 42.473 18.998 -26.143 1.00 87.44 631 TYR A N 1
ATOM 5020 C CA . TYR A 1 631 ? 43.066 20.292 -26.452 1.00 87.44 631 TYR A CA 1
ATOM 5021 C C . TYR A 1 631 ? 44.214 20.524 -25.469 1.00 87.44 631 TYR A C 1
ATOM 5023 O O . TYR A 1 631 ? 44.009 21.108 -24.398 1.00 87.44 631 TYR A O 1
ATOM 5031 N N . PRO A 1 632 ? 45.419 20.025 -25.793 1.00 79.56 632 PRO A N 1
ATOM 5032 C CA . PRO A 1 632 ? 46.583 20.252 -24.958 1.00 79.56 632 PRO A CA 1
ATOM 5033 C C . PRO A 1 632 ? 46.975 21.734 -25.036 1.00 79.56 632 PRO A C 1
ATOM 5035 O O . PRO A 1 632 ? 47.202 22.281 -26.118 1.00 79.56 632 PRO A O 1
ATOM 5038 N N . THR A 1 633 ? 47.022 22.411 -23.892 1.00 74.06 633 THR A N 1
ATOM 5039 C CA . THR A 1 633 ? 47.388 23.831 -23.799 1.00 74.06 633 THR A CA 1
ATOM 5040 C C . THR A 1 633 ? 48.890 23.995 -23.578 1.00 74.06 633 THR A C 1
ATOM 5042 O O . THR A 1 633 ? 49.511 23.256 -22.810 1.00 74.06 633 THR A O 1
ATOM 5045 N N . SER A 1 634 ? 49.495 24.998 -24.221 1.00 65.25 634 SER A N 1
ATOM 5046 C CA . SER A 1 634 ? 50.908 25.346 -24.013 1.00 65.25 634 SER A CA 1
ATOM 5047 C C . SER A 1 634 ? 51.088 26.227 -22.764 1.00 65.25 634 SER A C 1
ATOM 5049 O O . SER A 1 634 ? 51.454 27.397 -22.873 1.00 65.25 634 SER A O 1
ATOM 5051 N N . SER A 1 635 ? 50.773 25.722 -21.569 1.00 56.94 635 SER A N 1
ATOM 5052 C CA . SER A 1 635 ? 50.977 26.492 -20.326 1.00 56.94 635 SER A CA 1
ATOM 5053 C C . SER A 1 635 ? 52.390 26.363 -19.741 1.00 56.94 635 SER A C 1
ATOM 5055 O O . SER A 1 635 ? 52.735 27.119 -18.836 1.00 56.94 635 SER A O 1
ATOM 5057 N N . ALA A 1 636 ? 53.218 25.437 -20.239 1.00 52.47 636 ALA A N 1
ATOM 5058 C CA . ALA A 1 636 ? 54.526 25.121 -19.667 1.00 52.47 636 ALA A CA 1
ATOM 5059 C C . ALA A 1 636 ? 55.701 25.500 -20.574 1.00 52.47 636 ALA A C 1
ATOM 5061 O O . ALA A 1 636 ? 55.652 25.357 -21.793 1.00 52.47 636 ALA A O 1
ATOM 5062 N N . THR A 1 637 ? 56.784 25.949 -19.942 1.00 51.06 637 THR A N 1
ATOM 5063 C CA . THR A 1 637 ? 58.070 26.264 -20.578 1.00 51.06 637 THR A CA 1
ATOM 5064 C C . THR A 1 637 ? 58.867 25.021 -20.997 1.00 51.06 637 THR A C 1
ATOM 5066 O O . THR A 1 637 ? 59.761 25.156 -21.827 1.00 51.06 637 THR A O 1
ATOM 5069 N N . ASP A 1 638 ? 58.543 23.831 -20.467 1.00 59.62 638 ASP A N 1
ATOM 5070 C CA . ASP A 1 638 ? 59.155 22.545 -20.833 1.00 59.62 638 ASP A CA 1
ATOM 5071 C C . ASP A 1 638 ? 58.084 21.426 -20.899 1.00 59.62 638 ASP A C 1
ATOM 5073 O O . ASP A 1 638 ? 57.469 21.107 -19.879 1.00 59.62 638 ASP A O 1
ATOM 5077 N N . PRO A 1 639 ? 57.831 20.815 -22.074 1.00 58.31 639 PRO A N 1
ATOM 5078 C CA . PRO A 1 639 ? 56.898 19.694 -22.222 1.00 58.31 639 PRO A CA 1
ATOM 5079 C C . PRO A 1 639 ? 57.271 18.449 -21.404 1.00 58.31 639 PRO A C 1
ATOM 5081 O O . PRO A 1 639 ? 56.407 17.612 -21.160 1.00 58.31 639 PRO A O 1
ATOM 5084 N N . SER A 1 640 ? 58.530 18.307 -20.975 1.00 59.50 640 SER A N 1
ATOM 5085 C CA . SER A 1 640 ? 59.007 17.119 -20.253 1.00 59.50 640 SER A CA 1
ATOM 5086 C C . SER A 1 640 ? 58.637 17.053 -18.773 1.00 59.50 640 SER A C 1
ATOM 5088 O O . SER A 1 640 ? 58.748 15.992 -18.156 1.00 59.50 640 SER A O 1
ATOM 5090 N N . GLU A 1 641 ? 58.118 18.148 -18.218 1.00 61.91 641 GLU A N 1
ATOM 5091 C CA . GLU A 1 641 ? 57.695 18.242 -16.816 1.00 61.91 641 GLU A CA 1
ATOM 5092 C C . GLU A 1 641 ? 56.187 17.997 -16.612 1.00 61.91 641 GLU A C 1
ATOM 5094 O O . GLU A 1 641 ? 55.722 17.992 -15.470 1.00 61.91 641 GLU A O 1
ATOM 5099 N N . ASN A 1 642 ? 55.434 17.752 -17.695 1.00 68.56 642 ASN A N 1
ATOM 5100 C CA . ASN A 1 642 ? 53.981 17.565 -17.681 1.00 68.56 642 ASN A CA 1
ATOM 5101 C C . ASN A 1 642 ? 53.542 16.248 -18.327 1.00 68.56 642 ASN A C 1
ATOM 5103 O O . ASN A 1 642 ? 54.063 15.848 -19.365 1.00 68.56 642 ASN A O 1
ATOM 5107 N N . ALA A 1 643 ? 52.512 15.626 -17.756 1.00 75.62 643 ALA A N 1
ATOM 5108 C CA . ALA A 1 643 ? 51.787 14.506 -18.335 1.00 75.62 643 ALA A CA 1
ATOM 5109 C C . ALA A 1 643 ? 50.289 14.838 -18.412 1.00 75.62 643 ALA A C 1
ATOM 5111 O O . ALA A 1 643 ? 49.658 15.233 -17.432 1.00 75.62 643 ALA A O 1
ATOM 5112 N N . TYR A 1 644 ? 49.718 14.670 -19.597 1.00 83.88 644 TYR A N 1
ATOM 5113 C CA . TYR A 1 644 ? 48.311 14.917 -19.890 1.00 83.88 644 TYR A CA 1
ATOM 5114 C C . TYR A 1 644 ? 47.779 13.725 -20.672 1.00 83.88 644 TYR A C 1
ATOM 5116 O O . TYR A 1 644 ? 48.378 13.338 -21.678 1.00 83.88 644 TYR A O 1
ATOM 5124 N N . GLY A 1 645 ? 46.703 13.103 -20.198 1.00 86.69 645 GLY A N 1
ATOM 5125 C CA . GLY A 1 645 ? 46.298 11.827 -20.770 1.00 86.69 645 GLY A CA 1
ATOM 5126 C C . GLY A 1 645 ? 45.127 11.137 -20.096 1.00 86.69 645 GLY A C 1
ATOM 5127 O O . GLY A 1 645 ? 44.428 11.716 -19.265 1.00 86.69 645 GLY A O 1
ATOM 5128 N N . VAL A 1 646 ? 44.945 9.877 -20.480 1.00 87.25 646 VAL A N 1
ATOM 5129 C CA . VAL A 1 646 ? 43.979 8.937 -19.910 1.00 87.25 646 VAL A CA 1
ATOM 5130 C C . VAL A 1 646 ? 44.731 7.794 -19.226 1.00 87.25 646 VAL A C 1
ATOM 5132 O O . VAL A 1 646 ? 45.651 7.218 -19.805 1.00 87.25 646 VAL A O 1
ATOM 5135 N N . GLU A 1 647 ? 44.334 7.462 -18.003 1.00 86.56 647 GLU A N 1
ATOM 5136 C CA . GLU A 1 647 ? 44.713 6.233 -17.298 1.00 86.56 647 GLU A CA 1
ATOM 5137 C C . GLU A 1 647 ? 43.607 5.192 -17.481 1.00 86.56 647 GLU A C 1
ATOM 5139 O O . GLU A 1 647 ? 42.427 5.526 -17.371 1.00 86.56 647 GLU A O 1
ATOM 5144 N N . ILE A 1 648 ? 43.995 3.941 -17.713 1.00 86.06 648 ILE A N 1
ATOM 5145 C CA . ILE A 1 648 ? 43.129 2.767 -17.592 1.00 86.06 648 ILE A CA 1
ATOM 5146 C C . ILE A 1 648 ? 43.735 1.868 -16.515 1.00 86.06 648 ILE A C 1
ATOM 5148 O O . ILE A 1 648 ? 44.847 1.367 -16.697 1.00 86.06 648 ILE A O 1
ATOM 5152 N N . ASP A 1 649 ? 43.023 1.683 -15.406 1.00 82.31 649 ASP A N 1
ATOM 5153 C CA . ASP A 1 649 ? 43.371 0.748 -14.331 1.00 82.31 649 ASP A CA 1
ATOM 5154 C C . ASP A 1 649 ? 42.362 -0.409 -14.339 1.00 82.31 649 ASP A C 1
ATOM 5156 O O . ASP A 1 649 ? 41.171 -0.210 -14.108 1.00 82.31 649 ASP A O 1
ATOM 5160 N N . ASP A 1 650 ? 42.817 -1.620 -14.654 1.00 74.25 650 ASP A N 1
ATOM 5161 C CA . ASP A 1 650 ? 41.961 -2.816 -14.685 1.00 74.25 650 ASP A CA 1
ATOM 5162 C C . ASP A 1 650 ? 41.941 -3.592 -13.354 1.00 74.25 650 ASP A C 1
ATOM 5164 O O . ASP A 1 650 ? 41.387 -4.691 -13.280 1.00 74.25 650 ASP A O 1
ATOM 5168 N N . GLY A 1 651 ? 42.533 -3.024 -12.298 1.00 68.56 651 GLY A N 1
ATOM 5169 C CA . GLY A 1 651 ? 42.654 -3.622 -10.970 1.00 68.56 651 GLY A CA 1
ATOM 5170 C C . GLY A 1 651 ? 43.923 -4.459 -10.775 1.00 68.56 651 GLY A C 1
ATOM 5171 O O . GLY A 1 651 ? 44.334 -4.670 -9.633 1.00 68.56 651 GLY A O 1
ATOM 5172 N N . GLU A 1 652 ? 44.579 -4.896 -11.856 1.00 72.38 652 GLU A N 1
ATOM 5173 C CA . GLU A 1 652 ? 45.889 -5.565 -11.814 1.00 72.38 652 GLU A CA 1
ATOM 5174 C C . GLU A 1 652 ? 46.997 -4.740 -12.486 1.00 72.38 652 GLU A C 1
ATOM 5176 O O . GLU A 1 652 ? 48.171 -4.859 -12.119 1.00 72.38 652 GLU A O 1
ATOM 5181 N N . ARG A 1 653 ? 46.656 -3.934 -13.499 1.00 83.31 653 ARG A N 1
ATOM 5182 C CA . ARG A 1 653 ? 47.594 -3.244 -14.392 1.00 83.31 653 ARG A CA 1
ATOM 5183 C C . ARG A 1 653 ? 47.104 -1.842 -14.733 1.00 83.31 653 ARG A C 1
ATOM 5185 O O . ARG A 1 653 ? 45.910 -1.572 -14.781 1.00 83.31 653 ARG A O 1
ATOM 5192 N N . ARG A 1 654 ? 48.064 -0.962 -15.035 1.00 85.88 654 ARG A N 1
ATOM 5193 C CA . ARG A 1 654 ? 47.820 0.443 -15.390 1.00 85.88 654 ARG A CA 1
ATOM 5194 C C . ARG A 1 654 ? 48.403 0.797 -16.747 1.00 85.88 654 ARG A C 1
ATOM 5196 O O . ARG A 1 654 ? 49.621 0.718 -16.931 1.00 85.88 654 ARG A O 1
ATOM 5203 N N . LEU A 1 655 ? 47.543 1.213 -17.671 1.00 87.75 655 LEU A N 1
ATOM 5204 C CA . LEU A 1 655 ? 47.911 1.734 -18.984 1.00 87.75 655 LEU A CA 1
ATOM 5205 C C . LEU A 1 655 ? 47.715 3.251 -19.028 1.00 87.75 655 LEU A C 1
ATOM 5207 O O . LEU A 1 655 ? 46.622 3.758 -18.795 1.00 87.75 655 LEU A O 1
ATOM 5211 N N . TRP A 1 656 ? 48.773 3.959 -19.394 1.00 86.88 656 TRP A N 1
ATOM 5212 C CA . TRP A 1 656 ? 48.800 5.402 -19.575 1.00 86.88 656 TRP A CA 1
ATOM 5213 C C . TRP A 1 656 ? 48.807 5.754 -21.057 1.00 86.88 656 TRP A C 1
ATOM 5215 O O . TRP A 1 656 ? 49.701 5.341 -21.795 1.00 86.88 656 TRP A O 1
ATOM 5225 N N . ILE A 1 657 ? 47.841 6.564 -21.481 1.00 89.19 657 ILE A N 1
ATOM 5226 C CA . ILE A 1 657 ? 47.739 7.090 -22.842 1.00 89.19 657 ILE A CA 1
ATOM 5227 C C . ILE A 1 657 ? 47.930 8.600 -22.770 1.00 89.19 657 ILE A C 1
ATOM 5229 O O . ILE A 1 657 ? 47.037 9.319 -22.328 1.00 89.19 657 ILE A O 1
ATOM 5233 N N . LEU A 1 658 ? 49.108 9.075 -23.164 1.00 87.69 658 LEU A N 1
ATOM 5234 C CA . LEU A 1 658 ? 49.511 10.475 -23.047 1.00 87.69 658 LEU A CA 1
ATOM 5235 C C . LEU A 1 658 ? 49.392 11.196 -24.396 1.00 87.69 658 LEU A C 1
ATOM 5237 O O . LEU A 1 658 ? 49.738 10.632 -25.436 1.00 87.69 658 LEU A O 1
ATOM 5241 N N . PHE A 1 659 ? 48.928 12.447 -24.378 1.00 86.94 659 PHE A N 1
ATOM 5242 C CA . PHE A 1 659 ? 48.713 13.265 -25.576 1.00 86.94 659 PHE A CA 1
ATOM 5243 C C . PHE A 1 659 ? 49.698 14.437 -25.643 1.00 86.94 659 PHE A C 1
ATOM 5245 O O . PHE A 1 659 ? 49.814 15.194 -24.681 1.00 86.94 659 PHE A O 1
ATOM 5252 N N . GLY A 1 660 ? 50.359 14.634 -26.789 1.00 77.75 660 GLY A N 1
ATOM 5253 C CA . GLY A 1 660 ? 51.264 15.771 -27.000 1.00 77.75 660 GLY A CA 1
ATOM 5254 C C . GLY A 1 660 ? 52.037 15.726 -28.321 1.00 77.75 660 GLY A C 1
ATOM 5255 O O . GLY A 1 660 ? 51.927 14.764 -29.068 1.00 77.75 660 GLY A O 1
ATOM 5256 N N . GLU A 1 661 ? 52.838 16.754 -28.620 1.00 73.31 661 GLU A N 1
ATOM 5257 C CA . GLU A 1 661 ? 53.587 16.861 -29.893 1.00 73.31 661 GLU A CA 1
ATOM 5258 C C . GLU A 1 661 ? 54.896 16.046 -29.946 1.00 73.31 661 GLU A C 1
ATOM 5260 O O . GLU A 1 661 ? 55.509 15.922 -31.007 1.00 73.31 661 GLU A O 1
ATOM 5265 N N . SER A 1 662 ? 55.363 15.499 -28.817 1.00 66.38 662 SER A N 1
ATOM 5266 C CA . SER A 1 662 ? 56.565 14.654 -28.770 1.00 66.38 662 SER A CA 1
ATOM 5267 C C . SER A 1 662 ? 56.448 13.559 -27.711 1.00 66.38 662 SER A C 1
ATOM 5269 O O . SER A 1 662 ? 55.707 13.695 -26.742 1.00 66.38 662 SER A O 1
ATOM 5271 N N . ASP A 1 663 ? 57.241 12.501 -27.855 1.00 61.75 663 ASP A N 1
ATOM 5272 C CA . ASP A 1 663 ? 57.424 11.426 -26.867 1.00 61.75 663 ASP A CA 1
ATOM 5273 C C . ASP A 1 663 ? 58.155 11.881 -25.588 1.00 61.75 663 ASP A C 1
ATOM 5275 O O . ASP A 1 663 ? 58.415 11.082 -24.689 1.00 61.75 663 ASP A O 1
ATOM 5279 N N . LYS A 1 664 ? 58.492 13.174 -25.495 1.00 59.03 664 LYS A N 1
ATOM 5280 C CA . LYS A 1 664 ? 59.199 13.774 -24.363 1.00 59.03 664 LYS A CA 1
ATOM 5281 C C . LYS A 1 664 ? 58.288 14.205 -23.219 1.00 59.03 664 LYS A C 1
ATOM 5283 O O . LYS A 1 664 ? 58.823 14.705 -22.241 1.00 59.03 664 LYS A O 1
ATOM 5288 N N . TRP A 1 665 ? 56.967 14.040 -23.324 1.00 64.50 665 TRP A N 1
ATOM 5289 C CA . TRP A 1 665 ? 56.038 14.359 -22.233 1.00 64.50 665 TRP A CA 1
ATOM 5290 C C . TRP A 1 665 ? 56.291 13.448 -21.022 1.00 64.50 665 TRP A C 1
ATOM 5292 O O . TRP A 1 665 ? 56.625 12.267 -21.179 1.00 64.50 665 TRP A O 1
ATOM 5302 N N . GLY A 1 666 ? 56.183 14.021 -19.821 1.00 63.66 666 GLY A N 1
ATOM 5303 C CA . GLY A 1 666 ? 56.652 13.439 -18.562 1.00 63.66 666 GLY A CA 1
ATOM 5304 C C . GLY A 1 666 ? 56.143 12.016 -18.311 1.00 63.66 666 GLY A C 1
ATOM 5305 O O . GLY A 1 666 ? 55.009 11.671 -18.643 1.00 63.66 666 GLY A O 1
ATOM 5306 N N . LYS A 1 667 ? 56.993 11.169 -17.719 1.00 63.75 667 LYS A N 1
ATOM 5307 C CA . LYS A 1 667 ? 56.622 9.806 -17.308 1.00 63.75 667 LYS A CA 1
ATOM 5308 C C . LYS A 1 667 ? 56.081 9.827 -15.884 1.00 63.75 667 LYS A C 1
ATOM 5310 O O . LYS A 1 667 ? 56.681 10.444 -15.008 1.00 63.75 667 LYS A O 1
ATOM 5315 N N . LEU A 1 668 ? 54.969 9.135 -15.664 1.00 66.19 668 LEU A N 1
ATOM 5316 C CA . LEU A 1 668 ? 54.438 8.865 -14.329 1.00 66.19 668 LEU A CA 1
ATOM 5317 C C . LEU A 1 668 ? 54.993 7.532 -13.809 1.00 66.19 668 LEU A C 1
ATOM 5319 O O . LEU A 1 668 ? 55.431 6.693 -14.592 1.00 66.19 668 LEU A O 1
ATOM 5323 N N . ASP A 1 669 ? 54.999 7.321 -12.496 1.00 60.88 669 ASP A N 1
ATOM 5324 C CA . ASP A 1 669 ? 55.468 6.054 -11.929 1.00 60.88 669 ASP A CA 1
ATOM 5325 C C . ASP A 1 669 ? 54.413 4.940 -12.087 1.00 60.88 669 ASP A C 1
ATOM 5327 O O . ASP A 1 669 ? 53.213 5.174 -11.934 1.00 60.88 669 ASP A O 1
ATOM 5331 N N . ASN A 1 670 ? 54.883 3.708 -12.328 1.00 65.88 670 ASN A N 1
ATOM 5332 C CA . ASN A 1 670 ? 54.116 2.450 -12.319 1.00 65.88 670 ASN A CA 1
ATOM 5333 C C . ASN A 1 670 ? 52.981 2.320 -13.364 1.00 65.88 670 ASN A C 1
ATOM 5335 O O . ASN A 1 670 ? 51.797 2.359 -13.029 1.00 65.88 670 ASN A O 1
ATOM 5339 N N . GLY A 1 671 ? 53.340 2.051 -14.626 1.00 74.94 671 GLY A N 1
ATOM 5340 C CA . GLY A 1 671 ? 52.408 1.598 -15.669 1.00 74.94 671 GLY A CA 1
ATOM 5341 C C . GLY A 1 671 ? 53.070 1.417 -17.042 1.00 74.94 671 GLY A C 1
ATOM 5342 O O . GLY A 1 671 ? 54.255 1.708 -17.205 1.00 74.94 671 GLY A O 1
ATOM 5343 N N . ALA A 1 672 ? 52.318 0.924 -18.028 1.00 84.06 672 ALA A N 1
ATOM 5344 C CA . ALA A 1 672 ? 52.724 0.950 -19.439 1.00 84.06 672 ALA A CA 1
ATOM 5345 C C . ALA A 1 672 ? 52.318 2.283 -20.082 1.00 84.06 672 ALA A C 1
ATOM 5347 O O . ALA A 1 672 ? 51.309 2.856 -19.687 1.00 84.06 672 ALA A O 1
ATOM 5348 N N . PHE A 1 673 ? 53.076 2.767 -21.071 1.00 83.75 673 PHE A N 1
ATOM 5349 C CA . PHE A 1 673 ? 52.860 4.082 -21.686 1.00 83.75 673 PHE A CA 1
ATOM 5350 C C . PHE A 1 673 ? 52.666 3.982 -23.194 1.00 83.75 673 PHE A C 1
ATOM 5352 O O . PHE A 1 673 ? 53.426 3.303 -23.883 1.00 83.75 673 PHE A O 1
ATOM 5359 N N . VAL A 1 674 ? 51.689 4.731 -23.696 1.00 85.69 674 VAL A N 1
ATOM 5360 C CA . VAL A 1 674 ? 51.415 4.942 -25.116 1.00 85.69 674 VAL A CA 1
ATOM 5361 C C . VAL A 1 674 ? 51.320 6.444 -25.348 1.00 85.69 674 VAL A C 1
ATOM 5363 O O . VAL A 1 674 ? 50.583 7.135 -24.651 1.00 85.69 674 VAL A O 1
ATOM 5366 N N . TYR A 1 675 ? 52.066 6.952 -26.325 1.00 85.00 675 TYR A N 1
ATOM 5367 C CA . TYR A 1 675 ? 52.062 8.368 -26.683 1.00 85.00 675 TYR A CA 1
ATOM 5368 C C . TYR A 1 675 ? 51.312 8.563 -27.996 1.00 85.00 675 TYR A C 1
ATOM 5370 O O . TYR A 1 675 ? 51.627 7.912 -28.994 1.00 85.00 675 TYR A O 1
ATOM 5378 N N . LEU A 1 676 ? 50.335 9.466 -27.997 1.00 86.50 676 LEU A N 1
ATOM 5379 C CA . LEU A 1 676 ? 49.563 9.839 -29.176 1.00 86.50 6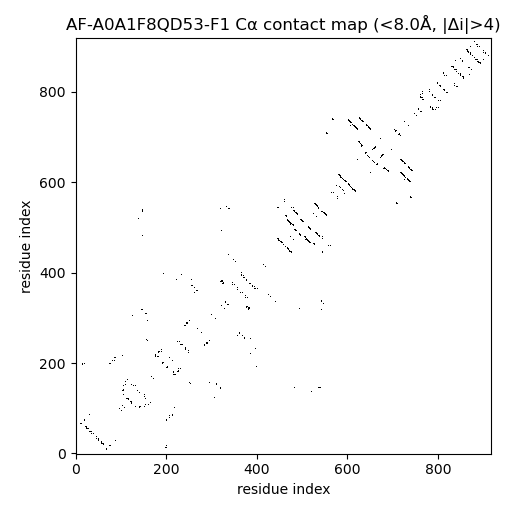76 LEU A CA 1
ATOM 5380 C C . LEU A 1 676 ? 49.807 11.308 -29.523 1.00 86.50 676 LEU A C 1
ATOM 5382 O O . LEU A 1 676 ? 49.788 12.183 -28.655 1.00 86.50 676 LEU A O 1
ATOM 5386 N N . ASN A 1 677 ? 50.038 11.573 -30.810 1.00 85.06 677 ASN A N 1
ATOM 5387 C CA . ASN A 1 677 ? 50.342 12.918 -31.277 1.00 85.06 677 ASN A CA 1
ATOM 5388 C C . ASN A 1 677 ? 49.102 13.823 -31.188 1.00 85.06 677 ASN A C 1
ATOM 5390 O O . ASN A 1 677 ? 48.071 13.529 -31.802 1.00 85.06 677 ASN A O 1
ATOM 5394 N N . ALA A 1 678 ? 49.215 14.935 -30.464 1.00 84.12 678 ALA A N 1
ATOM 5395 C CA . ALA A 1 678 ? 48.166 15.941 -30.330 1.00 84.12 678 ALA A CA 1
ATOM 5396 C C . ALA A 1 678 ? 48.765 17.359 -30.446 1.00 84.12 678 ALA A C 1
ATOM 5398 O O . ALA A 1 678 ? 49.580 17.729 -29.597 1.00 84.12 678 ALA A O 1
ATOM 5399 N N . PRO A 1 679 ? 48.386 18.152 -31.471 1.00 83.19 679 PRO A N 1
ATOM 5400 C CA . PRO A 1 679 ? 48.907 19.502 -31.675 1.00 83.19 679 PRO A CA 1
ATOM 5401 C C . PRO A 1 679 ? 48.503 20.451 -30.543 1.00 83.19 679 PRO A C 1
ATOM 5403 O O . PRO A 1 679 ? 47.362 20.431 -30.075 1.00 83.19 679 PRO A O 1
ATOM 5406 N N . LEU A 1 680 ? 49.436 21.308 -30.126 1.00 82.19 680 LEU A N 1
ATOM 5407 C CA . LEU A 1 680 ? 49.215 22.285 -29.064 1.00 82.19 680 LEU A CA 1
ATOM 5408 C C . LEU A 1 680 ? 48.215 23.362 -29.487 1.00 82.19 680 LEU A C 1
ATOM 5410 O O . LEU A 1 680 ? 48.216 23.841 -30.621 1.00 82.19 680 LEU A O 1
ATOM 5414 N N . ASN A 1 681 ? 47.396 23.795 -28.528 1.00 83.81 681 ASN A N 1
ATOM 5415 C CA . ASN A 1 681 ? 46.398 24.850 -28.696 1.00 83.81 681 ASN A CA 1
ATOM 5416 C C . ASN A 1 681 ? 45.432 24.598 -29.870 1.00 83.81 681 ASN A C 1
ATOM 5418 O O . ASN A 1 681 ? 44.966 25.534 -30.523 1.00 83.81 681 ASN A O 1
ATOM 5422 N N . MET A 1 682 ? 45.133 23.329 -30.147 1.00 87.06 682 MET A N 1
ATOM 5423 C CA . MET A 1 682 ? 44.210 22.926 -31.195 1.00 87.06 682 MET A CA 1
ATOM 5424 C C . MET A 1 682 ? 43.443 21.676 -30.767 1.00 87.06 682 MET A C 1
ATOM 5426 O O . MET A 1 682 ? 44.005 20.747 -30.193 1.00 87.06 682 MET A O 1
ATOM 5430 N N . TRP A 1 683 ? 42.143 21.636 -31.070 1.00 88.25 683 TRP A N 1
ATOM 5431 C CA . TRP A 1 683 ? 41.331 20.446 -30.828 1.00 88.25 683 TRP A CA 1
ATOM 5432 C C . TRP A 1 683 ? 41.782 19.313 -31.746 1.00 88.25 683 TRP A C 1
ATOM 5434 O O . TRP A 1 683 ? 41.751 19.453 -32.968 1.00 88.25 683 TRP A O 1
ATOM 5444 N N . SER A 1 684 ? 42.119 18.167 -31.162 1.00 88.81 684 SER A N 1
ATOM 5445 C CA . SER A 1 684 ? 42.396 16.936 -31.901 1.00 88.81 684 SER A CA 1
ATOM 5446 C C . SER A 1 684 ? 41.548 15.789 -31.366 1.00 88.81 684 SER A C 1
ATOM 5448 O O . SER A 1 684 ? 41.344 15.667 -30.159 1.00 88.81 684 SER A O 1
ATOM 5450 N N . LYS A 1 685 ? 41.007 14.965 -32.268 1.00 87.31 685 LYS A N 1
ATOM 5451 C CA . LYS A 1 685 ? 40.263 13.757 -31.901 1.00 87.31 685 LYS A CA 1
ATOM 5452 C C . LYS A 1 685 ? 41.218 12.576 -31.898 1.00 87.31 685 LYS A C 1
ATOM 5454 O O . LYS A 1 685 ? 41.847 12.302 -32.917 1.00 87.31 685 LYS A O 1
ATOM 5459 N N . GLN A 1 686 ? 41.292 11.883 -30.774 1.00 88.62 686 GLN A N 1
ATOM 5460 C CA . GLN A 1 686 ? 42.160 10.733 -30.573 1.00 88.62 686 GLN A CA 1
ATOM 5461 C C . GLN A 1 686 ? 41.292 9.484 -30.530 1.00 88.62 686 GLN A C 1
ATOM 5463 O O . GLN A 1 686 ? 40.411 9.391 -29.680 1.00 88.62 686 GLN A O 1
ATOM 5468 N N . ASN A 1 687 ? 41.515 8.549 -31.453 1.00 85.44 687 ASN A N 1
ATOM 5469 C CA . ASN A 1 687 ? 40.816 7.266 -31.484 1.00 85.44 687 ASN A CA 1
ATOM 5470 C C . ASN A 1 687 ? 41.734 6.205 -30.868 1.00 85.44 687 ASN A C 1
ATOM 5472 O O . ASN A 1 687 ? 42.838 5.981 -31.363 1.00 85.44 687 ASN A O 1
ATOM 5476 N N . ILE A 1 688 ? 41.283 5.569 -29.795 1.00 86.19 688 ILE A N 1
ATOM 5477 C CA . ILE A 1 688 ? 42.060 4.656 -28.961 1.00 86.19 688 ILE A CA 1
ATOM 5478 C C . ILE A 1 688 ? 41.459 3.253 -29.076 1.00 86.19 688 ILE A C 1
ATOM 5480 O O . ILE A 1 688 ? 40.340 3.011 -28.628 1.00 86.19 688 ILE A O 1
ATOM 5484 N N . ASP A 1 689 ? 42.219 2.325 -29.659 1.00 86.75 689 ASP A N 1
ATOM 5485 C CA . ASP A 1 689 ? 41.911 0.889 -29.700 1.00 86.75 689 ASP A CA 1
ATOM 5486 C C . ASP A 1 689 ? 42.541 0.192 -28.485 1.00 86.75 689 ASP A C 1
ATOM 5488 O O . ASP A 1 689 ? 43.699 -0.229 -28.519 1.00 86.75 689 ASP A O 1
ATOM 5492 N N . LEU A 1 690 ? 41.794 0.112 -27.381 1.00 83.56 690 LEU A N 1
ATOM 5493 C CA . LEU A 1 690 ? 42.294 -0.454 -26.127 1.00 83.56 690 LEU A CA 1
ATOM 5494 C C . LEU A 1 690 ? 42.607 -1.941 -26.256 1.00 83.56 690 LEU A C 1
ATOM 5496 O O . LEU A 1 690 ? 43.634 -2.395 -25.750 1.00 83.56 690 LEU A O 1
ATOM 5500 N N . ARG A 1 691 ? 41.762 -2.694 -26.966 1.00 81.00 691 ARG A N 1
ATOM 5501 C CA . ARG A 1 691 ? 41.989 -4.122 -27.210 1.00 81.00 691 ARG A CA 1
ATOM 5502 C C . ARG A 1 691 ? 43.286 -4.340 -27.992 1.00 81.00 691 ARG A C 1
ATOM 5504 O O . ARG A 1 691 ? 44.081 -5.210 -27.628 1.00 81.00 691 ARG A O 1
ATOM 5511 N N . GLY A 1 692 ? 43.521 -3.536 -29.028 1.00 84.75 692 GLY A N 1
ATOM 5512 C CA . GLY A 1 692 ? 44.766 -3.540 -29.793 1.00 84.75 692 GLY A CA 1
ATOM 5513 C C . GLY A 1 692 ? 45.988 -3.188 -28.940 1.00 84.75 692 GLY A C 1
ATOM 5514 O O . GLY A 1 692 ? 47.010 -3.869 -29.029 1.00 84.75 692 GLY A O 1
ATOM 5515 N N . LEU A 1 693 ? 45.882 -2.181 -28.067 1.00 87.75 693 LEU A N 1
ATOM 5516 C CA . LEU A 1 693 ? 46.965 -1.784 -27.159 1.00 87.75 693 LEU A CA 1
ATOM 5517 C C . LEU A 1 693 ? 47.295 -2.870 -26.124 1.00 87.75 693 LEU A C 1
ATOM 5519 O O . LEU A 1 693 ? 48.467 -3.182 -25.923 1.00 87.75 693 LEU A O 1
ATOM 5523 N N . TYR A 1 694 ? 46.288 -3.508 -25.521 1.00 87.38 694 TYR A N 1
ATOM 5524 C CA . TYR A 1 694 ? 46.488 -4.640 -24.606 1.00 87.38 694 TYR A CA 1
ATOM 5525 C C . TYR A 1 694 ? 47.191 -5.810 -25.307 1.00 87.38 694 TYR A C 1
ATOM 5527 O O . TYR A 1 694 ? 48.147 -6.373 -24.769 1.00 87.38 694 TYR A O 1
ATOM 5535 N N . ALA A 1 695 ? 46.788 -6.124 -26.543 1.00 85.12 695 ALA A N 1
ATOM 5536 C CA . ALA A 1 695 ? 47.440 -7.154 -27.346 1.00 85.12 695 ALA A CA 1
ATOM 5537 C C . ALA A 1 695 ? 48.911 -6.815 -27.659 1.00 85.12 695 ALA A C 1
ATOM 5539 O O . ALA A 1 695 ? 49.771 -7.691 -27.559 1.00 85.12 695 ALA A O 1
ATOM 5540 N N . GLN A 1 696 ? 49.224 -5.554 -27.985 1.00 86.38 696 GLN A N 1
ATOM 5541 C CA . GLN A 1 696 ? 50.600 -5.094 -28.233 1.00 86.38 696 GLN A CA 1
ATOM 5542 C C . GLN A 1 696 ? 51.489 -5.180 -26.986 1.00 86.38 696 GLN A C 1
ATOM 5544 O O . GLN A 1 696 ? 52.670 -5.505 -27.093 1.00 86.38 696 GLN A O 1
ATOM 5549 N N . LEU A 1 697 ? 50.921 -4.925 -25.806 1.00 85.62 697 LEU A N 1
ATOM 5550 C CA . LEU A 1 697 ? 51.617 -5.021 -24.520 1.00 85.62 697 LEU A CA 1
ATOM 5551 C C . LEU A 1 697 ? 51.747 -6.466 -24.007 1.00 85.62 697 LEU A C 1
ATOM 5553 O O . LEU A 1 697 ? 52.387 -6.698 -22.981 1.00 85.62 697 LEU A O 1
ATOM 5557 N N . GLY A 1 698 ? 51.156 -7.445 -24.704 1.00 84.88 698 GLY A N 1
ATOM 5558 C CA . GLY A 1 698 ? 51.109 -8.843 -24.269 1.00 84.88 698 GLY A CA 1
ATOM 5559 C C . GLY A 1 698 ? 50.221 -9.064 -23.041 1.00 84.88 698 GLY A C 1
ATOM 5560 O O . GLY A 1 698 ? 50.409 -10.035 -22.309 1.00 84.88 698 GLY A O 1
ATOM 5561 N N . TRP A 1 699 ? 49.282 -8.153 -22.781 1.00 86.38 699 TRP A N 1
ATOM 5562 C CA . TRP A 1 699 ? 48.392 -8.199 -21.628 1.00 86.38 699 TRP A CA 1
ATOM 5563 C C . TRP A 1 699 ? 47.115 -8.970 -21.979 1.00 86.38 699 TRP A C 1
ATOM 5565 O O . TRP A 1 699 ? 46.448 -8.621 -22.956 1.00 86.38 699 TRP A O 1
ATOM 5575 N N . PRO A 1 700 ? 46.723 -10.006 -21.209 1.00 77.81 700 PRO A N 1
ATOM 5576 C CA . PRO A 1 700 ? 45.400 -10.598 -21.370 1.00 77.81 700 PRO A CA 1
ATOM 5577 C C . PRO A 1 700 ? 44.314 -9.566 -21.047 1.00 77.81 700 PRO A C 1
ATOM 5579 O O . PRO A 1 700 ? 44.488 -8.760 -20.128 1.00 77.81 700 PRO A O 1
ATOM 5582 N N . LEU A 1 701 ? 43.205 -9.621 -21.791 1.00 71.94 701 LEU A N 1
ATOM 5583 C CA . LEU A 1 701 ? 42.014 -8.814 -21.521 1.00 71.94 701 LEU A CA 1
ATOM 5584 C C . LEU A 1 701 ? 41.434 -9.157 -20.134 1.00 71.94 701 LEU A C 1
ATOM 5586 O O . LEU A 1 701 ? 41.516 -10.324 -19.729 1.00 71.94 701 LEU A O 1
ATOM 5590 N N . PRO A 1 702 ? 40.830 -8.187 -19.425 1.00 64.25 702 PRO A N 1
ATOM 5591 C CA . PRO A 1 702 ? 40.168 -8.438 -18.146 1.00 64.25 702 PRO A CA 1
ATOM 5592 C C . PRO A 1 702 ? 39.099 -9.536 -18.263 1.00 64.25 702 PRO A C 1
ATOM 5594 O O . PRO A 1 702 ? 38.387 -9.626 -19.266 1.00 64.25 702 PRO A O 1
ATOM 5597 N N . VAL A 1 703 ? 39.002 -10.403 -17.250 1.00 54.06 703 VAL A N 1
ATOM 5598 C CA . VAL A 1 703 ? 38.124 -11.586 -17.277 1.00 54.06 703 VAL A CA 1
ATOM 5599 C C . VAL A 1 703 ? 36.656 -11.160 -17.281 1.00 54.06 703 VAL A C 1
ATOM 5601 O O . VAL A 1 703 ? 36.248 -10.391 -16.418 1.00 54.06 703 VAL A O 1
ATOM 5604 N N . SER A 1 704 ? 35.860 -11.722 -18.200 1.00 47.34 704 SER A N 1
ATOM 5605 C CA . SER A 1 704 ? 34.453 -11.366 -18.450 1.00 47.34 704 SER A CA 1
ATOM 5606 C C . SER A 1 704 ? 33.464 -11.783 -17.348 1.00 47.34 704 SER A C 1
ATOM 5608 O O . SER A 1 704 ? 32.262 -11.565 -17.491 1.00 47.34 704 SER A O 1
ATOM 5610 N N . SER A 1 705 ? 33.925 -12.444 -16.280 1.00 46.41 705 SER A N 1
ATOM 5611 C CA . SER A 1 705 ? 33.064 -12.924 -15.199 1.00 46.41 705 SER A CA 1
ATOM 5612 C C . SER A 1 705 ? 33.796 -13.088 -13.868 1.00 46.41 705 SER A C 1
ATOM 5614 O O . SER A 1 705 ? 34.856 -13.715 -13.821 1.00 46.41 705 SER A O 1
ATOM 5616 N N . LEU A 1 706 ? 33.189 -12.617 -12.778 1.00 44.94 706 LEU A N 1
ATOM 5617 C CA . LEU A 1 706 ? 33.608 -12.904 -11.407 1.00 44.94 706 LEU A CA 1
ATOM 5618 C C . LEU A 1 706 ? 32.776 -14.054 -10.840 1.00 44.94 706 LEU A C 1
ATOM 5620 O O . LEU A 1 706 ? 31.555 -14.084 -10.986 1.00 44.94 706 LEU A O 1
ATOM 5624 N N . ARG A 1 707 ? 33.444 -14.989 -10.162 1.00 41.25 707 ARG A N 1
ATOM 5625 C CA . ARG A 1 707 ? 32.801 -16.093 -9.447 1.00 41.25 707 ARG A CA 1
ATOM 5626 C C . ARG A 1 707 ? 32.762 -15.771 -7.954 1.00 41.25 707 ARG A C 1
ATOM 5628 O O . ARG A 1 707 ? 33.791 -15.820 -7.282 1.00 41.25 707 ARG A O 1
ATOM 5635 N N . GLY A 1 708 ? 31.584 -15.425 -7.445 1.00 45.97 708 GLY A N 1
ATOM 5636 C CA . GLY A 1 708 ? 31.343 -15.159 -6.028 1.00 45.97 708 GLY A CA 1
ATOM 5637 C C . GLY A 1 708 ? 31.509 -16.414 -5.162 1.00 45.97 708 GLY A C 1
ATOM 5638 O O . GLY A 1 708 ? 31.432 -17.548 -5.647 1.00 45.97 708 GLY A O 1
ATOM 5639 N N . ARG A 1 709 ? 31.701 -16.227 -3.846 1.00 38.69 709 ARG A N 1
ATOM 5640 C CA . ARG A 1 709 ? 31.929 -17.322 -2.871 1.00 38.69 709 ARG A CA 1
ATOM 5641 C C . ARG A 1 709 ? 30.800 -18.361 -2.827 1.00 38.69 709 ARG A C 1
ATOM 5643 O O . ARG A 1 709 ? 31.040 -19.490 -2.412 1.00 38.69 709 ARG A O 1
ATOM 5650 N N . ASN A 1 710 ? 29.609 -17.999 -3.300 1.00 40.72 710 ASN A N 1
ATOM 5651 C CA . ASN A 1 710 ? 28.425 -18.857 -3.330 1.00 40.72 710 ASN A CA 1
ATOM 5652 C C . ASN A 1 710 ? 28.220 -19.576 -4.681 1.00 40.72 710 ASN A C 1
ATOM 5654 O O . ASN A 1 710 ? 27.177 -20.188 -4.899 1.00 40.72 710 ASN A O 1
ATOM 5658 N N . GLY A 1 711 ? 29.194 -19.507 -5.599 1.00 42.69 711 GLY A N 1
ATOM 5659 C CA . GLY A 1 711 ? 29.109 -20.125 -6.928 1.00 42.69 711 GLY A CA 1
ATOM 5660 C C . GLY A 1 711 ? 28.338 -19.303 -7.968 1.00 42.69 711 GLY A C 1
ATOM 5661 O O . GLY A 1 711 ? 28.061 -19.819 -9.048 1.00 42.69 711 GLY A O 1
ATOM 5662 N N . LEU A 1 712 ? 28.009 -18.046 -7.653 1.00 37.66 712 LEU A N 1
ATOM 5663 C CA . LEU A 1 712 ? 27.408 -17.069 -8.563 1.00 37.66 712 LEU A CA 1
ATOM 5664 C C . LEU A 1 712 ? 28.465 -16.570 -9.559 1.00 37.66 712 LEU A C 1
ATOM 5666 O O . LEU A 1 712 ? 29.453 -15.975 -9.145 1.00 37.66 712 LEU A O 1
ATOM 5670 N N . GLU A 1 713 ? 28.278 -16.826 -10.853 1.00 37.81 713 GLU A N 1
ATOM 5671 C CA . GLU A 1 713 ? 29.068 -16.209 -11.928 1.00 37.81 713 GLU A CA 1
ATOM 5672 C C . GLU A 1 713 ? 28.319 -14.986 -12.454 1.00 37.81 713 GLU A C 1
ATOM 5674 O O . GLU A 1 713 ? 27.174 -15.098 -12.896 1.00 37.81 713 GLU A O 1
ATOM 5679 N N . VAL A 1 714 ? 28.954 -13.818 -12.387 1.00 41.66 714 VAL A N 1
ATOM 5680 C CA . VAL A 1 714 ? 28.390 -12.547 -12.862 1.00 41.66 714 VAL A CA 1
ATOM 5681 C C . VAL A 1 714 ? 29.357 -11.903 -13.829 1.00 41.66 714 VAL A C 1
ATOM 5683 O O . VAL A 1 714 ? 30.565 -12.016 -13.642 1.00 41.66 714 VAL A O 1
ATOM 5686 N N . ALA A 1 715 ? 28.831 -11.241 -14.858 1.00 40.69 715 ALA A N 1
ATOM 5687 C CA . ALA A 1 715 ? 29.644 -10.499 -15.806 1.00 40.69 715 ALA A CA 1
ATOM 5688 C C . ALA A 1 715 ? 30.445 -9.399 -15.085 1.00 40.69 715 ALA A C 1
ATOM 5690 O O . ALA A 1 715 ? 29.886 -8.593 -14.348 1.00 40.69 715 ALA A O 1
ATOM 5691 N N . ALA A 1 716 ? 31.756 -9.369 -15.296 1.00 47.34 716 ALA A N 1
ATOM 5692 C CA . ALA A 1 716 ? 32.610 -8.229 -14.967 1.00 47.34 716 ALA A CA 1
ATOM 5693 C C . ALA A 1 716 ? 33.485 -7.977 -16.196 1.00 47.34 716 ALA A C 1
ATOM 5695 O O . ALA A 1 716 ? 33.841 -8.939 -16.862 1.00 47.34 716 ALA A O 1
ATOM 5696 N N . PRO A 1 717 ? 33.783 -6.723 -16.553 1.00 49.97 717 PRO A N 1
ATOM 5697 C CA . PRO A 1 717 ? 34.837 -6.032 -15.819 1.00 49.97 717 PRO A CA 1
ATOM 5698 C C . PRO A 1 717 ? 34.492 -4.564 -15.552 1.00 49.97 717 PRO A C 1
ATOM 5700 O O . PRO A 1 717 ? 34.052 -3.855 -16.455 1.00 49.97 717 PRO A O 1
ATOM 5703 N N . GLN A 1 718 ? 34.751 -4.089 -14.333 1.00 57.22 718 GLN A N 1
ATOM 5704 C CA . GLN A 1 718 ? 34.926 -2.654 -14.125 1.00 57.22 718 GLN A CA 1
ATOM 5705 C C . GLN A 1 718 ? 36.414 -2.334 -14.238 1.00 57.22 718 GLN A C 1
ATOM 5707 O O . GLN A 1 718 ? 37.216 -2.898 -13.501 1.00 57.22 718 GLN A O 1
ATOM 5712 N N . ALA A 1 719 ? 36.765 -1.481 -15.193 1.00 61.59 719 ALA A N 1
ATOM 5713 C CA . ALA A 1 719 ? 38.047 -0.801 -15.255 1.00 61.59 719 ALA A CA 1
ATOM 5714 C C . ALA A 1 719 ? 37.828 0.644 -14.806 1.00 61.59 719 ALA A C 1
ATOM 5716 O O . ALA A 1 719 ? 36.780 1.226 -15.076 1.00 61.59 719 ALA A O 1
ATOM 5717 N N . GLN A 1 720 ? 38.795 1.232 -14.125 1.00 67.62 720 GLN A N 1
ATOM 5718 C CA . GLN A 1 720 ? 38.752 2.642 -13.784 1.00 67.62 720 GLN A CA 1
ATOM 5719 C C . GLN A 1 720 ? 39.389 3.440 -14.924 1.00 67.62 720 GLN A C 1
ATOM 5721 O O . GLN A 1 720 ? 40.509 3.145 -15.347 1.00 67.62 720 GLN A O 1
ATOM 5726 N N . ILE A 1 721 ? 38.668 4.440 -15.435 1.00 73.00 721 ILE A N 1
ATOM 5727 C CA . ILE A 1 721 ? 39.220 5.431 -16.360 1.00 73.00 721 ILE A CA 1
ATOM 5728 C C . ILE A 1 721 ? 39.486 6.724 -15.602 1.00 73.00 721 ILE A C 1
ATOM 5730 O O . ILE A 1 721 ? 38.593 7.255 -14.941 1.00 73.00 721 ILE A O 1
ATOM 5734 N N . SER A 1 722 ? 40.700 7.254 -15.726 1.00 78.94 722 SER A N 1
ATOM 5735 C CA . SER A 1 722 ? 41.060 8.540 -15.125 1.00 78.94 722 SER A CA 1
ATOM 5736 C C . SER A 1 722 ? 41.494 9.524 -16.198 1.00 78.94 722 SER A C 1
ATOM 5738 O O . SER A 1 722 ? 42.431 9.263 -16.951 1.00 78.94 722 SER A O 1
ATOM 5740 N N . LEU A 1 723 ? 40.855 10.691 -16.246 1.00 80.31 723 LEU A N 1
ATOM 5741 C CA . LEU A 1 723 ? 41.383 11.851 -16.952 1.00 80.31 723 LEU A CA 1
ATOM 5742 C C . LEU A 1 723 ? 42.444 12.506 -16.082 1.00 80.31 723 LEU A C 1
ATOM 5744 O O . LEU A 1 723 ? 42.198 12.855 -14.926 1.00 80.31 723 LEU A O 1
ATOM 5748 N N . LEU A 1 724 ? 43.632 12.663 -16.642 1.00 76.81 724 LEU A N 1
ATOM 5749 C CA . LEU A 1 724 ? 44.813 13.039 -15.893 1.00 76.81 724 LEU A CA 1
ATOM 5750 C C . LEU A 1 724 ? 45.379 14.370 -16.385 1.00 76.81 724 LEU A C 1
ATOM 5752 O O . LEU A 1 724 ? 45.655 14.553 -17.574 1.00 76.81 724 LEU A O 1
ATOM 5756 N N . VAL A 1 725 ? 45.668 15.239 -15.415 1.00 71.06 725 VAL A N 1
ATOM 5757 C CA . VAL A 1 725 ? 46.576 16.378 -15.560 1.00 71.06 725 VAL A CA 1
ATOM 5758 C C . VAL A 1 725 ? 47.636 16.292 -14.467 1.00 71.06 725 VAL A C 1
ATOM 5760 O O . VAL A 1 725 ? 47.344 16.423 -13.280 1.00 71.06 725 VAL A O 1
ATOM 5763 N N . ALA A 1 726 ? 48.879 16.057 -14.858 1.00 67.62 726 ALA A N 1
ATOM 5764 C CA . ALA A 1 726 ? 50.033 16.032 -13.974 1.00 67.62 726 ALA A CA 1
ATOM 5765 C C . ALA A 1 726 ? 51.080 17.016 -14.494 1.00 67.62 726 ALA A C 1
ATOM 5767 O O . ALA A 1 726 ? 51.342 17.073 -15.695 1.00 67.62 726 ALA A O 1
ATOM 5768 N N . GLY A 1 727 ? 51.674 17.808 -13.608 1.00 63.41 727 GLY A N 1
ATOM 5769 C CA . GLY A 1 727 ? 52.665 18.790 -14.022 1.00 63.41 727 GLY A CA 1
ATOM 5770 C C . GLY A 1 727 ? 53.470 19.340 -12.866 1.00 63.41 727 GLY A C 1
ATOM 5771 O O . GLY A 1 727 ? 52.908 19.821 -11.888 1.00 63.41 727 GLY A O 1
ATOM 5772 N N . ASN A 1 728 ? 54.796 19.318 -12.985 1.00 58.97 728 ASN A N 1
ATOM 5773 C CA . ASN A 1 728 ? 55.692 19.968 -12.029 1.00 58.97 728 ASN A CA 1
ATOM 5774 C C . ASN A 1 728 ? 55.826 21.470 -12.339 1.00 58.97 728 ASN A C 1
ATOM 5776 O O . ASN A 1 728 ? 56.922 22.021 -12.413 1.00 58.97 728 ASN A O 1
ATOM 5780 N N . THR A 1 729 ? 54.704 22.153 -12.578 1.00 56.81 729 THR A N 1
ATOM 5781 C CA . THR A 1 729 ? 54.724 23.558 -12.986 1.00 56.81 729 THR A CA 1
ATOM 5782 C C . THR A 1 729 ? 54.659 24.482 -11.776 1.00 56.81 729 THR A C 1
ATOM 5784 O O . THR A 1 729 ? 53.842 24.328 -10.867 1.00 56.81 729 THR A O 1
ATOM 5787 N N . LYS A 1 730 ? 55.500 25.524 -11.789 1.00 61.41 730 LYS A N 1
ATOM 5788 C CA . LYS A 1 730 ? 55.414 26.664 -10.851 1.00 61.41 730 LYS A CA 1
ATOM 5789 C C . LYS A 1 730 ? 54.168 27.534 -11.081 1.00 61.41 730 LYS A C 1
ATOM 5791 O O . LYS A 1 730 ? 53.943 28.486 -10.338 1.00 61.41 730 LYS A O 1
ATOM 5796 N N . THR A 1 731 ? 53.392 27.232 -12.118 1.00 62.53 731 THR A N 1
ATOM 5797 C CA . THR A 1 731 ? 52.199 27.950 -12.571 1.00 62.53 731 THR A CA 1
ATOM 5798 C C . THR A 1 731 ? 50.995 27.018 -12.604 1.00 62.53 731 THR A C 1
ATOM 5800 O O . THR A 1 731 ? 51.147 25.803 -12.724 1.00 62.53 731 THR A O 1
ATOM 5803 N N . ASP A 1 732 ? 49.808 27.605 -12.495 1.00 70.44 732 ASP A N 1
ATOM 5804 C CA . ASP A 1 732 ? 48.537 26.897 -12.607 1.00 70.44 732 ASP A CA 1
ATOM 5805 C C . ASP A 1 732 ? 48.358 26.377 -14.039 1.00 70.44 732 ASP A C 1
ATOM 5807 O O . ASP A 1 732 ? 48.610 27.111 -15.003 1.00 70.44 732 ASP A O 1
ATOM 5811 N N . THR A 1 733 ? 47.981 25.108 -14.182 1.00 74.06 733 THR A N 1
ATOM 5812 C CA . THR A 1 733 ? 47.857 24.448 -15.485 1.00 74.06 733 THR A CA 1
ATOM 5813 C C . THR A 1 733 ? 46.445 23.922 -15.664 1.00 74.06 733 THR A C 1
ATOM 5815 O O . THR A 1 733 ? 45.960 23.132 -14.859 1.00 74.06 733 THR A O 1
ATOM 5818 N N . VAL A 1 734 ? 45.808 24.319 -16.766 1.00 78.19 734 VAL A N 1
ATOM 5819 C CA . VAL A 1 734 ? 44.467 23.862 -17.137 1.00 78.19 734 VAL A CA 1
ATOM 5820 C C . VAL A 1 734 ? 44.545 23.104 -18.445 1.00 78.19 734 VAL A C 1
ATOM 5822 O O . VAL A 1 734 ? 45.021 23.643 -19.449 1.00 78.19 734 VAL A O 1
ATOM 5825 N N . GLN A 1 735 ? 44.049 21.873 -18.445 1.00 84.12 735 GLN A N 1
ATOM 5826 C CA . GLN A 1 735 ? 43.947 21.067 -19.657 1.00 84.12 735 GLN A CA 1
ATOM 5827 C C . GLN A 1 735 ? 42.495 20.727 -19.968 1.00 84.12 735 GLN A C 1
ATOM 5829 O O . GLN A 1 735 ? 41.685 20.535 -19.059 1.00 84.12 735 GLN A O 1
ATOM 5834 N N . TRP A 1 736 ? 42.179 20.666 -21.261 1.00 84.81 736 TRP A N 1
ATOM 5835 C CA . TRP A 1 736 ? 40.806 20.616 -21.750 1.00 84.81 736 TRP A CA 1
ATOM 5836 C C . TRP A 1 736 ? 40.521 19.310 -22.478 1.00 84.81 736 TRP A C 1
ATOM 5838 O O . TRP A 1 736 ? 41.145 18.994 -23.491 1.00 84.81 736 TRP A O 1
ATOM 5848 N N . PHE A 1 737 ? 39.533 18.576 -21.981 1.00 83.75 737 PHE A N 1
ATOM 5849 C CA . PHE A 1 737 ? 39.001 17.371 -22.600 1.00 83.75 737 PHE A CA 1
ATOM 5850 C C . PHE A 1 737 ? 37.627 17.678 -23.195 1.00 83.75 737 PHE A C 1
ATOM 5852 O O . PHE A 1 737 ? 36.785 18.315 -22.567 1.00 83.75 737 PHE A O 1
ATOM 5859 N N . GLY A 1 738 ? 37.395 17.247 -24.426 1.00 75.56 738 GLY A N 1
ATOM 5860 C CA . GLY A 1 738 ? 36.059 17.174 -24.997 1.00 75.56 738 GLY A CA 1
ATOM 5861 C C . GLY A 1 738 ? 35.395 15.835 -24.652 1.00 75.56 738 GLY A C 1
ATOM 5862 O O . GLY A 1 738 ? 35.942 15.050 -23.875 1.00 75.56 738 GLY A O 1
ATOM 5863 N N . PRO A 1 739 ? 34.211 15.554 -25.216 1.00 67.19 739 PRO A N 1
ATOM 5864 C CA . PRO A 1 739 ? 33.466 14.345 -24.891 1.00 67.19 739 PRO A CA 1
ATOM 5865 C C . PRO A 1 739 ? 34.257 13.081 -25.250 1.00 67.19 739 PRO A C 1
ATOM 5867 O O . PRO A 1 739 ? 34.934 13.031 -26.285 1.00 67.19 739 PRO A O 1
ATOM 5870 N N . ILE A 1 740 ? 34.135 12.060 -24.399 1.00 66.19 740 ILE A N 1
ATOM 5871 C CA . ILE A 1 740 ? 34.537 10.696 -24.735 1.00 66.19 740 ILE A CA 1
ATOM 5872 C C . ILE A 1 740 ? 33.406 10.091 -25.567 1.00 66.19 740 ILE A C 1
ATOM 5874 O O . ILE A 1 740 ? 32.264 9.997 -25.132 1.00 66.19 740 ILE A O 1
ATOM 5878 N N . GLU A 1 741 ? 33.728 9.693 -26.787 1.00 63.97 741 GLU A N 1
ATOM 5879 C CA . GLU A 1 741 ? 32.829 9.033 -27.721 1.00 63.97 741 GLU A CA 1
ATOM 5880 C C . GLU A 1 741 ? 33.301 7.586 -27.867 1.00 63.97 741 GLU A C 1
ATOM 5882 O O . GLU A 1 741 ? 34.277 7.318 -28.571 1.00 63.97 741 GLU A O 1
ATOM 5887 N N . GLN A 1 742 ? 32.648 6.624 -27.216 1.00 53.91 742 GLN A N 1
ATOM 5888 C CA . GLN A 1 742 ? 32.942 5.223 -27.517 1.00 53.91 742 GLN A CA 1
ATOM 5889 C C . GLN A 1 742 ? 32.707 4.946 -29.007 1.00 53.91 742 GLN A C 1
ATOM 5891 O O . GLN A 1 742 ? 31.778 5.485 -29.618 1.00 53.91 742 GLN A O 1
ATOM 5896 N N . THR A 1 743 ? 33.519 4.069 -29.603 1.00 46.31 743 THR A N 1
ATOM 5897 C CA . THR A 1 743 ? 33.158 3.466 -30.890 1.00 46.31 743 THR A CA 1
ATOM 5898 C C . THR A 1 743 ? 32.087 2.425 -30.588 1.00 46.31 743 THR A C 1
ATOM 5900 O O . THR A 1 743 ? 32.353 1.232 -30.508 1.00 46.31 743 THR A O 1
ATOM 5903 N N . ILE A 1 744 ? 30.878 2.901 -30.301 1.00 39.88 744 ILE A N 1
ATOM 5904 C CA . ILE A 1 744 ? 29.766 2.042 -29.921 1.00 39.88 744 ILE A CA 1
ATOM 5905 C C . ILE A 1 744 ? 29.449 1.218 -31.158 1.00 39.88 744 ILE A C 1
ATOM 5907 O O . ILE A 1 744 ? 28.987 1.743 -32.173 1.00 39.88 744 ILE A O 1
ATOM 5911 N N . ASN A 1 745 ? 29.741 -0.076 -31.088 1.00 38.03 745 ASN A N 1
ATOM 5912 C CA . ASN A 1 745 ? 29.201 -1.016 -32.045 1.00 38.03 745 ASN A CA 1
ATOM 5913 C C . ASN A 1 745 ? 27.674 -0.886 -31.921 1.00 38.03 745 ASN A C 1
ATOM 5915 O O . ASN A 1 745 ? 27.163 -1.105 -30.825 1.00 38.03 745 ASN A O 1
ATOM 5919 N N . PRO A 1 746 ? 26.916 -0.520 -32.969 1.00 36.19 746 PRO A N 1
ATOM 5920 C CA . PRO A 1 746 ? 25.466 -0.306 -32.859 1.00 36.19 746 PRO A CA 1
ATOM 5921 C C . PRO A 1 746 ? 24.683 -1.536 -32.354 1.00 36.19 746 PRO A C 1
ATOM 5923 O O . PRO A 1 746 ? 23.483 -1.455 -32.105 1.00 36.19 746 PRO A O 1
ATOM 5926 N N . GLY A 1 747 ? 25.354 -2.687 -32.229 1.00 37.03 747 GLY A N 1
ATOM 5927 C CA . GLY A 1 747 ? 24.859 -3.906 -31.598 1.00 37.03 747 GLY A CA 1
ATOM 5928 C C . GLY A 1 747 ? 25.204 -4.096 -30.113 1.00 37.03 747 GLY A C 1
ATOM 5929 O O . GLY A 1 747 ? 24.894 -5.170 -29.606 1.00 37.03 747 GLY A O 1
ATOM 5930 N N . ASP A 1 748 ? 25.832 -3.136 -29.421 1.00 37.94 748 ASP A N 1
ATOM 5931 C CA . ASP A 1 748 ? 26.125 -3.232 -27.982 1.00 37.94 748 ASP A CA 1
ATOM 5932 C C . ASP A 1 748 ? 24.823 -3.119 -27.157 1.00 37.94 748 ASP A C 1
ATOM 5934 O O . ASP A 1 748 ? 24.181 -2.060 -27.158 1.00 37.94 748 ASP A O 1
ATOM 5938 N N . PRO A 1 749 ? 24.403 -4.189 -26.453 1.00 37.62 749 PRO A N 1
ATOM 5939 C CA . PRO A 1 749 ? 23.154 -4.209 -25.701 1.00 37.62 749 PRO A CA 1
ATOM 5940 C C . PRO A 1 749 ? 23.088 -3.151 -24.597 1.00 37.62 749 PRO A C 1
ATOM 5942 O O . PRO A 1 749 ? 21.993 -2.705 -24.275 1.00 37.62 749 PRO A O 1
ATOM 5945 N N . SER A 1 750 ? 24.220 -2.727 -24.029 1.00 34.22 750 SER A N 1
ATOM 5946 C CA . SER A 1 750 ? 24.270 -1.857 -22.844 1.00 34.22 750 SER A CA 1
ATOM 5947 C C . SER A 1 750 ? 23.881 -0.397 -23.135 1.00 34.22 750 SER A C 1
ATOM 5949 O O . SER A 1 750 ? 23.208 0.250 -22.327 1.00 34.22 750 SER A O 1
ATOM 5951 N N . VAL A 1 751 ? 24.211 0.106 -24.329 1.00 37.47 751 VAL A N 1
ATOM 5952 C CA . VAL A 1 751 ? 23.784 1.426 -24.834 1.00 37.47 751 VAL A CA 1
ATOM 5953 C C . VAL A 1 751 ? 22.356 1.364 -25.373 1.00 37.47 751 VAL A C 1
ATOM 5955 O O . VAL A 1 751 ? 21.553 2.275 -25.147 1.00 37.47 751 VAL A O 1
ATOM 5958 N N . LEU A 1 752 ? 22.026 0.250 -26.037 1.00 37.91 752 LEU A N 1
ATOM 5959 C CA . LEU A 1 752 ? 20.680 -0.066 -26.508 1.00 37.91 752 LEU A CA 1
ATOM 5960 C C . LEU A 1 752 ? 19.681 -0.023 -25.347 1.00 37.91 752 LEU A C 1
ATOM 5962 O O . LEU A 1 752 ? 18.617 0.577 -25.450 1.00 37.91 752 LEU A O 1
ATOM 5966 N N . LEU A 1 753 ? 20.055 -0.628 -24.223 1.00 36.97 753 LEU A N 1
ATOM 5967 C CA . LEU A 1 753 ? 19.247 -0.704 -23.022 1.00 36.97 753 LEU A CA 1
ATOM 5968 C C . LEU A 1 753 ? 19.095 0.680 -22.366 1.00 36.97 753 LEU A C 1
ATOM 5970 O O . LEU A 1 753 ? 17.978 1.041 -22.018 1.00 36.97 753 LEU A O 1
ATOM 5974 N N . ALA A 1 754 ? 20.131 1.522 -22.305 1.00 35.91 754 ALA A N 1
ATOM 5975 C CA . ALA A 1 754 ? 20.048 2.825 -21.631 1.00 35.91 754 ALA A CA 1
ATOM 5976 C C . ALA A 1 754 ? 19.077 3.788 -22.342 1.00 35.91 754 ALA A C 1
ATOM 5978 O O . ALA A 1 754 ? 18.300 4.493 -21.695 1.00 35.91 754 ALA A O 1
ATOM 5979 N N . GLN A 1 755 ? 19.056 3.763 -23.679 1.00 35.19 755 GLN A N 1
ATOM 5980 C CA . GLN A 1 755 ? 18.081 4.512 -24.480 1.00 35.19 755 GLN A CA 1
ATOM 5981 C C . GLN A 1 755 ? 16.675 3.892 -24.417 1.00 35.19 755 GLN A C 1
ATOM 5983 O O . GLN A 1 755 ? 15.687 4.625 -24.339 1.00 35.19 755 GLN A O 1
ATOM 5988 N N . VAL A 1 756 ? 16.577 2.556 -24.386 1.00 38.22 756 VAL A N 1
ATOM 5989 C CA . VAL A 1 756 ? 15.310 1.825 -24.194 1.00 38.22 756 VAL A CA 1
ATOM 5990 C C . VAL A 1 756 ? 14.703 2.083 -22.811 1.00 38.22 756 VAL A C 1
ATOM 5992 O O . VAL A 1 756 ? 13.485 2.119 -22.691 1.00 38.22 756 VAL A O 1
ATOM 5995 N N . PHE A 1 757 ? 15.501 2.269 -21.760 1.00 39.16 757 PHE A N 1
ATOM 5996 C CA . PHE A 1 757 ? 14.992 2.415 -20.394 1.00 39.16 757 PHE A CA 1
ATOM 5997 C C . PHE A 1 757 ? 14.537 3.835 -20.054 1.00 39.16 757 PHE A C 1
ATOM 5999 O O . PHE A 1 757 ? 13.604 3.988 -19.268 1.00 39.16 757 PHE A O 1
ATOM 6006 N N . ALA A 1 758 ? 15.134 4.863 -20.663 1.00 39.06 758 ALA A N 1
ATOM 6007 C CA . ALA A 1 758 ? 14.693 6.244 -20.472 1.00 39.06 758 ALA A CA 1
ATOM 6008 C C . ALA A 1 758 ? 13.449 6.575 -21.316 1.00 39.06 758 ALA A C 1
ATOM 6010 O O . ALA A 1 758 ? 12.512 7.194 -20.812 1.00 39.06 758 ALA A O 1
ATOM 6011 N N . HIS A 1 759 ? 13.418 6.130 -22.580 1.00 48.91 759 HIS A N 1
ATOM 6012 C CA . HIS A 1 759 ? 12.321 6.386 -23.518 1.00 48.91 759 HIS A CA 1
ATOM 6013 C C . HIS A 1 759 ? 12.161 5.214 -24.513 1.00 48.91 759 HIS A C 1
ATOM 6015 O O . HIS A 1 759 ? 12.603 5.315 -25.664 1.00 48.91 759 HIS A O 1
ATOM 6021 N N . PRO A 1 760 ? 11.546 4.086 -24.098 1.00 49.81 760 PRO A N 1
ATOM 6022 C CA . PRO A 1 760 ? 11.476 2.867 -24.910 1.00 49.81 760 PRO A CA 1
ATOM 6023 C C . PRO A 1 760 ? 10.787 3.089 -26.255 1.00 49.81 760 PRO A C 1
ATOM 6025 O O . PRO A 1 760 ? 11.233 2.571 -27.275 1.00 49.81 760 PRO A O 1
ATOM 6028 N N . ASP A 1 761 ? 9.737 3.904 -26.286 1.00 60.59 761 ASP A N 1
ATOM 6029 C CA . ASP A 1 761 ? 9.063 4.307 -27.514 1.00 60.59 761 ASP A CA 1
ATOM 6030 C C . ASP A 1 761 ? 9.978 5.135 -28.432 1.00 60.59 761 ASP A C 1
ATOM 6032 O O . ASP A 1 761 ? 10.098 4.817 -29.615 1.00 60.59 761 ASP A O 1
ATOM 6036 N N . SER A 1 762 ? 10.697 6.124 -27.892 1.00 66.81 762 SER A N 1
ATOM 6037 C CA . SER A 1 762 ? 11.651 6.945 -28.656 1.00 66.81 762 SER A CA 1
ATOM 6038 C C . SER A 1 762 ? 12.809 6.130 -29.240 1.00 66.81 762 SER A C 1
ATOM 6040 O O . SER A 1 762 ? 13.244 6.396 -30.363 1.00 66.81 762 SER A O 1
ATOM 6042 N N . TYR A 1 763 ? 13.286 5.102 -28.531 1.00 62.28 763 TYR A N 1
ATOM 6043 C CA . TYR A 1 763 ? 14.294 4.180 -29.057 1.00 62.28 763 TYR A CA 1
ATOM 6044 C C . TYR A 1 763 ? 13.778 3.429 -30.291 1.00 62.28 763 TYR A C 1
ATOM 6046 O O . TYR A 1 763 ? 14.427 3.411 -31.339 1.00 62.28 763 TYR A O 1
ATOM 6054 N N . TYR A 1 764 ? 12.588 2.833 -30.198 1.00 62.94 764 TYR A N 1
ATOM 6055 C CA . TYR A 1 764 ? 12.013 2.079 -31.310 1.00 62.94 764 TYR A CA 1
ATOM 6056 C C . TYR A 1 764 ? 11.603 2.982 -32.485 1.00 62.94 764 TYR A C 1
ATOM 6058 O O . TYR A 1 764 ? 11.676 2.537 -33.632 1.00 62.94 764 TYR A O 1
ATOM 6066 N N . VAL A 1 765 ? 11.253 4.250 -32.229 1.00 75.25 765 VAL A N 1
ATOM 6067 C CA . VAL A 1 765 ? 11.093 5.281 -33.272 1.00 75.25 765 VAL A CA 1
ATOM 6068 C C . VAL A 1 765 ? 12.423 5.561 -33.969 1.00 75.25 765 VAL A C 1
ATOM 6070 O O . VAL A 1 765 ? 12.488 5.501 -35.194 1.00 75.25 765 VAL A O 1
ATOM 6073 N N . THR A 1 766 ? 13.497 5.783 -33.210 1.00 68.69 766 THR A N 1
ATOM 6074 C CA . THR A 1 766 ? 14.835 6.065 -33.761 1.00 68.69 766 THR A CA 1
ATOM 6075 C C . THR A 1 766 ? 15.352 4.894 -34.596 1.00 68.69 766 THR A C 1
ATOM 6077 O O . THR A 1 766 ? 15.806 5.077 -35.724 1.00 68.69 766 THR A O 1
ATOM 6080 N N . ARG A 1 767 ? 15.188 3.665 -34.099 1.00 64.81 767 ARG A N 1
ATOM 6081 C CA . ARG A 1 767 ? 15.529 2.443 -34.836 1.00 64.81 767 ARG A CA 1
ATOM 6082 C C . ARG A 1 767 ? 14.673 2.261 -36.092 1.00 64.81 767 ARG A C 1
ATOM 6084 O O . ARG A 1 767 ? 15.173 1.830 -37.130 1.00 64.81 767 ARG A O 1
ATOM 6091 N N . GLY A 1 768 ? 13.386 2.600 -36.015 1.00 71.25 768 GLY A N 1
ATOM 6092 C CA . GLY A 1 768 ? 12.507 2.647 -37.182 1.00 71.25 768 GLY A CA 1
ATOM 6093 C C . GLY A 1 768 ? 13.015 3.628 -38.240 1.00 71.25 768 GLY A C 1
ATOM 6094 O O . GLY A 1 768 ? 13.084 3.277 -39.419 1.00 71.25 768 GLY A O 1
ATOM 6095 N N . ASP A 1 769 ? 13.459 4.817 -37.823 1.00 75.00 769 ASP A N 1
ATOM 6096 C CA . ASP A 1 769 ? 14.022 5.835 -38.715 1.00 75.00 769 ASP A CA 1
ATOM 6097 C C . ASP A 1 769 ? 15.324 5.386 -39.376 1.00 75.00 769 ASP A C 1
ATOM 6099 O O . ASP A 1 769 ? 15.530 5.647 -40.563 1.00 75.00 769 ASP A O 1
ATOM 6103 N N . GLU A 1 770 ? 16.190 4.681 -38.650 1.00 67.69 770 GLU A N 1
ATOM 6104 C CA . GLU A 1 770 ? 17.411 4.097 -39.207 1.00 67.69 770 GLU A CA 1
ATOM 6105 C C . GLU A 1 770 ? 17.102 3.058 -40.285 1.00 67.69 770 GLU A C 1
ATOM 6107 O O . GLU A 1 770 ? 17.630 3.153 -41.397 1.00 67.69 770 GLU A O 1
ATOM 6112 N N . TYR A 1 771 ? 16.191 2.118 -40.013 1.00 70.12 771 TYR A N 1
ATOM 6113 C CA . TYR A 1 771 ? 15.768 1.137 -41.015 1.00 70.12 771 TYR A CA 1
ATOM 6114 C C . TYR A 1 771 ? 15.110 1.800 -42.225 1.00 70.12 771 TYR A C 1
ATOM 6116 O O . TYR A 1 771 ? 15.374 1.403 -43.361 1.00 70.12 771 TYR A O 1
ATOM 6124 N N . ARG A 1 772 ? 14.307 2.848 -42.014 1.00 84.88 772 ARG A N 1
ATOM 6125 C CA . ARG A 1 772 ? 13.672 3.606 -43.097 1.00 84.88 772 ARG A CA 1
ATOM 6126 C C . ARG A 1 772 ? 14.701 4.348 -43.954 1.00 84.88 772 ARG A C 1
ATOM 6128 O O . ARG A 1 772 ? 14.602 4.302 -45.179 1.00 84.88 772 ARG A O 1
ATOM 6135 N N . ARG A 1 773 ? 15.721 4.975 -43.350 1.00 80.06 773 ARG A N 1
ATOM 6136 C CA . ARG A 1 773 ? 16.852 5.599 -44.075 1.00 80.06 773 ARG A CA 1
ATOM 6137 C C . ARG A 1 773 ? 17.664 4.564 -44.853 1.00 80.06 773 ARG A C 1
ATOM 6139 O O . ARG A 1 773 ? 18.057 4.829 -45.986 1.00 80.06 773 ARG A O 1
ATOM 6146 N N . ALA A 1 774 ? 17.838 3.371 -44.288 1.00 72.38 774 ALA A N 1
ATOM 6147 C CA . ALA A 1 774 ? 18.441 2.219 -44.957 1.00 72.38 774 ALA A CA 1
ATOM 6148 C C . ALA A 1 774 ? 17.518 1.554 -46.003 1.00 72.38 774 ALA A C 1
ATOM 6150 O O . ALA A 1 774 ? 17.892 0.541 -46.590 1.00 72.38 774 ALA A O 1
ATOM 6151 N N . ARG A 1 775 ? 16.321 2.112 -46.251 1.00 83.25 775 ARG A N 1
ATOM 6152 C CA . ARG A 1 775 ? 15.287 1.604 -47.173 1.00 83.25 775 ARG A CA 1
ATOM 6153 C C . ARG A 1 775 ? 14.764 0.201 -46.841 1.00 83.25 775 ARG A C 1
ATOM 6155 O O . ARG A 1 775 ? 14.168 -0.460 -47.687 1.00 83.25 775 ARG A O 1
ATOM 6162 N N . ASN A 1 776 ? 14.938 -0.250 -45.600 1.00 83.38 776 ASN A N 1
ATOM 6163 C CA . ASN A 1 776 ? 14.355 -1.486 -45.091 1.00 83.38 776 ASN A CA 1
ATOM 6164 C C . ASN A 1 776 ? 13.004 -1.198 -44.421 1.00 83.38 776 ASN A C 1
ATOM 6166 O O . ASN A 1 776 ? 12.862 -1.193 -43.198 1.00 83.38 776 ASN A O 1
ATOM 6170 N N . TYR A 1 777 ? 12.002 -0.917 -45.250 1.00 85.62 777 TYR A N 1
ATOM 6171 C CA . TYR A 1 777 ? 10.700 -0.426 -44.798 1.00 85.62 777 TYR A CA 1
ATOM 6172 C C . TYR A 1 777 ? 9.902 -1.442 -43.968 1.00 85.62 777 TYR A C 1
ATOM 6174 O O . TYR A 1 777 ? 9.089 -1.050 -43.137 1.00 85.62 777 TYR A O 1
ATOM 6182 N N . GLN A 1 778 ? 10.146 -2.743 -44.146 1.00 84.75 778 GLN A N 1
ATOM 6183 C CA . GLN A 1 778 ? 9.485 -3.779 -43.351 1.00 84.75 778 GLN A CA 1
ATOM 6184 C C . GLN A 1 778 ? 9.996 -3.790 -41.902 1.00 84.75 778 GLN A C 1
ATOM 6186 O O . GLN A 1 778 ? 9.194 -3.738 -40.972 1.00 84.75 778 GLN A O 1
ATOM 6191 N N . LEU A 1 779 ? 11.320 -3.769 -41.698 1.00 66.25 779 LEU A N 1
ATOM 6192 C CA . LEU A 1 779 ? 11.899 -3.679 -40.350 1.00 66.25 779 LEU A CA 1
ATOM 6193 C C . LEU A 1 779 ? 11.652 -2.313 -39.694 1.00 66.25 779 LEU A C 1
ATOM 6195 O O . LEU A 1 779 ? 11.536 -2.233 -38.467 1.00 66.25 779 LEU A O 1
ATOM 6199 N N . ALA A 1 780 ? 11.550 -1.250 -40.498 1.00 76.06 780 ALA A N 1
ATOM 6200 C CA . ALA A 1 780 ? 11.155 0.070 -40.023 1.00 76.06 780 ALA A CA 1
ATOM 6201 C C . ALA A 1 780 ? 9.748 0.029 -39.414 1.00 76.06 780 ALA A C 1
ATOM 6203 O O . ALA A 1 780 ? 9.575 0.384 -38.249 1.00 76.06 780 ALA A O 1
ATOM 6204 N N . GLU A 1 781 ? 8.766 -0.497 -40.153 1.00 89.94 781 GLU A N 1
ATOM 6205 C CA . GLU A 1 781 ? 7.385 -0.641 -39.685 1.00 89.94 781 GLU A CA 1
ATOM 6206 C C . GLU A 1 781 ? 7.287 -1.509 -38.421 1.00 89.94 781 GLU A C 1
ATOM 6208 O O . GLU A 1 781 ? 6.646 -1.103 -37.453 1.00 89.94 781 GLU A O 1
ATOM 6213 N N . GLU A 1 782 ? 7.972 -2.656 -38.371 1.00 78.06 782 GLU A N 1
ATOM 6214 C CA . GLU A 1 782 ? 8.009 -3.513 -37.175 1.00 78.06 782 GLU A CA 1
ATOM 6215 C C . GLU A 1 782 ? 8.587 -2.793 -35.946 1.00 78.06 782 GLU A C 1
ATOM 6217 O O . GLU A 1 782 ? 8.138 -3.012 -34.815 1.00 78.06 782 GLU A O 1
ATOM 6222 N N . SER A 1 783 ? 9.582 -1.929 -36.157 1.00 66.12 783 SER A N 1
ATOM 6223 C CA . SER A 1 783 ? 10.202 -1.137 -35.093 1.00 66.12 783 SER A CA 1
ATOM 6224 C C . SER A 1 783 ? 9.254 -0.045 -34.605 1.00 66.12 783 SER A C 1
ATOM 6226 O O . SER A 1 783 ? 9.006 0.039 -33.406 1.00 66.12 783 SER A O 1
ATOM 6228 N N . TYR A 1 784 ? 8.602 0.702 -35.495 1.00 84.50 784 TYR A N 1
ATOM 6229 C CA . TYR A 1 784 ? 7.586 1.673 -35.085 1.00 84.50 784 TYR A CA 1
ATOM 6230 C C . TYR A 1 784 ? 6.375 1.010 -34.401 1.00 84.50 784 TYR A C 1
ATOM 6232 O O . TYR A 1 784 ? 5.873 1.523 -33.405 1.00 84.50 784 TYR A O 1
ATOM 6240 N N . GLN A 1 785 ? 5.947 -0.179 -34.837 1.00 89.31 785 GLN A N 1
ATOM 6241 C CA . GLN A 1 785 ? 4.913 -0.957 -34.139 1.00 89.31 785 GLN A CA 1
ATOM 6242 C C . GLN A 1 785 ? 5.364 -1.413 -32.744 1.00 89.31 785 GLN A C 1
ATOM 6244 O O . GLN A 1 785 ? 4.547 -1.543 -31.833 1.00 89.31 785 GLN A O 1
ATOM 6249 N N . ARG A 1 786 ? 6.663 -1.672 -32.542 1.00 69.19 786 ARG A N 1
ATOM 6250 C CA . ARG A 1 786 ? 7.215 -1.878 -31.195 1.00 69.19 786 ARG A CA 1
ATOM 6251 C C . ARG A 1 786 ? 7.157 -0.595 -30.378 1.00 69.19 786 ARG A C 1
ATOM 6253 O O . ARG A 1 786 ? 6.722 -0.693 -29.241 1.00 69.19 786 ARG A O 1
ATOM 6260 N N . ALA A 1 787 ? 7.472 0.573 -30.940 1.00 72.75 787 ALA A N 1
ATOM 6261 C CA . ALA A 1 787 ? 7.309 1.849 -30.236 1.00 72.75 787 ALA A CA 1
ATOM 6262 C C . ALA A 1 787 ? 5.869 2.047 -29.732 1.00 72.75 787 ALA A C 1
ATOM 6264 O O . ALA A 1 787 ? 5.664 2.369 -28.564 1.00 72.75 787 ALA A O 1
ATOM 6265 N N . LEU A 1 788 ? 4.877 1.734 -30.573 1.00 80.00 788 LEU A N 1
ATOM 6266 C CA . LEU A 1 788 ? 3.453 1.824 -30.228 1.00 80.00 788 LEU A CA 1
ATOM 6267 C C . LEU A 1 788 ? 2.987 0.822 -29.162 1.00 80.00 788 LEU A C 1
ATOM 6269 O O . LEU A 1 788 ? 1.961 1.042 -28.529 1.00 80.00 788 LEU A O 1
ATOM 6273 N N . ARG A 1 789 ? 3.734 -0.263 -28.913 1.00 75.75 789 ARG A N 1
ATOM 6274 C CA . ARG A 1 789 ? 3.463 -1.160 -27.774 1.00 75.75 789 ARG A CA 1
ATOM 6275 C C . ARG A 1 789 ? 3.852 -0.545 -26.430 1.00 75.75 789 ARG A C 1
ATOM 6277 O O . ARG A 1 789 ? 3.321 -0.975 -25.411 1.00 75.75 789 ARG A O 1
ATOM 6284 N N . TYR A 1 790 ? 4.768 0.424 -26.430 1.00 65.19 790 TYR A N 1
ATOM 6285 C CA . TYR A 1 790 ? 5.200 1.143 -25.229 1.00 65.19 790 TYR A CA 1
ATOM 6286 C C . TYR A 1 790 ? 4.458 2.471 -25.050 1.00 65.19 790 TYR A C 1
ATOM 6288 O O . TYR A 1 790 ? 4.131 2.829 -23.923 1.00 65.19 790 TYR A O 1
ATOM 6296 N N . ASN A 1 791 ? 4.168 3.175 -26.146 1.00 73.69 791 ASN A N 1
ATOM 6297 C CA . ASN A 1 791 ? 3.373 4.399 -26.161 1.00 73.69 791 ASN A CA 1
ATOM 6298 C C . ASN A 1 791 ? 2.451 4.398 -27.388 1.00 73.69 791 ASN A C 1
ATOM 6300 O O . ASN A 1 791 ? 2.862 4.750 -28.495 1.00 73.69 791 ASN A O 1
ATOM 6304 N N . ASP A 1 792 ? 1.198 4.004 -27.181 1.00 86.75 792 ASP A N 1
ATOM 6305 C CA . ASP A 1 792 ? 0.173 3.873 -28.221 1.00 86.75 792 ASP A CA 1
ATOM 6306 C C . ASP A 1 792 ? -0.315 5.216 -28.784 1.00 86.75 792 ASP A C 1
ATOM 6308 O O . ASP A 1 792 ? -1.001 5.230 -29.809 1.00 86.75 792 ASP A O 1
ATOM 6312 N N . LEU A 1 793 ? 0.089 6.333 -28.167 1.00 84.44 793 LEU A N 1
ATOM 6313 C CA . LEU A 1 793 ? -0.194 7.707 -28.589 1.00 84.44 793 LEU A CA 1
ATOM 6314 C C . LEU A 1 793 ? 1.006 8.380 -29.281 1.00 84.44 793 LEU A C 1
ATOM 6316 O O . LEU A 1 793 ? 0.970 9.581 -29.555 1.00 84.44 793 LEU A O 1
ATOM 6320 N N . ASN A 1 794 ? 2.089 7.647 -29.567 1.00 81.50 794 ASN A N 1
ATOM 6321 C CA . ASN A 1 794 ? 3.291 8.234 -30.160 1.00 81.50 794 ASN A CA 1
ATOM 6322 C C . ASN A 1 794 ? 3.065 8.620 -31.638 1.00 81.50 794 ASN A C 1
ATOM 6324 O O . ASN A 1 794 ? 3.179 7.803 -32.556 1.00 81.50 794 ASN A O 1
ATOM 6328 N N . ALA A 1 795 ? 2.780 9.904 -31.873 1.00 86.19 795 ALA A N 1
ATOM 6329 C CA . ALA A 1 795 ? 2.488 10.457 -33.194 1.00 86.19 795 ALA A CA 1
ATOM 6330 C C . ALA A 1 795 ? 3.626 10.265 -34.218 1.00 86.19 795 ALA A C 1
ATOM 6332 O O . ALA A 1 795 ? 3.357 10.115 -35.414 1.00 86.19 795 ALA A O 1
ATOM 6333 N N . ALA A 1 796 ? 4.887 10.231 -33.765 1.00 87.25 796 ALA A N 1
ATOM 6334 C CA . ALA A 1 796 ? 6.054 10.015 -34.621 1.00 87.25 796 ALA A CA 1
ATOM 6335 C C . ALA A 1 796 ? 6.162 8.565 -35.107 1.00 87.25 796 ALA A C 1
ATOM 6337 O O . ALA A 1 796 ? 6.520 8.328 -36.260 1.00 87.25 796 ALA A O 1
ATOM 6338 N N . ALA A 1 797 ? 5.792 7.595 -34.267 1.00 90.06 797 ALA A N 1
ATOM 6339 C CA . ALA A 1 797 ? 5.742 6.193 -34.664 1.00 90.06 797 ALA A CA 1
ATOM 6340 C C . ALA A 1 797 ? 4.671 5.946 -35.740 1.00 90.06 797 ALA A C 1
ATOM 6342 O O . ALA A 1 797 ? 4.957 5.288 -36.740 1.00 90.06 797 ALA A O 1
ATOM 6343 N N . TYR A 1 798 ? 3.474 6.532 -35.603 1.00 94.69 798 TYR A N 1
ATOM 6344 C CA . TYR A 1 798 ? 2.445 6.459 -36.652 1.00 94.69 798 TYR A CA 1
ATOM 6345 C C . TYR A 1 798 ? 2.897 7.113 -37.964 1.00 94.69 798 TYR A C 1
ATOM 6347 O O . TYR A 1 798 ? 2.679 6.540 -39.030 1.00 94.69 798 TYR A O 1
ATOM 6355 N N . PHE A 1 799 ? 3.587 8.258 -37.898 1.00 94.69 799 PHE A N 1
ATOM 6356 C CA . PHE A 1 799 ? 4.183 8.892 -39.080 1.00 94.69 799 PHE A CA 1
ATOM 6357 C C . PHE A 1 799 ? 5.214 7.973 -39.760 1.00 94.69 799 PHE A C 1
ATOM 6359 O O . PHE A 1 799 ? 5.200 7.800 -40.977 1.00 94.69 799 PHE A O 1
ATOM 6366 N N . GLY A 1 800 ? 6.077 7.328 -38.972 1.00 92.75 800 GLY A N 1
ATOM 6367 C CA . GLY A 1 800 ? 7.076 6.379 -39.462 1.00 92.75 800 GLY A CA 1
ATOM 6368 C C . GLY A 1 800 ? 6.479 5.127 -40.114 1.00 92.75 800 GLY A C 1
ATOM 6369 O O . GLY A 1 800 ? 6.980 4.670 -41.147 1.00 92.75 800 GLY A O 1
ATOM 6370 N N . ILE A 1 801 ? 5.381 4.593 -39.564 1.00 96.19 801 ILE A N 1
ATOM 6371 C CA . ILE A 1 801 ? 4.600 3.507 -40.184 1.00 96.19 801 ILE A CA 1
ATOM 6372 C C . ILE A 1 801 ? 4.025 3.970 -41.520 1.00 96.19 801 ILE A C 1
ATOM 6374 O O . ILE A 1 801 ? 4.142 3.254 -42.513 1.00 96.19 801 ILE A O 1
ATOM 6378 N N . ALA A 1 802 ? 3.442 5.168 -41.555 1.00 95.62 802 ALA A N 1
ATOM 6379 C CA . ALA A 1 802 ? 2.829 5.721 -42.753 1.00 95.62 802 ALA A CA 1
ATOM 6380 C C . ALA A 1 802 ? 3.839 5.881 -43.901 1.00 95.62 802 ALA A C 1
ATOM 6382 O O . ALA A 1 802 ? 3.596 5.407 -45.010 1.00 95.62 802 ALA A O 1
ATOM 6383 N N . GLU A 1 803 ? 5.016 6.443 -43.616 1.00 94.94 803 GLU A N 1
ATOM 6384 C CA . GLU A 1 803 ? 6.124 6.526 -44.573 1.00 94.94 803 GLU A CA 1
ATOM 6385 C C . GLU A 1 803 ? 6.580 5.133 -45.029 1.00 94.94 803 GLU A C 1
ATOM 6387 O O . GLU A 1 803 ? 6.759 4.884 -46.220 1.00 94.94 803 GLU A O 1
ATOM 6392 N N . SER A 1 804 ? 6.732 4.189 -44.098 1.00 95.88 804 SER A N 1
ATOM 6393 C CA . SER A 1 804 ? 7.179 2.829 -44.422 1.00 95.88 804 SER A CA 1
ATOM 6394 C C . SER A 1 804 ? 6.191 2.099 -45.340 1.00 95.88 804 SER A C 1
ATOM 6396 O O . SER A 1 804 ? 6.609 1.422 -46.279 1.00 95.88 804 SER A O 1
ATOM 6398 N N . ARG A 1 805 ? 4.884 2.272 -45.123 1.00 96.56 805 ARG A N 1
ATOM 6399 C CA . ARG A 1 805 ? 3.827 1.717 -45.983 1.00 96.56 805 ARG A CA 1
ATOM 6400 C C . ARG A 1 805 ? 3.764 2.398 -47.344 1.00 96.56 805 ARG A C 1
ATOM 6402 O O . ARG A 1 805 ? 3.664 1.703 -48.354 1.00 96.56 805 ARG A O 1
ATOM 6409 N N . PHE A 1 806 ? 3.917 3.723 -47.385 1.00 96.00 806 PHE A N 1
ATOM 6410 C CA . PHE A 1 806 ? 3.963 4.495 -48.627 1.00 96.00 806 PHE A CA 1
ATOM 6411 C C . PHE A 1 806 ? 5.065 3.986 -49.564 1.00 96.00 806 PHE A C 1
ATOM 6413 O O . PHE A 1 806 ? 4.801 3.663 -50.721 1.00 96.00 806 PHE A O 1
ATOM 6420 N N . TRP A 1 807 ? 6.289 3.823 -49.051 1.00 92.69 807 TRP A N 1
ATOM 6421 C CA . TRP A 1 807 ? 7.419 3.329 -49.847 1.00 92.69 807 TRP A CA 1
ATOM 6422 C C . TRP A 1 807 ? 7.310 1.846 -50.231 1.00 92.69 807 TRP A C 1
ATOM 6424 O O . TRP A 1 807 ? 7.980 1.403 -51.162 1.00 92.69 807 TRP A O 1
ATOM 6434 N N . ARG A 1 808 ? 6.446 1.080 -49.555 1.00 94.25 808 ARG A N 1
ATOM 6435 C CA . ARG A 1 808 ? 6.095 -0.304 -49.914 1.00 94.25 808 ARG A CA 1
ATOM 6436 C C . ARG A 1 808 ? 4.926 -0.404 -50.900 1.00 94.25 808 ARG A C 1
ATOM 6438 O O . ARG A 1 808 ? 4.618 -1.512 -51.333 1.00 94.25 808 ARG A O 1
ATOM 6445 N N . GLY A 1 809 ? 4.285 0.713 -51.246 1.00 92.00 809 GLY A N 1
ATOM 6446 C CA . GLY A 1 809 ? 3.133 0.760 -52.151 1.00 92.00 809 GLY A CA 1
ATOM 6447 C C . GLY A 1 809 ? 1.774 0.504 -51.489 1.00 92.00 809 GLY A C 1
ATOM 6448 O O . GLY A 1 809 ? 0.766 0.462 -52.189 1.00 92.00 809 GLY A O 1
ATOM 6449 N N . ASP A 1 810 ? 1.708 0.365 -50.159 1.00 96.56 810 ASP A N 1
ATOM 6450 C CA . ASP A 1 810 ? 0.434 0.324 -49.427 1.00 96.56 810 ASP A CA 1
ATOM 6451 C C . ASP A 1 810 ? -0.043 1.750 -49.128 1.00 96.56 810 ASP A C 1
ATOM 6453 O O . ASP A 1 810 ? 0.060 2.268 -48.013 1.00 96.56 810 ASP A O 1
ATOM 6457 N N . TYR A 1 811 ? -0.547 2.409 -50.168 1.00 96.00 811 TYR A N 1
ATOM 6458 C CA . TYR A 1 811 ? -1.006 3.793 -50.083 1.00 96.00 811 TYR A CA 1
ATOM 6459 C C . TYR A 1 811 ? -2.247 3.944 -49.191 1.00 96.00 811 TYR A C 1
ATOM 6461 O O . TYR A 1 811 ? -2.378 4.942 -48.488 1.00 96.00 811 TYR A O 1
ATOM 6469 N N . SER A 1 812 ? -3.131 2.941 -49.149 1.00 95.00 812 SER A N 1
ATOM 6470 C CA . SER A 1 812 ? -4.298 2.924 -48.256 1.00 95.00 812 SER A CA 1
ATOM 6471 C C . SER A 1 812 ? -3.907 2.877 -46.779 1.00 95.00 812 SER A C 1
ATOM 6473 O O . SER A 1 812 ? -4.378 3.699 -45.993 1.00 95.00 812 SER A O 1
ATOM 6475 N N . GLY A 1 813 ? -3.018 1.953 -46.404 1.00 92.94 813 GLY A N 1
ATOM 6476 C CA . GLY A 1 813 ? -2.540 1.819 -45.031 1.00 92.94 813 GLY A CA 1
ATOM 6477 C C . GLY A 1 813 ? -1.621 2.964 -44.608 1.00 92.94 813 GLY A C 1
ATOM 6478 O O . GLY A 1 813 ? -1.527 3.250 -43.412 1.00 92.94 813 GLY A O 1
ATOM 6479 N N . ALA A 1 814 ? -0.966 3.639 -45.562 1.00 95.94 814 ALA A N 1
ATOM 6480 C CA . ALA A 1 814 ? -0.224 4.871 -45.315 1.00 95.94 814 ALA A CA 1
ATOM 6481 C C . ALA A 1 814 ? -1.157 6.035 -44.947 1.00 95.94 814 ALA A C 1
ATOM 6483 O O . ALA A 1 814 ? -0.907 6.720 -43.957 1.00 95.94 814 ALA A O 1
ATOM 6484 N N . ILE A 1 815 ? -2.257 6.229 -45.686 1.00 96.62 815 ILE A N 1
ATOM 6485 C CA . ILE A 1 815 ? -3.250 7.282 -45.402 1.00 96.62 815 ILE A CA 1
ATOM 6486 C C . ILE A 1 815 ? -3.848 7.115 -44.000 1.00 96.62 815 ILE A C 1
ATOM 6488 O O . ILE A 1 815 ? -3.956 8.093 -43.262 1.00 96.62 815 ILE A O 1
ATOM 6492 N N . GLU A 1 816 ? -4.201 5.888 -43.607 1.00 94.69 816 GLU A N 1
ATOM 6493 C CA . GLU A 1 816 ? -4.713 5.599 -42.261 1.00 94.69 816 GLU A CA 1
ATOM 6494 C C . GLU A 1 816 ? -3.703 6.010 -41.178 1.00 94.69 816 GLU A C 1
ATOM 6496 O O . GLU A 1 816 ? -4.030 6.792 -40.287 1.00 94.69 816 GLU A O 1
ATOM 6501 N N . ALA A 1 817 ? -2.448 5.572 -41.308 1.00 93.50 817 ALA A N 1
ATOM 6502 C CA . ALA A 1 817 ? -1.403 5.871 -40.336 1.00 93.50 817 ALA A CA 1
ATOM 6503 C C . ALA A 1 817 ? -1.026 7.370 -40.292 1.00 93.50 817 ALA A C 1
ATOM 6505 O O . ALA A 1 817 ? -0.787 7.904 -39.206 1.00 93.50 817 ALA A O 1
ATOM 6506 N N . TYR A 1 818 ? -1.034 8.085 -41.426 1.00 95.69 818 TYR A N 1
ATOM 6507 C CA . TYR A 1 818 ? -0.848 9.543 -41.441 1.00 95.69 818 TYR A CA 1
ATOM 6508 C C . TYR A 1 818 ? -1.995 10.277 -40.739 1.00 95.69 818 TYR A C 1
ATOM 6510 O O . TYR A 1 818 ? -1.742 11.213 -39.981 1.00 95.69 818 TYR A O 1
ATOM 6518 N N . ASN A 1 819 ? -3.244 9.848 -40.943 1.00 95.00 819 ASN A N 1
ATOM 6519 C CA . ASN A 1 819 ? -4.399 10.433 -40.261 1.00 95.00 819 ASN A CA 1
ATOM 6520 C C . ASN A 1 819 ? -4.336 10.203 -38.746 1.00 95.00 819 ASN A C 1
ATOM 6522 O O . ASN A 1 819 ? -4.591 11.130 -37.978 1.00 95.00 819 ASN A O 1
ATOM 6526 N N . THR A 1 820 ? -3.930 9.011 -38.301 1.00 91.75 820 THR A N 1
ATOM 6527 C CA . THR A 1 820 ? -3.710 8.725 -36.875 1.00 91.75 820 THR A CA 1
ATOM 6528 C C . THR A 1 820 ? -2.574 9.572 -36.293 1.00 91.75 820 THR A C 1
ATOM 6530 O O . THR A 1 820 ? -2.712 10.129 -35.206 1.00 91.75 820 THR A O 1
ATOM 6533 N N . SER A 1 821 ? -1.476 9.747 -37.035 1.00 91.88 821 SER A N 1
ATOM 6534 C CA . SER A 1 821 ? -0.370 10.629 -36.640 1.00 91.88 821 SER A CA 1
ATOM 6535 C C . SER A 1 821 ? -0.822 12.088 -36.466 1.00 91.88 821 SER A C 1
ATOM 6537 O O . SER A 1 821 ? -0.472 12.741 -35.480 1.00 91.88 821 SER A O 1
ATOM 6539 N N . LEU A 1 822 ? -1.659 12.591 -37.379 1.00 88.69 822 LEU A N 1
ATOM 6540 C CA . LEU A 1 822 ? -2.256 13.925 -37.288 1.00 88.69 822 LEU A CA 1
ATOM 6541 C C . LEU A 1 822 ? -3.230 14.052 -36.108 1.00 88.69 822 LEU A C 1
ATOM 6543 O O . LEU A 1 822 ? -3.199 15.064 -35.408 1.00 88.69 822 LEU A O 1
ATOM 6547 N N . ALA A 1 823 ? -4.049 13.029 -35.845 1.00 89.00 823 ALA A N 1
ATOM 6548 C CA . ALA A 1 823 ? -4.977 13.004 -34.711 1.00 89.00 823 ALA A CA 1
ATOM 6549 C C . ALA A 1 823 ? -4.251 13.080 -33.356 1.00 89.00 823 ALA A C 1
ATOM 6551 O O . ALA A 1 823 ? -4.747 13.712 -32.424 1.00 89.00 823 ALA A O 1
ATOM 6552 N N . PHE A 1 824 ? -3.045 12.513 -33.264 1.00 83.69 824 PHE A N 1
ATOM 6553 C CA . PHE A 1 824 ? -2.179 12.605 -32.084 1.00 83.69 824 PHE A CA 1
ATOM 6554 C C . PHE A 1 824 ? -1.220 13.807 -32.100 1.00 83.69 824 PHE A C 1
ATOM 6556 O O . PHE A 1 824 ? -0.260 13.844 -31.336 1.00 83.69 824 PHE A O 1
ATOM 6563 N N . SER A 1 825 ? -1.511 14.830 -32.911 1.00 73.31 825 SER A N 1
ATOM 6564 C CA . SER A 1 825 ? -0.801 16.118 -32.920 1.00 73.31 825 SER A CA 1
ATOM 6565 C C . SER A 1 825 ? 0.695 16.014 -33.258 1.00 73.31 825 SER A C 1
ATOM 6567 O O . SER A 1 825 ? 1.541 16.582 -32.566 1.00 73.31 825 SER A O 1
ATOM 6569 N N . TYR A 1 826 ? 1.041 15.307 -34.342 1.00 73.75 826 TYR A N 1
ATOM 6570 C CA . TYR A 1 826 ? 2.424 15.260 -34.827 1.00 73.75 826 TYR A CA 1
ATOM 6571 C C . TYR A 1 826 ? 2.981 16.673 -35.118 1.00 73.75 826 TYR A C 1
ATOM 6573 O O . TYR A 1 826 ? 2.349 17.426 -35.866 1.00 73.75 826 TYR A O 1
ATOM 6581 N N . PRO A 1 827 ? 4.184 17.031 -34.616 1.00 67.88 827 PRO A N 1
ATOM 6582 C CA . PRO A 1 827 ? 4.753 18.376 -34.770 1.00 67.88 827 PRO A CA 1
ATOM 6583 C C . PRO A 1 827 ? 4.953 18.860 -36.218 1.00 67.88 827 PRO A C 1
ATOM 6585 O O . PRO A 1 827 ? 5.144 20.053 -36.435 1.00 67.88 827 PRO A O 1
ATOM 6588 N N . SER A 1 828 ? 4.905 17.971 -37.220 1.00 74.50 828 SER A N 1
ATOM 6589 C CA . SER A 1 828 ? 5.025 18.321 -38.643 1.00 74.50 828 SER A CA 1
ATOM 6590 C C . SER A 1 828 ? 3.773 17.936 -39.440 1.00 74.50 828 SER A C 1
ATOM 6592 O O . SER A 1 828 ? 3.812 17.096 -40.342 1.00 74.50 828 SER A O 1
ATOM 6594 N N . ALA A 1 829 ? 2.642 18.573 -39.122 1.00 78.12 829 ALA A N 1
ATOM 6595 C CA . ALA A 1 829 ? 1.367 18.337 -39.805 1.00 78.12 829 ALA A CA 1
ATOM 6596 C C . ALA A 1 829 ? 1.453 18.516 -41.337 1.00 78.12 829 ALA A C 1
ATOM 6598 O O . ALA A 1 829 ? 0.850 17.744 -42.080 1.00 78.12 829 ALA A O 1
ATOM 6599 N N . GLY A 1 830 ? 2.258 19.470 -41.825 1.00 85.44 830 GLY A N 1
ATOM 6600 C CA . GLY A 1 830 ? 2.475 19.677 -43.263 1.00 85.44 830 GLY A CA 1
ATOM 6601 C C . GLY A 1 830 ? 3.115 18.475 -43.968 1.00 85.44 830 GLY A C 1
ATOM 6602 O O . GLY A 1 830 ? 2.698 18.114 -45.066 1.00 85.44 830 GLY A O 1
ATOM 6603 N N . SER A 1 831 ? 4.065 17.793 -43.320 1.00 87.75 831 SER A N 1
ATOM 6604 C CA . SER A 1 831 ? 4.718 16.601 -43.882 1.00 87.75 831 SER A CA 1
ATOM 6605 C C . SER A 1 831 ? 3.769 15.403 -43.953 1.00 87.75 831 SER A C 1
ATOM 6607 O O . SER A 1 831 ? 3.788 14.669 -44.938 1.00 87.75 831 SER A O 1
ATOM 6609 N N . ALA A 1 832 ? 2.903 15.232 -42.948 1.00 91.19 832 ALA A N 1
ATOM 6610 C CA . ALA A 1 832 ? 1.893 14.173 -42.941 1.00 91.19 832 ALA A CA 1
ATOM 6611 C C . ALA A 1 832 ? 0.806 14.415 -44.001 1.00 91.19 832 ALA A C 1
ATOM 6613 O O . ALA A 1 832 ? 0.478 13.506 -44.759 1.00 91.19 832 ALA A O 1
ATOM 6614 N N . GLN A 1 833 ? 0.319 15.655 -44.137 1.00 93.81 833 GLN A N 1
ATOM 6615 C CA . GLN A 1 833 ? -0.637 16.035 -45.188 1.00 93.81 833 GLN A CA 1
ATOM 6616 C C . GLN A 1 833 ? -0.069 15.820 -46.594 1.00 93.81 833 GLN A C 1
ATOM 6618 O O . GLN A 1 833 ? -0.750 15.310 -47.481 1.00 93.81 833 GLN A O 1
ATOM 6623 N N . LYS A 1 834 ? 1.215 16.126 -46.782 1.00 94.62 834 LYS A N 1
ATOM 6624 C CA . LYS A 1 834 ? 1.938 15.839 -48.021 1.00 94.62 834 LYS A CA 1
ATOM 6625 C C . LYS A 1 834 ? 2.031 14.332 -48.301 1.00 94.62 834 LYS A C 1
ATOM 6627 O O . LYS A 1 834 ? 1.848 13.910 -49.440 1.00 94.62 834 LYS A O 1
ATOM 6632 N N . GLY A 1 835 ? 2.305 13.519 -47.280 1.00 94.62 835 GLY A N 1
ATOM 6633 C CA . GLY A 1 835 ? 2.323 12.056 -47.388 1.00 94.62 835 GLY A CA 1
ATOM 6634 C C . GLY A 1 835 ? 0.962 11.473 -47.787 1.00 94.62 835 GLY A C 1
ATOM 6635 O O . GLY A 1 835 ? 0.897 10.606 -48.662 1.00 94.62 835 GLY A O 1
ATOM 6636 N N . ILE A 1 836 ? -0.133 12.002 -47.225 1.00 96.69 836 ILE A N 1
ATOM 6637 C CA . ILE A 1 836 ? -1.509 11.660 -47.630 1.00 96.69 836 ILE A CA 1
ATOM 6638 C C . ILE A 1 836 ? -1.741 12.047 -49.093 1.00 96.69 836 ILE A C 1
ATOM 6640 O O . ILE A 1 836 ? -2.185 11.217 -49.880 1.00 96.69 836 ILE A O 1
ATOM 6644 N N . ALA A 1 837 ? -1.385 13.272 -49.482 1.00 95.81 837 ALA A N 1
ATOM 6645 C CA . ALA A 1 837 ? -1.590 13.775 -50.837 1.00 95.81 837 ALA A CA 1
ATOM 6646 C C . ALA A 1 837 ? -0.882 12.924 -51.903 1.00 95.81 837 ALA A C 1
ATOM 6648 O O . ALA A 1 837 ? -1.489 12.540 -52.903 1.00 95.81 837 ALA A O 1
ATOM 6649 N N . TRP A 1 838 ? 0.379 12.554 -51.660 1.00 96.50 838 TRP A N 1
ATOM 6650 C CA . TRP A 1 838 ? 1.109 11.644 -52.542 1.00 96.50 838 TRP A CA 1
ATOM 6651 C C . TRP A 1 838 ? 0.512 10.234 -52.555 1.00 96.50 838 TRP A C 1
ATOM 6653 O O . TRP A 1 838 ? 0.502 9.589 -53.603 1.00 96.50 838 TRP A O 1
ATOM 6663 N N . SER A 1 839 ? -0.007 9.746 -51.428 1.00 97.25 839 SER A N 1
ATOM 6664 C CA . SER A 1 839 ? -0.690 8.447 -51.375 1.00 97.25 839 SER A CA 1
ATOM 6665 C C . SER A 1 839 ? -1.970 8.456 -52.222 1.00 97.25 839 SER A C 1
ATOM 6667 O O . SER A 1 839 ? -2.181 7.547 -53.019 1.00 97.25 839 SER A O 1
ATOM 6669 N N . GLU A 1 840 ? -2.781 9.515 -52.134 1.00 96.31 840 GLU A N 1
ATOM 6670 C CA . GLU A 1 840 ? -3.996 9.690 -52.946 1.00 96.31 840 GLU A CA 1
ATOM 6671 C C . GLU A 1 840 ? -3.675 9.860 -54.442 1.00 96.31 840 GLU A C 1
ATOM 6673 O O . GLU A 1 840 ? -4.358 9.284 -55.292 1.00 96.31 840 GLU A O 1
ATOM 6678 N N . TYR A 1 841 ? -2.597 10.576 -54.783 1.00 96.00 841 TYR A N 1
ATOM 6679 C CA . TYR A 1 841 ? -2.116 10.705 -56.163 1.00 96.00 841 TYR A CA 1
ATOM 6680 C C . TYR A 1 841 ? -1.764 9.338 -56.769 1.00 96.00 841 TYR A C 1
ATOM 6682 O O . TYR A 1 841 ? -2.198 9.025 -57.876 1.00 96.00 841 TYR A O 1
ATOM 6690 N N . ASN A 1 842 ? -1.032 8.492 -56.033 1.00 94.38 842 ASN A N 1
ATOM 6691 C CA . ASN A 1 842 ? -0.668 7.146 -56.498 1.00 94.38 842 ASN A CA 1
ATOM 6692 C C . ASN A 1 842 ? -1.874 6.192 -56.578 1.00 94.38 842 ASN A C 1
ATOM 6694 O O . ASN A 1 842 ? -1.847 5.228 -57.339 1.00 94.38 842 ASN A O 1
ATOM 6698 N N . LEU A 1 843 ? -2.954 6.481 -55.846 1.00 95.38 843 LEU A N 1
ATOM 6699 C CA . LEU A 1 843 ? -4.243 5.794 -55.968 1.00 95.38 843 LEU A CA 1
ATOM 6700 C C . LEU A 1 843 ? -5.127 6.347 -57.107 1.00 95.38 843 LEU A C 1
ATOM 6702 O O . LEU A 1 843 ? -6.247 5.869 -57.287 1.00 95.38 843 LEU A O 1
ATOM 6706 N N . GLY A 1 844 ? -4.662 7.351 -57.864 1.00 93.00 844 GLY A N 1
ATOM 6707 C CA . GLY A 1 844 ? -5.407 7.991 -58.958 1.00 93.00 844 GLY A CA 1
ATOM 6708 C C . GLY A 1 844 ? -6.505 8.959 -58.501 1.00 93.00 844 GLY A C 1
ATOM 6709 O O . GLY A 1 844 ? -7.353 9.374 -59.291 1.00 93.00 844 GLY A O 1
ATOM 6710 N N . ARG A 1 845 ? -6.521 9.328 -57.218 1.00 96.44 845 ARG A N 1
ATOM 6711 C CA . ARG A 1 845 ? -7.538 10.183 -56.590 1.00 96.44 845 ARG A CA 1
ATOM 6712 C C . ARG A 1 845 ? -7.074 11.638 -56.581 1.00 96.44 845 ARG A C 1
ATOM 6714 O O . ARG A 1 845 ? -6.797 12.239 -55.545 1.00 96.44 845 ARG A O 1
ATOM 6721 N N . PHE A 1 846 ? -6.956 12.206 -57.779 1.00 92.94 846 PHE A N 1
ATOM 6722 C CA . PHE A 1 846 ? -6.296 13.498 -57.998 1.00 92.94 846 PHE A CA 1
ATOM 6723 C C . PHE A 1 846 ? -6.988 14.687 -57.313 1.00 92.94 846 PHE A C 1
ATOM 6725 O O . PHE A 1 846 ? -6.310 15.595 -56.843 1.00 92.94 846 PHE A O 1
ATOM 6732 N N . ALA A 1 847 ? -8.319 14.677 -57.183 1.00 90.69 847 ALA A N 1
ATOM 6733 C CA . ALA A 1 847 ? -9.043 15.742 -56.478 1.00 90.69 847 ALA A CA 1
ATOM 6734 C C . ALA A 1 847 ? -8.731 15.758 -54.967 1.00 90.69 847 ALA A C 1
ATOM 6736 O O . ALA A 1 847 ? -8.555 16.819 -54.369 1.00 90.69 847 ALA A O 1
ATOM 6737 N N . GLN A 1 848 ? -8.621 14.579 -54.350 1.00 92.56 848 GLN A N 1
ATOM 6738 C CA . GLN A 1 848 ? -8.232 14.424 -52.948 1.00 92.56 848 GLN A CA 1
ATOM 6739 C C . GLN A 1 848 ? -6.752 14.771 -52.752 1.00 92.56 848 GLN A C 1
ATOM 6741 O O . GLN A 1 848 ? -6.411 15.487 -51.811 1.00 92.56 848 GLN A O 1
ATOM 6746 N N . ALA A 1 849 ? -5.887 14.333 -53.673 1.00 94.12 849 ALA A N 1
ATOM 6747 C CA . ALA A 1 849 ? -4.470 14.687 -53.671 1.00 94.12 849 ALA A CA 1
ATOM 6748 C C . ALA A 1 849 ? -4.272 16.210 -53.693 1.00 94.12 849 ALA A C 1
ATOM 6750 O O . ALA A 1 849 ? -3.559 16.748 -52.847 1.00 94.12 849 ALA A O 1
ATOM 6751 N N . GLN A 1 850 ? -4.972 16.916 -54.589 1.00 94.38 850 GLN A N 1
ATOM 6752 C CA . GLN A 1 850 ? -4.946 18.377 -54.659 1.00 94.38 850 GLN A CA 1
ATOM 6753 C C . GLN A 1 850 ? -5.337 19.017 -53.319 1.00 94.38 850 GLN A C 1
ATOM 6755 O O . GLN A 1 850 ? -4.603 19.856 -52.797 1.00 94.38 850 GLN A O 1
ATOM 6760 N N . HIS A 1 851 ? -6.448 18.578 -52.722 1.00 95.00 851 HIS A N 1
ATOM 6761 C CA . HIS A 1 851 ? -6.915 19.103 -51.440 1.00 95.00 851 HIS A CA 1
ATOM 6762 C C . HIS A 1 851 ? -5.870 18.959 -50.320 1.00 95.00 851 HIS A C 1
ATOM 6764 O O . HIS A 1 851 ? -5.628 19.905 -49.564 1.00 95.00 851 HIS A O 1
ATOM 6770 N N . HIS A 1 852 ? -5.231 17.792 -50.213 1.00 94.25 852 HIS A N 1
ATOM 6771 C CA . HIS A 1 852 ? -4.228 17.526 -49.182 1.00 94.25 852 HIS A CA 1
ATOM 6772 C C . HIS A 1 852 ? -2.892 18.238 -49.448 1.00 94.25 852 HIS A C 1
ATOM 6774 O O . HIS A 1 852 ? -2.262 18.702 -48.496 1.00 94.25 852 HIS A O 1
ATOM 6780 N N . PHE A 1 853 ? -2.481 18.428 -50.708 1.00 96.19 853 PHE A N 1
ATOM 6781 C CA . PHE A 1 853 ? -1.319 19.268 -51.022 1.00 96.19 853 PHE A CA 1
ATOM 6782 C C . PHE A 1 853 ? -1.554 20.735 -50.640 1.00 96.19 853 PHE A C 1
ATOM 6784 O O . PHE A 1 853 ? -0.675 21.363 -50.051 1.00 96.19 853 PHE A O 1
ATOM 6791 N N . GLU A 1 854 ? -2.750 21.276 -50.882 1.00 94.94 854 GLU A N 1
ATOM 6792 C CA . GLU A 1 854 ? -3.106 22.624 -50.425 1.00 94.94 854 GLU A CA 1
ATOM 6793 C C . GLU A 1 854 ? -3.110 22.732 -48.890 1.00 94.94 854 GLU A C 1
ATOM 6795 O O . GLU A 1 854 ? -2.687 23.749 -48.338 1.00 94.94 854 GLU A O 1
ATOM 6800 N N . GLN A 1 855 ? -3.558 21.691 -48.175 1.00 93.50 855 GLN A N 1
ATOM 6801 C CA . GLN A 1 855 ? -3.446 21.632 -46.712 1.00 93.50 855 GLN A CA 1
ATOM 6802 C C . GLN A 1 855 ? -1.983 21.590 -46.249 1.00 93.50 855 GLN A C 1
ATOM 6804 O O . GLN A 1 855 ? -1.632 22.284 -45.293 1.00 93.50 855 GLN A O 1
ATOM 6809 N N . ALA A 1 856 ? -1.126 20.831 -46.934 1.00 93.19 856 ALA A N 1
ATOM 6810 C CA . ALA A 1 856 ? 0.303 20.770 -46.642 1.00 93.19 856 ALA A CA 1
ATOM 6811 C C . ALA A 1 856 ? 0.980 22.139 -46.819 1.00 93.19 856 ALA A C 1
ATOM 6813 O O . ALA A 1 856 ? 1.755 22.544 -45.955 1.00 93.19 856 ALA A O 1
ATOM 6814 N N . ILE A 1 857 ? 0.623 22.881 -47.873 1.00 94.56 857 ILE A N 1
ATOM 6815 C CA . ILE A 1 857 ? 1.111 24.246 -48.135 1.00 94.56 857 ILE A CA 1
ATOM 6816 C C . ILE A 1 857 ? 0.598 25.237 -47.087 1.00 94.56 857 ILE A C 1
ATOM 6818 O O . ILE A 1 857 ? 1.358 26.074 -46.608 1.00 94.56 857 ILE A O 1
ATOM 6822 N N . ARG A 1 858 ? -0.673 25.133 -46.671 1.00 92.88 858 ARG A N 1
ATOM 6823 C CA . ARG A 1 858 ? -1.205 25.964 -45.575 1.00 92.88 858 ARG A CA 1
ATOM 6824 C C . ARG A 1 858 ? -0.457 25.732 -44.260 1.00 92.88 858 ARG A C 1
ATOM 6826 O O . ARG A 1 858 ? -0.278 26.678 -43.500 1.00 92.88 858 ARG A O 1
ATOM 6833 N N . ALA A 1 859 ? -0.034 24.496 -43.994 1.00 85.19 859 ALA A N 1
ATOM 6834 C CA . ALA A 1 859 ? 0.722 24.141 -42.796 1.00 85.19 859 ALA A CA 1
ATOM 6835 C C . ALA A 1 859 ? 2.217 24.500 -42.892 1.00 85.19 859 ALA A C 1
ATOM 6837 O O . ALA A 1 859 ? 2.822 24.847 -41.881 1.00 85.19 859 ALA A O 1
ATOM 6838 N N . ASN A 1 860 ? 2.816 24.421 -44.083 1.00 86.94 860 ASN A N 1
ATOM 6839 C CA . ASN A 1 860 ? 4.183 24.860 -44.356 1.00 86.94 860 ASN A CA 1
ATOM 6840 C C . ASN A 1 860 ? 4.283 25.483 -45.768 1.00 86.94 860 ASN A C 1
ATOM 6842 O O . ASN A 1 860 ? 4.436 24.746 -46.749 1.00 86.94 860 ASN A O 1
ATOM 6846 N N . PRO A 1 861 ? 4.250 26.826 -45.877 1.00 91.19 861 PRO A N 1
ATOM 6847 C CA . PRO A 1 861 ? 4.282 27.526 -47.163 1.00 91.19 861 PRO A CA 1
ATOM 6848 C C . PRO A 1 861 ? 5.571 27.364 -47.975 1.00 91.19 861 PRO A C 1
ATOM 6850 O O . PRO A 1 861 ? 5.559 27.698 -49.156 1.00 91.19 861 PRO A O 1
ATOM 6853 N N . GLU A 1 862 ? 6.658 26.871 -47.373 1.00 90.56 862 GLU A N 1
ATOM 6854 C CA . GLU A 1 862 ? 7.965 26.671 -48.023 1.00 90.56 862 GLU A CA 1
ATOM 6855 C C . GLU A 1 862 ? 8.207 25.203 -48.428 1.00 90.56 862 GLU A C 1
ATOM 6857 O O . GLU A 1 862 ? 9.287 24.837 -48.891 1.00 90.56 862 GLU A O 1
ATOM 6862 N N . LEU A 1 863 ? 7.205 24.329 -48.271 1.00 89.31 863 LEU A N 1
ATOM 6863 C CA . LEU A 1 863 ? 7.322 22.904 -48.579 1.00 89.31 863 LEU A CA 1
ATOM 6864 C C . LEU A 1 863 ? 7.314 22.653 -50.099 1.00 89.31 863 LEU A C 1
ATOM 6866 O O . LEU A 1 863 ? 6.281 22.332 -50.687 1.00 89.31 863 LEU A O 1
ATOM 6870 N N . ALA A 1 864 ? 8.485 22.767 -50.733 1.00 90.81 864 ALA A N 1
ATOM 6871 C CA . ALA A 1 864 ? 8.686 22.636 -52.183 1.00 90.81 864 ALA A CA 1
ATOM 6872 C C . ALA A 1 864 ? 8.035 21.379 -52.800 1.00 90.81 864 ALA A C 1
ATOM 6874 O O . ALA A 1 864 ? 7.424 21.445 -53.867 1.00 90.81 864 ALA A O 1
ATOM 6875 N N . ASP A 1 865 ? 8.109 20.242 -52.101 1.00 91.25 865 ASP A N 1
ATOM 6876 C CA . ASP A 1 865 ? 7.551 18.957 -52.545 1.00 91.25 865 ASP A CA 1
ATOM 6877 C C . ASP A 1 865 ? 6.009 18.975 -52.646 1.00 91.25 865 ASP A C 1
ATOM 6879 O O . ASP A 1 865 ? 5.434 18.304 -53.500 1.00 91.25 865 ASP A O 1
ATOM 6883 N N . ALA A 1 866 ? 5.317 19.796 -51.846 1.00 93.25 866 ALA A N 1
ATOM 6884 C CA . ALA A 1 866 ? 3.862 19.939 -51.936 1.00 93.25 866 ALA A CA 1
ATOM 6885 C C . ALA A 1 866 ? 3.426 20.747 -53.174 1.00 93.25 866 ALA A C 1
ATOM 6887 O O . ALA A 1 866 ? 2.466 20.369 -53.844 1.00 93.25 866 ALA A O 1
ATOM 6888 N N . TYR A 1 867 ? 4.163 21.805 -53.537 1.00 94.62 867 TYR A N 1
ATOM 6889 C CA . TYR A 1 867 ? 3.932 22.532 -54.794 1.00 94.62 867 TYR A CA 1
ATOM 6890 C C . TYR A 1 867 ? 4.273 21.677 -56.018 1.00 94.62 867 TYR A C 1
ATOM 6892 O O . TYR A 1 867 ? 3.545 21.691 -57.010 1.00 94.62 867 TYR A O 1
ATOM 6900 N N . ASN A 1 868 ? 5.341 20.876 -55.938 1.00 93.44 868 ASN A N 1
ATOM 6901 C CA . ASN A 1 868 ? 5.661 19.893 -56.970 1.00 93.44 868 ASN A CA 1
ATOM 6902 C C . ASN A 1 868 ? 4.514 18.878 -57.129 1.00 93.44 868 ASN A C 1
ATOM 6904 O O . ASN A 1 868 ? 4.096 18.593 -58.250 1.00 93.44 868 ASN A O 1
ATOM 6908 N N . GLY A 1 869 ? 3.957 18.394 -56.015 1.00 93.31 869 GLY A N 1
ATOM 6909 C CA . GLY A 1 869 ? 2.782 17.525 -55.988 1.00 93.31 869 GLY A CA 1
ATOM 6910 C C . GLY A 1 869 ? 1.540 18.132 -56.646 1.00 93.31 869 GLY A C 1
ATOM 6911 O O . GLY A 1 869 ? 0.905 17.460 -57.459 1.00 93.31 869 GLY A O 1
ATOM 6912 N N . LEU A 1 870 ? 1.225 19.409 -56.388 1.00 94.31 870 LEU A N 1
ATOM 6913 C CA . LEU A 1 870 ? 0.150 20.126 -57.097 1.00 94.31 870 LEU A CA 1
ATOM 6914 C C . LEU A 1 870 ? 0.406 20.210 -58.601 1.00 94.31 870 LEU A C 1
ATOM 6916 O O . LEU A 1 870 ? -0.494 19.941 -59.393 1.00 94.31 870 LEU A O 1
ATOM 6920 N N . GLY A 1 871 ? 1.639 20.534 -58.991 1.00 93.25 871 GLY A N 1
ATOM 6921 C CA . GLY A 1 871 ? 2.053 20.588 -60.389 1.00 93.25 871 GLY A CA 1
ATOM 6922 C C . GLY A 1 871 ? 1.836 19.267 -61.125 1.00 93.25 871 GLY A C 1
ATOM 6923 O O . GLY A 1 871 ? 1.220 19.232 -62.187 1.00 93.25 871 GLY A O 1
ATOM 6924 N N . TRP A 1 872 ? 2.284 18.161 -60.531 1.00 93.25 872 TRP A N 1
ATOM 6925 C CA . TRP A 1 872 ? 2.083 16.825 -61.092 1.00 93.25 872 TRP A CA 1
ATOM 6926 C C . TRP A 1 872 ? 0.620 16.385 -61.077 1.00 93.25 872 TRP A C 1
ATOM 6928 O O . TRP A 1 872 ? 0.164 15.768 -62.036 1.00 93.25 872 TRP A O 1
ATOM 6938 N N . THR A 1 873 ? -0.135 16.740 -60.039 1.00 94.69 873 THR A N 1
ATOM 6939 C CA . THR A 1 873 ? -1.580 16.472 -59.968 1.00 94.69 873 THR A CA 1
ATOM 6940 C C . THR A 1 873 ? -2.324 17.178 -61.103 1.00 94.69 873 THR A C 1
ATOM 6942 O O . THR A 1 873 ? -3.115 16.541 -61.796 1.00 94.69 873 THR A O 1
ATOM 6945 N N . ALA A 1 874 ? -2.002 18.447 -61.369 1.00 91.00 874 ALA A N 1
ATOM 6946 C CA . ALA A 1 874 ? -2.569 19.214 -62.475 1.00 91.00 874 ALA A CA 1
ATOM 6947 C C . ALA A 1 874 ? -2.147 18.662 -63.852 1.00 91.00 874 ALA A C 1
ATOM 6949 O O . ALA A 1 874 ? -2.976 18.559 -64.752 1.00 91.00 874 ALA A O 1
ATOM 6950 N N . ILE A 1 875 ? -0.898 18.200 -64.007 1.00 90.50 875 ILE A N 1
ATOM 6951 C CA . ILE A 1 875 ? -0.442 17.498 -65.223 1.00 90.50 875 ILE A CA 1
ATOM 6952 C C . ILE A 1 875 ? -1.270 16.233 -65.488 1.00 90.50 875 ILE A C 1
ATOM 6954 O O . ILE A 1 875 ? -1.687 16.013 -66.626 1.00 90.50 875 ILE A O 1
ATOM 6958 N N . GLN A 1 876 ? -1.537 15.411 -64.465 1.00 91.12 876 GLN A N 1
ATOM 6959 C CA . GLN A 1 876 ? -2.374 14.207 -64.612 1.00 91.12 876 GLN A CA 1
ATOM 6960 C C . GLN A 1 876 ? -3.834 14.536 -64.933 1.00 91.12 876 GLN A C 1
ATOM 6962 O O . GLN A 1 876 ? -4.525 13.746 -65.567 1.00 91.12 876 GLN A O 1
ATOM 6967 N N . GLN A 1 877 ? -4.296 15.717 -64.528 1.00 89.06 877 GLN A N 1
ATOM 6968 C CA . GLN A 1 877 ? -5.601 16.262 -64.898 1.00 89.06 877 GLN A CA 1
ATOM 6969 C C . GLN A 1 877 ? -5.583 16.994 -66.254 1.00 89.06 877 GLN A C 1
ATOM 6971 O O . GLN A 1 877 ? -6.605 17.541 -66.661 1.00 89.06 877 GLN A O 1
ATOM 6976 N N . HIS A 1 878 ? -4.450 16.982 -66.966 1.00 89.31 878 HIS A N 1
ATOM 6977 C CA . HIS A 1 878 ? -4.226 17.668 -68.242 1.00 89.31 878 HIS A CA 1
ATOM 6978 C C . HIS A 1 878 ? -4.354 19.205 -68.190 1.00 89.31 878 HIS A C 1
ATOM 6980 O O . HIS A 1 878 ? -4.589 19.841 -69.217 1.00 89.31 878 HIS A O 1
ATOM 6986 N N . ASP A 1 879 ? -4.140 19.816 -67.023 1.00 88.38 879 ASP A N 1
ATOM 6987 C CA . ASP A 1 879 ? -4.175 21.267 -66.805 1.00 88.38 879 ASP A CA 1
ATOM 6988 C C . ASP A 1 879 ? -2.759 21.833 -66.599 1.00 88.38 879 ASP A C 1
ATOM 6990 O O . ASP A 1 879 ? -2.308 22.150 -65.495 1.00 88.38 879 ASP A O 1
ATOM 6994 N N . CYS A 1 880 ? -2.016 21.949 -67.699 1.00 87.19 880 CYS A N 1
ATOM 6995 C CA . CYS A 1 880 ? -0.692 22.568 -67.676 1.00 87.19 880 CYS A CA 1
ATOM 6996 C C . CYS A 1 880 ? -0.680 24.048 -67.240 1.00 87.19 880 CYS A C 1
ATOM 6998 O O . CYS A 1 880 ? 0.257 24.428 -66.532 1.00 87.19 880 CYS A O 1
ATOM 7000 N N . PRO A 1 881 ? -1.673 24.890 -67.596 1.00 89.50 881 PRO A N 1
ATOM 7001 C CA . PRO A 1 881 ? -1.780 26.246 -67.055 1.00 89.50 881 PRO A CA 1
ATOM 7002 C C . PRO A 1 881 ? -1.797 26.303 -65.520 1.00 89.50 881 PRO A C 1
ATOM 7004 O O . PRO A 1 881 ? -1.111 27.146 -64.945 1.00 89.50 881 PRO A O 1
ATOM 7007 N N . ALA A 1 882 ? -2.515 25.394 -64.852 1.00 86.25 882 ALA A N 1
ATOM 7008 C CA . ALA A 1 882 ? -2.520 25.307 -63.390 1.00 86.25 882 ALA A CA 1
ATOM 7009 C C . ALA A 1 882 ? -1.227 24.692 -62.809 1.00 86.25 882 ALA A C 1
ATOM 7011 O O . ALA A 1 882 ? -0.821 25.026 -61.690 1.00 86.25 882 ALA A O 1
ATOM 7012 N N . ALA A 1 883 ? -0.553 23.815 -63.561 1.00 89.69 883 ALA A N 1
ATOM 7013 C CA . ALA A 1 883 ? 0.673 23.145 -63.125 1.00 89.69 883 ALA A CA 1
ATOM 7014 C C . ALA A 1 883 ? 1.900 24.074 -63.081 1.00 89.69 883 ALA A C 1
ATOM 7016 O O . ALA A 1 883 ? 2.673 24.037 -62.121 1.00 89.69 883 ALA A O 1
ATOM 7017 N N . LEU A 1 884 ? 2.073 24.907 -64.114 1.00 89.88 884 LEU A N 1
ATOM 7018 C CA . LEU A 1 884 ? 3.240 25.776 -64.313 1.00 89.88 884 LEU A CA 1
ATOM 7019 C C . LEU A 1 884 ? 3.621 26.630 -63.085 1.00 89.88 884 LEU A C 1
ATOM 7021 O O . LEU A 1 884 ? 4.750 26.478 -62.612 1.00 89.88 884 LEU A O 1
ATOM 7025 N N . PRO A 1 885 ? 2.732 27.465 -62.506 1.00 91.00 885 PRO A N 1
ATOM 7026 C CA . PRO A 1 885 ? 3.108 28.339 -61.391 1.00 91.00 885 PRO A CA 1
ATOM 7027 C C . PRO A 1 885 ? 3.529 27.552 -60.142 1.00 91.00 885 PRO A C 1
ATOM 7029 O O . PRO A 1 885 ? 4.449 27.951 -59.432 1.00 91.00 885 PRO A O 1
ATOM 7032 N N . ASN A 1 886 ? 2.902 26.401 -59.886 1.00 92.06 886 ASN A N 1
ATOM 7033 C CA . ASN A 1 886 ? 3.250 25.549 -58.750 1.00 92.06 886 ASN A CA 1
ATOM 7034 C C . ASN A 1 886 ? 4.624 24.886 -58.943 1.00 92.06 886 ASN A C 1
ATOM 7036 O O . ASN A 1 886 ? 5.435 24.855 -58.019 1.00 92.06 886 ASN A O 1
ATOM 7040 N N . LEU A 1 887 ? 4.936 24.414 -60.152 1.00 91.56 887 LEU A N 1
ATOM 7041 C CA . LEU A 1 887 ? 6.240 23.819 -60.460 1.00 91.56 887 LEU A CA 1
ATOM 7042 C C . LEU A 1 887 ? 7.379 24.856 -60.443 1.00 91.56 887 LEU A C 1
ATOM 7044 O O . LEU A 1 887 ? 8.491 24.536 -60.018 1.00 91.56 887 LEU A O 1
ATOM 7048 N N . GLU A 1 888 ? 7.109 26.101 -60.848 1.00 91.00 888 GLU A N 1
ATOM 7049 C CA . GLU A 1 888 ? 8.056 27.220 -60.731 1.00 91.00 888 GLU A CA 1
ATOM 7050 C C . GLU A 1 888 ? 8.364 27.544 -59.264 1.00 91.00 888 GLU A C 1
ATOM 7052 O O . GLU A 1 888 ? 9.532 27.681 -58.891 1.00 91.00 888 GLU A O 1
ATOM 7057 N N . ILE A 1 889 ? 7.334 27.601 -58.412 1.00 91.62 889 ILE A N 1
ATOM 7058 C CA . ILE A 1 889 ? 7.490 27.799 -56.965 1.00 91.62 889 ILE A CA 1
ATOM 7059 C C . ILE A 1 889 ? 8.276 26.639 -56.339 1.00 91.62 889 ILE A C 1
ATOM 7061 O O . ILE A 1 889 ? 9.219 26.878 -55.581 1.00 91.62 889 ILE A O 1
ATOM 7065 N N . ALA A 1 890 ? 7.954 25.392 -56.696 1.00 91.00 890 ALA A N 1
ATOM 7066 C CA . ALA A 1 890 ? 8.675 24.213 -56.220 1.00 91.00 890 ALA A CA 1
ATOM 7067 C C . ALA A 1 890 ? 10.169 24.270 -56.578 1.00 91.00 890 ALA A C 1
ATOM 7069 O O . ALA A 1 890 ? 11.017 24.074 -55.710 1.00 91.00 890 ALA A O 1
ATOM 7070 N N . SER A 1 891 ? 10.499 24.612 -57.830 1.00 88.81 891 SER A N 1
ATOM 7071 C CA . SER A 1 891 ? 11.891 24.745 -58.279 1.00 88.81 891 SER A CA 1
ATOM 7072 C C . SER A 1 891 ? 12.615 25.944 -57.658 1.00 88.81 891 SER A C 1
ATOM 7074 O O . SER A 1 891 ? 13.848 25.965 -57.660 1.00 88.81 891 SER A O 1
ATOM 7076 N N . ARG A 1 892 ? 11.888 26.958 -57.175 1.00 90.56 892 ARG A N 1
ATOM 7077 C CA . ARG A 1 892 ? 12.468 28.102 -56.464 1.00 90.56 892 ARG A CA 1
ATOM 7078 C C . ARG A 1 892 ? 12.823 27.744 -55.023 1.00 90.56 892 ARG A C 1
ATOM 7080 O O . ARG A 1 892 ? 13.897 28.131 -54.573 1.00 90.56 892 ARG A O 1
ATOM 7087 N N . PHE A 1 893 ? 11.938 27.038 -54.319 1.00 87.75 893 PHE A N 1
ATOM 7088 C CA . PHE A 1 893 ? 12.179 26.616 -52.936 1.00 87.75 893 PHE A CA 1
ATOM 7089 C C . PHE A 1 893 ? 13.195 25.473 -52.837 1.00 87.75 893 PHE A C 1
ATOM 7091 O O . PHE A 1 893 ? 14.004 25.470 -51.915 1.00 87.75 893 PHE A O 1
ATOM 7098 N N . ASP A 1 894 ? 13.216 24.551 -53.802 1.00 85.94 894 ASP A N 1
ATOM 7099 C CA . ASP A 1 894 ? 14.262 23.533 -53.914 1.00 85.94 894 ASP A CA 1
ATOM 7100 C C . ASP A 1 894 ? 14.692 23.340 -55.385 1.00 85.94 894 ASP A C 1
ATOM 7102 O O . ASP A 1 894 ? 14.073 22.587 -56.146 1.00 85.94 894 ASP A O 1
ATOM 7106 N N . PRO A 1 895 ? 15.798 23.988 -55.802 1.00 83.00 895 PRO A N 1
ATOM 7107 C CA . PRO A 1 895 ? 16.348 23.864 -57.153 1.00 83.00 895 PRO A CA 1
ATOM 7108 C C . PRO A 1 895 ? 16.838 22.455 -57.530 1.00 83.00 895 PRO A C 1
ATOM 7110 O O . PRO A 1 895 ? 17.172 22.225 -58.703 1.00 83.00 895 PRO A O 1
ATOM 7113 N N . THR A 1 896 ? 16.923 21.528 -56.568 1.00 78.69 896 THR A N 1
ATOM 7114 C CA . THR A 1 896 ? 17.415 20.154 -56.753 1.00 78.69 896 THR A CA 1
ATOM 7115 C C . THR A 1 896 ? 16.305 19.129 -57.016 1.00 78.69 896 THR A C 1
ATOM 7117 O O . THR A 1 896 ? 16.609 18.014 -57.447 1.00 78.69 896 THR A O 1
ATOM 7120 N N . LEU A 1 897 ? 15.025 19.509 -56.886 1.00 77.62 897 LEU A N 1
ATOM 7121 C CA . LEU A 1 897 ? 13.866 18.688 -57.269 1.00 77.62 897 LEU A CA 1
ATOM 7122 C C . LEU A 1 897 ? 13.829 18.444 -58.791 1.00 77.62 897 LEU A C 1
ATOM 7124 O O . LEU A 1 897 ? 13.178 19.162 -59.554 1.00 77.62 897 LEU A O 1
ATOM 7128 N N . ALA A 1 898 ? 14.506 17.386 -59.249 1.00 65.06 898 ALA A N 1
ATOM 7129 C CA . ALA A 1 898 ? 14.579 17.001 -60.664 1.00 65.06 898 ALA A CA 1
ATOM 7130 C C . ALA A 1 898 ? 13.190 16.800 -61.313 1.00 65.06 898 ALA A C 1
ATOM 7132 O O . ALA A 1 898 ? 12.991 17.108 -62.492 1.00 65.06 898 ALA A O 1
ATOM 7133 N N . ASN A 1 899 ? 12.205 16.361 -60.524 1.00 73.94 899 ASN A N 1
ATOM 7134 C CA . ASN A 1 899 ? 10.835 16.129 -60.983 1.00 73.94 899 ASN A CA 1
ATOM 7135 C C . ASN A 1 899 ? 10.085 17.437 -61.295 1.00 73.94 899 ASN A C 1
ATOM 7137 O O . ASN A 1 899 ? 9.265 17.447 -62.211 1.00 73.94 899 ASN A O 1
ATOM 7141 N N . ALA A 1 900 ? 10.393 18.547 -60.612 1.00 83.38 900 ALA A N 1
ATOM 7142 C CA . ALA A 1 900 ? 9.747 19.838 -60.867 1.00 83.38 900 ALA A CA 1
ATOM 7143 C C . ALA A 1 900 ? 10.196 20.432 -62.213 1.00 83.38 900 ALA A C 1
ATOM 7145 O O . ALA A 1 900 ? 9.375 20.849 -63.027 1.00 83.38 900 ALA A O 1
ATOM 7146 N N . LYS A 1 901 ? 11.505 20.376 -62.501 1.00 81.81 901 LYS A N 1
ATOM 7147 C CA . LYS A 1 901 ? 12.078 20.798 -63.794 1.00 81.81 901 LYS A CA 1
ATOM 7148 C C . LYS A 1 901 ? 11.552 19.966 -64.963 1.00 81.81 901 LYS A C 1
ATOM 7150 O O . LYS A 1 901 ? 11.263 20.515 -66.022 1.00 81.81 901 LYS A O 1
ATOM 7155 N N . THR A 1 902 ? 11.390 18.662 -64.752 1.00 85.44 902 THR A N 1
ATOM 7156 C CA . THR A 1 902 ? 10.814 17.753 -65.754 1.00 85.44 902 THR A CA 1
ATOM 7157 C C . THR A 1 902 ? 9.351 18.105 -66.042 1.00 85.44 902 THR A C 1
ATOM 7159 O O . THR A 1 902 ? 8.966 18.197 -67.204 1.00 85.44 902 THR A O 1
ATOM 7162 N N . GLY A 1 903 ? 8.549 18.379 -65.005 1.00 85.25 903 GLY A N 1
ATOM 7163 C CA . GLY A 1 903 ? 7.165 18.836 -65.163 1.00 85.25 903 GLY A CA 1
ATOM 7164 C C . GLY A 1 903 ? 7.057 20.179 -65.897 1.00 85.25 903 GLY A C 1
ATOM 7165 O O . GLY A 1 903 ? 6.199 20.335 -66.765 1.00 85.25 903 GLY A O 1
ATOM 7166 N N . LEU A 1 904 ? 7.963 21.127 -65.616 1.00 86.56 904 LEU A N 1
ATOM 7167 C CA . LEU A 1 904 ? 8.026 22.407 -66.336 1.00 86.56 904 LEU A CA 1
ATOM 7168 C C . LEU A 1 904 ? 8.304 22.198 -67.822 1.00 86.56 904 LEU A C 1
ATOM 7170 O O . LEU A 1 904 ? 7.582 22.739 -68.650 1.00 86.56 904 LEU A O 1
ATOM 7174 N N . GLN A 1 905 ? 9.295 21.376 -68.168 1.00 85.62 905 GLN A N 1
ATOM 7175 C CA . GLN A 1 905 ? 9.613 21.062 -69.565 1.00 85.62 905 GLN A CA 1
ATOM 7176 C C . GLN A 1 905 ? 8.450 20.358 -70.277 1.00 85.62 905 GLN A C 1
ATOM 7178 O O . GLN A 1 905 ? 8.145 20.672 -71.431 1.00 85.62 905 GLN A O 1
ATOM 7183 N N . LEU A 1 906 ? 7.769 19.439 -69.587 1.00 86.00 906 LEU A N 1
ATOM 7184 C CA . LEU A 1 906 ? 6.599 18.737 -70.111 1.00 86.00 906 LEU A CA 1
ATOM 7185 C C . LEU A 1 906 ? 5.462 19.717 -70.443 1.00 86.00 906 LEU A C 1
ATOM 7187 O O . LEU A 1 906 ? 4.916 19.676 -71.541 1.00 86.00 906 LEU A O 1
ATOM 7191 N N . CYS A 1 907 ? 5.145 20.646 -69.541 1.00 85.81 907 CYS A N 1
ATOM 7192 C CA . CYS A 1 907 ? 4.088 21.622 -69.792 1.00 85.81 907 CYS A CA 1
ATOM 7193 C C . CYS A 1 907 ? 4.494 22.739 -70.761 1.00 85.81 907 CYS A C 1
ATOM 7195 O O . CYS A 1 907 ? 3.676 23.163 -71.572 1.00 85.81 907 CYS A O 1
ATOM 7197 N N . GLN A 1 908 ? 5.750 23.186 -70.748 1.00 82.25 908 GLN A N 1
ATOM 7198 C CA . GLN A 1 908 ? 6.256 24.206 -71.677 1.00 82.25 908 GLN A CA 1
ATOM 7199 C C . GLN A 1 908 ? 6.360 23.693 -73.119 1.00 82.25 908 GLN A C 1
ATOM 7201 O O . GLN A 1 908 ? 6.225 24.477 -74.049 1.00 82.25 908 GLN A O 1
ATOM 7206 N N . SER A 1 909 ? 6.570 22.388 -73.319 1.00 75.12 909 SER A N 1
ATOM 7207 C CA . SER A 1 909 ? 6.520 21.766 -74.651 1.00 75.12 909 SER A CA 1
ATOM 7208 C C . SER A 1 909 ? 5.092 21.487 -75.138 1.00 75.12 909 SER A C 1
ATOM 7210 O O . SER A 1 909 ? 4.873 21.379 -76.343 1.00 75.12 909 SER A O 1
ATOM 7212 N N . ALA A 1 910 ? 4.119 21.412 -74.223 1.00 66.94 910 ALA A N 1
ATOM 7213 C CA . ALA A 1 910 ? 2.699 21.240 -74.532 1.00 66.94 910 ALA A CA 1
ATOM 7214 C C . ALA A 1 910 ? 1.963 22.567 -74.820 1.00 66.94 910 ALA A C 1
ATOM 7216 O O . ALA A 1 910 ? 0.920 22.558 -75.475 1.00 66.94 910 ALA A O 1
ATOM 7217 N N . VAL A 1 911 ? 2.493 23.707 -74.360 1.00 59.81 911 VAL A N 1
ATOM 7218 C CA . VAL A 1 911 ? 1.950 25.048 -74.635 1.00 59.81 911 VAL A CA 1
ATOM 7219 C C . VAL A 1 911 ? 2.682 25.653 -75.845 1.00 59.81 911 VAL A C 1
ATOM 7221 O O . VAL A 1 911 ? 3.890 25.870 -75.767 1.00 59.81 911 VAL A O 1
ATOM 7224 N N . PRO A 1 912 ? 2.011 25.949 -76.978 1.00 53.97 912 PRO A N 1
ATOM 7225 C CA . PRO A 1 912 ? 2.670 26.599 -78.108 1.00 53.97 912 PRO A CA 1
ATOM 7226 C C . PRO A 1 912 ? 3.151 28.008 -77.711 1.00 53.97 912 PRO A C 1
ATOM 7228 O O . PRO A 1 912 ? 2.458 28.693 -76.952 1.00 53.97 912 PRO A O 1
ATOM 7231 N N . PRO A 1 913 ? 4.313 28.474 -78.210 1.00 49.72 913 PRO A N 1
ATOM 7232 C CA . PRO A 1 913 ? 4.845 29.781 -77.850 1.00 49.72 913 PRO A CA 1
ATOM 7233 C C . PRO A 1 913 ? 3.843 30.875 -78.223 1.00 49.72 913 PRO A C 1
ATOM 7235 O O . PRO A 1 913 ? 3.447 31.005 -79.383 1.00 49.72 913 PRO A O 1
ATOM 7238 N N . VAL A 1 914 ? 3.442 31.677 -77.235 1.00 51.94 914 VAL A N 1
ATOM 7239 C CA . VAL A 1 914 ? 2.678 32.903 -77.470 1.00 51.94 914 VAL A CA 1
ATOM 7240 C C . VAL A 1 914 ? 3.561 33.824 -78.307 1.00 51.94 914 VAL A C 1
ATOM 7242 O O . VAL A 1 914 ? 4.588 34.315 -77.839 1.00 51.94 914 VAL A O 1
ATOM 7245 N N . SER A 1 915 ? 3.179 34.033 -79.566 1.00 45.38 915 SER A N 1
ATOM 7246 C CA . SER A 1 915 ? 3.784 35.042 -80.425 1.00 45.38 915 SER A CA 1
ATOM 7247 C C . SER A 1 915 ? 3.592 36.411 -79.775 1.00 45.38 915 SER A C 1
ATOM 7249 O O . SER A 1 915 ? 2.469 36.914 -79.706 1.00 45.38 915 SER A O 1
ATOM 7251 N N . SER A 1 916 ? 4.674 37.021 -79.300 1.00 40.38 916 SER A N 1
ATOM 7252 C CA . SER A 1 916 ? 4.675 38.412 -78.863 1.00 40.38 916 SER A CA 1
ATOM 7253 C C . SER A 1 916 ? 4.495 39.327 -80.078 1.00 40.38 916 SER A C 1
ATOM 7255 O O . SER A 1 916 ? 5.436 39.640 -80.806 1.00 40.38 916 SER A O 1
ATOM 7257 N N . SER A 1 917 ? 3.258 39.758 -80.329 1.00 40.47 917 SER A N 1
ATOM 7258 C CA . SER A 1 917 ? 2.979 40.886 -81.213 1.00 40.47 917 SER A CA 1
ATOM 7259 C C . SER A 1 917 ? 2.943 42.186 -80.404 1.00 40.47 917 SER A C 1
ATOM 7261 O O . SER A 1 917 ? 1.934 42.457 -79.760 1.00 40.47 917 SER A O 1
ATOM 7263 N N . ARG A 1 918 ? 4.019 42.970 -80.564 1.00 38.41 918 ARG A N 1
ATOM 7264 C CA . ARG A 1 918 ? 4.212 44.403 -80.250 1.00 38.41 918 ARG A CA 1
ATOM 7265 C C . ARG A 1 918 ? 4.225 44.853 -78.794 1.00 38.41 918 ARG A C 1
ATOM 7267 O O . ARG A 1 918 ? 3.226 44.652 -78.080 1.00 38.41 918 ARG A O 1
#